Protein 1UKW (pdb70)

InterPro domains:
  IPR006089 Acyl-CoA dehydrogenase, conserved site [PS00072] (125-137)
  IPR006089 Acyl-CoA dehydrogenase, conserved site [PS00073] (337-356)
  IPR006091 Acyl-CoA dehydrogenase/oxidase, middle domain [PF02770] (123-218)
  IPR009075 Acyl-CoA dehydrogenase/oxidase, C-terminal [PF00441] (230-379)
  IPR009100 Acyl-CoA dehydrogenase/oxidase, N-terminal and middle domain superfamily [SSF56645] (3-241)
  IPR013786 Acyl-CoA dehydrogenase/oxidase, N-terminal [PF02771] (8-116)
  IPR036250 Acyl-CoA dehydrogenase-like, C-terminal [SSF47203] (228-379)
  IPR037069 Acyl-CoA dehydrogenase/oxidase, N-terminal domain superfamily [G3DSA:1.10.540.10] (3-119)
  IPR046373 Acyl-CoA oxidase/dehydrogenase, middle domain superfamily [G3DSA:2.40.110.10] (122-234)

Foldseek 3Di:
DDDDDDPVLVVLLVLLLVLLVPPQLVCQLVCFVVLAAPVVSLQVCLVSQNQLQCQDVVLQHVVDALLSLLSSLLNNLLSPVLNSVQSLQQNLQLQLCVVFNDPVSSNVQCNVRNVGRAGGKEFQAAPVGDQLSLQAAWEWEDDPQKTFTFGKTFFIWCQQRHQWYWYWHFNDCVVRLLRIWIFIGGNPFPQKDWAWDDDALASSNITTTMIGGDRTIGGPNGTRHDGSCRNVSLLVSLLRSLLSLLSSLLSLLVSLLVLLVVQQQPDDDPHHRNCPDPVSVVLSVLSVVLSVVLSVLSSVLSVCVRVVHDRSLSSLCSLLSSLVSSLSSLVVSLVSNPPVSVDSVDDSVNSNSSSVCSCPPSHHNVVSVVSNVCVVPVD/DDDDDDPVLVVLLVLLLVLLVPPQLVCQLVCFVVLAAPLVSLQVCLVSQNALQCQDVVQQHVVDALLSLLSNLLNNLLSPVLNSVQSLQQNLQLQLCVVFNDPVVSNVQVNVRNPGSAGEWEFQAFPVGDAFSQQDAWEWADDPQWTFTFGKTFFIWCLQGHQWYFHWHAPDSVVGLQRIWTFIGGNPFPQKDWAWDDDALASSNITTTMIGHHRTTGGPSGTGHDGRCRNVSLLVSLLRSLLSLLSSLLSLLVSLLVLLVVQQQVDDDPPHRVCPDPVSVVLSVLSVVLSVVLSVLSSVLSVCVSVVHDRSLSSLCSLLSSLVSSLSSLVVSLVSNPPVSCDSVGPSNNSNSSSVCSCPPSHHNVVSVVSNVCVVPPD

Secondary structure (DSSP, 8-state):
-B----HHHHHHHHHHHHHIIIIIGGGHHHHHHHT---HHHHHHHHHTT-TTTTS-GGGTS----HHHHHHHHHHHHHH-HHHHHHHHHHHHHHHHHHHH--HHHHHHHHGGGTSSS-EEEEE--BTTBSS-GGG---EEEEETTEEEEEEEEEEEETTTTEEEEEEEEES-GGGGGGGEEEEEEETT-TTEEEEE----SS-TTS-EEEEEEEEEEEEGGGEES-TT-HHHHHHHHHHHHHHHHHHHHHHHHHHHHHHHHHHHHH-BSSSSBGGGSHHHHHHHHHHHHHHHHHHHHHHHHHHHHHHT---HHHHHHHHHHHHHHHHHHHHHHHHHHGGGGGSTTSSHHHHHHHHHGGGTTTS-HHHHHHHHHHHHH--/-B-PPPHHHHHHHHHHHHHIIIIIHHHHHHHHHHT---HHHHHHHHHTT-TTTTS-GGGTS----HHHHHHHHHHHHHH-HHHHHHHHHHHHHHHHHHHH--HHHHHHHHTHHHHSS--EEEE--BTTBSS-TTS---EEEEETTEEEEEEEEEEEETTTT-SEEEEEEES-GGGGGGGEEEEEEETT-TTEEEEE----SS-TTS-EEEEEEEEEEEEGGGEES-TT-HHHHHHHHHHHHHHHHHHHHHHHHHHHHHHHHHHHHH-BSSSSBGGGSHHHHHHHHHHHHHHHHHHHHHHHHHHHHHTT---HHHHHHHHHHHHHHHHHHHHHHHHHHGGGGGSTTSSHHHHHHHHGGGGTSSS-HHHHHHHHHHHHH--

Solvent-accessible surface area: 29673 Å² total; per-residue (Å²): 44,61,5,41,36,70,110,141,19,107,104,15,40,43,45,0,114,122,11,3,150,106,31,0,66,83,35,8,67,79,25,4,87,101,34,84,29,0,78,66,7,2,60,88,2,46,127,51,34,10,10,2,6,16,0,38,131,122,22,42,19,95,19,22,126,15,10,21,23,1,2,11,0,8,4,3,2,41,2,3,2,1,2,11,3,2,7,7,3,0,23,15,0,0,14,0,0,44,73,33,10,78,144,96,9,48,67,85,4,0,71,40,0,23,123,83,38,2,0,0,0,19,0,15,31,4,77,67,22,43,74,79,10,16,35,10,138,1,109,0,97,130,113,56,86,47,0,23,0,48,25,34,0,32,149,4,21,0,3,25,20,2,39,8,0,0,0,0,0,3,35,58,48,150,87,137,81,111,0,2,0,0,0,1,2,82,125,67,31,111,36,26,140,48,89,79,28,155,63,35,103,6,0,51,3,2,0,10,19,52,0,40,6,121,81,0,118,2,46,38,97,8,45,0,22,107,65,18,62,0,56,104,2,0,51,74,0,12,36,60,8,7,0,5,0,0,1,0,0,1,0,2,0,45,17,0,6,39,26,0,67,125,33,0,83,123,111,100,35,194,76,64,34,18,5,80,66,113,69,27,33,49,54,0,0,73,6,16,12,3,1,20,0,1,37,12,0,0,16,38,0,0,24,11,3,56,104,64,75,111,22,36,26,0,0,0,0,2,0,0,24,0,0,54,23,0,64,103,3,0,64,54,0,27,115,8,6,41,62,106,0,183,69,125,150,54,28,0,28,14,9,43,35,2,0,68,44,0,23,86,38,23,20,34,7,100,33,0,29,47,42,0,3,185,92,6,27,71,153,40,50,8,32,28,68,114,140,20,109,105,13,43,42,39,0,116,122,12,3,137,109,29,0,62,83,38,6,86,77,24,2,91,100,40,87,29,0,74,68,5,2,68,97,2,43,133,52,32,10,10,1,5,15,0,31,131,117,22,45,13,90,18,22,128,14,6,22,22,1,1,11,0,8,3,2,2,40,2,4,1,0,2,10,1,2,7,6,4,0,22,14,0,0,13,0,0,48,69,26,10,78,140,96,11,47,69,82,7,0,76,41,0,23,116,82,38,2,0,0,0,19,0,19,30,6,86,76,23,46,81,71,9,25,55,11,156,1,103,0,91,137,99,67,96,36,0,18,0,49,23,41,0,37,145,4,21,1,3,26,28,2,38,9,1,0,0,0,0,6,42,52,64,152,90,159,86,116,0,1,0,0,0,0,1,76,119,70,30,113,34,30,119,50,87,78,27,152,68,37,104,7,1,49,2,2,0,10,18,49,0,27,3,84,89,0,106,1,45,44,87,3,50,0,20,100,60,14,66,0,55,103,1,0,58,71,0,19,27,60,9,10,0,5,0,0,1,0,0,0,0,3,0,45,20,0,7,40,20,0,63,123,27,0,82,130,116,100,35,194,79,60,38,18,4,77,68,108,73,27,33,44,54,1,0,73,7,15,11,4,2,21,0,1,37,9,0,0,12,39,0,0,19,10,10,55,98,70,72,111,26,38,26,0,0,0,0,2,0,0,23,0,0,56,18,0,61,112,2,0,69,54,0,29,114,8,5,42,63,111,0,183,68,112,137,57,29,0,24,16,11,45,32,2,0,65,44,0,22,86,37,24,21,37,6,96,42,0,29,57,52,0,2,183,93,4,28,69,161

Sequence (758 aa):
IDFSLTEEQRQLQALARRFAKEVILPVAQEYDEKEEVPWPVIEKLHEVGLLNAIIPEEYGGMGLKMLDEVIVGEELAYACMGIYTIPMASDLGITPVLLAGTEEQKERFLRPLTEKPALAAFALSEPGNGSDAAALKTRAIRQGDHYVLNGTKMWISNGGEAEWVVVFATVNPELRHKGVVALVVERGTPGFKAIKIHGKMGQRASGTYELVFEDVKVPVENRLGEEGEGFKIAMQTLNKTRIPVAAGSVGVARRALDEARKYAKEREAFGEPIANFQAIQFKLVDMLIGIETARMYTYYAAWLADQGLPHAHASAIAKAYASEIAFEAANQAIQIHGGYGYVREFPVEKLLRDVKLNQIYEGTNEIQRLIIARHILAAIDFSLTEEQRQLQALARRFAKEVILPVAQEYDEKEEVPWPVIEKLHEVGLLNAIIPEEYGGMGLKMLDEVIVGEELAYACMGIYTIPMASDLGITPVLLAGTEEQKERFLRPLTEKPALAAFALSEPGNGSDAAALKTRAIRQGDHYVLNGTKMWISNGGEAEWVVVFATVNPELRHKGVVALVVERGTPGFKAIKIHGKMGQRASGTYELVFEDVKVPVENRLGEEGEGFKIAMQTLNKTRIPVAAGSVGVARRALDEARKYAKEREAFGEPIANFQAIQFKLVDMLIGIETARMYTYYAAWLADQGLPHAHASAIAKAYASEIAFEAANQAIQIHGGYGYVREFPVEKLLRDVKLNQIYEGTNEIQRLIIARHILAA

Organism: Thermus thermophilus (strain ATCC BAA-163 / DSM 7039 / HB27) (NCBI:txid262724)

Nearest PDB structures (foldseek):
  1ukw-assembly1_A  TM=1.003E+00  e=2.113E-62  Thermus thermophilus
  4l1f-assembly1_A  TM=9.785E-01  e=2.173E-38  Acidaminococcus fermentans DSM 20731
  1jqi-assembly1_B  TM=9.809E-01  e=1.263E-37  Rattus norvegicus
  2vig-assembly1_A  TM=9.833E-01  e=7.337E-37  Homo sapiens
  2jif-assembly1_B  TM=9.790E-01  e=1.076E-35  Homo sapiens

Radius of gyration: 29.19 Å; Cα contacts (8 Å, |Δi|>4): 1648; chains: 2; bounding box: 61×94×63 Å

CATH classification: 1.10.540.10 (+2 more: 2.40.110.10, 1.20.140.10)

Structure (mmCIF, N/CA/C/O backbone):
data_1UKW
#
_entry.id   1UKW
#
_cell.length_a   88.120
_cell.length_b   88.120
_cell.length_c   206.516
_cell.angle_alpha   90.00
_cell.angle_beta   90.00
_cell.angle_gamma   90.00
#
_symmetry.space_group_name_H-M   'P 43 21 2'
#
loop_
_entity.id
_entity.type
_entity.pdbx_description
1 polymer 'acyl-CoA dehydrogenase'
2 non-polymer 'FLAVIN-ADENINE DINUCLEOTIDE'
3 non-polymer 'COBALT (II) ION'
4 water water
#
loop_
_atom_site.group_PDB
_atom_site.id
_atom_site.type_symbol
_atom_site.label_atom_id
_atom_site.label_alt_id
_atom_site.label_comp_id
_atom_site.label_asym_id
_atom_site.label_entity_id
_atom_site.label_seq_id
_atom_site.pdbx_PDB_ins_code
_atom_site.Cartn_x
_atom_site.Cartn_y
_atom_site.Cartn_z
_atom_site.occupancy
_atom_site.B_iso_or_equiv
_atom_site.auth_seq_id
_atom_site.auth_comp_id
_atom_site.auth_asym_id
_atom_site.auth_atom_id
_atom_site.pdbx_PDB_model_num
ATOM 1 N N . ILE A 1 1 ? 9.715 103.810 -228.508 1.00 58.53 32 ILE A N 1
ATOM 2 C CA . ILE A 1 1 ? 8.541 103.662 -229.431 1.00 59.18 32 ILE A CA 1
ATOM 3 C C . ILE A 1 1 ? 7.212 103.573 -228.661 1.00 59.04 32 ILE A C 1
ATOM 4 O O . ILE A 1 1 ? 7.058 102.741 -227.748 1.00 58.27 32 ILE A O 1
ATOM 9 N N . ASP A 1 2 ? 6.251 104.414 -229.048 1.00 57.97 33 ASP A N 1
ATOM 10 C CA . ASP A 1 2 ? 4.945 104.452 -228.388 1.00 58.07 33 ASP A CA 1
ATOM 11 C C . ASP A 1 2 ? 3.883 105.060 -229.315 1.00 57.56 33 ASP A C 1
ATOM 12 O O . ASP A 1 2 ? 3.939 106.250 -229.624 1.00 57.71 33 ASP A O 1
ATOM 17 N N . PHE A 1 3 ? 2.906 104.253 -229.731 1.00 56.81 34 PHE A N 1
ATOM 18 C CA . PHE A 1 3 ? 1.856 104.724 -230.639 1.00 55.70 34 PHE A CA 1
ATOM 19 C C . PHE A 1 3 ? 0.607 105.271 -229.943 1.00 55.51 34 PHE A C 1
ATOM 20 O O . PHE A 1 3 ? -0.265 105.862 -230.600 1.00 56.07 34 PHE A O 1
ATOM 28 N N . SER A 1 4 ? 0.513 105.074 -228.630 1.00 55.20 35 SER A N 1
ATOM 29 C CA . SER A 1 4 ? -0.654 105.520 -227.863 1.00 54.39 35 SER A CA 1
ATOM 30 C C . SER A 1 4 ? -0.875 107.030 -227.916 1.00 53.42 35 SER A C 1
ATOM 31 O O . SER A 1 4 ? -0.019 107.774 -228.416 1.00 52.80 35 SER A O 1
ATOM 34 N N . LEU A 1 5 ? -2.025 107.467 -227.393 1.00 52.00 36 LEU A N 1
ATOM 35 C CA . LEU A 1 5 ? -2.409 108.883 -227.383 1.00 51.06 36 LEU A CA 1
ATOM 36 C C . LEU A 1 5 ? -2.400 109.537 -226.006 1.00 50.66 36 LEU A C 1
ATOM 37 O O . LEU A 1 5 ? -2.671 108.888 -224.995 1.00 50.44 36 LEU A O 1
ATOM 42 N N . THR A 1 6 ? -2.109 110.839 -225.975 1.00 50.45 37 THR A N 1
ATOM 43 C CA . THR A 1 6 ? -2.092 111.574 -224.717 1.00 49.41 37 THR A CA 1
ATOM 44 C C . THR A 1 6 ? -3.536 111.849 -224.303 1.00 49.38 37 THR A C 1
ATOM 45 O O . THR A 1 6 ? -4.461 111.767 -225.120 1.00 49.92 37 THR A O 1
ATOM 49 N N . GLU A 1 7 ? -3.732 112.186 -223.038 1.00 48.75 38 GLU A N 1
ATOM 50 C CA . GLU A 1 7 ? -5.071 112.466 -222.541 1.00 48.79 38 GLU A CA 1
ATOM 51 C C . GLU A 1 7 ? -5.694 113.610 -223.323 1.00 47.83 38 GLU A C 1
ATOM 52 O O . GLU A 1 7 ? -6.881 113.585 -223.652 1.00 47.04 38 GLU A O 1
ATOM 58 N N . GLU A 1 8 ? -4.893 114.626 -223.609 1.00 47.06 39 GLU A N 1
ATOM 59 C CA . GLU A 1 8 ? -5.409 115.758 -224.346 1.00 47.51 39 GLU A CA 1
ATOM 60 C C . GLU A 1 8 ? -5.929 115.271 -225.686 1.00 46.77 39 GLU A C 1
ATOM 61 O O . GLU A 1 8 ? -7.074 115.545 -226.055 1.00 46.56 39 GLU A O 1
ATOM 67 N N . GLN A 1 9 ? -5.080 114.532 -226.398 1.00 45.35 40 GLN A N 1
ATOM 68 C CA . GLN A 1 9 ? -5.427 113.994 -227.701 1.00 43.84 40 GLN A CA 1
ATOM 69 C C . GLN A 1 9 ? -6.726 113.195 -227.669 1.00 43.25 40 GLN A C 1
ATOM 70 O O . GLN A 1 9 ? -7.512 113.259 -228.611 1.00 43.42 40 GLN A O 1
ATOM 76 N N . ARG A 1 10 ? -6.958 112.454 -226.588 1.00 42.99 41 ARG A N 1
ATOM 77 C CA . ARG A 1 10 ? -8.183 111.663 -226.464 1.00 42.36 41 ARG A CA 1
ATOM 78 C C . ARG A 1 10 ? -9.395 112.577 -226.300 1.00 41.09 41 ARG A C 1
ATOM 79 O O . ARG A 1 10 ? -10.471 112.300 -226.836 1.00 39.61 41 ARG A O 1
ATOM 87 N N . GLN A 1 11 ? -9.223 113.660 -225.544 1.00 40.70 42 GLN A N 1
ATOM 88 C CA . GLN A 1 11 ? -10.306 114.613 -225.352 1.00 40.69 42 GLN A CA 1
ATOM 89 C C . GLN A 1 11 ? -10.582 115.200 -226.732 1.00 39.08 42 GLN A C 1
ATOM 90 O O . GLN A 1 11 ? -11.710 115.161 -227.218 1.00 39.54 42 GLN A O 1
ATOM 96 N N . LEU A 1 12 ? -9.533 115.728 -227.360 1.00 37.50 43 LEU A N 1
ATOM 97 C CA . LEU A 1 12 ? -9.636 116.317 -228.691 1.00 36.76 43 LEU A CA 1
ATOM 98 C C . LEU A 1 12 ? -10.320 115.359 -229.665 1.00 36.80 43 LEU A C 1
ATOM 99 O O . LEU A 1 12 ? -11.099 115.778 -230.525 1.00 36.98 43 LEU A O 1
ATOM 104 N N . GLN A 1 13 ? -10.038 114.069 -229.522 1.00 35.39 44 GLN A N 1
ATOM 105 C CA . GLN A 1 13 ? -10.649 113.078 -230.394 1.00 34.92 44 GLN A CA 1
ATOM 106 C C . GLN A 1 13 ? -12.151 112.977 -230.123 1.00 35.06 44 GLN A C 1
ATOM 107 O O . GLN A 1 13 ? -12.956 112.944 -231.054 1.00 35.86 44 GLN A O 1
ATOM 113 N N . ALA A 1 14 ? -12.522 112.940 -228.845 1.00 34.17 45 ALA A N 1
ATOM 114 C CA . ALA A 1 14 ? -13.924 112.832 -228.445 1.00 32.25 45 ALA A CA 1
ATOM 115 C C . ALA A 1 14 ? -14.712 114.059 -228.884 1.00 32.19 45 ALA A C 1
ATOM 116 O O . ALA A 1 14 ? -15.885 113.959 -229.256 1.00 32.34 45 ALA A O 1
ATOM 118 N N . LEU A 1 15 ? -14.054 115.211 -228.842 1.00 31.12 46 LEU A N 1
ATOM 119 C CA . LEU A 1 15 ? -14.668 116.471 -229.235 1.00 31.17 46 LEU A CA 1
ATOM 120 C C . LEU A 1 15 ? -15.071 116.392 -230.704 1.00 30.76 46 LEU A C 1
ATOM 121 O O . LEU A 1 15 ? -16.225 116.630 -231.060 1.00 32.02 46 LEU A O 1
ATOM 126 N N . ALA A 1 16 ? -14.104 116.056 -231.550 1.00 28.83 47 ALA A N 1
ATOM 127 C CA . ALA A 1 16 ? -14.335 115.947 -232.981 1.00 27.55 47 ALA A CA 1
ATOM 128 C C . ALA A 1 16 ? -15.388 114.891 -233.299 1.00 26.85 47 ALA A C 1
ATOM 129 O O . ALA A 1 16 ? -16.277 115.116 -234.121 1.00 26.08 47 ALA A O 1
ATOM 131 N N . ARG A 1 17 ? -15.278 113.741 -232.643 1.00 26.63 48 ARG A N 1
ATOM 132 C CA . ARG A 1 17 ? -16.208 112.643 -232.851 1.00 27.44 48 ARG A CA 1
ATOM 133 C C . ARG A 1 17 ? -17.623 113.060 -232.493 1.00 27.73 48 ARG A C 1
ATOM 134 O O . ARG A 1 17 ? -18.557 112.811 -233.250 1.00 28.53 48 ARG A O 1
ATOM 142 N N . ARG A 1 18 ? -17.770 113.699 -231.338 1.00 29.63 49 ARG A N 1
ATOM 143 C CA . ARG A 1 18 ? -19.066 114.170 -230.860 1.00 31.61 49 ARG A CA 1
ATOM 144 C C . ARG A 1 18 ? -19.623 115.218 -231.826 1.00 31.78 49 ARG A C 1
ATOM 145 O O . ARG A 1 18 ? -20.822 115.261 -232.109 1.00 31.71 49 ARG A O 1
ATOM 153 N N . PHE A 1 19 ? -18.738 116.070 -232.327 1.00 31.24 50 PHE A N 1
ATOM 154 C CA . PHE A 1 19 ? -19.151 117.118 -233.247 1.00 31.82 50 PHE A CA 1
ATOM 155 C C . PHE A 1 19 ? -19.604 116.497 -234.567 1.00 31.21 50 PHE A C 1
ATOM 156 O O . PHE A 1 19 ? -20.691 116.793 -235.063 1.00 30.07 50 PHE A O 1
ATOM 164 N N . ALA A 1 20 ? -18.762 115.638 -235.134 1.00 29.81 51 ALA A N 1
ATOM 165 C CA . ALA A 1 20 ? -19.090 114.987 -236.393 1.00 30.48 51 ALA A CA 1
ATOM 166 C C . ALA A 1 20 ? -20.460 114.319 -236.283 1.00 30.86 51 ALA A C 1
ATOM 167 O O . ALA A 1 20 ? -21.320 114.494 -237.146 1.00 32.13 51 ALA A O 1
ATOM 169 N N . LYS A 1 21 ? -20.655 113.576 -235.200 1.00 30.83 52 LYS A N 1
ATOM 170 C CA . LYS A 1 21 ? -21.900 112.860 -234.944 1.00 33.03 52 LYS A CA 1
ATOM 171 C C . LYS A 1 21 ? -23.148 113.733 -234.764 1.00 33.00 52 LYS A C 1
ATOM 172 O O . LYS A 1 21 ? -24.178 113.493 -235.387 1.00 33.96 52 LYS A O 1
ATOM 178 N N . GLU A 1 22 ? -23.058 114.753 -233.924 1.00 33.44 53 GLU A N 1
ATOM 179 C CA . GLU A 1 22 ? -24.209 115.603 -233.654 1.00 33.67 53 GLU A CA 1
ATOM 180 C C . GLU A 1 22 ? -24.466 116.724 -234.650 1.00 32.66 53 GLU A C 1
ATOM 181 O O . GLU A 1 22 ? -25.620 117.040 -234.943 1.00 32.47 53 GLU A O 1
ATOM 187 N N . VAL A 1 23 ? -23.401 117.321 -235.173 1.00 31.24 54 VAL A N 1
ATOM 188 C CA . VAL A 1 23 ? -23.544 118.443 -236.099 1.00 30.43 54 VAL A CA 1
ATOM 189 C C . VAL A 1 23 ? -23.411 118.168 -237.598 1.00 30.21 54 VAL A C 1
ATOM 190 O O . VAL A 1 23 ? -24.266 118.565 -238.383 1.00 30.18 54 VAL A O 1
ATOM 194 N N . ILE A 1 24 ? -22.334 117.503 -237.992 1.00 30.43 55 ILE A N 1
ATOM 195 C CA . ILE A 1 24 ? -22.080 117.231 -239.404 1.00 30.32 55 ILE A CA 1
ATOM 196 C C . ILE A 1 24 ? -22.932 116.139 -240.058 1.00 31.00 55 ILE A C 1
ATOM 197 O O . ILE A 1 24 ? -23.642 116.399 -241.030 1.00 29.88 55 ILE A O 1
ATOM 202 N N . LEU A 1 25 ? -22.871 114.928 -239.516 1.00 31.39 56 LEU A N 1
ATOM 203 C CA . LEU A 1 25 ? -23.606 113.807 -240.088 1.00 33.22 56 LEU A CA 1
ATOM 204 C C . LEU A 1 25 ? -25.087 114.054 -240.407 1.00 34.13 56 LEU A C 1
ATOM 205 O O . LEU A 1 25 ? -25.587 113.629 -241.456 1.00 34.48 56 LEU A O 1
ATOM 210 N N . PRO A 1 26 ? -25.810 114.743 -239.513 1.00 34.26 57 PRO A N 1
ATOM 211 C CA . PRO A 1 26 ? -27.231 114.994 -239.785 1.00 33.70 57 PRO A CA 1
ATOM 212 C C . PRO A 1 26 ? -27.520 115.798 -241.056 1.00 32.76 57 PRO A C 1
ATOM 213 O O . PRO A 1 26 ? -28.492 115.527 -241.760 1.00 32.60 57 PRO A O 1
ATOM 217 N N . VAL A 1 27 ? -26.674 116.781 -241.350 1.00 31.75 58 VAL A N 1
ATOM 218 C CA . VAL A 1 27 ? -26.886 117.637 -242.514 1.00 30.29 58 VAL A CA 1
ATOM 219 C C . VAL A 1 27 ? -25.990 117.306 -243.708 1.00 30.28 58 VAL A C 1
ATOM 220 O O . VAL A 1 27 ? -25.890 118.098 -244.647 1.00 30.55 58 VAL A O 1
ATOM 224 N N . ALA A 1 28 ? -25.347 116.142 -243.675 1.00 28.56 59 ALA A N 1
ATOM 225 C CA . ALA A 1 28 ? -24.462 115.730 -244.757 1.00 29.08 59 ALA A CA 1
ATOM 226 C C . ALA A 1 28 ? -25.191 115.656 -246.101 1.00 29.64 59 ALA A C 1
ATOM 227 O O . ALA A 1 28 ? -24.820 116.349 -247.049 1.00 27.90 59 ALA A O 1
ATOM 229 N N . GLN A 1 29 ? -26.225 114.819 -246.176 1.00 31.33 60 GLN A N 1
ATOM 230 C CA . GLN A 1 29 ? -27.002 114.664 -247.404 1.00 33.91 60 GLN A CA 1
ATOM 231 C C . GLN A 1 29 ? -27.597 115.993 -247.837 1.00 32.85 60 GLN A C 1
ATOM 232 O O . GLN A 1 29 ? -27.555 116.352 -249.009 1.00 32.73 60 GLN A O 1
ATOM 238 N N . GLU A 1 30 ? -28.142 116.723 -246.872 1.00 33.52 61 GLU A N 1
ATOM 239 C CA . GLU A 1 30 ? -28.766 118.014 -247.128 1.00 32.62 61 GLU A CA 1
ATOM 240 C C . GLU A 1 30 ? -27.882 118.969 -247.918 1.00 31.51 61 GLU A C 1
ATOM 241 O O . GLU A 1 30 ? -28.320 119.558 -248.902 1.00 30.17 61 GLU A O 1
ATOM 247 N N . TYR A 1 31 ? -26.637 119.128 -247.488 1.00 31.57 62 TYR A N 1
ATOM 248 C CA . TYR A 1 31 ? -25.739 120.037 -248.177 1.00 31.85 62 TYR A CA 1
ATOM 249 C C . TYR A 1 31 ? -25.111 119.440 -249.425 1.00 31.33 62 TYR A C 1
ATOM 250 O O . TYR A 1 31 ? -24.630 120.160 -250.294 1.00 31.38 62 TYR A O 1
ATOM 259 N N . ASP A 1 32 ? -25.132 118.119 -249.523 1.00 31.94 63 ASP A N 1
ATOM 260 C CA . ASP A 1 32 ? -24.603 117.454 -250.705 1.00 32.60 63 ASP A CA 1
ATOM 261 C C . ASP A 1 32 ? -25.600 117.712 -251.835 1.00 33.49 63 ASP A C 1
ATOM 262 O O . ASP A 1 32 ? -25.225 117.982 -252.977 1.00 32.28 63 ASP A O 1
ATOM 267 N N . GLU A 1 33 ? -26.879 117.648 -251.495 1.00 34.46 64 GLU A N 1
ATOM 268 C CA . GLU A 1 33 ? -27.920 117.849 -252.479 1.00 37.82 64 GLU A CA 1
ATOM 269 C C . GLU A 1 33 ? -28.162 119.311 -252.891 1.00 38.75 64 GLU A C 1
ATOM 270 O O . GLU A 1 33 ? -28.685 119.562 -253.979 1.00 38.45 64 GLU A O 1
ATOM 276 N N . LYS A 1 34 ? -27.757 120.272 -252.058 1.00 38.13 65 LYS A N 1
ATOM 277 C CA . LYS A 1 34 ? -27.928 121.687 -252.402 1.00 38.88 65 LYS A CA 1
ATOM 278 C C . LYS A 1 34 ? -26.627 122.271 -252.955 1.00 38.91 65 LYS A C 1
ATOM 279 O O . LYS A 1 34 ? -26.623 123.317 -253.615 1.00 38.35 65 LYS A O 1
ATOM 285 N N . GLU A 1 35 ? -25.527 121.570 -252.694 1.00 38.16 66 GLU A N 1
ATOM 286 C CA . GLU A 1 35 ? -24.200 122.012 -253.100 1.00 37.70 66 GLU A CA 1
ATOM 287 C C . GLU A 1 35 ? -24.000 123.461 -252.650 1.00 37.37 66 GLU A C 1
ATOM 288 O O . GLU A 1 35 ? -23.697 124.356 -253.444 1.00 37.90 66 GLU A O 1
ATOM 294 N N . GLU A 1 36 ? -24.186 123.670 -251.351 1.00 36.50 67 GLU A N 1
ATOM 295 C CA . GLU A 1 36 ? -24.019 124.974 -250.722 1.00 36.48 67 GLU A CA 1
ATOM 296 C C . GLU A 1 36 ? -23.148 124.781 -249.499 1.00 35.01 67 GLU A C 1
ATOM 297 O O . GLU A 1 36 ? -23.138 123.702 -248.902 1.00 34.10 67 GLU A O 1
ATOM 303 N N . VAL A 1 37 ? -22.427 125.832 -249.127 1.00 34.52 68 VAL A N 1
ATOM 304 C CA . VAL A 1 37 ? -21.561 125.778 -247.964 1.00 32.94 68 VAL A CA 1
ATOM 305 C C . VAL A 1 37 ? -22.437 125.887 -246.724 1.00 33.18 68 VAL A C 1
ATOM 306 O O . VAL A 1 37 ? -23.286 126.770 -246.627 1.00 32.13 68 VAL A O 1
ATOM 310 N N . PRO A 1 38 ? -22.264 124.964 -245.767 1.00 33.92 69 PRO A N 1
ATOM 311 C CA . PRO A 1 38 ? -23.069 124.999 -244.541 1.00 34.12 69 PRO A CA 1
ATOM 312 C C . PRO A 1 38 ? -22.455 125.908 -243.484 1.00 34.62 69 PRO A C 1
ATOM 313 O O . PRO A 1 38 ? -21.864 125.437 -242.519 1.00 34.66 69 PRO A O 1
ATOM 317 N N . TRP A 1 39 ? -22.603 127.214 -243.663 1.00 36.83 70 TRP A N 1
ATOM 318 C CA . TRP A 1 39 ? -22.029 128.162 -242.715 1.00 37.20 70 TRP A CA 1
ATOM 319 C C . TRP A 1 39 ? -22.371 127.880 -241.255 1.00 35.52 70 TRP A C 1
ATOM 320 O O . TRP A 1 39 ? -21.528 128.036 -240.375 1.00 35.55 70 TRP A O 1
ATOM 331 N N . PRO A 1 40 ? -23.608 127.460 -240.971 1.00 34.91 71 PRO A N 1
ATOM 332 C CA . PRO A 1 40 ? -23.955 127.174 -239.576 1.00 33.84 71 PRO A CA 1
ATOM 333 C C . PRO A 1 40 ? -22.998 126.153 -238.965 1.00 33.54 71 PRO A C 1
ATOM 334 O O . PRO A 1 40 ? -22.722 126.181 -237.767 1.00 34.57 71 PRO A O 1
ATOM 338 N N . VAL A 1 41 ? -22.495 125.246 -239.795 1.00 33.01 72 VAL A N 1
ATOM 339 C CA . VAL A 1 41 ? -21.561 124.227 -239.323 1.00 32.93 72 VAL A CA 1
ATOM 340 C C . VAL A 1 41 ? -20.185 124.840 -239.078 1.00 32.60 72 VAL A C 1
ATOM 341 O O . VAL A 1 41 ? -19.471 124.444 -238.159 1.00 32.21 72 VAL A O 1
ATOM 345 N N . ILE A 1 42 ? -19.828 125.817 -239.904 1.00 32.84 73 ILE A N 1
ATOM 346 C CA . ILE A 1 42 ? -18.551 126.496 -239.777 1.00 33.45 73 ILE A CA 1
ATOM 347 C C . ILE A 1 42 ? -18.511 127.292 -238.472 1.00 34.30 73 ILE A C 1
ATOM 348 O O . ILE A 1 42 ? -17.471 127.384 -237.824 1.00 33.22 73 ILE A O 1
ATOM 353 N N . GLU A 1 43 ? -19.653 127.854 -238.085 1.00 35.46 74 GLU A N 1
ATOM 354 C CA . GLU A 1 43 ? -19.740 128.632 -236.850 1.00 36.32 74 GLU A CA 1
ATOM 355 C C . GLU A 1 43 ? -19.566 127.713 -235.660 1.00 35.57 74 GLU A C 1
ATOM 356 O O . GLU A 1 43 ? -18.838 128.027 -234.718 1.00 35.45 74 GLU A O 1
ATOM 362 N N . LYS A 1 44 ? -20.249 126.577 -235.696 1.00 35.49 75 LYS A N 1
ATOM 363 C CA . LYS A 1 44 ? -20.142 125.623 -234.607 1.00 35.50 75 LYS A CA 1
ATOM 364 C C . LYS A 1 44 ? -18.715 125.102 -234.491 1.00 34.61 75 LYS A C 1
ATOM 365 O O . LYS A 1 44 ? -18.203 124.952 -233.381 1.00 36.11 75 LYS A O 1
ATOM 371 N N . LEU A 1 45 ? -18.063 124.832 -235.618 1.00 33.63 76 LEU A N 1
ATOM 372 C CA . LEU A 1 45 ? -16.678 124.381 -235.555 1.00 34.28 76 LEU A CA 1
ATOM 373 C C . LEU A 1 45 ? -15.924 125.451 -234.775 1.00 33.58 76 LEU A C 1
ATOM 374 O O . LEU A 1 45 ? -15.236 125.1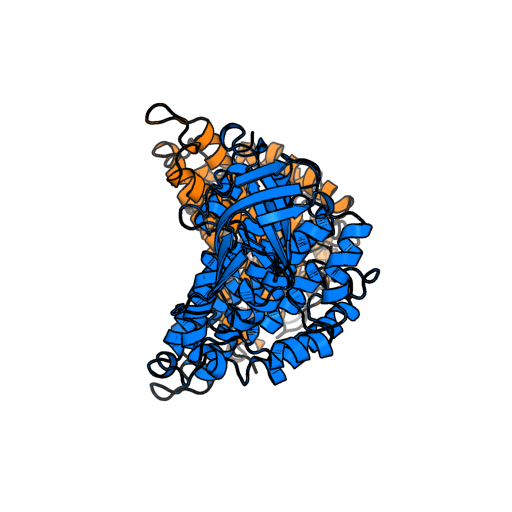65 -233.796 1.00 32.50 76 LEU A O 1
ATOM 379 N N . HIS A 1 46 ? -16.061 126.692 -235.217 1.00 35.09 77 HIS A N 1
ATOM 380 C CA . HIS A 1 46 ? -15.413 127.802 -234.534 1.00 37.47 77 HIS A CA 1
ATOM 381 C C . HIS A 1 46 ? -15.833 127.774 -233.069 1.00 37.56 77 HIS A C 1
ATOM 382 O O . HIS A 1 46 ? -14.996 127.633 -232.180 1.00 36.59 77 HIS A O 1
ATOM 389 N N . GLU A 1 47 ? -17.138 127.901 -232.836 1.00 37.86 78 GLU A N 1
ATOM 390 C CA . GLU A 1 47 ? -17.700 127.885 -231.486 1.00 38.38 78 GLU A CA 1
ATOM 391 C C . GLU A 1 47 ? -17.057 126.826 -230.602 1.00 37.76 78 GLU A C 1
ATOM 392 O O . GLU A 1 47 ? -16.791 127.063 -229.423 1.00 37.00 78 GLU A O 1
ATOM 398 N N . VAL A 1 48 ? -16.809 125.654 -231.173 1.00 37.27 79 VAL A N 1
ATOM 399 C CA . VAL A 1 48 ? -16.231 124.558 -230.409 1.00 36.88 79 VAL A CA 1
ATOM 400 C C . VAL A 1 48 ? -14.694 124.584 -230.350 1.00 36.15 79 VAL A C 1
ATOM 401 O O . VAL A 1 48 ? -14.075 123.733 -229.715 1.00 35.92 79 VAL A O 1
ATOM 405 N N . GLY A 1 49 ? -14.087 125.564 -231.015 1.00 35.20 80 GLY A N 1
ATOM 406 C CA . GLY A 1 49 ? -12.636 125.692 -231.008 1.00 34.74 80 GLY A CA 1
ATOM 407 C C . GLY A 1 49 ? -11.828 124.855 -231.993 1.00 33.80 80 GLY A C 1
ATOM 408 O O . GLY A 1 49 ? -10.599 124.855 -231.923 1.00 34.77 80 GLY A O 1
ATOM 409 N N . LEU A 1 50 ? -12.489 124.149 -232.908 1.00 32.74 81 LEU A N 1
ATOM 410 C CA . LEU A 1 50 ? -11.781 123.314 -233.878 1.00 31.94 81 LEU A CA 1
ATOM 411 C C . LEU A 1 50 ? -11.538 123.950 -235.257 1.00 31.89 81 LEU A C 1
ATOM 412 O O . LEU A 1 50 ? -10.870 123.362 -236.106 1.00 33.05 81 LEU A O 1
ATOM 417 N N . LEU A 1 51 ? -12.071 125.144 -235.482 1.00 31.06 82 LEU A N 1
ATOM 418 C CA . LEU A 1 51 ? -11.886 125.829 -236.756 1.00 30.03 82 LEU A CA 1
ATOM 419 C C . LEU A 1 51 ? -10.521 126.521 -236.775 1.00 30.76 82 LEU A C 1
ATOM 420 O O . LEU A 1 51 ? -10.260 127.415 -235.975 1.00 31.60 82 LEU A O 1
ATOM 425 N N . ASN A 1 52 ? -9.655 126.106 -237.690 1.00 31.52 83 ASN A N 1
ATOM 426 C CA . ASN A 1 52 ? -8.319 126.687 -237.816 1.00 31.70 83 ASN A CA 1
ATOM 427 C C . ASN A 1 52 ? -7.492 126.518 -236.544 1.00 32.37 83 ASN A C 1
ATOM 428 O O . ASN A 1 52 ? -6.672 127.370 -236.213 1.00 32.97 83 ASN A O 1
ATOM 433 N N . ALA A 1 53 ? -7.701 125.415 -235.837 1.00 32.36 84 ALA A N 1
ATOM 434 C CA . ALA A 1 53 ? -6.982 125.170 -234.596 1.00 32.06 84 ALA A CA 1
ATOM 435 C C . ALA A 1 53 ? -5.467 125.069 -234.753 1.00 32.58 84 ALA A C 1
ATOM 436 O O . ALA A 1 53 ? -4.739 125.068 -233.751 1.00 32.18 84 ALA A O 1
ATOM 438 N N . ILE A 1 54 ? -4.984 124.982 -235.993 1.00 31.92 85 ILE A N 1
ATOM 439 C CA . ILE A 1 54 ? -3.543 124.877 -236.205 1.00 32.52 85 ILE A CA 1
ATOM 440 C C . ILE A 1 54 ? -2.824 126.204 -236.044 1.00 31.81 85 ILE A C 1
ATOM 441 O O . ILE A 1 54 ? -1.604 126.271 -236.148 1.00 32.54 85 ILE A O 1
ATOM 446 N N . ILE A 1 55 ? -3.582 127.264 -235.813 1.00 31.92 86 ILE A N 1
ATOM 447 C CA . ILE A 1 55 ? -2.985 128.573 -235.613 1.00 33.14 86 ILE A CA 1
ATOM 448 C C . ILE A 1 55 ? -2.472 128.582 -234.172 1.00 34.42 86 ILE A C 1
ATOM 449 O O . ILE A 1 55 ? -3.239 128.373 -233.220 1.00 34.80 86 ILE A O 1
ATOM 454 N N . PRO A 1 56 ? -1.157 128.786 -233.998 1.00 34.75 87 PRO A N 1
ATOM 455 C CA . PRO A 1 56 ? -0.537 128.813 -232.673 1.00 36.31 87 PRO A CA 1
ATOM 456 C C . PRO A 1 56 ? -1.271 129.692 -231.680 1.00 36.82 87 PRO A C 1
ATOM 457 O O . PRO A 1 56 ? -1.874 130.703 -232.046 1.00 35.46 87 PRO A O 1
ATOM 461 N N . GLU A 1 57 ? -1.218 129.283 -230.418 1.00 39.34 88 GLU A N 1
ATOM 462 C CA . GLU A 1 57 ? -1.864 130.009 -229.335 1.00 42.10 88 GLU A CA 1
ATOM 463 C C . GLU A 1 57 ? -1.586 131.510 -229.347 1.00 42.61 88 GLU A C 1
ATOM 464 O O . GLU A 1 57 ? -2.500 132.302 -229.103 1.00 42.03 88 GLU A O 1
ATOM 470 N N . GLU A 1 58 ? -0.339 131.899 -229.637 1.00 42.88 89 GLU A N 1
ATOM 471 C CA . GLU A 1 58 ? 0.039 133.317 -229.664 1.00 43.35 89 GLU A CA 1
ATOM 472 C C . GLU A 1 58 ? -0.917 134.181 -230.481 1.00 43.41 89 GLU A C 1
ATOM 473 O O . GLU A 1 58 ? -0.982 135.398 -230.284 1.00 43.74 89 GLU A O 1
ATOM 479 N N . TYR A 1 59 ? -1.651 133.562 -231.402 1.00 42.69 90 TYR A N 1
ATOM 480 C CA . TYR A 1 59 ? -2.578 134.317 -232.235 1.00 40.81 90 TYR A CA 1
ATOM 481 C C . TYR A 1 59 ? -4.041 133.944 -232.016 1.00 39.04 90 TYR A C 1
ATOM 482 O O . TYR A 1 59 ? -4.904 134.264 -232.835 1.00 38.41 90 TYR A O 1
ATOM 491 N N . GLY A 1 60 ? -4.304 133.263 -230.904 1.00 37.85 91 GLY A N 1
ATOM 492 C CA . GLY A 1 60 ? -5.661 132.898 -230.550 1.00 36.57 91 GLY A CA 1
ATOM 493 C C . GLY A 1 60 ? -6.152 131.530 -230.952 1.00 37.15 91 GLY A C 1
ATOM 494 O O . GLY A 1 60 ? -7.348 131.264 -230.847 1.00 36.56 91 GLY A O 1
ATOM 495 N N . GLY A 1 61 ? -5.253 130.664 -231.413 1.00 37.66 92 GLY A N 1
ATOM 496 C CA . GLY A 1 61 ? -5.661 129.326 -231.819 1.00 37.55 92 GLY A CA 1
ATOM 497 C C . GLY A 1 61 ? -5.303 128.300 -230.765 1.00 38.04 92 GLY A C 1
ATOM 498 O O . GLY A 1 61 ? -5.081 128.664 -229.606 1.00 39.17 92 GLY A O 1
ATOM 499 N N . MET A 1 62 ? -5.246 127.024 -231.143 1.00 37.58 93 MET A N 1
ATOM 500 C CA . MET A 1 62 ? -4.898 125.975 -230.187 1.00 37.51 93 MET A CA 1
ATOM 501 C C . MET A 1 62 ? -3.490 125.457 -230.405 1.00 36.67 93 MET A C 1
ATOM 502 O O . MET A 1 62 ? -2.966 124.725 -229.573 1.00 38.39 93 MET A O 1
ATOM 507 N N . GLY A 1 63 ? -2.885 125.824 -231.528 1.00 34.87 94 GLY A N 1
ATOM 508 C CA . GLY A 1 63 ? -1.540 125.368 -231.825 1.00 32.69 94 GLY A CA 1
ATOM 509 C C . GLY A 1 63 ? -1.472 123.873 -232.076 1.00 32.55 94 GLY A C 1
ATOM 510 O O . GLY A 1 63 ? -0.483 123.237 -231.738 1.00 32.69 94 GLY A O 1
ATOM 511 N N . LEU A 1 64 ? -2.520 123.309 -232.673 1.00 32.84 95 LEU A N 1
ATOM 512 C CA . LEU A 1 64 ? -2.568 121.875 -232.970 1.00 31.95 95 LEU A CA 1
ATOM 513 C C . LEU A 1 64 ? -1.456 121.468 -233.913 1.00 31.22 95 LEU A C 1
ATOM 514 O O . LEU A 1 64 ? -1.122 122.203 -234.832 1.00 30.07 95 LEU A O 1
ATOM 519 N N . LYS A 1 65 ? -0.882 120.294 -233.678 1.00 32.35 96 LYS A N 1
ATOM 520 C CA . LYS A 1 65 ? 0.194 119.793 -234.526 1.00 33.71 96 LYS A CA 1
ATOM 521 C C . LYS A 1 65 ? -0.363 118.840 -235.577 1.00 33.43 96 LYS A C 1
ATOM 522 O O . LYS A 1 65 ? -1.572 118.600 -235.614 1.00 32.21 96 LYS A O 1
ATOM 528 N N . MET A 1 66 ? 0.502 118.292 -236.431 1.00 32.60 97 MET A N 1
ATOM 529 C CA . MET A 1 66 ? 0.013 117.415 -237.486 1.00 31.83 97 MET A CA 1
ATOM 530 C C . MET A 1 66 ? -0.698 116.185 -236.943 1.00 32.65 97 MET A C 1
ATOM 531 O O . MET A 1 66 ? -1.761 115.801 -237.443 1.00 31.36 97 MET A O 1
ATOM 536 N N . LEU A 1 67 ? -0.132 115.577 -235.908 1.00 31.68 98 LEU A N 1
ATOM 537 C CA . LEU A 1 67 ? -0.759 114.402 -235.334 1.00 32.25 98 LEU A CA 1
ATOM 538 C C . LEU A 1 67 ? -2.186 114.714 -234.865 1.00 31.56 98 LEU A C 1
ATOM 539 O O . LEU A 1 67 ? -3.096 113.910 -235.051 1.00 31.64 98 LEU A O 1
ATOM 544 N N . ASP A 1 68 ? -2.373 115.879 -234.248 1.00 32.56 99 ASP A N 1
ATOM 545 C CA . ASP A 1 68 ? -3.691 116.301 -233.767 1.00 31.93 99 ASP A CA 1
ATOM 546 C C . ASP A 1 68 ? -4.614 116.468 -234.970 1.00 30.75 99 ASP A C 1
ATOM 547 O O . ASP A 1 68 ? -5.771 116.045 -234.945 1.00 30.40 99 ASP A O 1
ATOM 552 N N . GLU A 1 69 ? -4.087 117.109 -236.012 1.00 29.81 100 GLU A N 1
ATOM 553 C CA . GLU A 1 69 ? -4.819 117.329 -237.252 1.00 28.28 100 GLU A CA 1
ATOM 554 C C . GLU A 1 69 ? -5.391 116.010 -237.751 1.00 27.43 100 GLU A C 1
ATOM 555 O O . GLU A 1 69 ? -6.575 115.909 -238.057 1.00 27.10 100 GLU A O 1
ATOM 561 N N . VAL A 1 70 ? -4.531 115.005 -237.830 1.00 26.91 101 VAL A N 1
ATOM 562 C CA . VAL A 1 70 ? -4.927 113.681 -238.278 1.00 27.25 101 VAL A CA 1
ATOM 563 C C . VAL A 1 70 ? -6.050 113.136 -237.414 1.00 26.95 101 VAL A C 1
ATOM 564 O O . VAL A 1 70 ? -7.059 112.641 -237.930 1.00 26.10 101 VAL A O 1
ATOM 568 N N . ILE A 1 71 ? -5.880 113.242 -236.100 1.00 26.70 102 ILE A N 1
ATOM 569 C CA . ILE A 1 71 ? -6.888 112.744 -235.178 1.00 28.24 102 ILE A CA 1
ATOM 570 C C . ILE A 1 71 ? -8.240 113.431 -235.377 1.00 27.61 102 ILE A C 1
ATOM 571 O O . ILE A 1 71 ? -9.270 112.768 -235.481 1.00 27.85 102 ILE A O 1
ATOM 576 N N . VAL A 1 72 ? -8.235 114.755 -235.439 1.00 26.21 103 VAL A N 1
ATOM 577 C CA . VAL A 1 72 ? -9.466 115.499 -235.647 1.00 26.21 103 VAL A CA 1
ATOM 578 C C . VAL A 1 72 ? -10.018 115.270 -237.051 1.00 27.09 103 VAL A C 1
ATOM 579 O O . VAL A 1 72 ? -11.222 115.110 -237.239 1.00 28.64 103 VAL A O 1
ATOM 583 N N . GLY A 1 73 ? -9.123 115.259 -238.030 1.00 27.50 104 GLY A N 1
ATOM 584 C CA . GLY A 1 73 ? -9.514 115.068 -239.412 1.00 26.97 104 GLY A CA 1
ATOM 585 C C . GLY A 1 73 ? -10.200 113.751 -239.706 1.00 27.54 104 GLY A C 1
ATOM 586 O O . GLY A 1 73 ? -11.128 113.705 -240.514 1.00 28.25 104 GLY A O 1
ATOM 587 N N . GLU A 1 74 ? -9.763 112.680 -239.058 1.00 26.32 105 GLU A N 1
ATOM 588 C CA . GLU A 1 74 ? -10.379 111.395 -239.309 1.00 26.13 105 GLU A CA 1
ATOM 589 C C . GLU A 1 74 ? -11.822 111.432 -238.838 1.00 26.64 105 GLU A C 1
ATOM 590 O O . GLU A 1 74 ? -12.724 111.016 -239.560 1.00 28.08 105 GLU A O 1
ATOM 596 N N . GLU A 1 75 ? -12.050 111.949 -237.636 1.00 25.67 106 GLU A N 1
ATOM 597 C CA . GLU A 1 75 ? -13.406 112.011 -237.110 1.00 25.58 106 GLU A CA 1
ATOM 598 C C . GLU A 1 75 ? -14.350 112.880 -237.954 1.00 24.61 106 GLU A C 1
ATOM 599 O O . GLU A 1 75 ? -15.461 112.459 -238.264 1.00 24.33 106 GLU A O 1
ATOM 605 N N . LEU A 1 76 ? -13.915 114.080 -238.335 1.00 24.77 107 LEU A N 1
ATOM 606 C CA . LEU A 1 76 ? -14.767 114.974 -239.123 1.00 24.15 107 LEU A CA 1
ATOM 607 C C . LEU A 1 76 ? -15.086 114.397 -240.496 1.00 25.18 107 LEU A C 1
ATOM 608 O O . LEU A 1 76 ? -16.237 114.396 -240.914 1.00 26.03 107 LEU A O 1
ATOM 613 N N . ALA A 1 77 ? -14.066 113.910 -241.195 1.00 25.67 108 ALA A N 1
ATOM 614 C CA . ALA A 1 77 ? -14.259 113.316 -242.510 1.00 25.37 108 ALA A CA 1
ATOM 615 C C . ALA A 1 77 ? -15.193 112.118 -242.401 1.00 25.55 108 ALA A C 1
ATOM 616 O O . ALA A 1 77 ? -15.912 111.797 -243.345 1.00 26.51 108 ALA A O 1
ATOM 618 N N . TYR A 1 78 ? -15.173 111.461 -241.245 1.00 25.59 109 TYR A N 1
ATOM 619 C CA . TYR A 1 78 ? -16.018 110.297 -241.012 1.00 24.79 109 TYR A CA 1
ATOM 620 C C . TYR A 1 78 ? -17.488 110.608 -241.280 1.00 25.55 109 TYR A C 1
ATOM 621 O O . TYR A 1 78 ? -18.210 109.792 -241.857 1.00 25.99 109 TYR A O 1
ATOM 630 N N . ALA A 1 79 ? -17.929 111.782 -240.846 1.00 25.10 110 ALA A N 1
ATOM 631 C CA . ALA A 1 79 ? -19.307 112.191 -241.055 1.00 25.04 110 ALA A CA 1
ATOM 632 C C . ALA A 1 79 ? -19.476 112.670 -242.493 1.00 24.63 110 ALA A C 1
ATOM 633 O O . ALA A 1 79 ? -20.448 112.314 -243.157 1.00 24.38 110 ALA A O 1
ATOM 635 N N . CYS A 1 80 ? -18.523 113.468 -242.970 1.00 23.57 111 CYS A N 1
ATOM 636 C CA . CYS A 1 80 ? -18.578 113.997 -244.330 1.00 24.41 111 CYS A CA 1
ATOM 637 C C . CYS A 1 80 ? -17.248 114.580 -244.819 1.00 25.07 111 CYS A C 1
ATOM 638 O O . CYS A 1 80 ? -16.747 115.571 -244.289 1.00 26.64 111 CYS A O 1
ATOM 641 N N . MET A 1 81 ? -16.684 113.963 -245.846 1.00 24.48 112 MET A N 1
ATOM 642 C CA . MET A 1 81 ? -15.418 114.420 -246.396 1.00 23.68 112 MET A CA 1
ATOM 643 C C . MET A 1 81 ? -15.583 115.802 -247.032 1.00 23.82 112 MET A C 1
ATOM 644 O O . MET A 1 81 ? -14.658 116.620 -247.025 1.00 22.65 112 MET A O 1
ATOM 649 N N . GLY A 1 82 ? -16.771 116.052 -247.573 1.00 23.42 113 GLY A N 1
ATOM 650 C CA . GLY A 1 82 ? -17.039 117.320 -248.216 1.00 23.91 113 GLY A CA 1
ATOM 651 C C . GLY A 1 82 ? -17.010 118.477 -247.241 1.00 25.56 113 GLY A C 1
ATOM 652 O O . GLY A 1 82 ? -16.377 119.501 -247.502 1.00 25.51 113 GLY A O 1
ATOM 653 N N . ILE A 1 83 ? -17.697 118.319 -246.115 1.00 25.57 114 ILE A N 1
ATOM 654 C CA . ILE A 1 83 ? -17.738 119.369 -245.110 1.00 25.48 114 ILE A CA 1
ATOM 655 C C . ILE A 1 83 ? -16.368 119.515 -244.478 1.00 24.95 114 ILE A C 1
ATOM 656 O O . ILE A 1 83 ? -15.901 120.627 -244.238 1.00 25.07 114 ILE A O 1
ATOM 661 N N . TYR A 1 84 ? -15.713 118.388 -244.233 1.00 24.86 115 TYR A N 1
ATOM 662 C CA . TYR A 1 84 ? -14.395 118.424 -243.624 1.00 25.03 115 TYR A CA 1
ATOM 663 C C . TYR A 1 84 ? -13.387 119.173 -244.493 1.00 24.32 115 TYR A C 1
ATOM 664 O O . TYR A 1 84 ? -12.501 119.848 -243.984 1.00 25.75 115 TYR A O 1
ATOM 673 N N . THR A 1 85 ? -13.529 119.052 -245.804 1.00 24.18 116 THR A N 1
ATOM 674 C CA . THR A 1 85 ? -12.627 119.716 -246.734 1.00 23.57 116 THR A CA 1
ATOM 675 C C . THR A 1 85 ? -12.574 121.231 -246.524 1.00 23.29 116 THR A C 1
ATOM 676 O O . THR A 1 85 ? -11.607 121.877 -246.919 1.00 22.85 116 THR A O 1
ATOM 680 N N . ILE A 1 86 ? -13.601 121.790 -245.890 1.00 22.69 117 ILE A N 1
ATOM 681 C CA . ILE A 1 86 ? -13.630 123.228 -245.629 1.00 22.96 117 ILE A CA 1
ATOM 682 C C . ILE A 1 86 ? -12.558 123.603 -244.600 1.00 23.40 117 ILE A C 1
ATOM 683 O O . ILE A 1 86 ? -11.706 124.448 -244.867 1.00 23.36 117 ILE A O 1
ATOM 688 N N . PRO A 1 87 ? -12.590 122.996 -243.404 1.00 24.13 118 PRO A N 1
ATOM 689 C CA . PRO A 1 87 ? -11.536 123.373 -242.457 1.00 25.12 118 PRO A CA 1
ATOM 690 C C . PRO A 1 87 ? -10.175 122.846 -242.921 1.00 26.00 118 PRO A C 1
ATOM 691 O O . PRO A 1 87 ? -9.148 123.497 -242.736 1.00 26.98 118 PRO A O 1
ATOM 695 N N . MET A 1 88 ? -10.173 121.674 -243.541 1.00 26.19 119 MET A N 1
ATOM 696 C CA . MET A 1 88 ? -8.931 121.097 -244.032 1.00 26.95 119 MET A CA 1
ATOM 697 C C . MET A 1 88 ? -8.233 122.064 -245.007 1.00 27.00 119 MET A C 1
ATOM 698 O O . MET A 1 88 ? -7.035 122.319 -244.892 1.00 28.40 119 MET A O 1
ATOM 703 N N . ALA A 1 89 ? -8.991 122.594 -245.963 1.00 26.70 120 ALA A N 1
ATOM 704 C CA . ALA A 1 89 ? -8.455 123.527 -246.953 1.00 25.88 120 ALA A CA 1
ATOM 705 C C . ALA A 1 89 ? -8.110 124.868 -246.309 1.00 25.18 120 ALA A C 1
ATOM 706 O O . ALA A 1 89 ? -7.248 125.590 -246.797 1.00 23.93 120 ALA A O 1
ATOM 708 N N . SER A 1 90 ? -8.794 125.201 -245.218 1.00 26.58 121 SER A N 1
ATOM 709 C CA . SER A 1 90 ? -8.510 126.446 -244.513 1.00 27.94 121 SER A CA 1
ATOM 710 C C . SER A 1 90 ? -7.159 126.270 -243.814 1.00 28.65 121 SER A C 1
ATOM 711 O O . SER A 1 90 ? -6.368 127.212 -243.733 1.00 28.24 121 SER A O 1
ATOM 714 N N . ASP A 1 91 ? -6.904 125.060 -243.315 1.00 28.36 122 ASP A N 1
ATOM 715 C CA . ASP A 1 91 ? -5.629 124.766 -242.675 1.00 28.91 122 ASP A CA 1
ATOM 716 C C . ASP A 1 91 ? -4.567 124.856 -243.764 1.00 29.50 122 ASP A C 1
ATOM 717 O O . ASP A 1 91 ? -3.433 125.276 -243.515 1.00 29.04 122 ASP A O 1
ATOM 722 N N . LEU A 1 92 ? -4.950 124.458 -244.976 1.00 28.88 123 LEU A N 1
ATOM 723 C CA . LEU A 1 92 ? -4.049 124.499 -246.122 1.00 29.37 123 LEU A CA 1
ATOM 724 C C . LEU A 1 92 ? -3.669 125.945 -246.440 1.00 29.36 123 LEU A C 1
ATOM 725 O O . LEU A 1 92 ? -2.508 126.234 -246.758 1.00 29.17 123 LEU A O 1
ATOM 730 N N . GLY A 1 93 ? -4.651 126.843 -246.354 1.00 28.79 124 GLY A N 1
ATOM 731 C CA . GLY A 1 93 ? -4.402 128.247 -246.636 1.00 29.56 124 GLY A CA 1
ATOM 732 C C . GLY A 1 93 ? -3.502 128.880 -245.588 1.00 29.57 124 GLY A C 1
ATOM 733 O O . GLY A 1 93 ? -2.635 129.702 -245.896 1.00 29.23 124 GLY A O 1
ATOM 734 N N . ILE A 1 94 ? -3.704 128.465 -244.344 1.00 28.77 125 ILE A N 1
ATOM 735 C CA . ILE A 1 94 ? -2.952 128.964 -243.202 1.00 28.65 125 ILE A CA 1
ATOM 736 C C . ILE A 1 94 ? -1.479 128.542 -243.196 1.00 30.20 125 ILE A C 1
ATOM 737 O O . ILE A 1 94 ? -0.610 129.314 -242.784 1.00 31.10 125 ILE A O 1
ATOM 742 N N . THR A 1 95 ? -1.205 127.330 -243.677 1.00 30.64 126 THR A N 1
ATOM 743 C CA . THR A 1 95 ? 0.146 126.774 -243.685 1.00 30.21 126 THR A CA 1
ATOM 744 C C . THR A 1 95 ? 1.276 127.613 -244.295 1.00 31.66 126 THR A C 1
ATOM 745 O O . THR A 1 95 ? 2.349 127.728 -243.704 1.00 33.49 126 THR A O 1
ATOM 749 N N . PRO A 1 96 ? 1.068 128.200 -245.479 1.00 32.55 127 PRO A N 1
ATOM 750 C CA . PRO A 1 96 ? 2.167 128.996 -246.040 1.00 32.99 127 PRO A CA 1
ATOM 751 C C . PRO A 1 96 ? 2.516 130.194 -245.148 1.00 33.51 127 PRO A C 1
ATOM 752 O O . PRO A 1 96 ? 3.660 130.647 -245.107 1.00 33.16 127 PRO A O 1
ATOM 756 N N . VAL A 1 97 ? 1.517 130.703 -244.436 1.00 34.43 128 VAL A N 1
ATOM 757 C CA . VAL A 1 97 ? 1.726 131.835 -243.542 1.00 35.38 128 VAL A CA 1
ATOM 758 C C . VAL A 1 97 ? 2.490 131.381 -242.296 1.00 36.16 128 VAL A C 1
ATOM 759 O O . VAL A 1 97 ? 3.319 132.123 -241.766 1.00 36.68 128 VAL A O 1
ATOM 763 N N . LEU A 1 98 ? 2.229 130.157 -241.840 1.00 35.35 129 LEU A N 1
ATOM 764 C CA . LEU A 1 98 ? 2.916 129.643 -240.665 1.00 35.40 129 LEU A CA 1
ATOM 765 C C . LEU A 1 98 ? 4.353 129.266 -240.984 1.00 36.16 129 LEU A C 1
ATOM 766 O O . LEU A 1 98 ? 5.251 129.477 -240.170 1.00 36.53 129 LEU A O 1
ATOM 771 N N . LEU A 1 99 ? 4.564 128.707 -242.173 1.00 35.54 130 LEU A N 1
ATOM 772 C CA . LEU A 1 99 ? 5.888 128.281 -242.602 1.00 35.45 130 LEU A CA 1
ATOM 773 C C . LEU A 1 99 ? 6.831 129.424 -242.968 1.00 36.10 130 LEU A C 1
ATOM 774 O O . LEU A 1 99 ? 8.031 129.335 -242.730 1.00 38.01 130 LEU A O 1
ATOM 779 N N . ALA A 1 100 ? 6.305 130.497 -243.549 1.00 35.92 131 ALA A N 1
ATOM 780 C CA . ALA A 1 100 ? 7.168 131.591 -243.963 1.00 35.17 131 ALA A CA 1
ATOM 781 C C . ALA A 1 100 ? 6.693 132.993 -243.606 1.00 35.62 131 ALA A C 1
ATOM 782 O O . ALA A 1 100 ? 7.307 133.971 -244.021 1.00 36.73 131 ALA A O 1
ATOM 784 N N . GLY A 1 101 ? 5.619 133.107 -242.839 1.00 36.13 132 GLY A N 1
ATOM 785 C CA . GLY A 1 101 ? 5.136 134.430 -242.485 1.00 36.72 132 GLY A CA 1
ATOM 786 C C . GLY A 1 101 ? 5.877 135.015 -241.298 1.00 37.83 132 GLY A C 1
ATOM 787 O O . GLY A 1 101 ? 6.293 134.283 -240.398 1.00 37.16 132 GLY A O 1
ATOM 788 N N . THR A 1 102 ? 6.057 136.334 -241.296 1.00 37.75 133 THR A N 1
ATOM 789 C CA . THR A 1 102 ? 6.737 136.998 -240.185 1.00 38.01 133 THR A CA 1
ATOM 790 C C . THR A 1 102 ? 5.760 137.038 -239.020 1.00 38.83 133 THR A C 1
ATOM 791 O O . THR A 1 102 ? 4.572 136.759 -239.199 1.00 39.52 133 THR A O 1
ATOM 795 N N . GLU A 1 103 ? 6.255 137.378 -237.833 1.00 39.79 134 GLU A N 1
ATOM 796 C CA . GLU A 1 103 ? 5.403 137.462 -236.647 1.00 41.60 134 GLU A CA 1
ATOM 797 C C . GLU A 1 103 ? 4.258 138.429 -236.980 1.00 40.59 134 GLU A C 1
ATOM 798 O O . GLU A 1 103 ? 3.089 138.168 -236.681 1.00 39.86 134 GLU A O 1
ATOM 804 N N . GLU A 1 104 ? 4.624 139.531 -237.634 1.00 40.14 135 GLU A N 1
ATOM 805 C CA . GLU A 1 104 ? 3.708 140.593 -238.056 1.00 40.26 135 GLU A CA 1
ATOM 806 C C . GLU A 1 104 ? 2.589 140.114 -238.994 1.00 39.99 135 GLU A C 1
ATOM 807 O O . GLU A 1 104 ? 1.413 140.451 -238.795 1.00 38.37 135 GLU A O 1
ATOM 813 N N . GLN A 1 105 ? 2.959 139.343 -240.019 1.00 39.37 136 GLN A N 1
ATOM 814 C CA . GLN A 1 105 ? 1.982 138.819 -240.984 1.00 38.74 136 GLN A CA 1
ATOM 815 C C . GLN A 1 105 ? 1.087 137.763 -240.338 1.00 39.14 136 GLN A C 1
ATOM 816 O O . GLN A 1 105 ? -0.115 137.691 -240.622 1.00 38.09 136 GLN A O 1
ATOM 822 N N . LYS A 1 106 ? 1.683 136.952 -239.468 1.00 39.16 137 LYS A N 1
ATOM 823 C CA . LYS A 1 106 ? 0.952 135.901 -238.770 1.00 40.13 137 LYS A CA 1
ATOM 824 C C . LYS A 1 106 ? -0.167 136.517 -237.952 1.00 40.88 137 LYS A C 1
ATOM 825 O O . LYS A 1 106 ? -1.315 136.056 -237.991 1.00 42.17 137 LYS A O 1
ATOM 831 N N . GLU A 1 107 ? 0.162 137.566 -237.208 1.00 41.26 138 GLU A N 1
ATOM 832 C CA . GLU A 1 107 ? -0.838 138.223 -236.388 1.00 41.33 138 GLU A CA 1
ATOM 833 C C . GLU A 1 107 ? -1.948 138.826 -237.245 1.00 41.04 138 GLU A C 1
ATOM 834 O O . GLU A 1 107 ? -3.131 138.562 -237.025 1.00 41.11 138 GLU A O 1
ATOM 840 N N . ARG A 1 108 ? -1.565 139.629 -238.230 1.00 41.05 139 ARG A N 1
ATOM 841 C CA . ARG A 1 108 ? -2.543 140.284 -239.095 1.00 41.45 139 ARG A CA 1
ATOM 842 C C . ARG A 1 108 ? -3.483 139.317 -239.811 1.00 40.67 139 ARG A C 1
ATOM 843 O O . ARG A 1 108 ? -4.703 139.486 -239.793 1.00 41.44 139 ARG A O 1
ATOM 851 N N . PHE A 1 109 ? -2.909 138.294 -240.426 1.00 39.75 140 PHE A N 1
ATOM 852 C CA . PHE A 1 109 ? -3.686 137.326 -241.190 1.00 38.85 140 PHE A CA 1
ATOM 853 C C . PHE A 1 109 ? -4.408 136.225 -240.412 1.00 38.45 140 PHE A C 1
ATOM 854 O O . PHE A 1 109 ? -5.536 135.867 -240.756 1.00 38.21 140 PHE A O 1
ATOM 862 N N . LEU A 1 110 ? -3.763 135.696 -239.373 1.00 38.00 141 LEU A N 1
ATOM 863 C CA . LEU A 1 110 ? -4.320 134.603 -238.573 1.00 37.56 141 LEU A CA 1
ATOM 864 C C . LEU A 1 110 ? -5.280 134.986 -237.443 1.00 37.85 141 LEU A C 1
ATOM 865 O O . LEU A 1 110 ? -6.203 134.225 -237.124 1.00 37.64 141 LEU A O 1
ATOM 870 N N . ARG A 1 111 ? -5.056 136.138 -236.818 1.00 38.04 142 ARG A N 1
ATOM 871 C CA . ARG A 1 111 ? -5.919 136.572 -235.725 1.00 37.05 142 ARG A CA 1
ATOM 872 C C . ARG A 1 111 ? -7.389 136.639 -236.151 1.00 35.70 142 ARG A C 1
ATOM 873 O O . ARG A 1 111 ? -8.278 136.201 -235.419 1.00 35.13 142 ARG A O 1
ATOM 881 N N . PRO A 1 112 ? -7.665 137.204 -237.336 1.00 34.68 143 PRO A N 1
ATOM 882 C CA . PRO A 1 112 ? -9.054 137.296 -237.810 1.00 35.32 143 PRO A CA 1
ATOM 883 C C . PRO A 1 112 ? -9.691 135.910 -237.968 1.00 35.62 143 PRO A C 1
ATOM 884 O O . PRO A 1 112 ? -10.918 135.771 -237.955 1.00 35.01 143 PRO A O 1
ATOM 888 N N . LEU A 1 113 ? -8.840 134.897 -238.122 1.00 35.64 144 LEU A N 1
ATOM 889 C CA . LEU A 1 113 ? -9.275 133.509 -238.294 1.00 36.30 144 LEU A CA 1
ATOM 890 C C . LEU A 1 113 ? -9.474 132.734 -236.988 1.00 36.56 144 LEU A C 1
ATOM 891 O O . LEU A 1 113 ? -9.775 131.539 -237.016 1.00 36.02 144 LEU A O 1
ATOM 896 N N . THR A 1 114 ? -9.291 133.393 -235.847 1.00 36.82 145 THR A N 1
ATOM 897 C CA . THR A 1 114 ? -9.487 132.716 -234.567 1.00 38.10 145 THR A CA 1
ATOM 898 C C . THR A 1 114 ? -10.577 133.420 -233.762 1.00 39.59 145 THR A C 1
ATOM 899 O O . THR A 1 114 ? -11.220 132.816 -232.895 1.00 38.78 145 THR A O 1
ATOM 903 N N . GLU A 1 115 ? -10.793 134.697 -234.066 1.00 39.96 146 GLU A N 1
ATOM 904 C CA . GLU A 1 115 ? -11.794 135.487 -233.360 1.00 41.04 146 GLU A CA 1
ATOM 905 C C . GLU A 1 115 ? -13.206 135.253 -233.858 1.00 40.56 146 GLU A C 1
ATOM 906 O O . GLU A 1 115 ? -14.179 135.635 -233.198 1.00 40.84 146 GLU A O 1
ATOM 912 N N . LYS A 1 116 ? -13.326 134.629 -235.022 1.00 39.95 147 LYS A N 1
ATOM 913 C CA . LYS A 1 116 ? -14.642 134.405 -235.597 1.00 39.15 147 LYS A CA 1
ATOM 914 C C . LYS A 1 116 ? -14.602 133.324 -236.665 1.00 37.77 147 LYS A C 1
ATOM 915 O O . LYS A 1 116 ? -13.525 132.876 -237.068 1.00 37.67 147 LYS A O 1
ATOM 921 N N . PRO A 1 117 ? -15.784 132.874 -237.124 1.00 36.59 148 PRO A N 1
ATOM 922 C CA . PRO A 1 117 ? -15.843 131.839 -238.158 1.00 35.54 148 PRO A CA 1
ATOM 923 C C . PRO A 1 117 ? -15.329 132.437 -239.461 1.00 34.77 148 PRO A C 1
ATOM 924 O O . PRO A 1 117 ? -16.041 133.189 -240.125 1.00 34.62 148 PRO A O 1
ATOM 928 N N . ALA A 1 118 ? -14.088 132.114 -239.810 1.00 34.49 149 ALA A N 1
ATOM 929 C CA . ALA A 1 118 ? -13.470 132.634 -241.026 1.00 33.68 149 ALA A CA 1
ATOM 930 C C . ALA A 1 118 ? -12.552 131.584 -241.643 1.00 32.94 149 ALA A C 1
ATOM 931 O O . ALA A 1 118 ? -11.985 130.748 -240.939 1.00 31.47 149 ALA A O 1
ATOM 933 N N . LEU A 1 119 ? -12.401 131.655 -242.964 1.00 33.09 150 LEU A N 1
ATOM 934 C CA . LEU A 1 119 ? -11.590 130.704 -243.722 1.00 31.85 150 LEU A CA 1
ATOM 935 C C . LEU A 1 119 ? -10.425 131.320 -244.500 1.00 31.11 150 LEU A C 1
ATOM 936 O O . LEU A 1 119 ? -10.445 132.500 -244.866 1.00 32.14 150 LEU A O 1
ATOM 941 N N . ALA A 1 120 ? -9.414 130.495 -244.745 1.00 29.98 151 ALA A N 1
ATOM 942 C CA . ALA A 1 120 ? -8.237 130.879 -245.521 1.00 28.97 151 ALA A CA 1
ATOM 943 C C . ALA A 1 120 ? -8.309 130.023 -246.786 1.00 28.77 151 ALA A C 1
ATOM 944 O O . ALA A 1 120 ? -9.080 129.064 -246.845 1.00 26.38 151 ALA A O 1
ATOM 946 N N . ALA A 1 121 ? -7.517 130.362 -247.794 1.00 28.45 152 ALA A N 1
ATOM 947 C CA . ALA A 1 121 ? -7.544 129.600 -249.029 1.00 29.03 152 ALA A CA 1
ATOM 948 C C . ALA A 1 121 ? -6.152 129.502 -249.639 1.00 29.88 152 ALA A C 1
ATOM 949 O O . ALA A 1 121 ? -5.304 130.368 -249.420 1.00 30.38 152 ALA A O 1
ATOM 951 N N . PHE A 1 122 ? -5.943 128.437 -250.409 1.00 29.97 153 PHE A N 1
ATOM 952 C CA . PHE A 1 122 ? -4.671 128.132 -251.054 1.00 29.84 153 PHE A CA 1
ATOM 953 C C . PHE A 1 122 ? -4.897 128.040 -252.564 1.00 30.99 153 PHE A C 1
ATOM 954 O O . PHE A 1 122 ? -5.609 127.150 -253.037 1.00 32.42 153 PHE A O 1
ATOM 962 N N . ALA A 1 123 ? -4.295 128.954 -253.318 1.00 30.67 154 ALA A N 1
ATOM 963 C CA . ALA A 1 123 ? -4.462 128.969 -254.770 1.00 31.76 154 ALA A CA 1
ATOM 964 C C . ALA A 1 123 ? -3.159 128.750 -255.542 1.00 31.24 154 ALA A C 1
ATOM 965 O O . ALA A 1 123 ? -2.337 129.656 -255.681 1.00 31.36 154 ALA A O 1
ATOM 967 N N . LEU A 1 124 ? -2.991 127.540 -256.056 1.00 31.20 155 LEU A N 1
ATOM 968 C CA . LEU A 1 124 ? -1.802 127.181 -256.821 1.00 31.36 155 LEU A CA 1
ATOM 969 C C . LEU A 1 124 ? -2.182 126.736 -258.231 1.00 31.84 155 LEU A C 1
ATOM 970 O O . LEU A 1 124 ? -1.579 127.172 -259.209 1.00 33.58 155 LEU A O 1
ATOM 975 N N . SER A 1 125 ? -3.192 125.876 -258.328 1.00 32.59 156 SER A N 1
ATOM 976 C CA . SER A 1 125 ? -3.651 125.354 -259.616 1.00 32.89 156 SER A CA 1
ATOM 977 C C . SER A 1 125 ? -4.234 126.428 -260.533 1.00 33.31 156 SER A C 1
ATOM 978 O O . SER A 1 125 ? -4.736 127.450 -260.080 1.00 33.77 156 SER A O 1
ATOM 981 N N . GLU A 1 126 ? -4.164 126.186 -261.831 1.00 33.23 157 GLU A N 1
ATOM 982 C CA . GLU A 1 126 ? -4.701 127.126 -262.793 1.00 34.33 157 GLU A CA 1
ATOM 983 C C . GLU A 1 126 ? -5.443 126.318 -263.850 1.00 33.34 157 GLU A C 1
ATOM 984 O O . GLU A 1 126 ? -5.263 125.108 -263.951 1.00 32.85 157 GLU A O 1
ATOM 990 N N . PRO A 1 127 ? -6.294 126.976 -264.645 1.00 32.32 158 PRO A N 1
ATOM 991 C CA . PRO A 1 127 ? -7.046 126.273 -265.682 1.00 32.43 158 PRO A CA 1
ATOM 992 C C . PRO A 1 127 ? -6.199 125.343 -266.560 1.00 32.84 158 PRO A C 1
ATOM 993 O O . PRO A 1 127 ? -6.566 124.186 -266.784 1.00 34.09 158 PRO A O 1
ATOM 997 N N . GLY A 1 128 ? -5.065 125.839 -267.046 1.00 32.14 159 GLY A N 1
ATOM 998 C CA . GLY A 1 128 ? -4.241 125.023 -267.913 1.00 33.24 159 GLY A CA 1
ATOM 999 C C . GLY A 1 128 ? -3.079 124.335 -267.243 1.00 34.79 159 GLY A C 1
ATOM 1000 O O . GLY A 1 128 ? -2.136 123.908 -267.914 1.00 35.44 159 GLY A O 1
ATOM 1001 N N . ASN A 1 129 ? -3.138 124.203 -265.925 1.00 35.79 160 ASN A N 1
ATOM 1002 C CA . ASN A 1 129 ? -2.039 123.578 -265.205 1.00 36.65 160 ASN A CA 1
ATOM 1003 C C . ASN A 1 129 ? -2.369 123.306 -263.739 1.00 36.76 160 ASN A C 1
ATOM 1004 O O . ASN A 1 129 ? -2.847 124.187 -263.021 1.00 37.61 160 ASN A O 1
ATOM 1009 N N . GLY A 1 130 ? -2.108 122.080 -263.300 1.00 36.70 161 GLY A N 1
ATOM 1010 C CA . GLY A 1 130 ? -2.377 121.715 -261.920 1.00 37.38 161 GLY A CA 1
ATOM 1011 C C . GLY A 1 130 ? -1.277 120.832 -261.364 1.00 38.79 161 GLY A C 1
ATOM 1012 O O . GLY A 1 130 ? -0.856 120.991 -260.223 1.00 38.64 161 GLY A O 1
ATOM 1013 N N . SER A 1 131 ? -0.803 119.896 -262.177 1.00 41.06 162 SER A N 1
ATOM 1014 C CA . SER A 1 131 ? 0.262 118.995 -261.752 1.00 43.22 162 SER A CA 1
ATOM 1015 C C . SER A 1 131 ? 1.602 119.663 -261.956 1.00 44.59 162 SER A C 1
ATOM 1016 O O . SER A 1 131 ? 2.501 119.552 -261.117 1.00 45.41 162 SER A O 1
ATOM 1019 N N . ASP A 1 132 ? 1.737 120.351 -263.086 1.00 46.13 163 ASP A N 1
ATOM 1020 C CA . ASP A 1 132 ? 2.969 121.049 -263.393 1.00 45.77 163 ASP A CA 1
ATOM 1021 C C . ASP A 1 132 ? 2.930 122.396 -262.703 1.00 46.47 163 ASP A C 1
ATOM 1022 O O . ASP A 1 132 ? 2.843 123.446 -263.348 1.00 48.17 163 ASP A O 1
ATOM 1027 N N . ALA A 1 133 ? 3.003 122.362 -261.380 1.00 46.67 164 ALA A N 1
ATOM 1028 C CA . ALA A 1 133 ? 2.965 123.576 -260.588 1.00 46.92 164 ALA A CA 1
ATOM 1029 C C . ALA A 1 133 ? 3.983 124.631 -261.021 1.00 46.75 164 ALA A C 1
ATOM 1030 O O . ALA A 1 133 ? 3.615 125.793 -261.191 1.00 47.84 164 ALA A O 1
ATOM 1032 N N . ALA A 1 134 ? 5.242 124.226 -261.212 1.00 46.06 165 ALA A N 1
ATOM 1033 C CA . ALA A 1 134 ? 6.339 125.135 -261.600 1.00 44.57 165 ALA A CA 1
ATOM 1034 C C . ALA A 1 134 ? 6.163 125.875 -262.935 1.00 46.09 165 ALA A C 1
ATOM 1035 O O . ALA A 1 134 ? 7.094 126.548 -263.420 1.00 46.28 165 ALA A O 1
ATOM 1037 N N . ALA A 1 135 ? 4.982 125.748 -263.534 1.00 45.31 166 ALA A N 1
ATOM 1038 C CA . ALA A 1 135 ? 4.704 126.403 -264.805 1.00 44.44 166 ALA A CA 1
ATOM 1039 C C . ALA A 1 135 ? 3.434 127.241 -264.687 1.00 44.16 166 ALA A C 1
ATOM 1040 O O . ALA A 1 135 ? 2.537 127.175 -265.534 1.00 43.20 166 ALA A O 1
ATOM 1042 N N . LEU A 1 136 ? 3.358 128.020 -263.615 1.00 43.64 167 LEU A N 1
ATOM 1043 C CA . LEU A 1 136 ? 2.205 128.871 -263.390 1.00 43.48 167 LEU A CA 1
ATOM 1044 C C . LEU A 1 136 ? 2.235 130.001 -264.416 1.00 43.42 167 LEU A C 1
ATOM 1045 O O . LEU A 1 136 ? 3.311 130.415 -264.855 1.00 43.05 167 LEU A O 1
ATOM 1050 N N . LYS A 1 137 ? 1.057 130.480 -264.810 1.00 42.79 168 LYS A N 1
ATOM 1051 C CA . LYS A 1 137 ? 0.961 131.567 -265.772 1.00 43.04 168 LYS A CA 1
ATOM 1052 C C . LYS A 1 137 ? 0.585 132.862 -265.078 1.00 42.37 168 LYS A C 1
ATOM 1053 O O . LYS A 1 137 ? 0.915 133.944 -265.556 1.00 44.13 168 LYS A O 1
ATOM 1059 N N . THR A 1 138 ? -0.115 132.762 -263.956 1.00 42.26 169 THR A N 1
ATOM 1060 C CA . THR A 1 138 ? -0.484 133.959 -263.210 1.00 42.14 169 THR A CA 1
ATOM 1061 C C . THR A 1 138 ? 0.771 134.800 -262.982 1.00 42.45 169 THR A C 1
ATOM 1062 O O . THR A 1 138 ? 1.744 134.331 -262.382 1.00 41.15 169 THR A O 1
ATOM 1066 N N . ARG A 1 139 ? 0.738 136.038 -263.469 1.00 43.77 170 ARG A N 1
ATOM 1067 C CA . ARG A 1 139 ? 1.876 136.949 -263.356 1.00 45.87 170 ARG A CA 1
ATOM 1068 C C . ARG A 1 139 ? 1.773 137.915 -262.182 1.00 45.15 170 ARG A C 1
ATOM 1069 O O . ARG A 1 139 ? 0.698 138.425 -261.854 1.00 44.28 170 ARG A O 1
ATOM 1077 N N . ALA A 1 140 ? 2.919 138.161 -261.563 1.00 45.39 171 ALA A N 1
ATOM 1078 C CA . ALA A 1 140 ? 3.020 139.083 -260.445 1.00 45.70 171 ALA A CA 1
ATOM 1079 C C . ALA A 1 140 ? 4.214 139.993 -260.749 1.00 46.09 171 ALA A C 1
ATOM 1080 O O . ALA A 1 140 ? 5.359 139.675 -260.410 1.00 46.39 171 ALA A O 1
ATOM 1082 N N . ILE A 1 141 ? 3.939 141.111 -261.412 1.00 46.64 172 ILE A N 1
ATOM 1083 C CA . ILE A 1 141 ? 4.978 142.078 -261.770 1.00 46.97 172 ILE A CA 1
ATOM 1084 C C . ILE A 1 141 ? 5.133 143.115 -260.645 1.00 46.87 172 ILE A C 1
ATOM 1085 O O . ILE A 1 141 ? 4.143 143.683 -260.171 1.00 46.08 172 ILE A O 1
ATOM 1090 N N . ARG A 1 142 ? 6.370 143.350 -260.208 1.00 47.52 173 ARG A N 1
ATOM 1091 C CA . ARG A 1 142 ? 6.609 144.304 -259.123 1.00 48.53 173 ARG A CA 1
ATOM 1092 C C . ARG A 1 142 ? 6.689 145.768 -259.557 1.00 48.53 173 ARG A C 1
ATOM 1093 O O . ARG A 1 142 ? 7.412 146.130 -260.495 1.00 47.86 173 ARG A O 1
ATOM 1101 N N . GLN A 1 143 ? 5.943 146.599 -258.837 1.00 48.57 174 GLN A N 1
ATOM 1102 C CA . GLN A 1 143 ? 5.858 148.034 -259.087 1.00 48.23 174 GLN A CA 1
ATOM 1103 C C . GLN A 1 143 ? 6.085 148.716 -257.733 1.00 47.44 174 GLN A C 1
ATOM 1104 O O . GLN A 1 143 ? 5.147 149.240 -257.134 1.00 47.09 174 GLN A O 1
ATOM 1110 N N . GLY A 1 144 ? 7.323 148.677 -257.240 1.00 47.07 175 GLY A N 1
ATOM 1111 C CA . GLY A 1 144 ? 7.642 149.287 -255.957 1.00 46.31 175 GLY A CA 1
ATOM 1112 C C . GLY A 1 144 ? 7.208 148.480 -254.737 1.00 47.31 175 GLY A C 1
ATOM 1113 O O . GLY A 1 144 ? 7.541 147.301 -254.599 1.00 48.32 175 GLY A O 1
ATOM 1114 N N . ASP A 1 145 ? 6.474 149.130 -253.839 1.00 47.51 176 ASP A N 1
ATOM 1115 C CA . ASP A 1 145 ? 5.958 148.509 -252.618 1.00 47.40 176 ASP A CA 1
ATOM 1116 C C . ASP A 1 145 ? 4.886 147.461 -252.934 1.00 45.37 176 ASP A C 1
ATOM 1117 O O . ASP A 1 145 ? 4.371 146.795 -252.035 1.00 45.37 176 ASP A O 1
ATOM 1122 N N . HIS A 1 146 ? 4.553 147.295 -254.209 1.00 43.33 177 HIS A N 1
ATOM 1123 C CA . HIS A 1 146 ? 3.516 146.327 -254.547 1.00 41.72 177 HIS A CA 1
ATOM 1124 C C . HIS A 1 146 ? 3.738 145.575 -255.847 1.00 40.06 177 HIS A C 1
ATOM 1125 O O . HIS A 1 146 ? 4.639 145.893 -256.627 1.00 39.36 177 HIS A O 1
ATOM 1132 N N . TYR A 1 147 ? 2.881 144.581 -256.063 1.00 39.06 178 TYR A N 1
ATOM 1133 C CA . TYR A 1 147 ? 2.905 143.759 -257.270 1.00 38.79 178 TYR A CA 1
ATOM 1134 C C . TYR A 1 147 ? 1.579 143.950 -258.001 1.00 38.48 178 TYR A C 1
ATOM 1135 O O . TYR A 1 147 ? 0.544 144.194 -257.370 1.00 38.97 178 TYR A O 1
ATOM 1144 N N . VAL A 1 148 ? 1.611 143.866 -259.326 1.00 38.07 179 VAL A N 1
ATOM 1145 C CA . VAL A 1 148 ? 0.379 143.971 -260.105 1.00 37.37 179 VAL A CA 1
ATOM 1146 C C . VAL A 1 148 ? 0.117 142.539 -260.559 1.00 36.79 179 VAL A C 1
ATOM 1147 O O . VAL A 1 148 ? 0.832 142.007 -261.416 1.00 35.49 179 VAL A O 1
ATOM 1151 N N . LEU A 1 149 ? -0.891 141.926 -259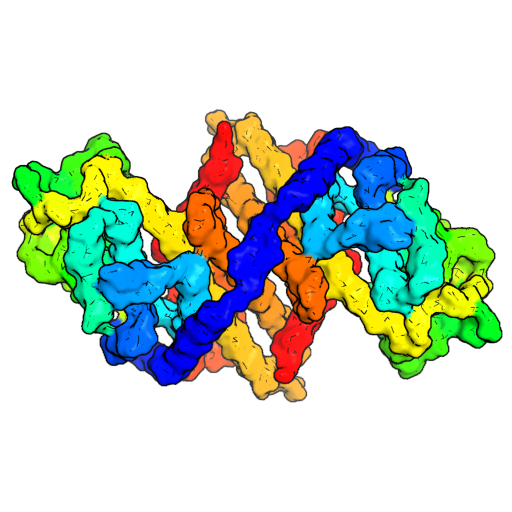.935 1.00 35.58 180 LEU A N 1
ATOM 1152 C CA . LEU A 1 149 ? -1.288 140.537 -260.172 1.00 34.30 180 LEU A CA 1
ATOM 1153 C C . LEU A 1 149 ? -2.269 140.349 -261.323 1.00 34.66 180 LEU A C 1
ATOM 1154 O O . LEU A 1 149 ? -3.278 141.050 -261.414 1.00 34.83 180 LEU A O 1
ATOM 1159 N N . ASN A 1 150 ? -1.982 139.378 -262.182 1.00 35.05 181 ASN A N 1
ATOM 1160 C CA . ASN A 1 150 ? -2.849 139.075 -263.317 1.00 36.65 181 ASN A CA 1
ATOM 1161 C C . ASN A 1 150 ? -2.859 137.586 -263.647 1.00 37.01 181 ASN A C 1
ATOM 1162 O O . ASN A 1 150 ? -1.806 136.954 -263.760 1.00 37.48 181 ASN A O 1
ATOM 1167 N N . GLY A 1 151 ? -4.058 137.032 -263.803 1.00 37.07 182 GLY A N 1
ATOM 1168 C CA . GLY A 1 151 ? -4.179 135.622 -264.126 1.00 36.26 182 GLY A CA 1
ATOM 1169 C C . GLY A 1 151 ? -5.414 134.972 -263.530 1.00 35.80 182 GLY A C 1
ATOM 1170 O O . GLY A 1 151 ? -6.306 135.648 -263.009 1.00 35.95 182 GLY A O 1
ATOM 1171 N N . THR A 1 152 ? -5.469 133.648 -263.607 1.00 34.00 183 THR A N 1
ATOM 1172 C CA . THR A 1 152 ? -6.602 132.920 -263.072 1.00 32.51 183 THR A CA 1
ATOM 1173 C C . THR A 1 152 ? -6.140 131.693 -262.321 1.00 32.12 183 THR A C 1
ATOM 1174 O O . THR A 1 152 ? -5.159 131.049 -262.702 1.00 33.98 183 THR A O 1
ATOM 1178 N N . LYS A 1 153 ? -6.843 131.392 -261.237 1.00 30.60 184 LYS A N 1
ATOM 1179 C CA . LYS A 1 153 ? -6.554 130.221 -260.433 1.00 29.94 184 LYS A CA 1
ATOM 1180 C C . LYS A 1 153 ? -7.779 129.329 -260.550 1.00 29.66 184 LYS A C 1
ATOM 1181 O O . LYS A 1 153 ? -8.911 129.822 -260.621 1.00 29.36 184 LYS A O 1
ATOM 1187 N N . MET A 1 154 ? -7.555 128.021 -260.584 1.00 28.46 185 MET A N 1
ATOM 1188 C CA . MET A 1 154 ? -8.654 127.083 -260.752 1.00 28.10 185 MET A CA 1
ATOM 1189 C C . MET A 1 154 ? -8.814 126.029 -259.655 1.00 27.13 185 MET A C 1
ATOM 1190 O O . MET A 1 154 ? -7.836 125.528 -259.095 1.00 26.39 185 MET A O 1
ATOM 1195 N N . TRP A 1 155 ? -10.068 125.701 -259.367 1.00 25.91 186 TRP A N 1
ATOM 1196 C CA . TRP A 1 155 ? -10.406 124.712 -258.358 1.00 26.16 186 TRP A CA 1
ATOM 1197 C C . TRP A 1 155 ? -10.063 125.178 -256.952 1.00 26.80 186 TRP A C 1
ATOM 1198 O O . TRP A 1 155 ? -9.787 124.354 -256.110 1.00 26.65 186 TRP A O 1
ATOM 1209 N N . ILE A 1 156 ? -10.082 126.475 -256.672 1.00 26.11 187 ILE A N 1
ATOM 1210 C CA . ILE A 1 156 ? -9.711 126.925 -255.329 1.00 26.48 187 ILE A CA 1
ATOM 1211 C C . ILE A 1 156 ? -10.752 126.640 -254.245 1.00 27.22 187 ILE A C 1
ATOM 1212 O O . ILE A 1 156 ? -11.873 127.142 -254.304 1.00 28.33 187 ILE A O 1
ATOM 1217 N N . SER A 1 157 ? -10.376 125.827 -253.259 1.00 27.97 188 SER A N 1
ATOM 1218 C CA . SER A 1 157 ? -11.272 125.491 -252.148 1.00 29.09 188 SER A CA 1
ATOM 1219 C C . SER A 1 157 ? -11.396 126.703 -251.222 1.00 28.99 188 SER A C 1
ATOM 1220 O O . SER A 1 157 ? -10.383 127.309 -250.866 1.00 28.86 188 SER A O 1
ATOM 1223 N N . ASN A 1 158 ? -12.626 127.032 -250.823 1.00 28.74 189 ASN A N 1
ATOM 1224 C CA . ASN A 1 158 ? -12.900 128.186 -249.954 1.00 30.40 189 ASN A CA 1
ATOM 1225 C C . ASN A 1 158 ? -12.594 129.478 -250.718 1.00 30.31 189 ASN A C 1
ATOM 1226 O O . ASN A 1 158 ? -12.481 130.553 -250.125 1.00 29.52 189 ASN A O 1
ATOM 1231 N N . GLY A 1 159 ? -12.458 129.349 -252.035 1.00 30.43 190 GLY A N 1
ATOM 1232 C CA . GLY A 1 159 ? -12.156 130.488 -252.884 1.00 31.26 190 GLY A CA 1
ATOM 1233 C C . GLY A 1 159 ? -12.932 131.772 -252.619 1.00 31.50 190 GLY A C 1
ATOM 1234 O O . GLY A 1 159 ? -12.330 132.834 -252.473 1.00 30.50 190 GLY A O 1
ATOM 1235 N N . GLY A 1 160 ? -14.259 131.681 -252.552 1.00 31.77 191 GLY A N 1
ATOM 1236 C CA . GLY A 1 160 ? -15.070 132.867 -252.327 1.00 31.96 191 GLY A CA 1
ATOM 1237 C C . GLY A 1 160 ? -15.448 133.159 -250.887 1.00 33.17 191 GLY A C 1
ATOM 1238 O O . GLY A 1 160 ? -15.893 134.264 -250.577 1.00 32.39 191 GLY A O 1
ATOM 1239 N N . GLU A 1 161 ? -15.284 132.171 -250.011 1.00 33.48 192 GLU A N 1
ATOM 1240 C CA . GLU A 1 161 ? -15.609 132.333 -248.599 1.00 33.63 192 GLU A CA 1
ATOM 1241 C C . GLU A 1 161 ? -14.413 132.868 -247.812 1.00 34.25 192 GLU A C 1
ATOM 1242 O O . GLU A 1 161 ? -14.581 133.439 -246.735 1.00 34.50 192 GLU A O 1
ATOM 1248 N N . ALA A 1 162 ? -13.211 132.680 -248.351 1.00 34.11 193 ALA A N 1
ATOM 1249 C CA . ALA A 1 162 ? -11.986 133.093 -247.665 1.00 34.67 193 ALA A CA 1
ATOM 1250 C C . ALA A 1 162 ? -11.872 134.573 -247.353 1.00 35.24 193 ALA A C 1
ATOM 1251 O O . ALA A 1 162 ? -12.463 135.416 -248.028 1.00 36.97 193 ALA A O 1
ATOM 1253 N N . GLU A 1 163 ? -11.110 134.872 -246.305 1.00 35.91 194 GLU A N 1
ATOM 1254 C CA . GLU A 1 163 ? -10.859 136.243 -245.880 1.00 36.13 194 GLU A CA 1
ATOM 1255 C C . GLU A 1 163 ? -9.746 136.706 -246.789 1.00 34.58 194 GLU A C 1
ATOM 1256 O O . GLU A 1 163 ? -9.730 137.843 -247.262 1.00 34.65 194 GLU A O 1
ATOM 1262 N N . TRP A 1 164 ? -8.806 135.796 -247.005 1.00 32.57 195 TRP A N 1
ATOM 1263 C CA . TRP A 1 164 ? -7.665 136.029 -247.864 1.00 31.68 195 TRP A CA 1
ATOM 1264 C C . TRP A 1 164 ? -7.268 134.711 -248.511 1.00 31.26 195 TRP A C 1
ATOM 1265 O O . TRP A 1 164 ? -7.641 133.629 -248.042 1.00 30.48 195 TRP A O 1
ATOM 1276 N N . VAL A 1 165 ? -6.517 134.815 -249.598 1.00 30.92 196 VAL A N 1
ATOM 1277 C CA . VAL A 1 165 ? -6.082 133.653 -250.356 1.00 30.41 196 VAL A CA 1
ATOM 1278 C C . VAL A 1 165 ? -4.598 133.742 -250.673 1.00 30.10 196 VAL A C 1
ATOM 1279 O O . VAL A 1 165 ? -4.138 134.743 -251.218 1.00 30.33 196 VAL A O 1
ATOM 1283 N N . VAL A 1 166 ? -3.845 132.706 -250.323 1.00 29.66 197 VAL A N 1
ATOM 1284 C CA . VAL A 1 166 ? -2.428 132.702 -250.640 1.00 30.08 197 VAL A CA 1
ATOM 1285 C C . VAL A 1 166 ? -2.339 132.323 -252.112 1.00 30.51 197 VAL A C 1
ATOM 1286 O O . VAL A 1 166 ? -2.677 131.202 -252.494 1.00 30.66 197 VAL A O 1
ATOM 1290 N N . VAL A 1 167 ? -1.900 133.262 -252.939 1.00 30.23 198 VAL A N 1
ATOM 1291 C CA . VAL A 1 167 ? -1.779 133.013 -254.365 1.00 29.49 198 VAL A CA 1
ATOM 1292 C C . VAL A 1 167 ? -0.333 132.849 -254.794 1.00 29.61 198 VAL A C 1
ATOM 1293 O O . VAL A 1 167 ? 0.530 133.628 -254.398 1.00 30.27 198 VAL A O 1
ATOM 1297 N N . PHE A 1 168 ? -0.074 131.828 -255.602 1.00 29.67 199 PHE A N 1
ATOM 1298 C CA . PHE A 1 168 ? 1.271 131.578 -256.101 1.00 29.62 199 PHE A CA 1
ATOM 1299 C C . PHE A 1 168 ? 1.350 132.054 -257.544 1.00 30.84 199 PHE A C 1
ATOM 1300 O O . PHE A 1 168 ? 0.621 131.578 -258.405 1.00 32.37 199 PHE A O 1
ATOM 1308 N N . ALA A 1 169 ? 2.233 133.010 -257.799 1.00 31.69 200 ALA A N 1
ATOM 1309 C CA . ALA A 1 169 ? 2.386 133.568 -259.134 1.00 33.75 200 ALA A CA 1
ATOM 1310 C C . ALA A 1 169 ? 3.849 133.619 -259.527 1.00 34.23 200 ALA A C 1
ATOM 1311 O O . ALA A 1 169 ? 4.733 133.354 -258.706 1.00 34.53 200 ALA A O 1
ATOM 1313 N N . THR A 1 170 ? 4.109 133.940 -260.791 1.00 35.10 201 THR A N 1
ATOM 1314 C CA . THR A 1 170 ? 5.488 134.037 -261.248 1.00 36.35 201 THR A CA 1
ATOM 1315 C C . THR A 1 170 ? 5.832 135.506 -261.436 1.00 37.48 201 THR A C 1
ATOM 1316 O O . THR A 1 170 ? 4.978 136.328 -261.763 1.00 36.49 201 THR A O 1
ATOM 1320 N N . VAL A 1 171 ? 7.093 135.828 -261.213 1.00 39.66 202 VAL A N 1
ATOM 1321 C CA . VAL A 1 171 ? 7.550 137.195 -261.321 1.00 41.93 202 VAL A CA 1
ATOM 1322 C C . VAL A 1 171 ? 8.214 137.335 -262.690 1.00 43.62 202 VAL A C 1
ATOM 1323 O O . VAL A 1 171 ? 8.511 138.438 -263.147 1.00 44.35 202 VAL A O 1
ATOM 1327 N N . ASN A 1 172 ? 8.406 136.191 -263.343 1.00 45.26 203 ASN A N 1
ATOM 1328 C CA . ASN A 1 172 ? 9.024 136.107 -264.667 1.00 47.21 203 ASN A CA 1
ATOM 1329 C C . ASN A 1 172 ? 8.995 134.633 -265.065 1.00 47.91 203 ASN A C 1
ATOM 1330 O O . ASN A 1 172 ? 9.777 133.825 -264.551 1.00 47.56 203 ASN A O 1
ATOM 1335 N N . PRO A 1 173 ? 8.104 134.261 -265.992 1.00 48.73 204 PRO A N 1
ATOM 1336 C CA . PRO A 1 173 ? 8.019 132.859 -266.414 1.00 49.91 204 PRO A CA 1
ATOM 1337 C C . PRO A 1 173 ? 9.381 132.226 -266.722 1.00 50.73 204 PRO A C 1
ATOM 1338 O O . PRO A 1 173 ? 9.652 131.103 -266.301 1.00 50.44 204 PRO A O 1
ATOM 1342 N N . GLU A 1 174 ? 10.235 132.954 -267.442 1.00 51.63 205 GLU A N 1
ATOM 1343 C CA . GLU A 1 174 ? 11.561 132.451 -267.822 1.00 52.60 205 GLU A CA 1
ATOM 1344 C C . GLU A 1 174 ? 12.397 131.885 -266.673 1.00 51.65 205 GLU A C 1
ATOM 1345 O O . GLU A 1 174 ? 13.253 131.028 -266.889 1.00 50.92 205 GLU A O 1
ATOM 1351 N N . LEU A 1 175 ? 12.169 132.368 -265.458 1.00 51.14 206 LEU A N 1
ATOM 1352 C CA . LEU A 1 175 ? 12.923 131.868 -264.314 1.00 51.04 206 LEU A CA 1
ATOM 1353 C C . LEU A 1 175 ? 12.326 130.511 -263.932 1.00 50.89 206 LEU A C 1
ATOM 1354 O O . LEU A 1 175 ? 12.882 129.759 -263.120 1.00 49.46 206 LEU A O 1
ATOM 1359 N N . ARG A 1 176 ? 11.190 130.207 -264.557 1.00 50.86 207 ARG A N 1
ATOM 1360 C CA . ARG A 1 176 ? 10.469 128.966 -264.319 1.00 50.63 207 ARG A CA 1
ATOM 1361 C C . ARG A 1 176 ? 10.082 128.872 -262.843 1.00 50.08 207 ARG A C 1
ATOM 1362 O O . ARG A 1 176 ? 9.306 129.704 -262.360 1.00 48.70 207 ARG A O 1
ATOM 1370 N N . HIS A 1 177 ? 10.617 127.887 -262.123 1.00 49.64 208 HIS A N 1
ATOM 1371 C CA . HIS A 1 177 ? 10.285 127.750 -260.711 1.00 49.42 208 HIS A CA 1
ATOM 1372 C C . HIS A 1 177 ? 10.969 128.802 -259.837 1.00 48.97 208 HIS A C 1
ATOM 1373 O O . HIS A 1 177 ? 10.402 129.260 -258.839 1.00 48.25 208 HIS A O 1
ATOM 1380 N N . LYS A 1 178 ? 12.182 129.198 -260.212 1.00 47.14 209 LYS A N 1
ATOM 1381 C CA . LYS A 1 178 ? 12.883 130.215 -259.445 1.00 45.19 209 LYS A CA 1
ATOM 1382 C C . LYS A 1 178 ? 12.117 131.538 -259.511 1.00 42.77 209 LYS A C 1
ATOM 1383 O O . LYS A 1 178 ? 12.412 132.459 -258.758 1.00 42.37 209 LYS A O 1
ATOM 1389 N N . GLY A 1 179 ? 11.131 131.627 -260.403 1.00 40.22 210 GLY A N 1
ATOM 1390 C CA . GLY A 1 179 ? 10.373 132.860 -260.545 1.00 38.23 210 GLY A CA 1
ATOM 1391 C C . GLY A 1 179 ? 9.055 132.939 -259.791 1.00 38.31 210 GLY A C 1
ATOM 1392 O O . GLY A 1 179 ? 8.312 133.925 -259.920 1.00 38.27 210 GLY A O 1
ATOM 1393 N N . VAL A 1 180 ? 8.768 131.915 -258.991 1.00 36.42 211 VAL A N 1
ATOM 1394 C CA . VAL A 1 180 ? 7.535 131.863 -258.215 1.00 34.40 211 VAL A CA 1
ATOM 1395 C C . VAL A 1 180 ? 7.625 132.625 -256.893 1.00 33.79 211 VAL A C 1
ATOM 1396 O O . VAL A 1 180 ? 8.644 132.582 -256.193 1.00 34.91 211 VAL A O 1
ATOM 1400 N N . VAL A 1 181 ? 6.541 133.312 -256.552 1.00 32.21 212 VAL A N 1
ATOM 1401 C CA . VAL A 1 181 ? 6.464 134.083 -255.319 1.00 31.37 212 VAL A CA 1
ATOM 1402 C C . VAL A 1 181 ? 5.084 133.837 -254.733 1.00 31.21 212 VAL A C 1
ATOM 1403 O O . VAL A 1 181 ? 4.139 133.606 -255.478 1.00 32.00 212 VAL A O 1
ATOM 1407 N N . ALA A 1 182 ? 4.970 133.882 -253.407 1.00 30.91 213 ALA A N 1
ATOM 1408 C CA . ALA A 1 182 ? 3.695 133.656 -252.725 1.00 29.73 213 ALA A CA 1
ATOM 1409 C C . ALA A 1 182 ? 3.138 134.974 -252.199 1.00 30.66 213 ALA A C 1
ATOM 1410 O O . ALA A 1 182 ? 3.834 135.716 -251.506 1.00 31.48 213 ALA A O 1
ATOM 1412 N N . LEU A 1 183 ? 1.876 135.254 -252.508 1.00 31.25 214 LEU A N 1
ATOM 1413 C CA . LEU A 1 183 ? 1.249 136.499 -252.085 1.00 32.43 214 LEU A CA 1
ATOM 1414 C C . LEU A 1 183 ? -0.131 136.312 -251.471 1.00 33.05 214 LEU A C 1
ATOM 1415 O O . LEU A 1 183 ? -0.972 135.617 -252.023 1.00 32.57 214 LEU A O 1
ATOM 1420 N N . VAL A 1 184 ? -0.370 136.950 -250.333 1.00 33.83 215 VAL A N 1
ATOM 1421 C CA . VAL A 1 184 ? -1.682 136.868 -249.712 1.00 34.44 215 VAL A CA 1
ATOM 1422 C C . VAL A 1 184 ? -2.539 137.947 -250.364 1.00 34.73 215 VAL A C 1
ATOM 1423 O O . VAL A 1 184 ? -2.109 139.089 -250.504 1.00 35.65 215 VAL A O 1
ATOM 1427 N N . VAL A 1 185 ? -3.739 137.568 -250.783 1.00 35.11 216 VAL A N 1
ATOM 1428 C CA . VAL A 1 185 ? -4.670 138.494 -251.413 1.00 35.45 216 VAL A CA 1
ATOM 1429 C C . VAL A 1 185 ? -5.943 138.513 -250.562 1.00 36.28 216 VAL A C 1
ATOM 1430 O O . VAL A 1 185 ? -6.485 137.462 -250.222 1.00 34.97 216 VAL A O 1
ATOM 1434 N N . GLU A 1 186 ? -6.411 139.710 -250.218 1.00 38.19 217 GLU A N 1
ATOM 1435 C CA . GLU A 1 186 ? -7.604 139.861 -249.386 1.00 38.98 217 GLU A CA 1
ATOM 1436 C C . GLU A 1 186 ? -8.918 139.894 -250.173 1.00 39.42 217 GLU A C 1
ATOM 1437 O O . GLU A 1 186 ? -9.049 140.591 -251.180 1.00 39.11 217 GLU A O 1
ATOM 1443 N N . ARG A 1 187 ? -9.878 139.114 -249.679 1.00 41.24 218 ARG A N 1
ATOM 1444 C CA . ARG A 1 187 ? -11.222 138.939 -250.244 1.00 41.92 218 ARG A CA 1
ATOM 1445 C C . ARG A 1 187 ? -11.924 140.086 -250.980 1.00 43.29 218 ARG A C 1
ATOM 1446 O O . ARG A 1 187 ? -12.800 139.819 -251.812 1.00 46.10 218 ARG A O 1
ATOM 1454 N N . GLY A 1 188 ? -11.577 141.340 -250.703 1.00 41.60 219 GLY A N 1
ATOM 1455 C CA . GLY A 1 188 ? -12.265 142.427 -251.394 1.00 40.41 219 GLY A CA 1
ATOM 1456 C C . GLY A 1 188 ? -11.428 143.248 -252.368 1.00 40.13 219 GLY A C 1
ATOM 1457 O O . GLY A 1 188 ? -11.956 144.072 -253.128 1.00 39.38 219 GLY A O 1
ATOM 1458 N N . THR A 1 189 ? -10.118 143.021 -252.347 1.00 38.30 220 THR A N 1
ATOM 1459 C CA . THR A 1 189 ? -9.191 143.736 -253.210 1.00 37.36 220 THR A CA 1
ATOM 1460 C C . THR A 1 189 ? -9.767 143.958 -254.612 1.00 37.50 220 THR A C 1
ATOM 1461 O O . THR A 1 189 ? -10.336 143.049 -255.218 1.00 37.42 220 THR A O 1
ATOM 1465 N N . PRO A 1 190 ? -9.632 145.184 -255.140 1.00 36.66 221 PRO A N 1
ATOM 1466 C CA . PRO A 1 190 ? -10.144 145.520 -256.473 1.00 36.22 221 PRO A CA 1
ATOM 1467 C C . PRO A 1 190 ? -9.488 144.691 -257.577 1.00 35.23 221 PRO A C 1
ATOM 1468 O O . PRO A 1 190 ? -8.269 144.509 -257.582 1.00 34.81 221 PRO A O 1
ATOM 1472 N N . GLY A 1 191 ? -10.303 144.189 -258.501 1.00 34.15 222 GLY A N 1
ATOM 1473 C CA . GLY A 1 191 ? -9.785 143.398 -259.606 1.00 34.26 222 GLY A CA 1
ATOM 1474 C C . GLY A 1 191 ? -9.650 141.925 -259.272 1.00 35.23 222 GLY A C 1
ATOM 1475 O O . GLY A 1 191 ? -8.964 141.177 -259.976 1.00 35.71 222 GLY A O 1
ATOM 1476 N N . PHE A 1 192 ? -10.310 141.515 -258.193 1.00 34.11 223 PHE A N 1
ATOM 1477 C CA . PHE A 1 192 ? -10.276 140.139 -257.737 1.00 35.46 223 PHE A CA 1
ATOM 1478 C C . PHE A 1 192 ? -11.693 139.558 -257.646 1.00 36.01 223 PHE A C 1
ATOM 1479 O O . PHE A 1 192 ? -12.491 139.929 -256.772 1.00 36.00 223 PHE A O 1
ATOM 1487 N N . LYS A 1 193 ? -11.992 138.650 -258.574 1.00 35.81 224 LYS A N 1
ATOM 1488 C CA . LYS A 1 193 ? -13.295 137.989 -258.659 1.00 34.86 224 LYS A CA 1
ATOM 1489 C C . LYS A 1 193 ? -13.225 136.538 -258.217 1.00 33.90 224 LYS A C 1
ATOM 1490 O O . LYS A 1 193 ? -12.209 135.866 -258.395 1.00 33.41 224 LYS A O 1
ATOM 1496 N N . ALA A 1 194 ? -14.325 136.058 -257.653 1.00 34.08 225 ALA A N 1
ATOM 1497 C CA . ALA A 1 194 ? -14.421 134.675 -257.214 1.00 33.50 225 ALA A CA 1
ATOM 1498 C C . ALA A 1 194 ? -15.679 134.108 -257.848 1.00 33.91 225 ALA A C 1
ATOM 1499 O O . ALA A 1 194 ? -16.778 134.609 -257.616 1.00 35.21 225 ALA A O 1
ATOM 1501 N N . ILE A 1 195 ? -15.516 133.074 -258.663 1.00 33.17 226 ILE A N 1
ATOM 1502 C CA . ILE A 1 195 ? -16.647 132.454 -259.331 1.00 32.39 226 ILE A CA 1
ATOM 1503 C C . ILE A 1 195 ? -16.805 131.015 -258.855 1.00 32.17 226 ILE A C 1
ATOM 1504 O O . ILE A 1 195 ? -15.903 130.188 -259.015 1.00 32.99 226 ILE A O 1
ATOM 1509 N N . LYS A 1 196 ? -17.957 130.716 -258.271 1.00 31.90 227 LYS A N 1
ATOM 1510 C CA . LYS A 1 196 ? -18.210 129.386 -257.756 1.00 31.91 227 LYS A CA 1
ATOM 1511 C C . LYS A 1 196 ? -18.405 128.316 -258.839 1.00 32.29 227 LYS A C 1
ATOM 1512 O O . LYS A 1 196 ? -19.108 128.527 -259.834 1.00 31.14 227 LYS A O 1
ATOM 1518 N N . ILE A 1 197 ? -17.751 127.175 -258.635 1.00 31.83 228 ILE A N 1
ATOM 1519 C CA . ILE A 1 197 ? -17.854 126.037 -259.546 1.00 32.17 228 ILE A CA 1
ATOM 1520 C C . ILE A 1 197 ? -19.048 125.191 -259.086 1.00 32.29 228 ILE A C 1
ATOM 1521 O O . ILE A 1 197 ? -19.252 124.991 -257.890 1.00 31.83 228 ILE A O 1
ATOM 1526 N N . HIS A 1 198 ? -19.851 124.714 -260.029 1.00 33.68 229 HIS A N 1
ATOM 1527 C CA . HIS A 1 198 ? -21.029 123.919 -259.683 1.00 34.23 229 HIS A CA 1
ATOM 1528 C C . HIS A 1 198 ? -20.997 122.577 -260.401 1.00 31.72 229 HIS A C 1
ATOM 1529 O O . HIS A 1 198 ? -20.247 122.396 -261.352 1.00 32.53 229 HIS A O 1
ATOM 1536 N N . GLY A 1 199 ? -21.817 121.638 -259.948 1.00 31.50 230 GLY A N 1
ATOM 1537 C CA . GLY A 1 199 ? -21.876 120.339 -260.594 1.00 28.44 230 GLY A CA 1
ATOM 1538 C C . GLY A 1 199 ? -20.780 119.347 -260.262 1.00 28.25 230 GLY A C 1
ATOM 1539 O O . GLY A 1 199 ? -20.456 118.500 -261.091 1.00 29.08 230 GLY A O 1
ATOM 1540 N N . LYS A 1 200 ? -20.205 119.436 -259.065 1.00 26.82 231 LYS A N 1
ATOM 1541 C CA . LYS A 1 200 ? -19.160 118.501 -258.672 1.00 26.14 231 LYS A CA 1
ATOM 1542 C C . LYS A 1 200 ? -19.780 117.143 -258.379 1.00 25.39 231 LYS A C 1
ATOM 1543 O O . LYS A 1 200 ? -20.930 117.063 -257.970 1.00 25.47 231 LYS A O 1
ATOM 1549 N N . MET A 1 201 ? -19.013 116.080 -258.595 1.00 26.47 232 MET A N 1
ATOM 1550 C CA . MET A 1 201 ? -19.499 114.730 -258.350 1.00 28.67 232 MET A CA 1
ATOM 1551 C C . MET A 1 201 ? -19.685 114.502 -256.862 1.00 29.17 232 MET A C 1
ATOM 1552 O O . MET A 1 201 ? -20.601 113.802 -256.442 1.00 28.76 232 MET A O 1
ATOM 1557 N N . GLY A 1 202 ? -18.804 115.106 -256.072 1.00 30.80 233 GLY A N 1
ATOM 1558 C CA . GLY A 1 202 ? -18.871 114.957 -254.631 1.00 29.63 233 GLY A CA 1
ATOM 1559 C C . GLY A 1 202 ? -18.303 116.152 -253.891 1.00 29.20 233 GLY A C 1
ATOM 1560 O O . GLY A 1 202 ? -18.054 117.198 -254.502 1.00 28.74 233 GLY A O 1
ATOM 1561 N N . GLN A 1 203 ? -18.076 115.978 -252.584 1.00 27.92 234 GLN A N 1
ATOM 1562 C CA . GLN A 1 203 ? -17.575 117.035 -251.705 1.00 27.35 234 GLN A CA 1
ATOM 1563 C C . GLN A 1 203 ? -18.267 118.326 -252.112 1.00 26.86 234 GLN A C 1
ATOM 1564 O O . GLN A 1 203 ? -17.647 119.386 -252.214 1.00 26.93 234 GLN A O 1
ATOM 1570 N N . ARG A 1 204 ? -19.573 118.209 -252.335 1.00 26.91 235 ARG A N 1
ATOM 1571 C CA . ARG A 1 204 ? -20.396 119.319 -252.781 1.00 28.49 235 ARG A CA 1
ATOM 1572 C C . ARG A 1 204 ? -20.631 120.447 -251.774 1.00 28.39 235 ARG A C 1
ATOM 1573 O O . ARG A 1 204 ? -20.883 121.587 -252.174 1.00 28.02 235 ARG A O 1
ATOM 1581 N N . ALA A 1 205 ? -20.531 120.136 -250.482 1.00 27.98 236 ALA A N 1
ATOM 1582 C CA . ALA A 1 205 ? -20.725 121.126 -249.421 1.00 27.30 236 ALA A CA 1
ATOM 1583 C C . ALA A 1 205 ? -19.589 122.151 -249.411 1.00 27.93 236 ALA A C 1
ATOM 1584 O O . ALA A 1 205 ? -19.739 123.265 -248.896 1.00 27.83 236 ALA A O 1
ATOM 1586 N N . SER A 1 206 ? -18.457 121.756 -249.985 1.00 26.25 237 SER A N 1
ATOM 1587 C CA . SER A 1 206 ? -17.281 122.602 -250.068 1.00 25.10 237 SER A CA 1
ATOM 1588 C C . SER A 1 206 ? -17.340 123.500 -251.300 1.00 25.59 237 SER A C 1
ATOM 1589 O O . SER A 1 206 ? -17.614 123.034 -252.405 1.00 26.74 237 SER A O 1
ATOM 1592 N N . GLY A 1 207 ? -17.088 124.789 -251.102 1.00 25.37 238 GLY A N 1
ATOM 1593 C CA . GLY A 1 207 ? -17.095 125.724 -252.210 1.00 24.35 238 GLY A CA 1
ATOM 1594 C C . GLY A 1 207 ? -15.783 125.711 -252.983 1.00 24.46 238 GLY A C 1
ATOM 1595 O O . GLY A 1 207 ? -14.715 125.940 -252.425 1.00 24.13 238 GLY A O 1
ATOM 1596 N N . THR A 1 208 ? -15.861 125.419 -254.275 1.00 24.73 239 THR A N 1
ATOM 1597 C CA . THR A 1 208 ? -14.676 125.398 -255.116 1.00 25.16 239 THR A CA 1
ATOM 1598 C C . THR A 1 208 ? -14.839 126.547 -256.098 1.00 27.76 239 THR A C 1
ATOM 1599 O O . THR A 1 208 ? -15.911 126.742 -256.683 1.00 27.73 239 THR A O 1
ATOM 1603 N N . TYR A 1 209 ? -13.767 127.302 -256.288 1.00 28.20 240 TYR A N 1
ATOM 1604 C CA . TYR A 1 209 ? -13.847 128.481 -257.120 1.00 30.53 240 TYR A CA 1
ATOM 1605 C C . TYR A 1 209 ? -12.798 128.680 -258.181 1.00 31.28 240 TYR A C 1
ATOM 1606 O O . TYR A 1 209 ? -11.750 128.041 -258.187 1.00 32.68 240 TYR A O 1
ATOM 1615 N N . GLU A 1 210 ? -13.122 129.595 -259.087 1.00 31.47 241 GLU A N 1
ATOM 1616 C CA . GLU A 1 210 ? -12.217 130.016 -260.133 1.00 31.28 241 GLU A CA 1
ATOM 1617 C C . GLU A 1 210 ? -11.932 131.460 -259.700 1.00 31.03 241 GLU A C 1
ATOM 1618 O O . GLU A 1 210 ? -12.856 132.258 -259.520 1.00 29.51 241 GLU A O 1
ATOM 1624 N N . LEU A 1 211 ? -10.665 131.788 -259.484 1.00 30.25 242 LEU A N 1
ATOM 1625 C CA . LEU A 1 211 ? -10.334 133.140 -259.060 1.00 30.35 242 LEU A CA 1
ATOM 1626 C C . LEU A 1 211 ? -9.735 133.901 -260.223 1.00 30.73 242 LEU A C 1
ATOM 1627 O O . LEU A 1 211 ? -8.836 133.403 -260.901 1.00 30.60 242 LEU A O 1
ATOM 1632 N N . VAL A 1 212 ? -10.245 135.106 -260.456 1.00 31.36 243 VAL A N 1
ATOM 1633 C CA . VAL A 1 212 ? -9.759 135.937 -261.548 1.00 32.58 243 VAL A CA 1
ATOM 1634 C C . VAL A 1 212 ? -9.135 137.237 -261.025 1.00 33.69 243 VAL A C 1
ATOM 1635 O O . VAL A 1 212 ? -9.776 138.012 -260.308 1.00 32.24 243 VAL A O 1
ATOM 1639 N N . PHE A 1 213 ? -7.871 137.448 -261.379 1.00 34.56 244 PHE A N 1
ATOM 1640 C CA . PHE A 1 213 ? -7.132 138.632 -260.965 1.00 35.10 244 PHE A CA 1
ATOM 1641 C C . PHE A 1 213 ? -6.873 139.505 -262.187 1.00 36.00 244 PHE A C 1
ATOM 1642 O O . PHE A 1 213 ? -6.304 139.044 -263.179 1.00 35.35 244 PHE A O 1
ATOM 1650 N N . GLU A 1 214 ? -7.302 140.761 -262.103 1.00 37.81 245 GLU A N 1
ATOM 1651 C CA . GLU A 1 214 ? -7.130 141.732 -263.186 1.00 39.16 245 GLU A CA 1
ATOM 1652 C C . GLU A 1 214 ? -6.476 142.977 -262.594 1.00 38.46 245 GLU A C 1
ATOM 1653 O O . GLU A 1 214 ? -7.125 143.747 -261.880 1.00 38.58 245 GLU A O 1
ATOM 1659 N N . ASP A 1 215 ? -5.190 143.163 -262.885 1.00 38.55 246 ASP A N 1
ATOM 1660 C CA . ASP A 1 215 ? -4.432 144.299 -262.362 1.00 38.27 246 ASP A CA 1
ATOM 1661 C C . ASP A 1 215 ? -4.744 144.485 -260.879 1.00 38.38 246 ASP A C 1
ATOM 1662 O O . ASP A 1 215 ? -5.212 145.545 -260.448 1.00 37.96 246 ASP A O 1
ATOM 1667 N N . VAL A 1 216 ? -4.502 143.430 -260.109 1.00 38.11 247 VAL A N 1
ATOM 1668 C CA . VAL A 1 216 ? -4.732 143.451 -258.671 1.00 36.76 247 VAL A CA 1
ATOM 1669 C C . VAL A 1 216 ? -3.465 143.942 -257.978 1.00 36.63 247 VAL A C 1
ATOM 1670 O O . VAL A 1 216 ? -2.368 143.447 -258.237 1.00 36.52 247 VAL A O 1
ATOM 1674 N N . LYS A 1 217 ? -3.624 144.929 -257.104 1.00 37.59 248 LYS A N 1
ATOM 1675 C CA . LYS A 1 217 ? -2.495 145.506 -256.385 1.00 38.76 248 LYS A CA 1
ATOM 1676 C C . LYS A 1 217 ? -2.195 144.773 -255.078 1.00 37.65 248 LYS A C 1
ATOM 1677 O O . LYS A 1 217 ? -3.015 144.757 -254.154 1.00 36.96 248 LYS A O 1
ATOM 1683 N N . VAL A 1 218 ? -1.016 144.164 -254.999 1.00 36.61 249 VAL A N 1
ATOM 1684 C CA . VAL A 1 218 ? -0.635 143.455 -253.787 1.00 37.49 249 VAL A CA 1
ATOM 1685 C C . VAL A 1 218 ? 0.659 144.021 -253.214 1.00 37.76 249 VAL A C 1
ATOM 1686 O O . VAL A 1 218 ? 1.714 143.961 -253.854 1.00 37.49 249 VAL A O 1
ATOM 1690 N N . PRO A 1 219 ? 0.587 144.598 -252.000 1.00 38.69 250 PRO A N 1
ATOM 1691 C CA . PRO A 1 219 ? 1.755 145.182 -251.323 1.00 39.13 250 PRO A CA 1
ATOM 1692 C C . PRO A 1 219 ? 2.735 144.117 -250.826 1.00 38.88 250 PRO A C 1
ATOM 1693 O O . PRO A 1 219 ? 2.326 143.067 -250.324 1.00 37.29 250 PRO A O 1
ATOM 1697 N N . VAL A 1 220 ? 4.027 144.399 -250.977 1.00 39.63 251 VAL A N 1
ATOM 1698 C CA . VAL A 1 220 ? 5.082 143.481 -250.559 1.00 40.69 251 VAL A CA 1
ATOM 1699 C C . VAL A 1 220 ? 4.877 143.048 -249.118 1.00 41.02 251 VAL A C 1
ATOM 1700 O O . VAL A 1 220 ? 5.379 142.004 -248.695 1.00 40.40 251 VAL A O 1
ATOM 1704 N N . GLU A 1 221 ? 4.135 143.861 -248.370 1.00 42.11 252 GLU A N 1
ATOM 1705 C CA . GLU A 1 221 ? 3.839 143.563 -246.977 1.00 43.39 252 GLU A CA 1
ATOM 1706 C C . GLU A 1 221 ? 3.003 142.287 -246.962 1.00 42.90 252 GLU A C 1
ATOM 1707 O O . GLU A 1 221 ? 2.799 141.684 -245.908 1.00 43.50 252 GLU A O 1
ATOM 1713 N N . ASN A 1 222 ? 2.512 141.889 -248.133 1.00 41.69 253 ASN A N 1
ATOM 1714 C CA . ASN A 1 222 ? 1.682 140.692 -248.250 1.00 41.05 253 ASN A CA 1
ATOM 1715 C C . ASN A 1 222 ? 2.374 139.508 -248.919 1.00 40.26 253 ASN A C 1
ATOM 1716 O O . ASN A 1 222 ? 1.744 138.486 -249.190 1.00 40.29 253 ASN A O 1
ATOM 1721 N N . ARG A 1 223 ? 3.667 139.645 -249.186 1.00 39.22 254 ARG A N 1
ATOM 1722 C CA . ARG A 1 223 ? 4.419 138.557 -249.795 1.00 39.51 254 ARG A CA 1
ATOM 1723 C C . ARG A 1 223 ? 4.950 137.638 -248.699 1.00 39.38 254 ARG A C 1
ATOM 1724 O O . ARG A 1 223 ? 5.525 138.100 -247.714 1.00 39.65 254 ARG A O 1
ATOM 1732 N N . LEU A 1 224 ? 4.743 136.338 -248.859 1.00 39.00 255 LEU A N 1
ATOM 1733 C CA . LEU A 1 224 ? 5.234 135.380 -247.877 1.00 38.36 255 LEU A CA 1
ATOM 1734 C C . LEU A 1 224 ? 6.609 134.939 -248.345 1.00 38.07 255 LEU A C 1
ATOM 1735 O O . LEU A 1 224 ? 6.735 134.231 -249.343 1.00 36.97 255 LEU A O 1
ATOM 1740 N N . GLY A 1 225 ? 7.638 135.379 -247.628 1.00 38.69 256 GLY A N 1
ATOM 1741 C CA . GLY A 1 225 ? 9.002 135.042 -248.001 1.00 39.05 256 GLY A CA 1
ATOM 1742 C C . GLY A 1 225 ? 9.550 136.010 -249.039 1.00 39.57 256 GLY A C 1
ATOM 1743 O O . GLY A 1 225 ? 8.993 137.089 -249.257 1.00 38.93 256 GLY A O 1
ATOM 1744 N N . GLU A 1 226 ? 10.644 135.620 -249.685 1.00 40.93 257 GLU A N 1
ATOM 1745 C CA . GLU A 1 226 ? 11.289 136.441 -250.711 1.00 41.69 257 GLU A CA 1
ATOM 1746 C C . GLU A 1 226 ? 10.842 135.966 -252.085 1.00 42.22 257 GLU A C 1
ATOM 1747 O O . GLU A 1 226 ? 10.227 134.901 -252.208 1.00 43.30 257 GLU A O 1
ATOM 1753 N N . GLU A 1 227 ? 11.134 136.748 -253.122 1.00 41.39 258 GLU A N 1
ATOM 1754 C CA . GLU A 1 227 ? 10.761 136.332 -254.462 1.00 41.11 258 GLU A CA 1
ATOM 1755 C C . GLU A 1 227 ? 11.595 135.090 -254.724 1.00 40.84 258 GLU A C 1
ATOM 1756 O O . GLU A 1 227 ? 12.631 134.894 -254.084 1.00 40.98 258 GLU A O 1
ATOM 1762 N N . GLY A 1 228 ? 11.149 134.255 -255.658 1.00 40.43 259 GLY A N 1
ATOM 1763 C CA . GLY A 1 228 ? 11.889 133.052 -255.983 1.00 38.75 259 GLY A CA 1
ATOM 1764 C C . GLY A 1 228 ? 11.809 132.012 -254.890 1.00 39.27 259 GLY A C 1
ATOM 1765 O O . GLY A 1 228 ? 12.464 130.967 -254.966 1.00 39.38 259 GLY A O 1
ATOM 1766 N N . GLU A 1 229 ? 11.004 132.299 -253.869 1.00 39.06 260 GLU A N 1
ATOM 1767 C CA . GLU A 1 229 ? 10.831 131.378 -252.756 1.00 38.76 260 GLU A CA 1
ATOM 1768 C C . GLU A 1 229 ? 9.433 130.743 -252.757 1.00 36.81 260 GLU A C 1
ATOM 1769 O O . GLU A 1 229 ? 9.138 129.852 -251.955 1.00 35.13 260 GLU A O 1
ATOM 1775 N N . GLY A 1 230 ? 8.589 131.197 -253.678 1.00 35.94 261 GLY A N 1
ATOM 1776 C CA . GLY A 1 230 ? 7.236 130.679 -253.780 1.00 35.21 261 GLY A CA 1
ATOM 1777 C C . GLY A 1 230 ? 7.134 129.176 -253.960 1.00 34.94 261 GLY A C 1
ATOM 1778 O O . GLY A 1 230 ? 6.308 128.535 -253.324 1.00 33.38 261 GLY A O 1
ATOM 1779 N N . PHE A 1 231 ? 7.969 128.602 -254.819 1.00 35.58 262 PHE A N 1
ATOM 1780 C CA . PHE A 1 231 ? 7.912 127.169 -255.043 1.00 36.88 262 PHE A CA 1
ATOM 1781 C C . PHE A 1 231 ? 8.216 126.369 -253.774 1.00 37.28 262 PHE A C 1
ATOM 1782 O O . PHE A 1 231 ? 7.466 125.455 -253.425 1.00 37.49 262 PHE A O 1
ATOM 1790 N N . LYS A 1 232 ? 9.306 126.701 -253.083 1.00 37.48 263 LYS A N 1
ATOM 1791 C CA . LYS A 1 232 ? 9.639 125.988 -251.853 1.00 37.64 263 LYS A CA 1
ATOM 1792 C C . LYS A 1 232 ? 8.447 126.046 -250.905 1.00 36.14 263 LYS A C 1
ATOM 1793 O O . LYS A 1 232 ? 8.039 125.031 -250.338 1.00 36.54 263 LYS A O 1
ATOM 1799 N N . ILE A 1 233 ? 7.884 127.239 -250.749 1.00 34.76 264 ILE A N 1
ATOM 1800 C CA . ILE A 1 233 ? 6.744 127.434 -249.862 1.00 34.79 264 ILE A CA 1
ATOM 1801 C C . ILE A 1 233 ? 5.567 126.536 -250.239 1.00 33.91 264 ILE A C 1
ATOM 1802 O O . ILE A 1 233 ? 4.955 125.915 -249.371 1.00 33.44 264 ILE A O 1
ATOM 1807 N N . ALA A 1 234 ? 5.258 126.465 -251.531 1.00 32.34 265 ALA A N 1
ATOM 1808 C CA . ALA A 1 234 ? 4.149 125.646 -252.005 1.00 31.65 265 ALA A CA 1
ATOM 1809 C C . ALA A 1 234 ? 4.392 124.162 -251.765 1.00 32.05 265 ALA A C 1
ATOM 1810 O O . ALA A 1 234 ? 3.504 123.442 -251.314 1.00 31.14 265 ALA A O 1
ATOM 1812 N N . MET A 1 235 ? 5.601 123.709 -252.064 1.00 32.51 266 MET A N 1
ATOM 1813 C CA . MET A 1 235 ? 5.944 122.311 -251.883 1.00 33.73 266 MET A CA 1
ATOM 1814 C C . MET A 1 235 ? 6.013 121.922 -250.404 1.00 34.78 266 MET A C 1
ATOM 1815 O O . MET A 1 235 ? 5.459 120.902 -249.995 1.00 36.43 266 MET A O 1
ATOM 1820 N N . GLN A 1 236 ? 6.688 122.728 -249.595 1.00 34.23 267 GLN A N 1
ATOM 1821 C CA . GLN A 1 236 ? 6.807 122.396 -248.188 1.00 33.93 267 GLN A CA 1
ATOM 1822 C C . GLN A 1 236 ? 5.426 122.305 -247.560 1.00 33.41 267 GLN A C 1
ATOM 1823 O O . GLN A 1 236 ? 5.183 121.481 -246.670 1.00 32.76 267 GLN A O 1
ATOM 1829 N N . THR A 1 237 ? 4.523 123.154 -248.044 1.00 32.70 268 THR A N 1
ATOM 1830 C CA . THR A 1 237 ? 3.150 123.182 -247.558 1.00 31.37 268 THR A CA 1
ATOM 1831 C C . THR A 1 237 ? 2.452 121.866 -247.879 1.00 30.44 268 THR A C 1
ATOM 1832 O O . THR A 1 237 ? 1.853 121.238 -247.003 1.00 29.77 268 THR A O 1
ATOM 1836 N N . LEU A 1 238 ? 2.535 121.458 -249.144 1.00 30.48 269 LEU A N 1
ATOM 1837 C CA . LEU A 1 238 ? 1.905 120.225 -249.595 1.00 30.02 269 LEU A CA 1
ATOM 1838 C C . LEU A 1 238 ? 2.536 118.992 -248.955 1.00 29.65 269 LEU A C 1
ATOM 1839 O O . LEU A 1 238 ? 1.859 117.997 -248.729 1.00 28.33 269 LEU A O 1
ATOM 1844 N N . ASN A 1 239 ? 3.832 119.052 -248.670 1.00 30.27 270 ASN A N 1
ATOM 1845 C CA . ASN A 1 239 ? 4.498 117.922 -248.043 1.00 31.46 270 ASN A CA 1
ATOM 1846 C C . ASN A 1 239 ? 3.824 117.594 -246.715 1.00 31.84 270 ASN A C 1
ATOM 1847 O O . ASN A 1 239 ? 3.861 116.452 -246.252 1.00 31.81 270 ASN A O 1
ATOM 1852 N N . LYS A 1 240 ? 3.205 118.604 -246.110 1.00 31.90 271 LYS A N 1
ATOM 1853 C CA . LYS A 1 240 ? 2.507 118.429 -244.839 1.00 32.53 271 LYS A CA 1
ATOM 1854 C C . LYS A 1 240 ? 0.992 118.308 -244.976 1.00 30.98 271 LYS A C 1
ATOM 1855 O O . LYS A 1 240 ? 0.369 117.505 -244.285 1.00 32.12 271 LYS A O 1
ATOM 1861 N N . THR A 1 241 ? 0.396 119.097 -245.860 1.00 29.42 272 THR A N 1
ATOM 1862 C CA . THR A 1 241 ? -1.048 119.066 -246.020 1.00 28.85 272 THR A CA 1
ATOM 1863 C C . THR A 1 241 ? -1.593 117.778 -246.637 1.00 29.47 272 THR A C 1
ATOM 1864 O O . THR A 1 241 ? -2.785 117.503 -246.542 1.00 30.94 272 THR A O 1
ATOM 1868 N N . ARG A 1 242 ? -0.728 116.981 -247.252 1.00 28.85 273 ARG A N 1
ATOM 1869 C CA . ARG A 1 242 ? -1.158 115.717 -247.839 1.00 27.92 273 ARG A CA 1
ATOM 1870 C C . ARG A 1 242 ? -1.569 114.724 -246.756 1.00 27.62 273 ARG A C 1
ATOM 1871 O O . ARG A 1 242 ? -2.422 113.872 -246.975 1.00 27.70 273 ARG A O 1
ATOM 1879 N N . ILE A 1 243 ? -0.948 114.844 -245.590 1.00 26.88 274 ILE A N 1
ATOM 1880 C CA . ILE A 1 243 ? -1.238 113.976 -244.459 1.00 26.63 274 ILE A CA 1
ATOM 1881 C C . ILE A 1 243 ? -2.733 114.058 -244.089 1.00 26.87 274 ILE A C 1
ATOM 1882 O O . ILE A 1 243 ? -3.388 113.031 -243.902 1.00 25.33 274 ILE A O 1
ATOM 1887 N N . PRO A 1 244 ? -3.286 115.283 -243.968 1.00 26.56 275 PRO A N 1
ATOM 1888 C CA . PRO A 1 244 ? -4.707 115.429 -243.628 1.00 26.74 275 PRO A CA 1
ATOM 1889 C C . PRO A 1 244 ? -5.645 114.774 -244.648 1.00 26.15 275 PRO A C 1
ATOM 1890 O O . PRO A 1 244 ? -6.692 114.232 -244.276 1.00 25.64 275 PRO A O 1
ATOM 1894 N N . VAL A 1 245 ? -5.271 114.828 -245.927 1.00 24.95 276 VAL A N 1
ATOM 1895 C CA . VAL A 1 245 ? -6.074 114.207 -246.982 1.00 25.01 276 VAL A CA 1
ATOM 1896 C C . VAL A 1 245 ? -6.061 112.699 -246.744 1.00 24.76 276 VAL A C 1
ATOM 1897 O O . VAL A 1 245 ? -7.064 112.013 -246.932 1.00 26.27 276 VAL A O 1
ATOM 1901 N N . ALA A 1 246 ? -4.921 112.176 -246.318 1.00 24.36 277 ALA A N 1
ATOM 1902 C CA . ALA A 1 246 ? -4.854 110.753 -246.028 1.00 24.14 277 ALA A CA 1
ATOM 1903 C C . ALA A 1 246 ? -5.787 110.476 -244.840 1.00 23.09 277 ALA A C 1
ATOM 1904 O O . ALA A 1 246 ? -6.517 109.492 -244.832 1.00 23.72 277 ALA A O 1
ATOM 1906 N N . ALA A 1 247 ? -5.763 111.365 -243.850 1.00 23.61 278 ALA A N 1
ATOM 1907 C CA . ALA A 1 247 ? -6.597 111.226 -242.657 1.00 24.07 278 ALA A CA 1
ATOM 1908 C C . ALA A 1 247 ? -8.075 111.140 -243.021 1.00 23.56 278 ALA A C 1
ATOM 1909 O O . ALA A 1 247 ? -8.787 110.250 -242.563 1.00 24.74 278 ALA A O 1
ATOM 1911 N N . GLY A 1 248 ? -8.526 112.075 -243.848 1.00 24.35 279 GLY A N 1
ATOM 1912 C CA . GLY A 1 248 ? -9.914 112.088 -244.269 1.00 24.30 279 GLY A CA 1
ATOM 1913 C C . GLY A 1 248 ? -10.303 110.819 -245.006 1.00 23.08 279 GLY A C 1
ATOM 1914 O O . GLY A 1 248 ? -11.413 110.317 -244.850 1.00 22.80 279 GLY A O 1
ATOM 1915 N N . SER A 1 249 ? -9.386 110.308 -245.819 1.00 22.56 280 SER A N 1
ATOM 1916 C CA . SER A 1 249 ? -9.629 109.086 -246.567 1.00 22.30 280 SER A CA 1
ATOM 1917 C C . SER A 1 249 ? -9.918 107.966 -245.569 1.00 23.71 280 SER A C 1
ATOM 1918 O O . SER A 1 249 ? -10.907 107.236 -245.709 1.00 24.42 280 SER A O 1
ATOM 1921 N N . VAL A 1 250 ? -9.050 107.843 -244.564 1.00 22.24 281 VAL A N 1
ATOM 1922 C CA . VAL A 1 250 ? -9.205 106.831 -243.530 1.00 21.03 281 VAL A CA 1
ATOM 1923 C C . VAL A 1 250 ? -10.561 107.037 -242.857 1.00 22.97 281 VAL A C 1
ATOM 1924 O O . VAL A 1 250 ? -11.251 106.073 -242.517 1.00 23.15 281 VAL A O 1
ATOM 1928 N N . GLY A 1 251 ? -10.948 108.298 -242.683 1.00 22.89 282 GLY A N 1
ATOM 1929 C CA . GLY A 1 251 ? -12.225 108.593 -242.058 1.00 22.39 282 GLY A CA 1
ATOM 1930 C C . GLY A 1 251 ? -13.382 108.078 -242.886 1.00 22.29 282 GLY A C 1
ATOM 1931 O O . GLY A 1 251 ? -14.299 107.455 -242.366 1.00 23.77 282 GLY A O 1
ATOM 1932 N N . VAL A 1 252 ? -13.333 108.346 -244.186 1.00 22.64 283 VAL A N 1
ATOM 1933 C CA . VAL A 1 252 ? -14.374 107.906 -245.106 1.00 22.44 283 VAL A CA 1
ATOM 1934 C C . VAL A 1 252 ? -14.431 106.377 -245.149 1.00 23.15 283 VAL A C 1
ATOM 1935 O O . VAL A 1 252 ? -15.515 105.785 -245.152 1.00 22.30 283 VAL A O 1
ATOM 1939 N N . ALA A 1 253 ? -13.259 105.749 -245.182 1.00 22.64 284 ALA A N 1
ATOM 1940 C CA . ALA A 1 253 ? -13.172 104.295 -245.226 1.00 24.17 284 ALA A CA 1
ATOM 1941 C C . ALA A 1 253 ? -13.773 103.672 -243.968 1.00 24.55 284 ALA A C 1
ATOM 1942 O O . ALA A 1 253 ? -14.367 102.598 -244.027 1.00 22.57 284 ALA A O 1
ATOM 1944 N N . ARG A 1 254 ? -13.613 104.359 -242.838 1.00 24.58 285 ARG A N 1
ATOM 1945 C CA . ARG A 1 254 ? -14.136 103.882 -241.569 1.00 26.23 285 ARG A CA 1
ATOM 1946 C C . ARG A 1 254 ? -15.654 103.967 -241.591 1.00 25.97 285 ARG A C 1
ATOM 1947 O O . ARG A 1 254 ? -16.339 103.107 -241.044 1.00 27.38 285 ARG A O 1
ATOM 1955 N N . ARG A 1 255 ? -16.175 105.009 -242.225 1.00 26.14 286 ARG A N 1
ATOM 1956 C CA . ARG A 1 255 ? -17.619 105.187 -242.332 1.00 25.99 286 ARG A CA 1
ATOM 1957 C C . ARG A 1 255 ? -18.182 104.058 -243.187 1.00 25.43 286 ARG A C 1
ATOM 1958 O O . ARG A 1 255 ? -19.241 103.510 -242.888 1.00 25.99 286 ARG A O 1
ATOM 1966 N N . ALA A 1 256 ? -17.460 103.712 -244.247 1.00 25.47 287 ALA A N 1
ATOM 1967 C CA . ALA A 1 256 ? -17.885 102.644 -245.145 1.00 26.15 287 ALA A CA 1
ATOM 1968 C C . ALA A 1 256 ? -17.933 101.299 -244.413 1.00 25.99 287 ALA A C 1
ATOM 1969 O O . ALA A 1 256 ? -18.890 100.546 -244.570 1.00 26.61 287 ALA A O 1
ATOM 1971 N N . LEU A 1 257 ? -16.904 101.003 -243.619 1.00 25.79 288 LEU A N 1
ATOM 1972 C CA . LEU A 1 257 ? -16.861 99.752 -242.864 1.00 25.96 288 LEU A CA 1
ATOM 1973 C C . LEU A 1 257 ? -18.000 99.692 -241.851 1.00 25.87 288 LEU A C 1
ATOM 1974 O O . LEU A 1 257 ? -18.597 98.641 -241.653 1.00 25.30 288 LEU A O 1
ATOM 1979 N N . ASP A 1 258 ? -18.288 100.825 -241.214 1.00 25.22 289 ASP A N 1
ATOM 1980 C CA . ASP A 1 258 ? -19.359 100.896 -240.223 1.00 25.36 289 ASP A CA 1
ATOM 1981 C C . ASP A 1 258 ? -20.731 100.674 -240.850 1.00 25.84 289 ASP A C 1
ATOM 1982 O O . ASP A 1 258 ? -21.534 99.894 -240.335 1.00 26.91 289 ASP A O 1
ATOM 1987 N N . GLU A 1 259 ? -21.001 101.359 -241.958 1.00 25.86 290 GLU A N 1
ATOM 1988 C CA . GLU A 1 259 ? -22.281 101.211 -242.638 1.00 25.18 290 GLU A CA 1
ATOM 1989 C C . GLU A 1 259 ? -22.410 99.784 -243.150 1.00 25.25 290 GLU A C 1
ATOM 1990 O O . GLU A 1 259 ? -23.383 99.091 -242.855 1.00 25.81 290 GLU A O 1
ATOM 1996 N N . ALA A 1 260 ? -21.411 99.340 -243.904 1.00 25.26 291 ALA A N 1
ATOM 1997 C CA . ALA A 1 260 ? -21.424 97.994 -244.461 1.00 26.15 291 ALA A CA 1
ATOM 1998 C C . ALA A 1 260 ? -21.565 96.906 -243.392 1.00 26.90 291 ALA A C 1
ATOM 1999 O O . ALA A 1 260 ? -22.229 95.898 -243.621 1.00 27.20 291 ALA A O 1
ATOM 2001 N N . ARG A 1 261 ? -20.940 97.104 -242.232 1.00 28.14 292 ARG A N 1
ATOM 2002 C CA . ARG A 1 261 ? -21.024 96.120 -241.160 1.00 28.90 292 ARG A CA 1
ATOM 2003 C C . ARG A 1 261 ? -22.426 96.062 -240.585 1.00 30.35 292 ARG A C 1
ATOM 2004 O O . ARG A 1 261 ? -23.022 94.984 -240.483 1.00 29.68 292 ARG A O 1
ATOM 2012 N N . LYS A 1 262 ? -22.939 97.230 -240.207 1.00 30.40 293 LYS A N 1
ATOM 2013 C CA . LYS A 1 262 ? -24.273 97.333 -239.648 1.00 31.91 293 LYS A CA 1
ATOM 2014 C C . LYS A 1 262 ? -25.289 96.711 -240.611 1.00 31.81 293 LYS A C 1
ATOM 2015 O O . LYS A 1 262 ? -26.041 95.801 -240.240 1.00 32.20 293 LYS A O 1
ATOM 2021 N N . TYR A 1 263 ? -25.291 97.184 -241.854 1.00 30.28 294 TYR A N 1
ATOM 2022 C CA . TYR A 1 263 ? -26.225 96.683 -242.854 1.00 28.83 294 TYR A CA 1
ATOM 2023 C C . TYR A 1 263 ? -26.120 95.169 -243.101 1.00 28.54 294 TYR A C 1
ATOM 2024 O O . TYR A 1 263 ? -27.130 94.484 -243.269 1.00 28.22 294 TYR A O 1
ATOM 2033 N N . ALA A 1 264 ? -24.900 94.649 -243.122 1.00 27.95 295 ALA A N 1
ATOM 2034 C CA . ALA A 1 264 ? -24.701 93.228 -243.371 1.00 28.64 295 ALA A CA 1
ATOM 2035 C C . ALA A 1 264 ? -25.194 92.354 -242.226 1.00 29.18 295 ALA A C 1
ATOM 2036 O O . ALA A 1 264 ? -25.601 91.217 -242.438 1.00 28.56 295 ALA A O 1
ATOM 2038 N N . LYS A 1 265 ? -25.153 92.880 -241.010 1.00 30.84 296 LYS A N 1
ATOM 2039 C CA . LYS A 1 265 ? -25.597 92.111 -239.858 1.00 33.11 296 LYS A CA 1
ATOM 2040 C C . LYS A 1 265 ? -27.118 92.008 -239.805 1.00 34.58 296 LYS A C 1
ATOM 2041 O O . LYS A 1 265 ? -27.666 90.991 -239.385 1.00 34.96 296 LYS A O 1
ATOM 2047 N N . GLU A 1 266 ? -27.796 93.059 -240.252 1.00 35.37 297 GLU A N 1
ATOM 2048 C CA . GLU A 1 266 ? -29.246 93.087 -240.234 1.00 36.93 297 GLU A CA 1
ATOM 2049 C C . GLU A 1 266 ? -29.932 92.492 -241.465 1.00 36.10 297 GLU A C 1
ATOM 2050 O O . GLU A 1 266 ? -30.948 91.825 -241.337 1.00 35.44 297 GLU A O 1
ATOM 2056 N N . ARG A 1 267 ? -29.370 92.737 -242.646 1.00 36.85 298 ARG A N 1
ATOM 2057 C CA . ARG A 1 267 ? -29.937 92.262 -243.914 1.00 36.41 298 ARG A CA 1
ATOM 2058 C C . ARG A 1 267 ? -29.838 90.760 -244.143 1.00 36.66 298 ARG A C 1
ATOM 2059 O O . ARG A 1 267 ? -28.745 90.191 -244.169 1.00 36.77 298 ARG A O 1
ATOM 2067 N N . GLU A 1 268 ? -30.994 90.132 -244.332 1.00 36.41 299 GLU A N 1
ATOM 2068 C CA . GLU A 1 268 ? -31.073 88.695 -244.554 1.00 36.62 299 GLU A CA 1
ATOM 2069 C C . GLU A 1 268 ? -31.219 88.373 -246.036 1.00 35.29 299 GLU A C 1
ATOM 2070 O O . GLU A 1 268 ? -31.735 89.179 -246.805 1.00 35.94 299 GLU A O 1
ATOM 2076 N N . ALA A 1 269 ? -30.740 87.192 -246.413 1.00 34.27 300 ALA A N 1
ATOM 2077 C CA . ALA A 1 269 ? -30.798 86.676 -247.777 1.00 33.37 300 ALA A CA 1
ATOM 2078 C C . ALA A 1 269 ? -30.543 85.177 -247.645 1.00 33.46 300 ALA A C 1
ATOM 2079 O O . ALA A 1 269 ? -29.619 84.755 -246.941 1.00 30.34 300 ALA A O 1
ATOM 2081 N N . PHE A 1 270 ? -31.372 84.376 -248.306 1.00 34.08 301 PHE A N 1
ATOM 2082 C CA . PHE A 1 270 ? -31.250 82.927 -248.220 1.00 35.90 301 PHE A CA 1
ATOM 2083 C C . PHE A 1 270 ? -31.431 82.522 -246.768 1.00 37.13 301 PHE A C 1
ATOM 2084 O O . PHE A 1 270 ? -30.771 81.609 -246.265 1.00 38.06 301 PHE A O 1
ATOM 2092 N N . GLY A 1 271 ? -32.333 83.234 -246.099 1.00 38.49 302 GLY A N 1
ATOM 2093 C CA . GLY A 1 271 ? -32.648 82.957 -244.709 1.00 40.35 302 GLY A CA 1
ATOM 2094 C C . GLY A 1 271 ? -31.498 83.071 -243.730 1.00 41.34 302 GLY A C 1
ATOM 2095 O O . GLY A 1 271 ? -31.370 82.249 -242.815 1.00 42.27 302 GLY A O 1
ATOM 2096 N N . GLU A 1 272 ? -30.675 84.102 -243.894 1.00 40.58 303 GLU A N 1
ATOM 2097 C CA . GLU A 1 272 ? -29.528 84.293 -243.016 1.00 38.93 303 GLU A CA 1
ATOM 2098 C C . GLU A 1 272 ? -29.004 85.713 -243.221 1.00 37.35 303 GLU A C 1
ATOM 2099 O O . GLU A 1 272 ? -29.231 86.312 -244.273 1.00 37.67 303 GLU A O 1
ATOM 2105 N N . PRO A 1 273 ? -28.328 86.289 -242.213 1.00 35.88 304 PRO A N 1
ATOM 2106 C CA . PRO A 1 273 ? -27.814 87.651 -242.414 1.00 34.83 304 PRO A CA 1
ATOM 2107 C C . PRO A 1 273 ? -26.643 87.547 -243.389 1.00 33.77 304 PRO A C 1
ATOM 2108 O O . PRO A 1 273 ? -25.798 86.655 -243.256 1.00 33.74 304 PRO A O 1
ATOM 2112 N N . ILE A 1 274 ? -26.593 88.444 -244.366 1.00 33.09 305 ILE A N 1
ATOM 2113 C CA . ILE A 1 274 ? -25.525 88.408 -245.360 1.00 31.04 305 ILE A CA 1
ATOM 2114 C C . ILE A 1 274 ? -24.137 88.459 -244.719 1.00 30.75 305 ILE A C 1
ATOM 2115 O O . ILE A 1 274 ? -23.149 88.059 -245.332 1.00 29.97 305 ILE A O 1
ATOM 2120 N N . ALA A 1 275 ? -24.072 88.931 -243.479 1.00 29.91 306 ALA A N 1
ATOM 2121 C CA . ALA A 1 275 ? -22.803 89.002 -242.769 1.00 30.13 306 ALA A CA 1
ATOM 2122 C C . ALA A 1 275 ? -22.263 87.597 -242.517 1.00 29.58 306 ALA A C 1
ATOM 2123 O O . ALA A 1 275 ? -21.089 87.423 -242.208 1.00 29.11 306 ALA A O 1
ATOM 2125 N N . ASN A 1 276 ? -23.124 86.594 -242.651 1.00 30.77 307 ASN A N 1
ATOM 2126 C CA . ASN A 1 276 ? -22.720 85.204 -242.438 1.00 32.28 307 ASN A CA 1
ATOM 2127 C C . ASN A 1 276 ? -22.014 84.621 -243.666 1.00 32.48 307 ASN A C 1
ATOM 2128 O O . ASN A 1 276 ? -21.479 83.519 -243.610 1.00 32.03 307 ASN A O 1
ATOM 2133 N N . PHE A 1 277 ? -22.016 85.355 -244.776 1.00 32.17 308 PHE A N 1
ATOM 2134 C CA . PHE A 1 277 ? -21.386 84.869 -246.000 1.00 31.76 308 PHE A CA 1
ATOM 2135 C C . PHE A 1 277 ? -19.920 85.281 -246.124 1.00 31.34 308 PHE A C 1
ATOM 2136 O O . PHE A 1 277 ? -19.573 86.459 -246.011 1.00 32.19 308 PHE A O 1
ATOM 2144 N N . GLN A 1 278 ? -19.066 84.295 -246.370 1.00 30.25 309 GLN A N 1
ATOM 2145 C CA . GLN A 1 278 ? -17.631 84.520 -246.469 1.00 30.66 309 GLN A CA 1
ATOM 2146 C C . GLN A 1 278 ? -17.233 85.657 -247.398 1.00 30.02 309 GLN A C 1
ATOM 2147 O O . GLN A 1 278 ? -16.435 86.516 -247.027 1.00 30.84 309 GLN A O 1
ATOM 2153 N N . ALA A 1 279 ? -17.789 85.663 -248.602 1.00 28.51 310 ALA A N 1
ATOM 2154 C CA . ALA A 1 279 ? -17.480 86.702 -249.570 1.00 26.82 310 ALA A CA 1
ATOM 2155 C C . ALA A 1 279 ? -17.765 88.078 -248.981 1.00 26.60 310 ALA A C 1
ATOM 2156 O O . ALA A 1 279 ? -17.019 89.028 -249.211 1.00 26.03 310 ALA A O 1
ATOM 2158 N N . ILE A 1 280 ? -18.850 88.178 -248.221 1.00 26.39 311 ILE A N 1
ATOM 2159 C CA . ILE A 1 280 ? -19.223 89.436 -247.594 1.00 25.64 311 ILE A CA 1
ATOM 2160 C C . ILE A 1 280 ? -18.277 89.749 -246.439 1.00 25.46 311 ILE A C 1
ATOM 2161 O O . ILE A 1 280 ? -17.921 90.906 -246.221 1.00 24.54 311 ILE A O 1
ATOM 2166 N N . GLN A 1 281 ? -17.866 88.716 -245.707 1.00 25.38 312 GLN A N 1
ATOM 2167 C CA . GLN A 1 281 ? -16.951 88.893 -244.577 1.00 26.01 312 GLN A CA 1
ATOM 2168 C C . GLN A 1 281 ? -15.612 89.397 -245.096 1.00 26.09 312 GLN A C 1
ATOM 2169 O O . GLN A 1 281 ? -15.010 90.309 -244.524 1.00 28.40 312 GLN A O 1
ATOM 2175 N N . PHE A 1 282 ? -15.155 88.795 -246.188 1.00 25.63 313 PHE A N 1
ATOM 2176 C CA . PHE A 1 282 ? -13.889 89.172 -246.793 1.00 24.85 313 PHE A CA 1
ATOM 2177 C C . PHE A 1 282 ? -13.852 90.619 -247.270 1.00 24.61 313 PHE A C 1
ATOM 2178 O O . PHE A 1 282 ? -12.840 91.297 -247.110 1.00 25.65 313 PHE A O 1
ATOM 2186 N N . LYS A 1 283 ? -14.948 91.096 -247.849 1.00 22.77 314 LYS A N 1
ATOM 2187 C CA . LYS A 1 283 ? -14.995 92.474 -248.306 1.00 23.56 314 LYS A CA 1
ATOM 2188 C C . LYS A 1 283 ? -14.790 93.361 -247.081 1.00 24.25 314 LYS A C 1
ATOM 2189 O O . LYS A 1 283 ? -14.011 94.311 -247.111 1.00 24.22 314 LYS A O 1
ATOM 2195 N N . LEU A 1 284 ? -15.489 93.036 -245.999 1.00 24.11 315 LEU A N 1
ATOM 2196 C CA . LEU A 1 284 ? -15.386 93.799 -244.764 1.00 24.40 315 LEU A CA 1
ATOM 2197 C C . LEU A 1 284 ? -13.960 93.769 -244.236 1.00 24.54 315 LEU A C 1
ATOM 2198 O O . LEU A 1 284 ? -13.434 94.780 -243.784 1.00 23.59 315 LEU A O 1
ATOM 2203 N N . VAL A 1 285 ? -13.339 92.599 -244.312 1.00 24.37 316 VAL A N 1
ATOM 2204 C CA . VAL A 1 285 ? -11.978 92.434 -243.837 1.00 24.45 316 VAL A CA 1
ATOM 2205 C C . VAL A 1 285 ? -10.992 93.285 -244.625 1.00 22.95 316 VAL A C 1
ATOM 2206 O O . VAL A 1 285 ? -10.136 93.947 -244.040 1.00 22.14 316 VAL A O 1
ATOM 2210 N N . ASP A 1 286 ? -11.110 93.277 -245.947 1.00 22.42 317 ASP A N 1
ATOM 2211 C CA . ASP A 1 286 ? -10.201 94.072 -246.764 1.00 24.41 317 ASP A CA 1
ATOM 2212 C C . ASP A 1 286 ? -10.381 95.558 -246.496 1.00 24.52 317 ASP A C 1
ATOM 2213 O O . ASP A 1 286 ? -9.466 96.351 -246.710 1.00 25.56 317 ASP A O 1
ATOM 2218 N N . MET A 1 287 ? -11.563 95.928 -246.020 1.00 24.24 318 MET A N 1
ATOM 2219 C CA . MET A 1 287 ? -11.817 97.312 -245.679 1.00 24.85 318 MET A CA 1
ATOM 2220 C C . MET A 1 287 ? -10.963 97.638 -244.449 1.00 25.17 318 MET A C 1
ATOM 2221 O O . MET A 1 287 ? -10.210 98.608 -244.456 1.00 25.66 318 MET A O 1
ATOM 2226 N N . LEU A 1 288 ? -11.075 96.812 -243.406 1.00 24.69 319 LEU A N 1
ATOM 2227 C CA . LEU A 1 288 ? -10.325 97.029 -242.172 1.00 25.87 319 LEU A CA 1
ATOM 2228 C C . LEU A 1 288 ? -8.814 96.980 -242.392 1.00 25.87 319 LEU A C 1
ATOM 2229 O O . LEU A 1 288 ? -8.081 97.787 -241.828 1.00 26.89 319 LEU A O 1
ATOM 2234 N N . ILE A 1 289 ? -8.349 96.035 -243.204 1.00 25.53 320 ILE A N 1
ATOM 2235 C CA . ILE A 1 289 ? -6.925 95.932 -243.495 1.00 23.44 320 ILE A CA 1
ATOM 2236 C C . ILE A 1 289 ? -6.456 97.267 -244.060 1.00 22.93 320 ILE A C 1
ATOM 2237 O O . ILE A 1 289 ? -5.403 97.770 -243.696 1.00 23.26 320 ILE A O 1
ATOM 2242 N N . GLY A 1 290 ? -7.258 97.841 -244.947 1.00 23.08 321 GLY A N 1
ATOM 2243 C CA . GLY A 1 290 ? -6.909 99.120 -245.535 1.00 23.95 321 GLY A CA 1
ATOM 2244 C C . GLY A 1 290 ? -6.956 100.250 -244.520 1.00 25.11 321 GLY A C 1
ATOM 2245 O O . GLY A 1 290 ? -6.043 101.068 -244.462 1.00 25.34 321 GLY A O 1
ATOM 2246 N N . ILE A 1 291 ? -8.019 100.294 -243.719 1.00 23.94 322 ILE A N 1
ATOM 2247 C CA . ILE A 1 291 ? -8.191 101.327 -242.700 1.00 23.19 322 ILE A CA 1
ATOM 2248 C C . ILE A 1 291 ? -7.056 101.342 -241.682 1.00 22.70 322 ILE A C 1
ATOM 2249 O O . ILE A 1 291 ? -6.472 102.382 -241.420 1.00 22.99 322 ILE A O 1
ATOM 2254 N N . GLU A 1 292 ? -6.758 100.179 -241.114 1.00 22.51 323 GLU A N 1
ATOM 2255 C CA . GLU A 1 292 ? -5.709 100.019 -240.109 1.00 23.41 323 GLU A CA 1
ATOM 2256 C C . GLU A 1 292 ? -4.302 100.352 -240.582 1.00 22.21 323 GLU A C 1
ATOM 2257 O O . GLU A 1 292 ? -3.582 101.112 -239.936 1.00 23.26 323 GLU A O 1
ATOM 2263 N N . THR A 1 293 ? -3.910 99.770 -241.703 1.00 22.10 324 THR A N 1
ATOM 2264 C CA . THR A 1 293 ? -2.583 100.004 -242.245 1.00 21.84 324 THR A CA 1
ATOM 2265 C C . THR A 1 293 ? -2.438 101.432 -242.730 1.00 21.22 324 THR A C 1
ATOM 2266 O O . THR A 1 293 ? -1.382 102.031 -242.586 1.00 21.99 324 THR A O 1
ATOM 2270 N N . ALA A 1 294 ? -3.500 101.980 -243.304 1.00 22.23 325 ALA A N 1
ATOM 2271 C CA . ALA A 1 294 ? -3.451 103.350 -243.790 1.00 23.09 325 ALA A CA 1
ATOM 2272 C C . ALA A 1 294 ? -3.391 104.335 -242.629 1.00 25.08 325 ALA A C 1
ATOM 2273 O O . ALA A 1 294 ? -2.653 105.307 -242.691 1.00 25.24 325 ALA A O 1
ATOM 2275 N N . ARG A 1 295 ? -4.155 104.087 -241.566 1.00 26.14 326 ARG A N 1
ATOM 2276 C CA . ARG A 1 295 ? -4.144 105.003 -240.428 1.00 28.38 326 ARG A CA 1
ATOM 2277 C C . ARG A 1 295 ? -2.780 105.071 -239.735 1.00 29.71 326 ARG A C 1
ATOM 2278 O O . ARG A 1 295 ? -2.279 106.163 -239.464 1.00 30.04 326 ARG A O 1
ATOM 2286 N N . MET A 1 296 ? -2.173 103.917 -239.461 1.00 31.00 327 MET A N 1
ATOM 2287 C CA . MET A 1 296 ? -0.869 103.907 -238.808 1.00 32.76 327 MET A CA 1
ATOM 2288 C C . MET A 1 296 ? 0.183 104.607 -239.655 1.00 31.35 327 MET A C 1
ATOM 2289 O O . MET A 1 296 ? 1.026 105.329 -239.116 1.00 30.43 327 MET A O 1
ATOM 2294 N N . TYR A 1 297 ? 0.141 104.425 -240.974 1.00 29.20 328 TYR A N 1
ATOM 2295 C CA . TYR A 1 297 ? 1.139 105.089 -241.804 1.00 27.76 328 TYR A CA 1
ATOM 2296 C C . TYR A 1 297 ? 0.890 106.590 -241.866 1.00 26.85 328 TYR A C 1
ATOM 2297 O O . TYR A 1 297 ? 1.826 107.369 -242.013 1.00 27.64 328 TYR A O 1
ATOM 2306 N N . THR A 1 298 ? -0.370 106.997 -241.763 1.00 26.97 329 THR A N 1
ATOM 2307 C CA . THR A 1 298 ? -0.696 108.419 -241.768 1.00 26.43 329 THR A CA 1
ATOM 2308 C C . THR A 1 298 ? -0.177 108.998 -240.450 1.00 28.13 329 THR A C 1
ATOM 2309 O O . THR A 1 298 ? 0.369 110.101 -240.420 1.00 27.78 329 THR A O 1
ATOM 2313 N N . TYR A 1 299 ? -0.351 108.245 -239.364 1.00 27.60 330 TYR A N 1
ATOM 2314 C CA . TYR A 1 299 ? 0.141 108.666 -238.055 1.00 28.10 330 TYR A CA 1
ATOM 2315 C C . TYR A 1 299 ? 1.650 108.868 -238.156 1.00 27.54 330 TYR A C 1
ATOM 2316 O O . TYR A 1 299 ? 2.185 109.897 -237.741 1.00 27.45 330 TYR A O 1
ATOM 2325 N N . TYR A 1 300 ? 2.322 107.868 -238.721 1.00 26.39 331 TYR A N 1
ATOM 2326 C CA . TYR A 1 300 ? 3.768 107.898 -238.889 1.00 26.58 331 TYR A CA 1
ATOM 2327 C C . TYR A 1 300 ? 4.229 109.149 -239.633 1.00 26.83 331 TYR A C 1
ATOM 2328 O O . TYR A 1 300 ? 5.110 109.867 -239.155 1.00 27.31 331 TYR A O 1
ATOM 2337 N N . ALA A 1 301 ? 3.633 109.403 -240.797 1.00 25.89 332 ALA A N 1
ATOM 2338 C CA . ALA A 1 301 ? 3.980 110.570 -241.595 1.00 25.64 332 ALA A CA 1
ATOM 2339 C C . ALA A 1 301 ? 3.751 111.826 -240.768 1.00 25.91 332 ALA A C 1
ATOM 2340 O O . ALA A 1 301 ? 4.548 112.760 -240.815 1.00 26.24 332 ALA A O 1
ATOM 2342 N N . ALA A 1 302 ? 2.658 111.839 -240.010 1.00 27.28 333 ALA A N 1
ATOM 2343 C CA . ALA A 1 302 ? 2.325 112.975 -239.158 1.00 27.68 333 ALA A CA 1
ATOM 2344 C C . ALA A 1 302 ? 3.412 113.145 -238.108 1.00 28.58 333 ALA A C 1
ATOM 2345 O O . ALA A 1 302 ? 3.751 114.265 -237.725 1.00 28.56 333 ALA A O 1
ATOM 2347 N N . TRP A 1 303 ? 3.946 112.023 -237.639 1.00 28.80 334 TRP A N 1
ATOM 2348 C CA . TRP A 1 303 ? 5.004 112.043 -236.644 1.00 30.01 334 TRP A CA 1
ATOM 2349 C C . TRP A 1 303 ? 6.265 112.680 -237.226 1.00 30.32 334 TRP A C 1
ATOM 2350 O O . TRP A 1 303 ? 6.872 113.541 -236.594 1.00 30.65 334 TRP A O 1
ATOM 2361 N N . LEU A 1 304 ? 6.653 112.254 -238.428 1.00 30.44 335 LEU A N 1
ATOM 2362 C CA . LEU A 1 304 ? 7.846 112.795 -239.080 1.00 31.47 335 LEU A CA 1
ATOM 2363 C C . LEU A 1 304 ? 7.726 114.306 -239.242 1.00 32.44 335 LEU A C 1
ATOM 2364 O O . LEU A 1 304 ? 8.684 115.039 -239.013 1.00 31.95 335 LEU A O 1
ATOM 2369 N N . ALA A 1 305 ? 6.543 114.765 -239.639 1.00 32.87 336 ALA A N 1
ATOM 2370 C CA . ALA A 1 305 ? 6.308 116.188 -239.828 1.00 33.50 336 ALA A CA 1
ATOM 2371 C C . ALA A 1 305 ? 6.433 116.929 -238.500 1.00 33.71 336 ALA A C 1
ATOM 2372 O O . ALA A 1 305 ? 7.067 117.982 -238.434 1.00 34.48 336 ALA A O 1
ATOM 2374 N N . ASP A 1 306 ? 5.843 116.382 -237.440 1.00 33.48 337 ASP A N 1
ATOM 2375 C CA . ASP A 1 306 ? 5.931 117.031 -236.133 1.00 34.44 337 ASP A CA 1
ATOM 2376 C C . ASP A 1 306 ? 7.380 117.060 -235.652 1.00 35.50 337 ASP A C 1
ATOM 2377 O O . ASP A 1 306 ? 7.843 118.064 -235.127 1.00 35.58 337 ASP A O 1
ATOM 2382 N N . GLN A 1 307 ? 8.085 115.949 -235.839 1.00 37.15 338 GLN A N 1
ATOM 2383 C CA . GLN A 1 307 ? 9.481 115.821 -235.436 1.00 37.98 338 GLN A CA 1
ATOM 2384 C C . GLN A 1 307 ? 10.431 116.615 -236.324 1.00 37.97 338 GLN A C 1
ATOM 2385 O O . GLN A 1 307 ? 11.624 116.716 -236.024 1.00 37.90 338 GLN A O 1
ATOM 2391 N N . GLY A 1 308 ? 9.906 117.158 -237.421 1.00 37.77 339 GLY A N 1
ATOM 2392 C CA . GLY A 1 308 ? 10.724 117.935 -238.337 1.00 37.10 339 GLY A CA 1
ATOM 2393 C C . GLY A 1 308 ? 11.620 117.121 -239.257 1.00 38.42 339 GLY A C 1
ATOM 2394 O O . GLY A 1 308 ? 12.606 117.646 -239.788 1.00 40.11 339 GLY A O 1
ATOM 2395 N N . LEU A 1 309 ? 11.285 115.847 -239.460 1.00 37.19 340 LEU A N 1
ATOM 2396 C CA . LEU A 1 309 ? 12.072 114.960 -240.317 1.00 35.50 340 LEU A CA 1
ATOM 2397 C C . LEU A 1 309 ? 11.536 114.944 -241.748 1.00 35.27 340 LEU A C 1
ATOM 2398 O O . LEU A 1 309 ? 10.422 115.394 -242.004 1.00 34.64 340 LEU A O 1
ATOM 2403 N N . PRO A 1 310 ? 12.340 114.451 -242.706 1.00 35.34 341 PRO A N 1
ATOM 2404 C CA . PRO A 1 310 ? 11.908 114.385 -244.105 1.00 35.53 341 PRO A CA 1
ATOM 2405 C C . PRO A 1 310 ? 10.642 113.537 -244.206 1.00 35.94 341 PRO A C 1
ATOM 2406 O O . PRO A 1 310 ? 10.623 112.380 -243.779 1.00 36.81 341 PRO A O 1
ATOM 2410 N N . HIS A 1 311 ? 9.587 114.104 -244.772 1.00 34.77 342 HIS A N 1
ATOM 2411 C CA . HIS A 1 311 ? 8.338 113.374 -244.892 1.00 35.04 342 HIS A CA 1
ATOM 2412 C C . HIS A 1 311 ? 7.629 113.586 -246.222 1.00 34.35 342 HIS A C 1
ATOM 2413 O O . HIS A 1 311 ? 6.432 113.325 -246.324 1.00 33.92 342 HIS A O 1
ATOM 2420 N N . ALA A 1 312 ? 8.354 114.057 -247.235 1.00 31.77 343 ALA A N 1
ATOM 2421 C CA . ALA A 1 312 ? 7.742 114.280 -248.536 1.00 31.27 343 ALA A CA 1
ATOM 2422 C C . ALA A 1 312 ? 7.261 112.954 -249.098 1.00 29.61 343 ALA A C 1
ATOM 2423 O O . ALA A 1 312 ? 6.120 112.834 -249.537 1.00 30.60 343 ALA A O 1
ATOM 2425 N N . HIS A 1 313 ? 8.131 111.954 -249.058 1.00 29.23 344 HIS A N 1
ATOM 2426 C CA . HIS A 1 313 ? 7.799 110.633 -249.574 1.00 29.01 344 HIS A CA 1
ATOM 2427 C C . HIS A 1 313 ? 6.713 109.932 -248.737 1.00 28.15 344 HIS A C 1
ATOM 2428 O O . HIS A 1 313 ? 5.790 109.317 -249.277 1.00 26.98 344 HIS A O 1
ATOM 2435 N N . ALA A 1 314 ? 6.832 110.038 -247.418 1.00 27.28 345 ALA A N 1
ATOM 2436 C CA . ALA A 1 314 ? 5.884 109.413 -246.502 1.00 26.76 345 ALA A CA 1
ATOM 2437 C C . ALA A 1 314 ? 4.451 109.931 -246.667 1.00 26.29 345 ALA A C 1
ATOM 2438 O O . ALA A 1 314 ? 3.499 109.145 -246.667 1.00 25.15 345 ALA A O 1
ATOM 2440 N N . SER A 1 315 ? 4.297 111.247 -246.814 1.00 26.32 346 SER A N 1
ATOM 2441 C CA . SER A 1 315 ? 2.970 111.833 -246.978 1.00 26.61 346 SER A CA 1
ATOM 2442 C C . SER A 1 315 ? 2.380 111.498 -248.353 1.00 24.88 346 SER A C 1
ATOM 2443 O O . SER A 1 315 ? 1.172 111.313 -248.492 1.00 24.30 346 SER A O 1
ATOM 2446 N N . ALA A 1 316 ? 3.231 111.429 -249.370 1.00 24.10 347 ALA A N 1
ATOM 2447 C CA . ALA A 1 316 ? 2.758 111.091 -250.705 1.00 23.57 347 ALA A CA 1
ATOM 2448 C C . ALA A 1 316 ? 2.263 109.647 -250.670 1.00 23.57 347 ALA A C 1
ATOM 2449 O O . ALA A 1 316 ? 1.267 109.308 -251.315 1.00 24.12 347 ALA A O 1
ATOM 2451 N N . ILE A 1 317 ? 2.962 108.802 -249.913 1.00 22.22 348 ILE A N 1
ATOM 2452 C CA . ILE A 1 317 ? 2.573 107.400 -249.793 1.00 23.25 348 ILE A CA 1
ATOM 2453 C C . ILE A 1 317 ? 1.256 107.271 -249.023 1.00 23.31 348 ILE A C 1
ATOM 2454 O O . ILE A 1 317 ? 0.354 106.553 -249.448 1.00 22.57 348 ILE A O 1
ATOM 2459 N N . ALA A 1 318 ? 1.151 107.976 -247.901 1.00 22.54 349 ALA A N 1
ATOM 2460 C CA . ALA A 1 318 ? -0.059 107.937 -247.088 1.00 22.45 349 ALA A CA 1
ATOM 2461 C C . ALA A 1 318 ? -1.277 108.454 -247.870 1.00 22.94 349 ALA A C 1
ATOM 2462 O O . ALA A 1 318 ? -2.347 107.854 -247.837 1.00 22.98 349 ALA A O 1
ATOM 2464 N N . LYS A 1 319 ? -1.093 109.555 -248.589 1.00 23.08 350 LYS A N 1
ATOM 2465 C CA . LYS A 1 319 ? -2.163 110.160 -249.365 1.00 23.44 350 LYS A CA 1
ATOM 2466 C C . LYS A 1 319 ? -2.630 109.249 -250.500 1.00 24.28 350 LYS A C 1
ATOM 2467 O O . LYS A 1 319 ? -3.822 108.981 -250.642 1.00 25.40 350 LYS A O 1
ATOM 2473 N N . ALA A 1 320 ? -1.688 108.767 -251.301 1.00 24.07 351 ALA A N 1
ATOM 2474 C CA . ALA A 1 320 ? -2.014 107.900 -252.426 1.00 23.68 351 ALA A CA 1
ATOM 2475 C C . ALA A 1 320 ? -2.671 106.598 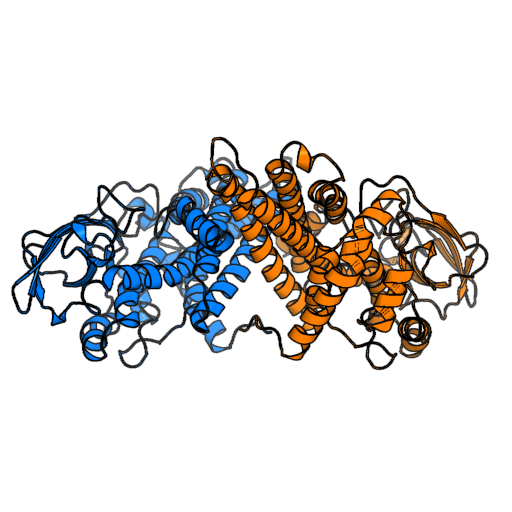-251.990 1.00 23.83 351 ALA A C 1
ATOM 2476 O O . ALA A 1 320 ? -3.695 106.183 -252.544 1.00 23.79 351 ALA A O 1
ATOM 2478 N N . TYR A 1 321 ? -2.076 105.958 -250.992 1.00 23.43 352 TYR A N 1
ATOM 2479 C CA . TYR A 1 321 ? -2.582 104.693 -250.483 1.00 22.52 352 TYR A CA 1
ATOM 2480 C C . TYR A 1 321 ? -3.958 104.789 -249.824 1.00 22.90 352 TYR A C 1
ATOM 2481 O O . TYR A 1 321 ? -4.874 104.055 -250.187 1.00 23.27 352 TYR A O 1
ATOM 2490 N N . ALA A 1 322 ? -4.100 105.695 -248.861 1.00 23.21 353 ALA A N 1
ATOM 2491 C CA . ALA A 1 322 ? -5.361 105.862 -248.139 1.00 22.52 353 ALA A CA 1
ATOM 2492 C C . ALA A 1 322 ? -6.555 106.177 -249.034 1.00 21.98 353 ALA A C 1
ATOM 2493 O O . ALA A 1 322 ? -7.616 105.582 -248.878 1.00 23.38 353 ALA A O 1
ATOM 2495 N N . SER A 1 323 ? -6.383 107.110 -249.964 1.00 21.74 354 SER A N 1
ATOM 2496 C CA . SER A 1 323 ? -7.461 107.485 -250.868 1.00 22.42 354 SER A CA 1
ATOM 2497 C C . SER A 1 323 ? -7.845 106.301 -251.758 1.00 23.69 354 SER A C 1
ATOM 2498 O O . SER A 1 323 ? -9.009 106.140 -252.132 1.00 24.61 354 SER A O 1
ATOM 2501 N N . GLU A 1 324 ? -6.862 105.467 -252.077 1.00 23.12 355 GLU A N 1
ATOM 2502 C CA . GLU A 1 324 ? -7.108 104.306 -252.908 1.00 23.21 355 GLU A CA 1
ATOM 2503 C C . GLU A 1 324 ? -7.871 103.220 -252.174 1.00 23.21 355 GLU A C 1
ATOM 2504 O O . GLU A 1 324 ? -8.835 102.694 -252.711 1.00 23.48 355 GLU A O 1
ATOM 2510 N N . ILE A 1 325 ? -7.470 102.890 -250.947 1.00 23.09 356 ILE A N 1
A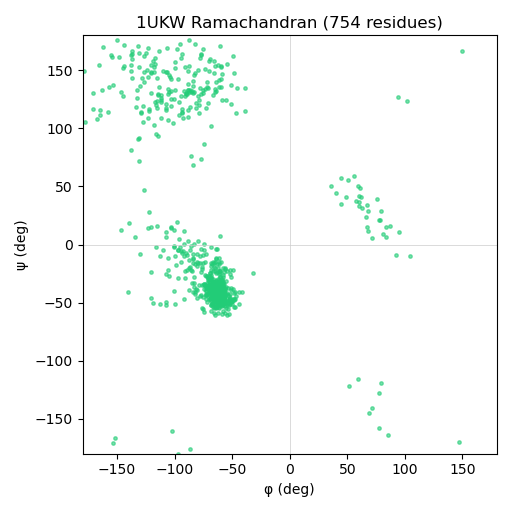TOM 2511 C CA . ILE A 1 325 ? -8.186 101.852 -250.210 1.00 22.50 356 ILE A CA 1
ATOM 2512 C C . ILE A 1 325 ? -9.559 102.363 -249.777 1.00 23.45 356 ILE A C 1
ATOM 2513 O O . ILE A 1 325 ? -10.505 101.584 -249.661 1.00 24.65 356 ILE A O 1
ATOM 2518 N N . ALA A 1 326 ? -9.670 103.674 -249.569 1.00 23.11 357 ALA A N 1
ATOM 2519 C CA . ALA A 1 326 ? -10.936 104.286 -249.160 1.00 24.60 357 ALA A CA 1
ATOM 2520 C C . ALA A 1 326 ? -11.975 104.242 -250.287 1.00 24.16 357 ALA A C 1
ATOM 2521 O O . ALA A 1 326 ? -13.163 104.073 -250.038 1.00 25.11 357 ALA A O 1
ATOM 2523 N N . PHE A 1 327 ? -11.517 104.394 -251.522 1.00 24.22 358 PHE A N 1
ATOM 2524 C CA . PHE A 1 327 ? -12.401 104.349 -252.685 1.00 25.12 358 PHE A CA 1
ATOM 2525 C C . PHE A 1 327 ? -12.969 102.937 -252.812 1.00 24.87 358 PHE A C 1
ATOM 2526 O O . PHE A 1 327 ? -14.168 102.743 -253.036 1.00 24.13 358 PHE A O 1
ATOM 2534 N N . GLU A 1 328 ? -12.089 101.954 -252.661 1.00 25.96 359 GLU A N 1
ATOM 2535 C CA . GLU A 1 328 ? -12.468 100.548 -252.758 1.00 28.58 359 GLU A CA 1
ATOM 2536 C C . GLU A 1 328 ? -13.424 100.146 -251.647 1.00 27.50 359 GLU A C 1
ATOM 2537 O O . GLU A 1 328 ? -14.325 99.343 -251.867 1.00 27.08 359 GLU A O 1
ATOM 2543 N N . ALA A 1 329 ? -13.221 100.712 -250.458 1.00 26.84 360 ALA A N 1
ATOM 2544 C CA . ALA A 1 329 ? -14.073 100.429 -249.311 1.00 24.75 360 ALA A CA 1
ATOM 2545 C C . ALA A 1 329 ? -15.476 101.004 -249.564 1.00 25.04 360 ALA A C 1
ATOM 2546 O O . ALA A 1 329 ? -16.487 100.351 -249.293 1.00 23.58 360 ALA A O 1
ATOM 2548 N N . ALA A 1 330 ? -15.528 102.228 -250.083 1.00 24.11 361 ALA A N 1
ATOM 2549 C CA . ALA A 1 330 ? -16.802 102.870 -250.383 1.00 23.61 361 ALA A CA 1
ATOM 2550 C C . ALA A 1 330 ? -17.527 102.070 -251.465 1.00 23.31 361 ALA A C 1
ATOM 2551 O O . ALA A 1 330 ? -18.732 101.858 -251.387 1.00 24.46 361 ALA A O 1
ATOM 2553 N N . ASN A 1 331 ? -16.783 101.620 -252.468 1.00 23.37 362 ASN A N 1
ATOM 2554 C CA . ASN A 1 331 ? -17.362 100.835 -253.556 1.00 24.48 362 ASN A CA 1
ATOM 2555 C C . ASN A 1 331 ? -17.965 99.519 -253.052 1.00 24.06 362 ASN A C 1
ATOM 2556 O O . ASN A 1 331 ? -19.088 99.174 -253.403 1.00 26.76 362 ASN A O 1
ATOM 2561 N N . GLN A 1 332 ? -17.227 98.790 -252.224 1.00 23.40 363 GLN A N 1
ATOM 2562 C CA . GLN A 1 332 ? -17.723 97.533 -251.675 1.00 21.87 363 GLN A CA 1
ATOM 2563 C C . GLN A 1 332 ? -18.877 97.761 -250.691 1.00 22.13 363 GLN A C 1
ATOM 2564 O O . GLN A 1 332 ? -19.698 96.876 -250.493 1.00 21.28 363 GLN A O 1
ATOM 2570 N N . ALA A 1 333 ? -18.930 98.939 -250.068 1.00 21.28 364 ALA A N 1
ATOM 2571 C CA . ALA A 1 333 ? -20.001 99.254 -249.119 1.00 21.33 364 ALA A CA 1
ATOM 2572 C C . ALA A 1 333 ? -21.295 99.443 -249.902 1.00 21.77 364 ALA A C 1
ATOM 2573 O O . ALA A 1 333 ? -22.379 99.060 -249.454 1.00 20.57 364 ALA A O 1
ATOM 2575 N N . ILE A 1 334 ? -21.166 100.039 -251.080 1.00 21.37 365 ILE A N 1
ATOM 2576 C CA . ILE A 1 334 ? -22.309 100.252 -251.944 1.00 21.84 365 ILE A CA 1
ATOM 2577 C C . ILE A 1 334 ? -22.817 98.872 -252.331 1.00 22.02 365 ILE A C 1
ATOM 2578 O O . ILE A 1 334 ? -24.015 98.584 -252.250 1.00 22.63 365 ILE A O 1
ATOM 2583 N N . GLN A 1 335 ? -21.882 98.020 -252.735 1.00 21.56 366 GLN A N 1
ATOM 2584 C CA . GLN A 1 335 ? -22.189 96.659 -253.162 1.00 21.40 366 GLN A CA 1
ATOM 2585 C C . GLN A 1 335 ? -22.935 95.854 -252.107 1.00 21.60 366 GLN A C 1
ATOM 2586 O O . GLN A 1 335 ? -23.972 95.249 -252.385 1.00 21.08 366 GLN A O 1
ATOM 2592 N N . ILE A 1 336 ? -22.390 95.864 -250.896 1.00 21.68 367 ILE A N 1
ATOM 2593 C CA . ILE A 1 336 ? -22.947 95.137 -249.768 1.00 21.91 367 ILE A CA 1
ATOM 2594 C C . ILE A 1 336 ? -24.378 95.558 -249.452 1.00 21.90 367 ILE A C 1
ATOM 2595 O O . ILE A 1 336 ? -25.167 94.757 -248.968 1.00 21.55 367 ILE A O 1
ATOM 2600 N N . HIS A 1 337 ? -24.707 96.812 -249.744 1.00 23.78 368 HIS A N 1
ATOM 2601 C CA . HIS A 1 337 ? -26.048 97.334 -249.494 1.00 24.38 368 HIS A CA 1
ATOM 2602 C C . HIS A 1 337 ? -27.038 96.911 -250.568 1.00 24.65 368 HIS A C 1
ATOM 2603 O O . HIS A 1 337 ? -28.245 97.013 -250.373 1.00 24.37 368 HIS A O 1
ATOM 2610 N N . GLY A 1 338 ? -26.516 96.438 -251.698 1.00 24.33 369 GLY A N 1
ATOM 2611 C CA . GLY A 1 338 ? -27.365 96.017 -252.795 1.00 22.58 369 GLY A CA 1
ATOM 2612 C C . GLY A 1 338 ? -28.020 97.207 -253.466 1.00 23.90 369 GLY A C 1
ATOM 2613 O O . GLY A 1 338 ? -27.396 98.258 -253.636 1.00 23.60 369 GLY A O 1
ATOM 2614 N N . GLY A 1 339 ? -29.284 97.046 -253.842 1.00 23.12 370 GLY A N 1
ATOM 2615 C CA . GLY A 1 339 ? -30.001 98.129 -254.485 1.00 22.93 370 GLY A CA 1
ATOM 2616 C C . GLY A 1 339 ? -30.055 99.388 -253.639 1.00 22.80 370 GLY A C 1
ATOM 2617 O O . GLY A 1 339 ? -29.976 100.497 -254.167 1.00 21.33 370 GLY A O 1
ATOM 2618 N N . TYR A 1 340 ? -30.179 99.218 -252.325 1.00 23.53 371 TYR A N 1
ATOM 2619 C CA . TYR A 1 340 ? -30.259 100.352 -251.409 1.00 25.43 371 TYR A CA 1
ATOM 2620 C C . TYR A 1 340 ? -29.004 101.206 -251.335 1.00 25.28 371 TYR A C 1
ATOM 2621 O O . TYR A 1 340 ? -29.070 102.374 -250.950 1.00 25.45 371 TYR A O 1
ATOM 2630 N N . GLY A 1 341 ? -27.863 100.633 -251.698 1.00 24.64 372 GLY A N 1
ATOM 2631 C CA . GLY A 1 341 ? -26.639 101.402 -251.656 1.00 24.96 372 GLY A CA 1
ATOM 2632 C C . GLY A 1 341 ? -26.587 102.354 -252.834 1.00 26.15 372 GLY A C 1
ATOM 2633 O O . GLY A 1 341 ? -25.848 103.341 -252.822 1.00 26.22 372 GLY A O 1
ATOM 2634 N N . TYR A 1 342 ? -27.392 102.056 -253.849 1.00 25.86 373 TYR A N 1
ATOM 2635 C CA . TYR A 1 342 ? -27.442 102.856 -255.060 1.00 27.02 373 TYR A CA 1
ATOM 2636 C C . TYR A 1 342 ? -28.335 104.087 -254.953 1.00 29.97 373 TYR A C 1
ATOM 2637 O O . TYR A 1 342 ? -28.468 104.831 -255.921 1.00 32.79 373 TYR A O 1
ATOM 2646 N N . VAL A 1 343 ? -28.950 104.311 -253.794 1.00 30.04 374 VAL A N 1
ATOM 2647 C CA . VAL A 1 343 ? -29.824 105.467 -253.627 1.00 31.38 374 VAL A CA 1
ATOM 2648 C C . VAL A 1 343 ? -29.384 106.422 -252.514 1.00 32.46 374 VAL A C 1
ATOM 2649 O O . VAL A 1 343 ? -28.818 106.006 -251.506 1.00 31.23 374 VAL A O 1
ATOM 2653 N N . ARG A 1 344 ? -29.648 107.710 -252.717 1.00 33.76 375 ARG A N 1
ATOM 2654 C CA . ARG A 1 344 ? -29.272 108.738 -251.762 1.00 35.43 375 ARG A CA 1
ATOM 2655 C C . ARG A 1 344 ? -29.846 108.561 -250.354 1.00 35.50 375 ARG A C 1
ATOM 2656 O O . ARG A 1 344 ? -29.313 109.121 -249.401 1.00 36.04 375 ARG A O 1
ATOM 2664 N N . GLU A 1 345 ? -30.916 107.788 -250.201 1.00 36.30 376 GLU A N 1
ATOM 2665 C CA . GLU A 1 345 ? -31.460 107.586 -248.860 1.00 37.20 376 GLU A CA 1
ATOM 2666 C C . GLU A 1 345 ? -30.427 106.933 -247.953 1.00 36.35 376 GLU A C 1
ATOM 2667 O O . GLU A 1 345 ? -30.463 107.108 -246.736 1.00 37.18 376 GLU A O 1
ATOM 2673 N N . PHE A 1 346 ? -29.526 106.155 -248.539 1.00 34.00 377 PHE A N 1
ATOM 2674 C CA . PHE A 1 346 ? -28.467 105.531 -247.767 1.00 32.21 377 PHE A CA 1
ATOM 2675 C C . PHE A 1 346 ? -27.198 106.365 -247.947 1.00 31.85 377 PHE A C 1
ATOM 2676 O O . PHE A 1 346 ? -27.060 107.095 -248.927 1.00 31.30 377 PHE A O 1
ATOM 2684 N N . PRO A 1 347 ? -26.262 106.275 -246.993 1.00 31.75 378 PRO A N 1
ATOM 2685 C CA . PRO A 1 347 ? -25.001 107.025 -246.992 1.00 31.17 378 PRO A CA 1
ATOM 2686 C C . PRO A 1 347 ? -23.777 106.568 -247.794 1.00 29.97 378 PRO A C 1
ATOM 2687 O O . PRO A 1 347 ? -22.859 107.367 -248.019 1.00 29.24 378 PRO A O 1
ATOM 2691 N N . VAL A 1 348 ? -23.751 105.309 -248.220 1.00 28.61 379 VAL A N 1
ATOM 2692 C CA . VAL A 1 348 ? -22.599 104.772 -248.945 1.00 25.67 379 VAL A CA 1
ATOM 2693 C C . VAL A 1 348 ? -22.334 105.328 -250.343 1.00 25.59 379 VAL A C 1
ATOM 2694 O O . VAL A 1 348 ? -21.194 105.560 -250.721 1.00 26.64 379 VAL A O 1
ATOM 2698 N N . GLU A 1 349 ? -23.390 105.533 -251.107 1.00 25.68 380 GLU A N 1
ATOM 2699 C CA . GLU A 1 349 ? -23.290 106.075 -252.451 1.00 25.88 380 GLU A CA 1
ATOM 2700 C C . GLU A 1 349 ? -22.479 107.382 -252.465 1.00 25.34 380 GLU A C 1
ATOM 2701 O O . GLU A 1 349 ? -21.616 107.583 -253.318 1.00 24.89 380 GLU A O 1
ATOM 2707 N N . LYS A 1 350 ? -22.748 108.257 -251.499 1.00 25.31 381 LYS A N 1
ATOM 2708 C CA . LYS A 1 350 ? -22.054 109.538 -251.391 1.00 24.61 381 LYS A CA 1
ATOM 2709 C C . LYS A 1 350 ? -20.574 109.368 -251.006 1.00 24.77 381 LYS A C 1
ATOM 2710 O O . LYS A 1 350 ? -19.726 110.188 -251.374 1.00 24.26 381 LYS A O 1
ATOM 2716 N N . LEU A 1 351 ? -20.269 108.303 -250.273 1.00 23.37 382 LEU A N 1
ATOM 2717 C CA . LEU A 1 351 ? -18.898 108.042 -249.853 1.00 24.21 382 LEU A CA 1
ATOM 2718 C C . LEU A 1 351 ? -17.972 107.879 -251.059 1.00 24.55 382 LEU A C 1
ATOM 2719 O O . LEU A 1 351 ? -16.860 108.424 -251.086 1.00 24.42 382 LEU A O 1
ATOM 2724 N N . LEU A 1 352 ? -18.443 107.131 -252.051 1.00 22.77 383 LEU A N 1
ATOM 2725 C CA . LEU A 1 352 ? -17.689 106.895 -253.267 1.00 22.63 383 LEU A CA 1
ATOM 2726 C C . LEU A 1 352 ? -17.453 108.210 -254.009 1.00 23.10 383 LEU A C 1
ATOM 2727 O O . LEU A 1 352 ? -16.334 108.509 -254.424 1.00 23.76 383 LEU A O 1
ATOM 2732 N N . ARG A 1 353 ? -18.515 108.990 -254.177 1.00 23.88 384 ARG A N 1
ATOM 2733 C CA . ARG A 1 353 ? -18.423 110.268 -254.877 1.00 24.66 384 ARG A CA 1
ATOM 2734 C C . ARG A 1 353 ? -17.459 111.246 -254.205 1.00 25.65 384 ARG A C 1
ATOM 2735 O O . ARG A 1 353 ? -16.659 111.898 -254.878 1.00 25.01 384 ARG A O 1
ATOM 2743 N N . ASP A 1 354 ? -17.543 111.336 -252.880 1.00 24.56 385 ASP A N 1
ATOM 2744 C CA . ASP A 1 354 ? -16.695 112.229 -252.105 1.00 23.60 385 ASP A CA 1
ATOM 2745 C C . ASP A 1 354 ? -15.217 111.861 -252.151 1.00 24.71 385 ASP A C 1
ATOM 2746 O O . ASP A 1 354 ? -14.371 112.683 -252.509 1.00 23.76 385 ASP A O 1
ATOM 2751 N N . VAL A 1 355 ? -14.923 110.614 -251.790 1.00 24.98 386 VAL A N 1
ATOM 2752 C CA . VAL A 1 355 ? -13.549 110.135 -251.702 1.00 23.59 386 VAL A CA 1
ATOM 2753 C C . VAL A 1 355 ? -12.745 110.051 -253.001 1.00 24.08 386 VAL A C 1
ATOM 2754 O O . VAL A 1 355 ? -11.512 110.017 -252.962 1.00 23.45 386 VAL A O 1
ATOM 2758 N N . LYS A 1 356 ? -13.424 110.026 -254.144 1.00 23.89 387 LYS A N 1
ATOM 2759 C CA . LYS A 1 356 ? -12.717 109.968 -255.419 1.00 23.39 387 LYS A CA 1
ATOM 2760 C C . LYS A 1 356 ? -11.841 111.211 -255.577 1.00 24.83 387 LYS A C 1
ATOM 2761 O O . LYS A 1 356 ? -10.749 111.148 -256.141 1.00 23.92 387 LYS A O 1
ATOM 2767 N N . LEU A 1 357 ? -12.331 112.339 -255.064 1.00 26.84 388 LEU A N 1
ATOM 2768 C CA . LEU A 1 357 ? -11.607 113.606 -255.133 1.00 27.00 388 LEU A CA 1
ATOM 2769 C C . LEU A 1 357 ? -10.286 113.518 -254.373 1.00 27.26 388 LEU A C 1
ATOM 2770 O O . LEU A 1 357 ? -9.310 114.158 -254.753 1.00 29.29 388 LEU A O 1
ATOM 2775 N N . ASN A 1 358 ? -10.257 112.728 -253.301 1.00 26.62 389 ASN A N 1
ATOM 2776 C CA . ASN A 1 358 ? -9.046 112.573 -252.494 1.00 26.67 389 ASN A CA 1
ATOM 2777 C C . ASN A 1 358 ? -7.879 111.988 -253.278 1.00 26.26 389 ASN A C 1
ATOM 2778 O O . ASN A 1 358 ? -6.738 112.039 -252.831 1.00 26.67 389 ASN A O 1
ATOM 2783 N N . GLN A 1 359 ? -8.174 111.420 -254.441 1.00 26.35 390 GLN A N 1
ATOM 2784 C CA . GLN A 1 359 ? -7.156 110.834 -255.302 1.00 25.53 390 GLN A CA 1
ATOM 2785 C C . GLN A 1 359 ? -6.703 111.837 -256.368 1.00 25.34 390 GLN A C 1
ATOM 2786 O O . GLN A 1 359 ? -5.812 111.544 -257.171 1.00 26.08 390 GLN A O 1
ATOM 2792 N N . ILE A 1 360 ? -7.313 113.017 -256.372 1.00 23.99 391 ILE A N 1
ATOM 2793 C CA . ILE A 1 360 ? -6.984 114.024 -257.366 1.00 23.19 391 ILE A CA 1
ATOM 2794 C C . ILE A 1 360 ? -6.430 115.342 -256.841 1.00 24.05 391 ILE A C 1
ATOM 2795 O O . ILE A 1 360 ? -5.399 115.798 -257.333 1.00 22.71 391 ILE A O 1
ATOM 2800 N N . TYR A 1 361 ? -7.090 115.962 -255.862 1.00 22.74 392 TYR A N 1
ATOM 2801 C CA . TYR A 1 361 ? -6.584 117.236 -255.365 1.00 24.20 392 TYR A CA 1
ATOM 2802 C C . TYR A 1 361 ? -5.405 117.127 -254.413 1.00 25.11 392 TYR A C 1
ATOM 2803 O O . TYR A 1 361 ? -5.153 116.078 -253.831 1.00 25.65 392 TYR A O 1
ATOM 2812 N N . GLU A 1 362 ? -4.686 118.235 -254.277 1.00 26.68 393 GLU A N 1
ATOM 2813 C CA . GLU A 1 362 ? -3.479 118.315 -253.462 1.00 28.13 393 GLU A CA 1
ATOM 2814 C C . GLU A 1 362 ? -2.450 117.358 -254.055 1.00 29.23 393 GLU A C 1
ATOM 2815 O O . GLU A 1 362 ? -1.615 116.790 -253.346 1.00 28.53 393 GLU A O 1
ATOM 2821 N N . GLY A 1 363 ? -2.524 117.202 -255.379 1.00 28.85 394 GLY A N 1
ATOM 2822 C CA . GLY A 1 363 ? -1.614 116.328 -256.095 1.00 29.60 394 GLY A CA 1
ATOM 2823 C C . GLY A 1 363 ? -2.289 115.021 -256.438 1.00 30.04 394 GLY A C 1
ATOM 2824 O O . GLY A 1 363 ? -2.800 114.341 -255.549 1.00 30.89 394 GLY A O 1
ATOM 2825 N N . THR A 1 364 ? -2.316 114.665 -257.720 1.00 29.92 395 THR A N 1
ATOM 2826 C CA . THR A 1 364 ? -2.955 113.414 -258.110 1.00 30.52 395 THR A CA 1
ATOM 2827 C C . THR A 1 364 ? -2.106 112.269 -257.608 1.00 29.67 395 THR A C 1
ATOM 2828 O O . THR A 1 364 ? -0.909 112.427 -257.352 1.00 29.11 395 THR A O 1
ATOM 2832 N N . ASN A 1 365 ? -2.723 111.107 -257.465 1.00 28.52 396 ASN A N 1
ATOM 2833 C CA . ASN A 1 365 ? -1.978 109.961 -256.996 1.00 26.75 396 ASN A CA 1
ATOM 2834 C C . ASN A 1 365 ? -0.850 109.571 -257.956 1.00 25.93 396 ASN A C 1
ATOM 2835 O O . ASN A 1 365 ? 0.102 108.912 -257.543 1.00 25.82 396 ASN A O 1
ATOM 2840 N N . GLU A 1 366 ? -0.940 109.995 -259.219 1.00 24.20 397 GLU A N 1
ATOM 2841 C CA . GLU A 1 366 ? 0.120 109.699 -260.186 1.00 24.90 397 GLU A CA 1
ATOM 2842 C C . GLU A 1 366 ? 1.354 110.525 -259.874 1.00 25.11 397 GLU A C 1
ATOM 2843 O O . GLU A 1 366 ? 2.472 110.015 -259.929 1.00 24.76 397 GLU A O 1
ATOM 2849 N N . ILE A 1 367 ? 1.163 111.803 -259.557 1.00 26.03 398 ILE A N 1
ATOM 2850 C CA . ILE A 1 367 ? 2.315 112.616 -259.242 1.00 28.23 398 ILE A CA 1
ATOM 2851 C C . ILE A 1 367 ? 2.794 112.285 -257.830 1.00 27.79 398 ILE A C 1
ATOM 2852 O O . ILE A 1 367 ? 3.969 112.484 -257.514 1.00 27.83 398 ILE A O 1
ATOM 2857 N N . GLN A 1 368 ? 1.901 111.758 -256.986 1.00 27.51 399 GLN A N 1
ATOM 2858 C CA . GLN A 1 368 ? 2.314 111.350 -255.639 1.00 26.12 399 GLN A CA 1
ATOM 2859 C C . GLN A 1 368 ? 3.340 110.253 -255.906 1.00 25.25 399 GLN A C 1
ATOM 2860 O O . GLN A 1 368 ? 4.383 110.189 -255.259 1.00 24.99 399 GLN A O 1
ATOM 2866 N N . ARG A 1 369 ? 3.020 109.387 -256.868 1.00 24.75 400 ARG A N 1
ATOM 2867 C CA . ARG A 1 369 ? 3.908 108.291 -257.248 1.00 24.06 400 ARG A CA 1
ATOM 2868 C C . ARG A 1 369 ? 5.198 108.801 -257.887 1.00 24.23 400 ARG A C 1
ATOM 2869 O O . ARG A 1 369 ? 6.260 108.207 -257.715 1.00 23.97 400 ARG A O 1
ATOM 2877 N N . LEU A 1 370 ? 5.098 109.900 -258.625 1.00 25.09 401 LEU A N 1
ATOM 2878 C CA . LEU A 1 370 ? 6.266 110.511 -259.240 1.00 26.05 401 LEU A CA 1
ATOM 2879 C C . LEU A 1 370 ? 7.175 111.030 -258.124 1.00 25.79 401 LEU A C 1
ATOM 2880 O O . LEU A 1 370 ? 8.399 110.946 -258.214 1.00 26.09 401 LEU A O 1
ATOM 2885 N N . ILE A 1 371 ? 6.563 111.557 -257.066 1.00 25.86 402 ILE A N 1
ATOM 2886 C CA . ILE A 1 371 ? 7.313 112.065 -255.921 1.00 25.63 402 ILE A CA 1
ATOM 2887 C C . ILE A 1 371 ? 8.068 110.925 -255.235 1.00 26.46 402 ILE A C 1
ATOM 2888 O O . ILE A 1 371 ? 9.254 111.053 -254.925 1.00 28.98 402 ILE A O 1
ATOM 2893 N N . ILE A 1 372 ? 7.370 109.816 -255.002 1.00 25.79 403 ILE A N 1
ATOM 2894 C CA . ILE A 1 372 ? 7.954 108.645 -254.368 1.00 25.13 403 ILE A CA 1
ATOM 2895 C C . ILE A 1 372 ? 9.053 108.080 -255.268 1.00 25.99 403 ILE A C 1
ATOM 2896 O O . ILE A 1 372 ? 10.115 107.697 -254.788 1.00 26.49 403 ILE A O 1
ATOM 2901 N N . ALA A 1 373 ? 8.796 108.044 -256.573 1.00 25.74 404 ALA A N 1
ATOM 2902 C CA . ALA A 1 373 ? 9.766 107.534 -257.536 1.00 26.87 404 ALA A CA 1
ATOM 2903 C C . ALA A 1 373 ? 11.092 108.301 -257.447 1.00 28.44 404 ALA A C 1
ATOM 2904 O O . ALA A 1 373 ? 12.170 107.699 -257.536 1.00 27.58 404 ALA A O 1
ATOM 2906 N N . ARG A 1 374 ? 11.014 109.623 -257.267 1.00 29.32 405 ARG A N 1
ATOM 2907 C CA . ARG A 1 374 ? 12.218 110.441 -257.166 1.00 30.21 405 ARG A CA 1
ATOM 2908 C C . ARG A 1 374 ? 12.963 110.086 -255.894 1.00 30.33 405 ARG A C 1
ATOM 2909 O O . ARG A 1 374 ? 14.189 109.988 -255.884 1.00 32.15 405 ARG A O 1
ATOM 2917 N N . HIS A 1 375 ? 12.210 109.880 -254.823 1.00 29.72 406 HIS A N 1
ATOM 2918 C CA . HIS A 1 375 ? 12.788 109.499 -253.547 1.00 28.72 406 HIS A CA 1
ATOM 2919 C C . HIS A 1 375 ? 13.525 108.160 -253.703 1.00 28.71 406 HIS A C 1
ATOM 2920 O O . HIS A 1 375 ? 14.620 107.971 -253.168 1.00 28.03 406 HIS A O 1
ATOM 2927 N N . ILE A 1 376 ? 12.921 107.237 -254.446 1.00 27.45 407 ILE A N 1
ATOM 2928 C CA . ILE A 1 376 ? 13.508 105.917 -254.644 1.00 27.96 407 ILE A CA 1
ATOM 2929 C C . ILE A 1 376 ? 14.769 105.907 -255.498 1.00 29.23 407 ILE A C 1
ATOM 2930 O O . ILE A 1 376 ? 15.721 105.191 -255.198 1.00 27.52 407 ILE A O 1
ATOM 2935 N N . LEU A 1 377 ? 14.761 106.691 -256.570 1.00 31.30 408 LEU A N 1
ATOM 2936 C CA . LEU A 1 377 ? 15.890 106.742 -257.487 1.00 33.01 408 LEU A CA 1
ATOM 2937 C C . LEU A 1 377 ? 16.965 107.748 -257.122 1.00 35.00 408 LEU A C 1
ATOM 2938 O O . LEU A 1 377 ? 18.055 107.700 -257.680 1.00 34.67 408 LEU A O 1
ATOM 2943 N N . ALA A 1 378 ? 16.659 108.655 -256.197 1.00 38.12 409 ALA A N 1
ATOM 2944 C CA . ALA A 1 378 ? 17.618 109.678 -255.773 1.00 42.57 409 ALA A CA 1
ATOM 2945 C C . ALA A 1 378 ? 18.979 109.042 -255.510 1.00 46.32 409 ALA A C 1
ATOM 2946 O O . ALA A 1 378 ? 19.140 108.254 -254.571 1.00 47.30 409 ALA A O 1
ATOM 2948 N N . ALA A 1 379 ? 19.957 109.385 -256.344 1.00 50.11 410 ALA A N 1
ATOM 2949 C CA . ALA A 1 379 ? 21.303 108.833 -256.215 1.00 52.56 410 ALA A CA 1
ATOM 2950 C C . ALA A 1 379 ? 22.005 109.335 -254.947 1.00 53.95 410 ALA A C 1
ATOM 2951 O O . ALA A 1 379 ? 23.209 109.683 -255.042 1.00 55.21 410 ALA A O 1
ATOM 2954 N N . ILE B 1 1 ? 2.772 110.155 -228.962 1.00 52.35 32 ILE B N 1
ATOM 2955 C CA . ILE B 1 1 ? 3.153 109.080 -229.933 1.00 51.93 32 ILE B CA 1
ATOM 2956 C C . ILE B 1 1 ? 4.604 109.215 -230.408 1.00 51.47 32 ILE B C 1
ATOM 2957 O O . ILE B 1 1 ? 5.124 110.325 -230.573 1.00 50.44 32 ILE B O 1
ATOM 2962 N N . ASP B 1 2 ? 5.238 108.070 -230.638 1.00 51.51 33 ASP B N 1
ATOM 2963 C CA . ASP B 1 2 ? 6.625 108.003 -231.085 1.00 51.82 33 ASP B CA 1
ATOM 2964 C C . ASP B 1 2 ? 6.838 106.699 -231.862 1.00 51.59 33 ASP B C 1
ATOM 2965 O O . ASP B 1 2 ? 6.353 105.640 -231.452 1.00 52.06 33 ASP B O 1
ATOM 2970 N N . PHE B 1 3 ? 7.553 106.780 -232.982 1.00 51.15 34 PHE B N 1
ATOM 2971 C CA . PHE B 1 3 ? 7.833 105.601 -233.808 1.00 50.52 34 PHE B CA 1
ATOM 2972 C C . PHE B 1 3 ? 9.342 105.400 -233.920 1.00 50.44 34 PHE B C 1
ATOM 2973 O O . PHE B 1 3 ? 9.817 104.649 -234.774 1.00 50.48 34 PHE B O 1
ATOM 2981 N N . SER B 1 4 ? 10.089 106.072 -233.053 1.00 50.63 35 SER B N 1
ATOM 2982 C CA . SER B 1 4 ? 11.546 105.990 -233.070 1.00 50.75 35 SER B CA 1
ATOM 2983 C C . SER B 1 4 ? 12.143 104.783 -232.353 1.00 50.04 35 SER B C 1
ATOM 2984 O O . SER B 1 4 ? 11.592 104.293 -231.358 1.00 49.88 35 SER B O 1
ATOM 2987 N N . LEU B 1 5 ? 13.278 104.309 -232.869 1.00 48.83 36 LEU B N 1
ATOM 2988 C CA . LEU B 1 5 ? 13.987 103.187 -232.260 1.00 47.67 36 LEU B CA 1
ATOM 2989 C C . LEU B 1 5 ? 14.922 103.771 -231.222 1.00 47.18 36 LEU B C 1
ATOM 2990 O O . LEU B 1 5 ? 15.401 104.898 -231.383 1.00 46.96 36 LEU B O 1
ATOM 2995 N N . THR B 1 6 ? 15.185 103.011 -230.164 1.00 46.81 37 THR B N 1
ATOM 2996 C CA . THR B 1 6 ? 16.094 103.472 -229.123 1.00 47.16 37 THR B CA 1
ATOM 2997 C C . THR B 1 6 ? 17.523 103.202 -229.586 1.00 47.21 37 THR B C 1
ATOM 2998 O O . THR B 1 6 ? 17.746 102.538 -230.607 1.00 46.04 37 THR B O 1
ATOM 3002 N N . GLU B 1 7 ? 18.492 103.699 -228.826 1.00 47.22 38 GLU B N 1
ATOM 3003 C CA . GLU B 1 7 ? 19.880 103.500 -229.198 1.00 47.14 38 GLU B CA 1
ATOM 3004 C C . GLU B 1 7 ? 20.239 102.028 -229.253 1.00 45.98 38 GLU B C 1
ATOM 3005 O O . GLU B 1 7 ? 21.036 101.619 -230.102 1.00 45.77 38 GLU B O 1
ATOM 3011 N N . GLU B 1 8 ? 19.655 101.227 -228.365 1.00 44.94 39 GLU B N 1
ATOM 3012 C CA . GLU B 1 8 ? 19.954 99.797 -228.369 1.00 44.12 39 GLU B CA 1
ATOM 3013 C C . GLU B 1 8 ? 19.347 99.124 -229.593 1.00 42.45 39 GLU B C 1
ATOM 3014 O O . GLU B 1 8 ? 19.977 98.279 -230.232 1.00 41.02 39 GLU B O 1
ATOM 3020 N N . GLN B 1 9 ? 18.123 99.508 -229.928 1.00 41.89 40 GLN B N 1
ATOM 3021 C CA . GLN B 1 9 ? 17.451 98.909 -231.072 1.00 42.32 40 GLN B CA 1
ATOM 3022 C C . GLN B 1 9 ? 18.253 99.127 -232.347 1.00 41.94 40 GLN B C 1
ATOM 3023 O O . GLN B 1 9 ? 18.437 98.197 -233.132 1.00 41.99 40 GLN B O 1
ATOM 3029 N N . ARG B 1 10 ? 18.749 100.346 -232.548 1.00 41.88 41 ARG B N 1
ATOM 3030 C CA . ARG B 1 10 ? 19.550 100.634 -233.731 1.00 42.14 41 ARG B CA 1
ATOM 3031 C C . ARG B 1 10 ? 20.791 99.754 -233.744 1.00 40.92 41 ARG B C 1
ATOM 3032 O O . ARG B 1 10 ? 21.234 99.303 -234.807 1.00 40.04 41 ARG B O 1
ATOM 3040 N N . GLN B 1 11 ? 21.352 99.517 -232.560 1.00 40.59 42 GLN B N 1
ATOM 3041 C CA . GLN B 1 11 ? 22.538 98.677 -232.434 1.00 39.35 42 GLN B CA 1
ATOM 3042 C C . GLN B 1 11 ? 22.163 97.272 -232.846 1.00 37.51 42 GLN B C 1
ATOM 3043 O O . GLN B 1 11 ? 22.860 96.635 -233.634 1.00 36.97 42 GLN B O 1
ATOM 3049 N N . LEU B 1 12 ? 21.054 96.789 -232.296 1.00 36.93 43 LEU B N 1
ATOM 3050 C CA . LEU B 1 12 ? 20.578 95.453 -232.614 1.00 35.69 43 LEU B CA 1
ATOM 3051 C C . LEU B 1 12 ? 20.279 95.379 -234.110 1.00 35.49 43 LEU B C 1
ATOM 3052 O O . LEU B 1 12 ? 20.563 94.369 -234.761 1.00 35.62 43 LEU B O 1
ATOM 3057 N N . GLN B 1 13 ? 19.711 96.454 -234.653 1.00 32.97 44 GLN B N 1
ATOM 3058 C CA . GLN B 1 13 ? 19.385 96.494 -236.071 1.00 32.36 44 GLN B CA 1
ATOM 3059 C C . GLN B 1 13 ? 20.643 96.418 -236.920 1.00 32.48 44 GLN B C 1
ATOM 3060 O O . GLN B 1 13 ? 20.702 95.658 -237.896 1.00 32.75 44 GLN B O 1
ATOM 3066 N N . ALA B 1 14 ? 21.644 97.218 -236.560 1.00 31.89 45 ALA B N 1
ATOM 3067 C CA . ALA B 1 14 ? 22.905 97.225 -237.295 1.00 30.77 45 ALA B CA 1
ATOM 3068 C C . ALA B 1 14 ? 23.549 95.844 -237.221 1.00 30.69 45 ALA B C 1
ATOM 3069 O O . ALA B 1 14 ? 24.027 95.318 -238.233 1.00 30.02 45 ALA B O 1
ATOM 3071 N N . LEU B 1 15 ? 23.551 95.255 -236.025 1.00 30.81 46 LEU B N 1
ATOM 3072 C CA . LEU B 1 15 ? 24.138 93.933 -235.837 1.00 31.69 46 LEU B CA 1
ATOM 3073 C C . LEU B 1 15 ? 23.440 92.983 -236.805 1.00 32.16 46 LEU B C 1
ATOM 3074 O O . LEU B 1 15 ? 24.076 92.372 -237.670 1.00 33.70 46 LEU B O 1
ATOM 3079 N N . ALA B 1 16 ? 22.123 92.878 -236.659 1.00 31.52 47 ALA B N 1
ATOM 3080 C CA . ALA B 1 16 ? 21.316 92.014 -237.506 1.00 29.97 47 ALA B CA 1
ATOM 3081 C C . ALA B 1 16 ? 21.636 92.227 -238.982 1.00 30.14 47 ALA B C 1
ATOM 3082 O O . ALA B 1 16 ? 21.943 91.275 -239.705 1.00 29.16 47 ALA B O 1
ATOM 3084 N N . ARG B 1 17 ? 21.562 93.475 -239.431 1.00 29.85 48 ARG B N 1
ATOM 3085 C CA . ARG B 1 17 ? 21.849 93.787 -240.825 1.00 32.01 48 ARG B CA 1
ATOM 3086 C C . ARG B 1 17 ? 23.256 93.323 -241.222 1.00 32.95 48 ARG B C 1
ATOM 3087 O O . ARG B 1 17 ? 23.442 92.733 -242.291 1.00 32.35 48 ARG B O 1
ATOM 3095 N N . ARG B 1 18 ? 24.231 93.583 -240.350 1.00 32.89 49 ARG B N 1
ATOM 3096 C CA . ARG B 1 18 ? 25.625 93.207 -240.581 1.00 34.89 49 ARG B CA 1
ATOM 3097 C C . ARG B 1 18 ? 25.735 91.696 -240.770 1.00 34.43 49 ARG B C 1
ATOM 3098 O O . ARG B 1 18 ? 26.421 91.217 -241.675 1.00 34.71 49 ARG B O 1
ATOM 3106 N N . PHE B 1 19 ? 25.047 90.947 -239.916 1.00 33.01 50 PHE B N 1
ATOM 3107 C CA . PHE B 1 19 ? 25.079 89.490 -239.985 1.00 32.79 50 PHE B CA 1
ATOM 3108 C C . PHE B 1 19 ? 24.454 88.964 -241.285 1.00 33.37 50 PHE B C 1
ATOM 3109 O O . PHE B 1 19 ? 25.033 88.103 -241.953 1.00 34.61 50 PHE B O 1
ATOM 3117 N N . ALA B 1 20 ? 23.282 89.487 -241.640 1.00 32.07 51 ALA B N 1
ATOM 3118 C CA . ALA B 1 20 ? 22.578 89.076 -242.856 1.00 31.99 51 ALA B CA 1
ATOM 3119 C C . ALA B 1 20 ? 23.428 89.256 -244.112 1.00 32.26 51 ALA B C 1
ATOM 3120 O O . ALA B 1 20 ? 23.548 88.347 -244.930 1.00 31.55 51 ALA B O 1
ATOM 3122 N N . LYS B 1 21 ? 24.016 90.439 -244.251 1.00 34.64 52 LYS B N 1
ATOM 3123 C CA . LYS B 1 21 ? 24.852 90.776 -245.403 1.00 36.44 52 LYS B CA 1
ATOM 3124 C C . LYS B 1 21 ? 26.161 89.999 -245.469 1.00 36.99 52 LYS B C 1
ATOM 3125 O O . LYS B 1 21 ? 26.555 89.536 -246.531 1.00 37.42 52 LYS B O 1
ATOM 3131 N N . GLU B 1 22 ? 26.838 89.862 -244.335 1.00 38.37 53 GLU B N 1
ATOM 3132 C CA . GLU B 1 22 ? 28.112 89.156 -244.302 1.00 39.12 53 GLU B CA 1
ATOM 3133 C C . GLU B 1 22 ? 27.989 87.636 -244.190 1.00 38.49 53 GLU B C 1
ATOM 3134 O O . GLU B 1 22 ? 28.806 86.911 -244.746 1.00 38.66 53 GLU B O 1
ATOM 3140 N N . VAL B 1 23 ? 26.971 87.144 -243.491 1.00 37.88 54 VAL B N 1
ATOM 3141 C CA . VAL B 1 23 ? 26.836 85.701 -243.322 1.00 36.56 54 VAL B CA 1
ATOM 3142 C C . VAL B 1 23 ? 25.718 85.023 -244.109 1.00 37.06 54 VAL B C 1
ATOM 3143 O O . VAL B 1 23 ? 25.945 84.018 -244.788 1.00 37.22 54 VAL B O 1
ATOM 3147 N N . ILE B 1 24 ? 24.509 85.556 -244.033 1.00 36.72 55 ILE B N 1
ATOM 3148 C CA . ILE B 1 24 ? 23.411 84.912 -244.741 1.00 36.60 55 ILE B CA 1
ATOM 3149 C C . ILE B 1 24 ? 23.410 85.141 -246.248 1.00 36.16 55 ILE B C 1
ATOM 3150 O O . ILE B 1 24 ? 23.426 84.184 -247.026 1.00 35.20 55 ILE B O 1
ATOM 3155 N N . LEU B 1 25 ? 23.410 86.406 -246.650 1.00 35.88 56 LEU B N 1
ATOM 3156 C CA . LEU B 1 25 ? 23.382 86.776 -248.063 1.00 36.41 56 LEU B CA 1
ATOM 3157 C C . LEU B 1 25 ? 24.320 85.977 -248.979 1.00 36.63 56 LEU B C 1
ATOM 3158 O O . LEU B 1 25 ? 23.948 85.618 -250.095 1.00 36.48 56 LEU B O 1
ATOM 3163 N N . PRO B 1 26 ? 25.552 85.696 -248.527 1.00 36.33 57 PRO B N 1
ATOM 3164 C CA . PRO B 1 26 ? 26.473 84.937 -249.381 1.00 35.80 57 PRO B CA 1
ATOM 3165 C C . PRO B 1 26 ? 26.128 83.466 -249.645 1.00 36.45 57 PRO B C 1
ATOM 3166 O O . PRO B 1 26 ? 26.402 82.954 -250.736 1.00 37.43 57 PRO B O 1
ATOM 3170 N N . VAL B 1 27 ? 25.537 82.775 -248.672 1.00 35.76 58 VAL B N 1
ATOM 3171 C CA . VAL B 1 27 ? 25.216 81.360 -248.878 1.00 34.91 58 VAL B CA 1
ATOM 3172 C C . VAL B 1 27 ? 23.768 81.062 -249.221 1.00 34.78 58 VAL B C 1
ATOM 3173 O O . VAL B 1 27 ? 23.410 79.906 -249.450 1.00 34.86 58 VAL B O 1
ATOM 3177 N N . ALA B 1 28 ? 22.942 82.101 -249.279 1.00 34.23 59 ALA B N 1
ATOM 3178 C CA . ALA B 1 28 ? 21.531 81.928 -249.582 1.00 34.04 59 ALA B CA 1
ATOM 3179 C C . ALA B 1 28 ? 21.277 81.036 -250.792 1.00 34.35 59 ALA B C 1
ATOM 3180 O O . ALA B 1 28 ? 20.527 80.059 -250.691 1.00 34.32 59 ALA B O 1
ATOM 3182 N N . GLN B 1 29 ? 21.901 81.363 -251.923 1.00 34.07 60 GLN B N 1
ATOM 3183 C CA . GLN B 1 29 ? 21.720 80.595 -253.156 1.00 35.63 60 GLN B CA 1
ATOM 3184 C C . GLN B 1 29 ? 22.189 79.153 -253.024 1.00 35.38 60 GLN B C 1
ATOM 3185 O O . GLN B 1 29 ? 21.570 78.231 -253.553 1.00 35.32 60 GLN B O 1
ATOM 3191 N N . GLU B 1 30 ? 23.289 78.967 -252.309 1.00 36.52 61 GLU B N 1
ATOM 3192 C CA . GLU B 1 30 ? 23.869 77.649 -252.102 1.00 36.15 61 GLU B CA 1
ATOM 3193 C C . GLU B 1 30 ? 22.877 76.684 -251.451 1.00 35.77 61 GLU B C 1
ATOM 3194 O O . GLU B 1 30 ? 22.582 75.619 -251.997 1.00 36.01 61 GLU B O 1
ATOM 3200 N N . TYR B 1 31 ? 22.360 77.062 -250.284 1.00 35.66 62 TYR B N 1
ATOM 3201 C CA . TYR B 1 31 ? 21.422 76.207 -249.554 1.00 35.66 62 TYR B CA 1
ATOM 3202 C C . TYR B 1 31 ? 20.053 76.048 -250.195 1.00 35.38 62 TYR B C 1
ATOM 3203 O O . TYR B 1 31 ? 19.423 75.000 -250.064 1.00 34.69 62 TYR B O 1
ATOM 3212 N N . ASP B 1 32 ? 19.585 77.082 -250.883 1.00 35.34 63 ASP B N 1
ATOM 3213 C CA . ASP B 1 32 ? 18.306 76.987 -251.561 1.00 35.63 63 ASP B CA 1
ATOM 3214 C C . ASP B 1 32 ? 18.415 75.864 -252.578 1.00 36.26 63 ASP B C 1
ATOM 3215 O O . ASP B 1 32 ? 17.477 75.088 -252.774 1.00 35.56 63 ASP B O 1
ATOM 3220 N N . GLU B 1 33 ? 19.579 75.775 -253.217 1.00 37.89 64 GLU B N 1
ATOM 3221 C CA . GLU B 1 33 ? 19.806 74.768 -254.247 1.00 39.87 64 GLU B CA 1
ATOM 3222 C C . GLU B 1 33 ? 20.112 73.367 -253.718 1.00 39.37 64 GLU B C 1
ATOM 3223 O O . GLU B 1 33 ? 19.706 72.373 -254.318 1.00 38.84 64 GLU B O 1
ATOM 3229 N N . LYS B 1 34 ? 20.812 73.282 -252.593 1.00 39.68 65 LYS B N 1
ATOM 3230 C CA . LYS B 1 34 ? 21.123 71.982 -252.004 1.00 39.47 65 LYS B CA 1
ATOM 3231 C C . LYS B 1 34 ? 19.963 71.506 -251.131 1.00 39.31 65 LYS B C 1
ATOM 3232 O O . LYS B 1 34 ? 19.795 70.311 -250.890 1.00 39.09 65 LYS B O 1
ATOM 3238 N N . GLU B 1 35 ? 19.152 72.450 -250.672 1.00 39.04 66 GLU B N 1
ATOM 3239 C CA . GLU B 1 35 ? 18.023 72.131 -249.807 1.00 38.45 66 GLU B CA 1
ATOM 3240 C C . GLU B 1 35 ? 18.552 71.377 -248.590 1.00 37.00 66 GLU B C 1
ATOM 3241 O O . GLU B 1 35 ? 18.174 70.233 -248.330 1.00 35.64 66 GLU B O 1
ATOM 3247 N N . GLU B 1 36 ? 19.451 72.045 -247.869 1.00 35.43 67 GLU B N 1
ATOM 3248 C CA . GLU B 1 36 ? 20.074 71.515 -246.663 1.00 35.03 67 GLU B CA 1
ATOM 3249 C C . GLU B 1 36 ? 20.127 72.641 -245.630 1.00 34.25 67 GLU B C 1
ATOM 3250 O O . GLU B 1 36 ? 20.151 73.822 -245.983 1.00 33.65 67 GLU B O 1
ATOM 3256 N N . VAL B 1 37 ? 20.150 72.274 -244.356 1.00 33.59 68 VAL B N 1
ATOM 3257 C CA . VAL B 1 37 ? 20.203 73.265 -243.296 1.00 33.41 68 VAL B CA 1
ATOM 3258 C C . VAL B 1 37 ? 21.615 73.808 -243.106 1.00 33.91 68 VAL B C 1
ATOM 3259 O O . VAL B 1 37 ? 22.557 73.046 -242.875 1.00 34.52 68 VAL B O 1
ATOM 3263 N N . PRO B 1 38 ? 21.773 75.141 -243.197 1.00 33.32 69 PRO B N 1
ATOM 3264 C CA . PRO B 1 38 ? 23.061 75.819 -243.039 1.00 32.29 69 PRO B CA 1
ATOM 3265 C C . PRO B 1 38 ? 23.432 75.895 -241.565 1.00 32.25 69 PRO B C 1
ATOM 3266 O O . PRO B 1 38 ? 23.350 76.961 -240.956 1.00 32.13 69 PRO B O 1
ATOM 3270 N N . TRP B 1 39 ? 23.834 74.769 -240.990 1.00 33.77 70 TRP B N 1
ATOM 3271 C CA . TRP B 1 39 ? 24.195 74.760 -239.582 1.00 35.55 70 TRP B CA 1
ATOM 3272 C C . TRP B 1 39 ? 25.272 75.778 -239.233 1.00 35.54 70 TRP B C 1
ATOM 3273 O O . TRP B 1 39 ? 25.246 76.376 -238.151 1.00 34.68 70 TRP B O 1
ATOM 3284 N N . PRO B 1 40 ? 26.242 75.990 -240.140 1.00 35.79 71 PRO B N 1
ATOM 3285 C CA . PRO B 1 40 ? 27.306 76.966 -239.870 1.00 35.24 71 PRO B CA 1
ATOM 3286 C C . PRO B 1 40 ? 26.726 78.366 -239.622 1.00 34.35 71 PRO B C 1
ATOM 3287 O O . PRO B 1 40 ? 27.296 79.155 -238.868 1.00 35.49 71 PRO B O 1
ATOM 3291 N N . VAL B 1 41 ? 25.592 78.668 -240.253 1.00 32.41 72 VAL B N 1
ATOM 3292 C CA . VAL B 1 41 ? 24.936 79.967 -240.073 1.00 32.76 72 VAL B CA 1
ATOM 3293 C C . VAL B 1 41 ? 24.293 80.030 -238.687 1.00 33.12 72 VAL B C 1
ATOM 3294 O O . VAL B 1 41 ? 24.383 81.037 -237.983 1.00 32.25 72 VAL B O 1
ATOM 3298 N N . ILE B 1 42 ? 23.640 78.938 -238.303 1.00 33.92 73 ILE B N 1
ATOM 3299 C CA . ILE B 1 42 ? 22.993 78.848 -237.001 1.00 35.09 73 ILE B CA 1
ATOM 3300 C C . ILE B 1 42 ? 24.053 79.059 -235.927 1.00 35.32 73 ILE B C 1
ATOM 3301 O O . ILE B 1 42 ? 23.861 79.827 -234.981 1.00 35.01 73 ILE B O 1
ATOM 3306 N N . GLU B 1 43 ? 25.177 78.370 -236.088 1.00 35.75 74 GLU B N 1
ATOM 3307 C CA . GLU B 1 43 ? 26.293 78.489 -235.162 1.00 36.10 74 GLU B CA 1
ATOM 3308 C C . GLU B 1 43 ? 26.746 79.945 -235.112 1.00 35.84 74 GLU B C 1
ATOM 3309 O O . GLU B 1 43 ? 26.970 80.497 -234.028 1.00 34.54 74 GLU B O 1
ATOM 3315 N N . LYS B 1 44 ? 26.870 80.567 -236.287 1.00 34.73 75 LYS B N 1
ATOM 3316 C CA . LYS B 1 44 ? 27.283 81.964 -236.375 1.00 33.78 75 LYS B CA 1
ATOM 3317 C C . LYS B 1 44 ? 26.253 82.833 -235.660 1.00 33.91 75 LYS B C 1
ATOM 3318 O O . LYS B 1 44 ? 26.602 83.808 -234.996 1.00 33.27 75 LYS B O 1
ATOM 3324 N N . LEU B 1 45 ? 24.977 82.480 -235.813 1.00 34.31 76 LEU B N 1
ATOM 3325 C CA . LEU B 1 45 ? 23.884 83.213 -235.166 1.00 35.61 76 LEU B CA 1
ATOM 3326 C C . LEU B 1 45 ? 24.056 83.207 -233.656 1.00 35.68 76 LEU B C 1
ATOM 3327 O O . LEU B 1 45 ? 24.016 84.246 -233.003 1.00 35.21 76 LEU B O 1
ATOM 3332 N N . HIS B 1 46 ? 24.221 82.010 -233.111 1.00 36.77 77 HIS B N 1
ATOM 3333 C CA . HIS B 1 46 ? 24.412 81.833 -231.684 1.00 38.11 77 HIS B CA 1
ATOM 3334 C C . HIS B 1 46 ? 25.568 82.704 -231.206 1.00 38.75 77 HIS B C 1
ATOM 3335 O O . HIS B 1 46 ? 25.412 83.525 -230.295 1.00 37.76 77 HIS B O 1
ATOM 3342 N N . GLU B 1 47 ? 26.729 82.520 -231.832 1.00 38.75 78 GLU B N 1
ATOM 3343 C CA . GLU B 1 47 ? 27.919 83.271 -231.454 1.00 39.37 78 GLU B CA 1
ATOM 3344 C C . GLU B 1 47 ? 27.685 84.778 -231.415 1.00 38.76 78 GLU B C 1
ATOM 3345 O O . GLU B 1 47 ? 28.131 85.456 -230.487 1.00 37.98 78 GLU B O 1
ATOM 3351 N N . VAL B 1 48 ? 26.974 85.317 -232.397 1.00 37.44 79 VAL B N 1
ATOM 3352 C CA . VAL B 1 48 ? 26.747 86.753 -232.371 1.00 37.47 79 VAL B CA 1
ATOM 3353 C C . VAL B 1 48 ? 25.620 87.130 -231.402 1.00 37.25 79 VAL B C 1
ATOM 3354 O O . VAL B 1 48 ? 25.260 88.300 -231.279 1.00 35.88 79 VAL B O 1
ATOM 3358 N N . GLY B 1 49 ? 25.082 86.122 -230.712 1.00 36.90 80 GLY B N 1
ATOM 3359 C CA . GLY B 1 49 ? 24.027 86.341 -229.732 1.00 36.94 80 GLY B CA 1
ATOM 3360 C C . GLY B 1 49 ? 22.589 86.507 -230.210 1.00 37.41 80 GLY B C 1
ATOM 3361 O O . GLY B 1 49 ? 21.713 86.848 -229.413 1.00 37.42 80 GLY B O 1
ATOM 3362 N N . LEU B 1 50 ? 22.323 86.259 -231.489 1.00 37.66 81 LEU B N 1
ATOM 3363 C CA . LEU B 1 50 ? 20.964 86.426 -232.012 1.00 37.36 81 LEU B CA 1
ATOM 3364 C C . LEU B 1 50 ? 20.145 85.138 -232.179 1.00 36.99 81 LEU B C 1
ATOM 3365 O O . LEU B 1 50 ? 19.094 85.155 -232.823 1.00 39.08 81 LEU B O 1
ATOM 3370 N N . LEU B 1 51 ? 20.611 84.028 -231.617 1.00 35.36 82 LEU B N 1
ATOM 3371 C CA . LEU B 1 51 ? 19.870 82.775 -231.727 1.00 33.81 82 LEU B CA 1
ATOM 3372 C C . LEU B 1 51 ? 19.006 82.652 -230.480 1.00 32.72 82 LEU B C 1
ATOM 3373 O O . LEU B 1 51 ? 19.507 82.773 -229.371 1.00 33.13 82 LEU B O 1
ATOM 3378 N N . ASN B 1 52 ? 17.707 82.423 -230.663 1.00 32.18 83 ASN B N 1
ATOM 3379 C CA . ASN B 1 52 ? 16.780 82.300 -229.541 1.00 31.14 83 ASN B CA 1
ATOM 3380 C C . ASN B 1 52 ? 16.973 83.455 -228.567 1.00 30.30 83 ASN B C 1
ATOM 3381 O O . ASN B 1 52 ? 16.934 83.252 -227.362 1.00 30.54 83 ASN B O 1
ATOM 3386 N N . ALA B 1 53 ? 17.169 84.661 -229.088 1.00 29.94 84 ALA B N 1
ATOM 3387 C CA . ALA B 1 53 ? 17.401 85.830 -228.243 1.00 30.56 84 ALA B CA 1
ATOM 3388 C C . ALA B 1 53 ? 16.170 86.373 -227.524 1.00 31.39 84 ALA B C 1
ATOM 3389 O O . ALA B 1 53 ? 16.262 87.361 -226.795 1.00 31.39 84 ALA B O 1
ATOM 3391 N N . ILE B 1 54 ? 15.018 85.742 -227.728 1.00 32.15 85 ILE B N 1
ATOM 3392 C CA . ILE B 1 54 ? 13.802 86.201 -227.065 1.00 32.30 85 ILE B CA 1
ATOM 3393 C C . ILE B 1 54 ? 13.762 85.595 -225.678 1.00 32.26 85 ILE B C 1
ATOM 3394 O O . ILE B 1 54 ? 12.944 85.979 -224.841 1.00 32.09 85 ILE B O 1
ATOM 3399 N N . ILE B 1 55 ? 14.641 84.629 -225.440 1.00 33.22 86 ILE B N 1
ATOM 3400 C CA . ILE B 1 55 ? 14.689 83.998 -224.136 1.00 33.41 86 ILE B CA 1
ATOM 3401 C C . ILE B 1 55 ? 15.116 85.073 -223.144 1.00 34.95 86 ILE B C 1
ATOM 3402 O O . ILE B 1 55 ? 16.070 85.824 -223.387 1.00 33.74 86 ILE B O 1
ATOM 3407 N N . PRO B 1 56 ? 14.384 85.189 -222.026 1.00 36.40 87 PRO B N 1
ATOM 3408 C CA . PRO B 1 56 ? 14.698 86.188 -221.002 1.00 38.46 87 PRO B CA 1
ATOM 3409 C C . PRO B 1 56 ? 16.144 86.091 -220.522 1.00 39.98 87 PRO B C 1
ATOM 3410 O O . PRO B 1 56 ? 16.773 85.039 -220.628 1.00 39.40 87 PRO B O 1
ATOM 3414 N N . GLU B 1 57 ? 16.672 87.198 -220.011 1.00 42.34 88 GLU B N 1
ATOM 3415 C CA . GLU B 1 57 ? 18.044 87.222 -219.521 1.00 43.93 88 GLU B CA 1
ATOM 3416 C C . GLU B 1 57 ? 18.249 86.231 -218.374 1.00 43.75 88 GLU B C 1
ATOM 3417 O O . GLU B 1 57 ? 19.368 85.784 -218.137 1.00 43.95 88 GLU B O 1
ATOM 3423 N N . GLU B 1 58 ? 17.163 85.874 -217.688 1.00 43.72 89 GLU B N 1
ATOM 3424 C CA . GLU B 1 58 ? 17.228 84.942 -216.564 1.00 43.41 89 GLU B CA 1
ATOM 3425 C C . GLU B 1 58 ? 17.625 83.540 -216.975 1.00 43.13 89 GLU B C 1
ATOM 3426 O O . GLU B 1 58 ? 17.980 82.721 -216.121 1.00 43.95 89 GLU B O 1
ATOM 3432 N N . TYR B 1 59 ? 17.558 83.249 -218.272 1.00 41.97 90 TYR B N 1
ATOM 3433 C CA . TYR B 1 59 ? 17.930 81.926 -218.753 1.00 41.15 90 TYR B CA 1
ATOM 3434 C C . TYR B 1 59 ? 19.042 81.973 -219.811 1.00 41.23 90 TYR B C 1
ATOM 3435 O O . TYR B 1 59 ? 19.295 80.984 -220.514 1.00 41.43 90 TYR B O 1
ATOM 3444 N N . GLY B 1 60 ? 19.703 83.123 -219.927 1.00 40.88 91 GLY B N 1
ATOM 3445 C CA . GLY B 1 60 ? 20.795 83.247 -220.881 1.00 40.33 91 GLY B CA 1
ATOM 3446 C C . GLY B 1 60 ? 20.530 84.012 -222.167 1.00 40.18 91 GLY B C 1
ATOM 3447 O O . GLY B 1 60 ? 21.464 84.305 -222.920 1.00 40.38 91 GLY B O 1
ATOM 3448 N N . GLY B 1 61 ? 19.273 84.341 -222.437 1.00 39.28 92 GLY B N 1
ATOM 3449 C CA . GLY B 1 61 ? 18.971 85.071 -223.655 1.00 39.67 92 GLY B CA 1
ATOM 3450 C C . GLY B 1 61 ? 19.093 86.570 -223.468 1.00 39.87 92 GLY B C 1
ATOM 3451 O O . GLY B 1 61 ? 19.488 87.029 -222.397 1.00 39.66 92 GLY B O 1
ATOM 3452 N N . MET B 1 62 ? 18.752 87.331 -224.507 1.00 39.80 93 MET B N 1
ATOM 3453 C CA . MET B 1 62 ? 18.813 88.788 -224.454 1.00 38.97 93 MET B CA 1
ATOM 3454 C C . MET B 1 62 ? 17.496 89.352 -223.961 1.00 39.17 93 MET B C 1
ATOM 3455 O O . MET B 1 62 ? 17.384 90.557 -223.725 1.00 39.21 93 MET B O 1
ATOM 3460 N N . GLY B 1 63 ? 16.493 88.488 -223.814 1.00 38.34 94 GLY B N 1
ATOM 3461 C CA . GLY B 1 63 ? 15.191 88.961 -223.374 1.00 37.02 94 GLY B CA 1
ATOM 3462 C C . GLY B 1 63 ? 14.541 89.869 -224.411 1.00 35.37 94 GLY B C 1
ATOM 3463 O O . GLY B 1 63 ? 13.694 90.695 -224.079 1.00 36.32 94 GLY B O 1
ATOM 3464 N N . LEU B 1 64 ? 14.942 89.713 -225.671 1.00 34.42 95 LEU B N 1
ATOM 3465 C CA . LEU B 1 64 ? 14.409 90.509 -226.781 1.00 33.98 95 LEU B CA 1
ATOM 3466 C C . LEU B 1 64 ? 12.871 90.531 -226.824 1.00 33.94 95 LEU B C 1
ATOM 3467 O O . LEU B 1 64 ? 12.218 89.502 -226.638 1.00 31.96 95 LEU B O 1
ATOM 3472 N N . LYS B 1 65 ? 12.306 91.713 -227.071 1.00 33.73 96 LYS B N 1
ATOM 3473 C CA . LYS B 1 65 ? 10.856 91.885 -227.143 1.00 33.07 96 LYS B CA 1
ATOM 3474 C C . LYS B 1 65 ? 10.332 91.813 -228.575 1.00 31.26 96 LYS B C 1
ATOM 3475 O O . LYS B 1 65 ? 11.112 91.762 -229.514 1.00 30.41 96 LYS B O 1
ATOM 3481 N N . MET B 1 66 ? 9.011 91.810 -228.742 1.00 30.26 97 MET B N 1
ATOM 3482 C CA . MET B 1 66 ? 8.425 91.701 -230.078 1.00 30.55 97 MET B CA 1
ATOM 3483 C C . M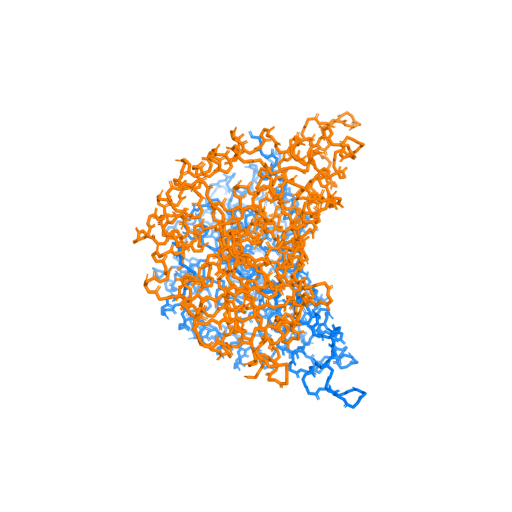ET B 1 66 ? 8.893 92.788 -231.040 1.00 30.08 97 MET B C 1
ATOM 3484 O O . MET B 1 66 ? 9.110 92.527 -232.221 1.00 28.57 97 MET B O 1
ATOM 3489 N N . LEU B 1 67 ? 9.043 94.007 -230.541 1.00 31.67 98 LEU B N 1
ATOM 3490 C CA . LEU B 1 67 ? 9.517 95.093 -231.385 1.00 33.00 98 LEU B CA 1
ATOM 3491 C C . LEU B 1 67 ? 10.922 94.732 -231.857 1.00 32.79 98 LEU B C 1
ATOM 3492 O O . LEU B 1 67 ? 11.275 94.940 -233.020 1.00 34.10 98 LEU B O 1
ATOM 3497 N N . ASP B 1 68 ? 11.717 94.181 -230.946 1.00 31.93 99 ASP B N 1
ATOM 3498 C CA . ASP B 1 68 ? 13.077 93.777 -231.265 1.00 32.04 99 ASP B CA 1
ATOM 3499 C C . ASP B 1 68 ? 13.094 92.664 -232.321 1.00 31.85 99 ASP B C 1
ATOM 3500 O O . ASP B 1 68 ? 13.899 92.706 -233.261 1.00 31.70 99 ASP B O 1
ATOM 3505 N N . GLU B 1 69 ? 12.213 91.674 -232.171 1.00 31.26 100 GLU B N 1
ATOM 3506 C CA . GLU B 1 69 ? 12.147 90.570 -233.135 1.00 31.25 100 GLU B CA 1
ATOM 3507 C C . GLU B 1 69 ? 11.851 91.116 -234.529 1.00 30.81 100 GLU B C 1
ATOM 3508 O O . GLU B 1 69 ? 12.446 90.687 -235.511 1.00 32.22 100 GLU B O 1
ATOM 3514 N N . VAL B 1 70 ? 10.906 92.046 -234.604 1.00 29.90 101 VAL B N 1
ATOM 3515 C CA . VAL B 1 70 ? 10.530 92.656 -235.870 1.00 29.16 101 VAL B CA 1
ATOM 3516 C C . VAL B 1 70 ? 11.751 93.330 -236.487 1.00 29.89 101 VAL B C 1
ATOM 3517 O O . VAL B 1 70 ? 12.027 93.183 -237.682 1.00 30.20 101 VAL B O 1
ATOM 3521 N N . ILE B 1 71 ? 12.477 94.069 -235.655 1.00 29.70 102 ILE B N 1
ATOM 3522 C CA . ILE B 1 71 ? 13.668 94.769 -236.096 1.00 28.71 102 ILE B CA 1
ATOM 3523 C C . ILE B 1 71 ? 14.686 93.794 -236.681 1.00 28.00 102 ILE B C 1
ATOM 3524 O O . ILE B 1 71 ? 15.170 93.986 -237.798 1.00 27.18 102 ILE B O 1
ATOM 3529 N N . VAL B 1 72 ? 14.987 92.738 -235.929 1.00 28.21 103 VAL B N 1
ATOM 3530 C CA . VAL B 1 72 ? 15.939 91.723 -236.363 1.00 25.38 103 VAL B CA 1
ATOM 3531 C C . VAL B 1 72 ? 15.408 90.926 -237.542 1.00 25.59 103 VAL B C 1
ATOM 3532 O O . VAL B 1 72 ? 16.095 90.770 -238.548 1.00 25.94 103 VAL B O 1
ATOM 3536 N N . GLY B 1 73 ? 14.181 90.433 -237.413 1.00 25.80 104 GLY B N 1
ATOM 3537 C CA . GLY B 1 73 ? 13.569 89.639 -238.462 1.00 26.07 104 GLY B CA 1
ATOM 3538 C C . GLY B 1 73 ? 13.614 90.232 -239.857 1.00 27.49 104 GLY B C 1
ATOM 3539 O O . GLY B 1 73 ? 14.026 89.561 -240.808 1.00 26.93 104 GLY B O 1
ATOM 3540 N N . GLU B 1 74 ? 13.184 91.486 -239.991 1.00 28.25 105 GLU B N 1
ATOM 3541 C CA . GLU B 1 74 ? 13.192 92.135 -241.293 1.00 28.36 105 GLU B CA 1
ATOM 3542 C C . GLU B 1 74 ? 14.603 92.117 -241.882 1.00 28.86 105 GLU B C 1
ATOM 3543 O O . GLU B 1 74 ? 14.768 91.945 -243.088 1.00 29.23 105 GLU B O 1
ATOM 3549 N N . GLU B 1 75 ? 15.611 92.289 -241.027 1.00 28.44 106 GLU B N 1
ATOM 3550 C CA . GLU B 1 75 ? 17.008 92.283 -241.460 1.00 28.72 106 GLU B CA 1
ATOM 3551 C C . GLU B 1 75 ? 17.468 90.897 -241.916 1.00 28.45 106 GLU B C 1
ATOM 3552 O O . GLU B 1 75 ? 18.105 90.762 -242.955 1.00 26.91 106 GLU B O 1
ATOM 3558 N N . LEU B 1 76 ? 17.153 89.867 -241.140 1.00 28.20 107 LEU B N 1
ATOM 3559 C CA . LEU B 1 76 ? 17.560 88.526 -241.519 1.00 28.18 107 LEU B CA 1
ATOM 3560 C C . LEU B 1 76 ? 16.842 88.097 -242.793 1.00 27.95 107 LEU B C 1
ATOM 3561 O O . LEU B 1 76 ? 17.485 87.797 -243.800 1.00 30.26 107 LEU B O 1
ATOM 3566 N N . ALA B 1 77 ? 15.512 88.088 -242.756 1.00 28.10 108 ALA B N 1
ATOM 3567 C CA . ALA B 1 77 ? 14.705 87.690 -243.911 1.00 26.69 108 ALA B CA 1
ATOM 3568 C C . ALA B 1 77 ? 15.079 88.445 -245.193 1.00 25.95 108 ALA B C 1
ATOM 3569 O O . ALA B 1 77 ? 14.860 87.946 -246.297 1.00 23.79 108 ALA B O 1
ATOM 3571 N N . TYR B 1 78 ? 15.632 89.647 -245.044 1.00 26.02 109 TYR B N 1
ATOM 3572 C CA . TYR B 1 78 ? 16.049 90.455 -246.193 1.00 26.56 109 TYR B CA 1
ATOM 3573 C C . TYR B 1 78 ? 17.095 89.710 -247.019 1.00 27.10 109 TYR B C 1
ATOM 3574 O O . TYR B 1 78 ? 17.105 89.789 -248.249 1.00 26.27 109 TYR B O 1
ATOM 3583 N N . ALA B 1 79 ? 17.978 88.992 -246.331 1.00 26.87 110 ALA B N 1
ATOM 3584 C CA . ALA B 1 79 ? 19.017 88.230 -247.003 1.00 27.55 110 ALA B CA 1
ATOM 3585 C C . ALA B 1 79 ? 18.445 86.910 -247.494 1.00 27.19 110 ALA B C 1
ATOM 3586 O O . ALA B 1 79 ? 18.790 86.444 -248.577 1.00 28.56 110 ALA B O 1
ATOM 3588 N N . CYS B 1 80 ? 17.566 86.315 -246.692 1.00 27.11 111 CYS B N 1
ATOM 3589 C CA . CYS B 1 80 ? 16.944 85.043 -247.043 1.00 27.57 111 CYS B CA 1
ATOM 3590 C C . CYS B 1 80 ? 15.816 84.669 -246.080 1.00 28.12 111 CYS B C 1
ATOM 3591 O O . CYS B 1 80 ? 16.053 84.449 -244.892 1.00 28.24 111 CYS B O 1
ATOM 3594 N N . MET B 1 81 ? 14.596 84.588 -246.600 1.00 27.48 112 MET B N 1
ATOM 3595 C CA . MET B 1 81 ? 13.441 84.235 -245.779 1.00 28.72 112 MET B CA 1
ATOM 3596 C C . MET B 1 81 ? 13.522 82.780 -245.299 1.00 29.20 112 MET B C 1
ATOM 3597 O O . MET B 1 81 ? 13.131 82.469 -244.172 1.00 29.72 112 MET B O 1
ATOM 3602 N N . GLY B 1 82 ? 14.025 81.898 -246.161 1.00 29.38 113 GLY B N 1
ATOM 3603 C CA . GLY B 1 82 ? 14.153 80.495 -245.808 1.00 28.60 113 GLY B CA 1
ATOM 3604 C C . GLY B 1 82 ? 15.089 80.282 -244.634 1.00 28.44 113 GLY B C 1
ATOM 3605 O O . GLY B 1 82 ? 14.785 79.503 -243.724 1.00 27.85 113 GLY B O 1
ATOM 3606 N N . ILE B 1 83 ? 16.233 80.964 -244.647 1.00 27.06 114 ILE B N 1
ATOM 3607 C CA . ILE B 1 83 ? 17.181 80.838 -243.553 1.00 27.19 114 ILE B CA 1
ATOM 3608 C C . ILE B 1 83 ? 16.629 81.549 -242.313 1.00 28.20 114 ILE B C 1
ATOM 3609 O O . ILE B 1 83 ? 16.855 81.119 -241.175 1.00 28.94 114 ILE B O 1
ATOM 3614 N N . TYR B 1 84 ? 15.896 82.633 -242.525 1.00 27.72 115 TYR B N 1
ATOM 3615 C CA . TYR B 1 84 ? 15.333 83.344 -241.393 1.00 28.42 115 TYR B CA 1
ATOM 3616 C C . TYR B 1 84 ? 14.280 82.485 -240.695 1.00 29.17 115 TYR B C 1
ATOM 3617 O O . TYR B 1 84 ? 14.089 82.589 -239.485 1.00 30.62 115 TYR B O 1
ATOM 3626 N N . THR B 1 85 ? 13.610 81.626 -241.456 1.00 28.67 116 THR B N 1
ATOM 3627 C CA . THR B 1 85 ? 12.578 80.766 -240.893 1.00 28.25 116 THR B CA 1
ATOM 3628 C C . THR B 1 85 ? 13.105 79.824 -239.807 1.00 28.40 116 THR B C 1
ATOM 3629 O O . THR B 1 85 ? 12.342 79.395 -238.930 1.00 27.99 116 THR B O 1
ATOM 3633 N N . ILE B 1 86 ? 14.401 79.520 -239.838 1.00 27.85 117 ILE B N 1
ATOM 3634 C CA . ILE B 1 86 ? 14.969 78.629 -238.828 1.00 28.53 117 ILE B CA 1
ATOM 3635 C C . ILE B 1 86 ? 14.893 79.273 -237.437 1.00 28.97 117 ILE B C 1
ATOM 3636 O O . ILE B 1 86 ? 14.249 78.738 -236.542 1.00 29.98 117 ILE B O 1
ATOM 3641 N N . PRO B 1 87 ? 15.532 80.436 -237.236 1.00 29.28 118 PRO B N 1
ATOM 3642 C CA . PRO B 1 87 ? 15.438 81.046 -235.904 1.00 29.59 118 PRO B CA 1
ATOM 3643 C C . PRO B 1 87 ? 14.002 81.496 -235.563 1.00 30.00 118 PRO B C 1
ATOM 3644 O O . PRO B 1 87 ? 13.582 81.447 -234.402 1.00 29.67 118 PRO B O 1
ATOM 3648 N N . MET B 1 88 ? 13.261 81.942 -236.578 1.00 30.37 119 MET B N 1
ATOM 3649 C CA . MET B 1 88 ? 11.878 82.384 -236.395 1.00 28.77 119 MET B CA 1
ATOM 3650 C C . MET B 1 88 ? 11.028 81.225 -235.850 1.00 28.78 119 MET B C 1
ATOM 3651 O O . MET B 1 88 ? 10.276 81.392 -234.890 1.00 29.10 119 MET B O 1
ATOM 3656 N N . ALA B 1 89 ? 11.150 80.050 -236.469 1.00 28.68 120 ALA B N 1
ATOM 3657 C CA . ALA B 1 89 ? 10.396 78.873 -236.035 1.00 27.34 120 ALA B CA 1
ATOM 3658 C C . ALA B 1 89 ? 10.831 78.471 -234.635 1.00 27.99 120 ALA B C 1
ATOM 3659 O O . ALA B 1 89 ? 10.023 78.022 -233.831 1.00 28.47 120 ALA B O 1
ATOM 3661 N N . SER B 1 90 ? 12.119 78.634 -234.355 1.00 28.29 121 SER B N 1
ATOM 3662 C CA . SER B 1 90 ? 12.658 78.301 -233.048 1.00 29.87 121 SER B CA 1
ATOM 3663 C C . SER B 1 90 ? 12.023 79.186 -231.976 1.00 30.26 121 SER B C 1
ATOM 3664 O O . SER B 1 90 ? 11.737 78.715 -230.877 1.00 30.10 121 SER B O 1
ATOM 3667 N N . ASP B 1 91 ? 11.810 80.465 -232.295 1.00 31.08 122 ASP B N 1
ATOM 3668 C CA . ASP B 1 91 ? 11.181 81.391 -231.346 1.00 31.38 122 ASP B CA 1
ATOM 3669 C C . ASP B 1 91 ? 9.721 80.984 -231.153 1.00 31.35 122 ASP B C 1
ATOM 3670 O O . ASP B 1 91 ? 9.130 81.237 -230.106 1.00 30.85 122 ASP B O 1
ATOM 3675 N N . LEU B 1 92 ? 9.153 80.366 -232.185 1.00 30.85 123 LEU B N 1
ATOM 3676 C CA . LEU B 1 92 ? 7.775 79.888 -232.159 1.00 32.27 123 LEU B CA 1
ATOM 3677 C C . LEU B 1 92 ? 7.639 78.757 -231.135 1.00 32.06 123 LEU B C 1
ATOM 3678 O O . LEU B 1 92 ? 6.713 78.750 -230.326 1.00 32.48 123 LEU B O 1
ATOM 3683 N N . GLY B 1 93 ? 8.567 77.806 -231.176 1.00 31.28 124 GLY B N 1
ATOM 3684 C CA . GLY B 1 93 ? 8.519 76.698 -230.237 1.00 31.63 124 GLY B CA 1
ATOM 3685 C C . GLY B 1 93 ? 8.783 77.174 -228.822 1.00 31.31 124 GLY B C 1
ATOM 3686 O O . GLY B 1 93 ? 8.255 76.627 -227.855 1.00 31.15 124 GLY B O 1
ATOM 3687 N N . ILE B 1 94 ? 9.599 78.214 -228.708 1.00 29.58 125 ILE B N 1
ATOM 3688 C CA . ILE B 1 94 ? 9.947 78.770 -227.416 1.00 30.92 125 ILE B CA 1
ATOM 3689 C C . ILE B 1 94 ? 8.768 79.507 -226.783 1.00 32.69 125 ILE B C 1
ATOM 3690 O O . ILE B 1 94 ? 8.574 79.445 -225.560 1.00 34.06 125 ILE B O 1
ATOM 3695 N N . THR B 1 95 ? 7.974 80.180 -227.617 1.00 32.23 126 THR B N 1
ATOM 3696 C CA . THR B 1 95 ? 6.826 80.951 -227.143 1.00 31.30 126 THR B CA 1
ATOM 3697 C C . THR B 1 95 ? 5.873 80.250 -226.163 1.00 30.71 126 THR B C 1
ATOM 3698 O O . THR B 1 95 ? 5.491 80.834 -225.148 1.00 30.92 126 THR B O 1
ATOM 3702 N N . PRO B 1 96 ? 5.468 79.001 -226.454 1.00 30.73 127 PRO B N 1
ATOM 3703 C CA . PRO B 1 96 ? 4.558 78.305 -225.535 1.00 31.08 127 PRO B CA 1
ATOM 3704 C C . PRO B 1 96 ? 5.140 78.142 -224.127 1.00 32.20 127 PRO B C 1
ATOM 3705 O O . PRO B 1 96 ? 4.440 78.333 -223.123 1.00 31.93 127 PRO B O 1
ATOM 3709 N N . VAL B 1 97 ? 6.423 77.802 -224.051 1.00 31.88 128 VAL B N 1
ATOM 3710 C CA . VAL B 1 97 ? 7.074 77.627 -222.761 1.00 32.40 128 VAL B CA 1
ATOM 3711 C C . VAL B 1 97 ? 7.182 78.966 -222.029 1.00 32.64 128 VAL B C 1
ATOM 3712 O O . VAL B 1 97 ? 7.099 79.028 -220.804 1.00 33.80 128 VAL B O 1
ATOM 3716 N N . LEU B 1 98 ? 7.355 80.046 -222.778 1.00 32.86 129 LEU B N 1
ATOM 3717 C CA . LEU B 1 98 ? 7.437 81.362 -222.162 1.00 32.46 129 LEU B CA 1
ATOM 3718 C C . LEU B 1 98 ? 6.094 81.767 -221.589 1.00 32.22 129 LEU B C 1
ATOM 3719 O O . LEU B 1 98 ? 6.023 82.412 -220.541 1.00 31.25 129 LEU B O 1
ATOM 3724 N N . LEU B 1 99 ? 5.029 81.382 -222.290 1.00 31.50 130 LEU B N 1
ATOM 3725 C CA . LEU B 1 99 ? 3.672 81.724 -221.879 1.00 30.65 130 LEU B CA 1
ATOM 3726 C C . LEU B 1 99 ? 3.101 80.829 -220.794 1.00 30.67 130 LEU B C 1
ATOM 3727 O O . LEU B 1 99 ? 2.516 81.320 -219.831 1.00 31.06 130 LEU B O 1
ATOM 3732 N N . ALA B 1 100 ? 3.267 79.519 -220.953 1.00 30.66 131 ALA B N 1
ATOM 3733 C CA . ALA B 1 100 ? 2.704 78.559 -220.012 1.00 31.21 131 ALA B CA 1
ATOM 3734 C C . ALA B 1 100 ? 3.668 77.835 -219.068 1.00 31.49 131 ALA B C 1
ATOM 3735 O O . ALA B 1 100 ? 3.260 77.403 -217.994 1.00 32.78 131 ALA B O 1
ATOM 3737 N N . GLY B 1 101 ? 4.933 77.698 -219.455 1.00 32.15 132 GLY B N 1
ATOM 3738 C CA . GLY B 1 101 ? 5.889 77.003 -218.606 1.00 31.62 132 GLY B CA 1
ATOM 3739 C C . GLY B 1 101 ? 6.146 77.626 -217.242 1.00 33.16 132 GLY B C 1
ATOM 3740 O O . GLY B 1 101 ? 5.965 78.826 -217.041 1.00 31.92 132 GLY B O 1
ATOM 3741 N N . THR B 1 102 ? 6.563 76.795 -216.290 1.00 35.00 133 THR B N 1
ATOM 3742 C CA . THR B 1 102 ? 6.879 77.260 -214.938 1.00 35.74 133 THR B CA 1
ATOM 3743 C C . THR B 1 102 ? 8.343 77.707 -214.937 1.00 37.49 133 THR B C 1
ATOM 3744 O O . THR B 1 102 ? 9.041 77.561 -215.947 1.00 37.72 133 THR B O 1
ATOM 3748 N N . GLU B 1 103 ? 8.814 78.252 -213.820 1.00 38.26 134 GLU B N 1
ATOM 3749 C CA . GLU B 1 103 ? 10.203 78.690 -213.751 1.00 40.44 134 GLU B CA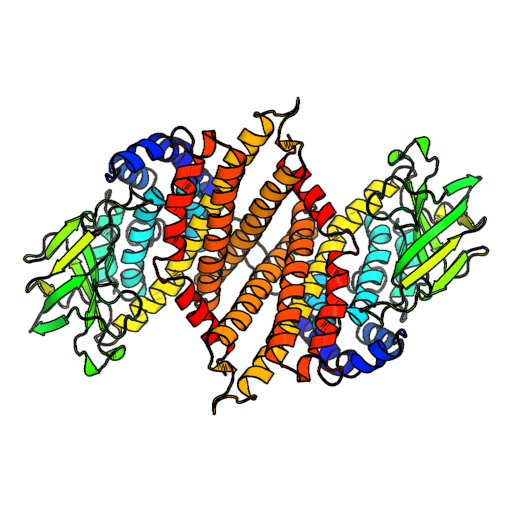 1
ATOM 3750 C C . GLU B 1 103 ? 11.113 77.487 -213.987 1.00 41.15 134 GLU B C 1
ATOM 3751 O O . GLU B 1 103 ? 12.108 77.583 -214.712 1.00 41.55 134 GLU B O 1
ATOM 3757 N N . GLU B 1 104 ? 10.746 76.353 -213.389 1.00 41.48 135 GLU B N 1
ATOM 3758 C CA . GLU B 1 104 ? 11.501 75.104 -213.511 1.00 41.02 135 GLU B CA 1
ATOM 3759 C C . GLU B 1 104 ? 11.638 74.681 -214.981 1.00 39.92 135 GLU B C 1
ATOM 3760 O O . GLU B 1 104 ? 12.742 74.384 -215.458 1.00 38.85 135 GLU B O 1
ATOM 3766 N N . GLN B 1 105 ? 10.511 74.654 -215.692 1.00 38.82 136 GLN B N 1
ATOM 3767 C CA . GLN B 1 105 ? 10.504 74.267 -217.104 1.00 38.49 136 GLN B CA 1
ATOM 3768 C C . GLN B 1 105 ? 11.217 75.300 -217.987 1.00 38.31 136 GLN B C 1
ATOM 3769 O O . GLN B 1 105 ? 11.919 74.928 -218.933 1.00 37.46 136 GLN B O 1
ATOM 3775 N N . LYS B 1 106 ? 11.025 76.590 -217.696 1.00 37.77 137 LYS B N 1
ATOM 3776 C CA . LYS B 1 106 ? 11.686 77.637 -218.482 1.00 38.44 137 LYS B CA 1
ATOM 3777 C C . LYS B 1 106 ? 13.191 77.417 -218.416 1.00 38.40 137 LYS B C 1
ATOM 3778 O O . LYS B 1 106 ? 13.862 77.353 -219.440 1.00 37.06 137 LYS B O 1
ATOM 3784 N N . GLU B 1 107 ? 13.703 77.292 -217.193 1.00 39.48 138 GLU B N 1
ATOM 3785 C CA . GLU B 1 107 ? 15.121 77.061 -216.947 1.00 40.07 138 GLU B CA 1
ATOM 3786 C C . GLU B 1 107 ? 15.604 75.774 -217.615 1.00 39.65 138 GLU B C 1
ATOM 3787 O O . GLU B 1 107 ? 16.665 75.737 -218.248 1.00 40.37 138 GLU B O 1
ATOM 3793 N N . ARG B 1 108 ? 14.809 74.723 -217.477 1.00 38.65 139 ARG B N 1
ATOM 3794 C CA . ARG B 1 108 ? 15.148 73.423 -218.024 1.00 37.61 139 ARG B CA 1
ATOM 3795 C C . ARG B 1 108 ? 15.167 73.366 -219.553 1.00 37.23 139 ARG B C 1
ATOM 3796 O O . ARG B 1 108 ? 16.138 72.899 -220.150 1.00 35.96 139 ARG B O 1
ATOM 3804 N N . PHE B 1 109 ? 14.094 73.843 -220.179 1.00 37.26 140 PHE B N 1
ATOM 3805 C CA . PHE B 1 109 ? 13.961 73.821 -221.639 1.00 36.95 140 PHE B CA 1
ATOM 3806 C C . PHE B 1 109 ? 14.651 74.973 -222.367 1.00 37.08 140 PHE B C 1
ATOM 3807 O O . PHE B 1 109 ? 15.065 74.827 -223.521 1.00 36.90 140 PHE B O 1
ATOM 3815 N N . LEU B 1 110 ? 14.776 76.114 -221.699 1.00 36.50 141 LEU B N 1
ATOM 3816 C CA . LEU B 1 110 ? 15.380 77.287 -222.318 1.00 37.17 141 LEU B CA 1
ATOM 3817 C C . LEU B 1 110 ? 16.886 77.465 -222.141 1.00 37.73 141 LEU B C 1
ATOM 3818 O O . LEU B 1 110 ? 17.541 78.056 -223.006 1.00 37.85 141 LEU B O 1
ATOM 3823 N N . ARG B 1 111 ? 17.436 76.965 -221.036 1.00 37.22 142 ARG B N 1
ATOM 3824 C CA . ARG B 1 111 ? 18.864 77.119 -220.779 1.00 38.06 142 ARG B CA 1
ATOM 3825 C C . ARG B 1 111 ? 19.718 76.530 -221.903 1.00 38.53 142 ARG B C 1
ATOM 3826 O O . ARG B 1 111 ? 20.616 77.198 -222.422 1.00 38.34 142 ARG B O 1
ATOM 3834 N N . PRO B 1 112 ? 19.445 75.274 -222.298 1.00 38.95 143 PRO B N 1
ATOM 3835 C CA . PRO B 1 112 ? 20.214 74.634 -223.368 1.00 39.73 143 PRO B CA 1
ATOM 3836 C C . PRO B 1 112 ? 20.149 75.368 -224.703 1.00 40.59 143 PRO B C 1
ATOM 3837 O O . PRO B 1 112 ? 20.947 75.089 -225.594 1.00 42.87 143 PRO B O 1
ATOM 3841 N N . LEU B 1 113 ? 19.203 76.293 -224.851 1.00 40.31 144 LEU B N 1
ATOM 3842 C CA . LEU B 1 113 ? 19.069 77.034 -226.106 1.00 40.20 144 LEU B CA 1
ATOM 3843 C C . LEU B 1 113 ? 19.833 78.352 -226.122 1.00 39.79 144 LEU B C 1
ATOM 3844 O O . LEU B 1 113 ? 19.897 79.032 -227.147 1.00 39.07 144 LEU B O 1
ATOM 3849 N N . THR B 1 114 ? 20.412 78.716 -224.984 1.00 40.18 145 THR B N 1
ATOM 3850 C CA . THR B 1 114 ? 21.199 79.940 -224.909 1.00 40.97 145 THR B CA 1
ATOM 3851 C C . THR B 1 114 ? 22.689 79.587 -224.846 1.00 40.59 145 THR B C 1
ATOM 3852 O O . THR B 1 114 ? 23.543 80.397 -225.195 1.00 40.02 145 THR B O 1
ATOM 3856 N N . GLU B 1 115 ? 22.994 78.364 -224.429 1.00 40.37 146 GLU B N 1
ATOM 3857 C CA . GLU B 1 115 ? 24.378 77.949 -224.276 1.00 41.22 146 GLU B CA 1
ATOM 3858 C C . GLU B 1 115 ? 25.072 77.417 -225.520 1.00 41.34 146 GLU B C 1
ATOM 3859 O O . GLU B 1 115 ? 26.300 77.435 -225.600 1.00 42.20 146 GLU B O 1
ATOM 3865 N N . LYS B 1 116 ? 24.299 76.951 -226.490 1.00 41.13 147 LYS B N 1
ATOM 3866 C CA . LYS B 1 116 ? 24.887 76.403 -227.705 1.00 41.51 147 LYS B CA 1
ATOM 3867 C C . LYS B 1 116 ? 23.973 76.613 -228.911 1.00 41.27 147 LYS B C 1
ATOM 3868 O O . LYS B 1 116 ? 22.875 77.150 -228.780 1.00 41.70 147 LYS B O 1
ATOM 3874 N N . PRO B 1 117 ? 24.431 76.220 -230.110 1.00 41.07 148 PRO B N 1
ATOM 3875 C CA . PRO B 1 117 ? 23.598 76.385 -231.304 1.00 40.66 148 PRO B CA 1
ATOM 3876 C C . PRO B 1 117 ? 22.500 75.340 -231.289 1.00 40.04 148 PRO B C 1
ATOM 3877 O O . PRO B 1 117 ? 22.660 74.260 -231.873 1.00 41.43 148 PRO B O 1
ATOM 3881 N N . ALA B 1 118 ? 21.393 75.660 -230.620 1.00 38.74 149 ALA B N 1
ATOM 3882 C CA . ALA B 1 118 ? 20.259 74.746 -230.511 1.00 36.56 149 ALA B CA 1
ATOM 3883 C C . ALA B 1 118 ? 18.933 75.387 -230.948 1.00 35.98 149 ALA B C 1
ATOM 3884 O O . ALA B 1 118 ? 18.715 76.588 -230.777 1.00 34.96 149 ALA B O 1
ATOM 3886 N N . LEU B 1 119 ? 18.050 74.562 -231.502 1.00 34.82 150 LEU B N 1
ATOM 3887 C CA . LEU B 1 119 ? 16.747 75.007 -231.998 1.00 34.35 150 LEU B CA 1
ATOM 3888 C C . LEU B 1 119 ? 15.562 74.372 -231.272 1.00 33.85 150 LEU B C 1
ATOM 3889 O O . LEU B 1 119 ? 15.654 73.255 -230.760 1.00 33.44 150 LEU B O 1
ATOM 3894 N N . ALA B 1 120 ? 14.444 75.096 -231.259 1.00 33.78 151 ALA B N 1
ATOM 3895 C CA . ALA B 1 120 ? 13.191 74.634 -230.656 1.00 33.10 151 ALA B CA 1
ATOM 3896 C C . ALA B 1 120 ? 12.168 74.534 -231.785 1.00 32.96 151 ALA B C 1
ATOM 3897 O O . ALA B 1 120 ? 12.348 75.148 -232.842 1.00 33.16 151 ALA B O 1
ATOM 3899 N N . ALA B 1 121 ? 11.100 73.772 -231.573 1.00 32.29 152 ALA B N 1
ATOM 3900 C CA . ALA B 1 121 ? 10.070 73.625 -232.595 1.00 31.12 152 ALA B CA 1
ATOM 3901 C C . ALA B 1 121 ? 8.638 73.671 -232.031 1.00 32.51 152 ALA B C 1
ATOM 3902 O O . ALA B 1 121 ? 8.417 73.491 -230.824 1.00 32.45 152 ALA B O 1
ATOM 3904 N N . PHE B 1 122 ? 7.678 73.896 -232.932 1.00 31.71 153 PHE B N 1
ATOM 3905 C CA . PHE B 1 122 ? 6.247 74.026 -232.626 1.00 29.85 153 PHE B CA 1
ATOM 3906 C C . PHE B 1 122 ? 5.500 73.073 -233.571 1.00 29.35 153 PHE B C 1
ATOM 3907 O O . PHE B 1 122 ? 5.497 73.274 -234.783 1.00 28.74 153 PHE B O 1
ATOM 3915 N N . ALA B 1 123 ? 4.876 72.034 -233.025 1.00 28.58 154 ALA B N 1
ATOM 3916 C CA . ALA B 1 123 ? 4.166 71.067 -233.859 1.00 28.45 154 ALA B CA 1
ATOM 3917 C C . ALA B 1 123 ? 2.647 71.020 -233.661 1.00 29.40 154 ALA B C 1
ATOM 3918 O O . ALA B 1 123 ? 2.148 70.283 -232.797 1.00 31.54 154 ALA B O 1
ATOM 3920 N N . LEU B 1 124 ? 1.919 71.787 -234.473 1.00 28.44 155 LEU B N 1
ATOM 3921 C CA . LEU B 1 124 ? 0.456 71.835 -234.405 1.00 27.95 155 LEU B CA 1
ATOM 3922 C C . LEU B 1 124 ? -0.208 71.123 -235.598 1.00 28.37 155 LEU B C 1
ATOM 3923 O O . LEU B 1 124 ? -1.068 70.258 -235.413 1.00 28.34 155 LEU B O 1
ATOM 3928 N N . SER B 1 125 ? 0.201 71.490 -236.813 1.00 27.79 156 SER B N 1
ATOM 3929 C CA . SER B 1 125 ? -0.344 70.908 -238.039 1.00 27.91 156 SER B CA 1
ATOM 3930 C C . SER B 1 125 ? -0.149 69.399 -238.153 1.00 29.00 156 SER B C 1
ATOM 3931 O O . SER B 1 125 ? 0.796 68.831 -237.603 1.00 28.50 156 SER B O 1
ATOM 3934 N N . GLU B 1 126 ? -1.055 68.762 -238.887 1.00 29.42 157 GLU B N 1
ATOM 3935 C CA . GLU B 1 126 ? -1.008 67.326 -239.106 1.00 30.78 157 GLU B CA 1
ATOM 3936 C C . GLU B 1 126 ? -1.311 67.084 -240.583 1.00 31.39 157 GLU B C 1
ATOM 3937 O O . GLU B 1 126 ? -1.751 67.990 -241.291 1.00 32.04 157 GLU B O 1
ATOM 3943 N N . PRO B 1 127 ? -1.062 65.868 -241.075 1.00 31.04 158 PRO B N 1
ATOM 3944 C CA . PRO B 1 127 ? -1.326 65.561 -242.484 1.00 31.24 158 PRO B CA 1
ATOM 3945 C C . PRO B 1 127 ? -2.728 65.955 -242.953 1.00 32.19 158 PRO B C 1
ATOM 3946 O O . PRO B 1 127 ? -2.896 66.583 -244.004 1.00 32.50 158 PRO B O 1
ATOM 3950 N N . GLY B 1 128 ? -3.733 65.583 -242.169 1.00 32.42 159 GLY B N 1
ATOM 3951 C CA . GLY B 1 128 ? -5.101 65.875 -242.553 1.00 33.10 159 GLY B CA 1
ATOM 3952 C C . GLY B 1 128 ? -5.737 67.038 -241.827 1.00 34.29 159 GLY B C 1
ATOM 3953 O O . GLY B 1 128 ? -6.949 67.203 -241.880 1.00 35.98 159 GLY B O 1
ATOM 3954 N N . ASN B 1 129 ? -4.932 67.852 -241.159 1.00 34.45 160 ASN B N 1
ATOM 3955 C CA . ASN B 1 129 ? -5.459 68.988 -240.418 1.00 35.89 160 ASN B CA 1
ATOM 3956 C C . ASN B 1 129 ? -4.350 69.964 -240.060 1.00 37.22 160 ASN B C 1
ATOM 3957 O O . ASN B 1 129 ? -3.469 69.661 -239.247 1.00 38.37 160 ASN B O 1
ATOM 3962 N N . GLY B 1 130 ? -4.402 71.138 -240.679 1.00 37.61 161 GLY B N 1
ATOM 3963 C CA . GLY B 1 130 ? -3.413 72.160 -240.420 1.00 38.11 161 GLY B CA 1
ATOM 3964 C C . GLY B 1 130 ? -4.054 73.498 -240.115 1.00 38.79 161 GLY B C 1
ATOM 3965 O O . GLY B 1 130 ? -3.371 74.428 -239.705 1.00 40.80 161 GLY B O 1
ATOM 3966 N N . SER B 1 131 ? -5.368 73.600 -240.281 1.00 38.65 162 SER B N 1
ATOM 3967 C CA . SER B 1 131 ? -6.055 74.862 -240.023 1.00 38.34 162 SER B CA 1
ATOM 3968 C C . SER B 1 131 ? -7.072 74.850 -238.877 1.00 38.20 162 SER B C 1
ATOM 3969 O O . SER B 1 131 ? -7.658 75.883 -238.557 1.00 39.41 162 SER B O 1
ATOM 3972 N N . ASP B 1 132 ? -7.269 73.700 -238.245 1.00 38.40 163 ASP B N 1
ATOM 3973 C CA . ASP B 1 132 ? -8.239 73.587 -237.162 1.00 37.30 163 ASP B CA 1
ATOM 3974 C C . ASP B 1 132 ? -7.628 72.896 -235.940 1.00 37.89 163 ASP B C 1
ATOM 3975 O O . ASP B 1 132 ? -7.643 71.669 -235.821 1.00 38.84 163 ASP B O 1
ATOM 3980 N N . ALA B 1 133 ? -7.083 73.693 -235.030 1.00 37.83 164 ALA B N 1
ATOM 3981 C CA . ALA B 1 133 ? -6.462 73.161 -233.828 1.00 37.38 164 ALA B CA 1
ATOM 3982 C C . ALA B 1 133 ? -7.474 72.457 -232.935 1.00 37.78 164 ALA B C 1
ATOM 3983 O O . ALA B 1 133 ? -7.103 71.876 -231.905 1.00 37.78 164 ALA B O 1
ATOM 3985 N N . ALA B 1 134 ? -8.747 72.502 -233.318 1.00 35.77 165 ALA B N 1
ATOM 3986 C CA . ALA B 1 134 ? -9.789 71.864 -232.519 1.00 34.97 165 ALA B CA 1
ATOM 3987 C C . ALA B 1 134 ? -10.094 70.441 -232.977 1.00 34.23 165 ALA B C 1
ATOM 3988 O O . ALA B 1 134 ? -10.846 69.722 -232.321 1.00 35.40 165 ALA B O 1
ATOM 3990 N N . ALA B 1 135 ? -9.514 70.033 -234.098 1.00 33.13 166 ALA B N 1
ATOM 3991 C CA . ALA B 1 135 ? -9.754 68.696 -234.628 1.00 33.24 166 ALA B CA 1
ATOM 3992 C C . ALA B 1 135 ? -8.459 67.912 -234.790 1.00 33.72 166 ALA B C 1
ATOM 3993 O O . ALA B 1 135 ? -8.364 67.040 -235.642 1.00 33.17 166 ALA B O 1
ATOM 3995 N N . LEU B 1 136 ? -7.461 68.230 -233.974 1.00 35.69 167 LEU B N 1
ATOM 3996 C CA . LEU B 1 136 ? -6.175 67.545 -234.047 1.00 36.89 167 LEU B CA 1
ATOM 3997 C C . LEU B 1 136 ? -6.381 66.063 -233.800 1.00 36.42 167 LEU B C 1
ATOM 3998 O O . LEU B 1 136 ? -7.208 65.687 -232.984 1.00 37.21 167 LEU B O 1
ATOM 4003 N N . LYS B 1 137 ? -5.639 65.216 -234.504 1.00 37.95 168 LYS B N 1
ATOM 4004 C CA . LYS B 1 137 ? -5.787 63.780 -234.309 1.00 38.72 168 LYS B CA 1
ATOM 4005 C C . LYS B 1 137 ? -4.759 63.189 -233.365 1.00 37.64 168 LYS B C 1
ATOM 4006 O O . LYS B 1 137 ? -5.025 62.192 -232.712 1.00 38.44 168 LYS B O 1
ATOM 4012 N N . THR B 1 138 ? -3.581 63.789 -233.288 1.00 36.34 169 THR B N 1
ATOM 4013 C CA . THR B 1 138 ? -2.568 63.253 -232.400 1.00 35.90 169 THR B CA 1
ATOM 4014 C C . THR B 1 138 ? -3.135 63.144 -230.980 1.00 36.35 169 THR B C 1
ATOM 4015 O O . THR B 1 138 ? -3.623 64.119 -230.406 1.00 35.73 169 THR B O 1
ATOM 4019 N N . ARG B 1 139 ? -3.071 61.938 -230.428 1.00 36.71 170 ARG B N 1
ATOM 4020 C CA . ARG B 1 139 ? -3.610 61.670 -229.103 1.00 38.06 170 ARG B CA 1
ATOM 4021 C C . ARG B 1 139 ? -2.573 61.570 -227.998 1.00 37.36 170 ARG B C 1
ATOM 4022 O O . ARG B 1 139 ? -1.482 61.039 -228.189 1.00 38.86 170 ARG B O 1
ATOM 4030 N N . ALA B 1 140 ? -2.939 62.079 -226.833 1.00 35.87 171 ALA B N 1
ATOM 4031 C CA . ALA B 1 140 ? -2.093 62.021 -225.657 1.00 35.08 171 ALA B CA 1
ATOM 4032 C C . ALA B 1 140 ? -2.970 61.448 -224.535 1.00 35.46 171 ALA B C 1
ATOM 4033 O O . ALA B 1 140 ? -3.948 62.072 -224.115 1.00 33.85 171 ALA B O 1
ATOM 4035 N N . ILE B 1 141 ? -2.627 60.249 -224.074 1.00 36.27 172 ILE B N 1
ATOM 4036 C CA . ILE B 1 141 ? -3.375 59.588 -223.004 1.00 36.69 172 ILE B CA 1
ATOM 4037 C C . ILE B 1 141 ? -2.558 59.605 -221.718 1.00 36.34 172 ILE B C 1
ATOM 4038 O O . ILE B 1 141 ? -1.470 59.033 -221.661 1.00 36.50 172 ILE B O 1
ATOM 4043 N N . ARG B 1 142 ? -3.070 60.265 -220.686 1.00 36.46 173 ARG B N 1
ATOM 4044 C CA . ARG B 1 142 ? -2.331 60.320 -219.438 1.00 36.35 173 ARG B CA 1
ATOM 4045 C C . ARG B 1 142 ? -2.282 58.919 -218.850 1.00 36.70 173 ARG B C 1
ATOM 4046 O O . ARG B 1 142 ? -3.304 58.243 -218.711 1.00 37.42 173 ARG B O 1
ATOM 4054 N N . GLN B 1 143 ? -1.075 58.490 -218.519 1.00 37.22 174 GLN B N 1
ATOM 4055 C CA . GLN B 1 143 ? -0.842 57.172 -217.960 1.00 38.13 174 GLN B CA 1
ATOM 4056 C C . GLN B 1 143 ? 0.178 57.290 -216.826 1.00 37.45 174 GLN B C 1
ATOM 4057 O O . GLN B 1 143 ? 1.374 57.045 -217.019 1.00 36.27 174 GLN B O 1
ATOM 4063 N N . GLY B 1 144 ? -0.302 57.683 -215.649 1.00 36.30 175 GLY B N 1
ATOM 4064 C CA . GLY B 1 144 ? 0.576 57.820 -214.503 1.00 36.60 175 GLY B CA 1
ATOM 4065 C C . GLY B 1 144 ? 1.399 59.099 -214.484 1.00 37.47 175 GLY B C 1
ATOM 4066 O O . GLY B 1 144 ? 0.853 60.205 -214.450 1.00 37.21 175 GLY B O 1
ATOM 4067 N N . ASP B 1 145 ? 2.721 58.943 -214.507 1.00 38.07 176 ASP B N 1
ATOM 4068 C CA . ASP B 1 145 ? 3.648 60.074 -214.473 1.00 39.22 176 ASP B CA 1
ATOM 4069 C C . ASP B 1 145 ? 4.013 60.535 -215.882 1.00 38.52 176 ASP B C 1
ATOM 4070 O O . ASP B 1 145 ? 4.933 61.332 -216.056 1.00 39.16 176 ASP B O 1
ATOM 4075 N N . HIS B 1 146 ? 3.292 60.033 -216.880 1.00 37.99 177 HIS B N 1
ATOM 4076 C CA . HIS B 1 146 ? 3.568 60.380 -218.272 1.00 37.06 177 HIS B CA 1
ATOM 4077 C C . HIS B 1 146 ? 2.362 60.237 -219.196 1.00 36.88 177 HIS B C 1
ATOM 4078 O O . HIS B 1 146 ? 1.368 59.583 -218.869 1.00 36.43 177 HIS B O 1
ATOM 4085 N N . TYR B 1 147 ? 2.469 60.857 -220.362 1.00 35.79 178 TYR B N 1
ATOM 4086 C CA . TYR B 1 147 ? 1.431 60.758 -221.369 1.00 35.28 178 TYR B CA 1
ATOM 4087 C C . TYR B 1 147 ? 1.956 59.811 -222.437 1.00 35.19 178 TYR B C 1
ATOM 4088 O O . TYR B 1 147 ? 3.168 59.756 -222.703 1.00 34.99 178 TYR B O 1
ATOM 4097 N N . VAL B 1 148 ? 1.046 59.048 -223.028 1.00 34.38 179 VAL B N 1
ATOM 4098 C CA . VAL B 1 148 ? 1.409 58.137 -224.093 1.00 33.73 179 VAL B CA 1
ATOM 4099 C C . VAL B 1 148 ? 0.967 58.880 -225.342 1.00 34.27 179 VAL B C 1
ATOM 4100 O O . VAL B 1 148 ? -0.219 58.971 -225.647 1.00 33.44 179 VAL B O 1
ATOM 4104 N N . LEU B 1 149 ? 1.950 59.432 -226.041 1.00 34.97 180 LEU B N 1
ATOM 4105 C CA . LEU B 1 149 ? 1.730 60.226 -227.241 1.00 34.95 180 LEU B CA 1
ATOM 4106 C C . LEU B 1 149 ? 1.750 59.367 -228.496 1.00 35.11 180 LEU B C 1
ATOM 4107 O O . LEU B 1 149 ? 2.688 58.602 -228.704 1.00 37.73 180 LEU B O 1
ATOM 4112 N N . ASN B 1 150 ? 0.727 59.510 -229.335 1.00 34.88 181 ASN B N 1
ATOM 4113 C CA . ASN B 1 150 ? 0.624 58.763 -230.589 1.00 35.06 181 ASN B CA 1
ATOM 4114 C C . ASN B 1 150 ? -0.013 59.626 -231.667 1.00 35.52 181 ASN B C 1
ATOM 4115 O O . ASN B 1 150 ? -1.085 60.200 -231.450 1.00 35.69 181 ASN B O 1
ATOM 4120 N N . GLY B 1 151 ? 0.653 59.716 -232.819 1.00 34.67 182 GLY B N 1
ATOM 4121 C CA . GLY B 1 151 ? 0.139 60.508 -233.922 1.00 33.15 182 GLY B CA 1
ATOM 4122 C C . GLY B 1 151 ? 1.207 61.112 -234.813 1.00 32.96 182 GLY B C 1
ATOM 4123 O O . GLY B 1 151 ? 2.389 61.143 -234.464 1.00 32.48 182 GLY B O 1
ATOM 4124 N N . THR B 1 152 ? 0.785 61.602 -235.973 1.00 32.84 183 THR B N 1
ATOM 4125 C CA . THR B 1 152 ? 1.705 62.214 -236.921 1.00 33.75 183 THR B CA 1
ATOM 4126 C C . THR B 1 152 ? 1.485 63.718 -237.076 1.00 33.29 183 THR B C 1
ATOM 4127 O O . THR B 1 152 ? 0.363 64.167 -237.299 1.00 31.88 183 THR B O 1
ATOM 4131 N N . LYS B 1 153 ? 2.562 64.488 -236.944 1.00 33.39 184 LYS B N 1
ATOM 4132 C CA . LYS B 1 153 ? 2.509 65.938 -237.120 1.00 32.77 184 LYS B CA 1
ATOM 4133 C C . LYS B 1 153 ? 3.130 66.208 -238.491 1.00 33.80 184 LYS B C 1
ATOM 4134 O O . LYS B 1 153 ? 4.065 65.509 -238.904 1.00 33.96 184 LYS B O 1
ATOM 4140 N N . MET B 1 154 ? 2.607 67.205 -239.203 1.00 33.58 185 MET B N 1
ATOM 4141 C CA . MET B 1 154 ? 3.098 67.507 -240.543 1.00 32.45 185 MET B CA 1
ATOM 4142 C C . MET B 1 154 ? 3.578 68.944 -240.740 1.00 32.26 185 MET B C 1
ATOM 4143 O O . MET B 1 154 ? 3.087 69.877 -240.099 1.00 31.55 185 MET B O 1
ATOM 4148 N N . TRP B 1 155 ? 4.543 69.105 -241.645 1.00 31.95 186 TRP B N 1
ATOM 4149 C CA . TRP B 1 155 ? 5.118 70.410 -241.964 1.00 31.84 186 TRP B CA 1
ATOM 4150 C C . TRP B 1 155 ? 5.775 71.069 -240.752 1.00 32.46 186 TRP B C 1
ATOM 4151 O O . TRP B 1 155 ? 5.522 72.231 -240.501 1.00 31.88 186 TRP B O 1
ATOM 4162 N N . ILE B 1 156 ? 6.618 70.372 -240.000 1.00 30.98 187 ILE B N 1
ATOM 4163 C CA . ILE B 1 156 ? 7.204 71.024 -238.829 1.00 30.41 187 ILE B CA 1
ATOM 4164 C C . ILE B 1 156 ? 8.591 71.636 -239.050 1.00 30.68 187 ILE B C 1
ATOM 4165 O O . ILE B 1 156 ? 9.574 70.922 -239.247 1.00 30.70 187 ILE B O 1
ATOM 4170 N N . SER B 1 157 ? 8.661 72.965 -239.018 1.00 31.52 188 SER B N 1
ATOM 4171 C CA . SER B 1 157 ? 9.926 73.679 -239.202 1.00 32.54 188 SER B CA 1
ATOM 4172 C C . SER B 1 157 ? 10.849 73.347 -238.039 1.00 33.44 188 SER B C 1
ATOM 4173 O O . SER B 1 157 ? 10.415 73.388 -236.881 1.00 33.43 188 SER B O 1
ATOM 4176 N N . ASN B 1 158 ? 12.110 73.028 -238.344 1.00 33.34 189 ASN B N 1
ATOM 4177 C CA . ASN B 1 158 ? 13.099 72.682 -237.318 1.00 33.88 189 ASN B CA 1
ATOM 4178 C C . ASN B 1 158 ? 12.767 71.356 -236.636 1.00 34.60 189 ASN B C 1
ATOM 4179 O O . ASN B 1 158 ? 13.361 71.007 -235.612 1.00 35.02 189 ASN B O 1
ATOM 4184 N N . GLY B 1 159 ? 11.821 70.622 -237.207 1.00 34.69 190 GLY B N 1
ATOM 4185 C CA . GLY B 1 159 ? 11.409 69.353 -236.632 1.00 35.49 190 GLY B CA 1
ATOM 4186 C C . GLY B 1 159 ? 12.510 68.367 -236.275 1.00 36.10 190 GLY B C 1
ATOM 4187 O O . GLY B 1 159 ? 12.523 67.815 -235.173 1.00 36.04 190 GLY B O 1
ATOM 4188 N N . GLY B 1 160 ? 13.437 68.135 -237.197 1.00 35.93 191 GLY B N 1
ATOM 4189 C CA . GLY B 1 160 ? 14.507 67.193 -236.929 1.00 35.64 191 GLY B CA 1
ATOM 4190 C C . GLY B 1 160 ? 15.738 67.756 -236.240 1.00 36.21 191 GLY B C 1
ATOM 4191 O O . GLY B 1 160 ? 16.503 66.996 -235.645 1.00 36.04 191 GLY B O 1
ATOM 4192 N N . GLU B 1 161 ? 15.942 69.069 -236.307 1.00 36.12 192 GLU B N 1
ATOM 4193 C CA . GLU B 1 161 ? 17.115 69.692 -235.681 1.00 36.91 192 GLU B CA 1
ATOM 4194 C C . GLU B 1 161 ? 16.937 70.163 -234.226 1.00 37.40 192 GLU B C 1
ATOM 4195 O O . GLU B 1 161 ? 17.920 70.312 -233.488 1.00 37.23 192 GLU B O 1
ATOM 4201 N N . ALA B 1 162 ? 15.690 70.397 -233.822 1.00 37.23 193 ALA B N 1
ATOM 4202 C CA . ALA B 1 162 ? 15.383 70.882 -232.478 1.00 38.31 193 ALA B CA 1
ATOM 4203 C C . ALA B 1 162 ? 15.702 69.906 -231.340 1.00 37.85 193 ALA B C 1
ATOM 4204 O O . ALA B 1 162 ? 15.615 68.685 -231.498 1.00 36.93 193 ALA B O 1
ATOM 4206 N N . GLU B 1 163 ? 16.071 70.461 -230.188 1.00 38.07 194 GLU B N 1
ATOM 4207 C CA . GLU B 1 163 ? 16.367 69.653 -229.006 1.00 39.40 194 GLU B CA 1
ATOM 4208 C C . GLU B 1 163 ? 15.056 69.041 -228.514 1.00 38.77 194 GLU B C 1
ATOM 4209 O O . GLU B 1 163 ? 15.038 67.918 -228.004 1.00 38.76 194 GLU B O 1
ATOM 4215 N N . TRP B 1 164 ? 13.971 69.807 -228.648 1.00 36.37 195 TRP B N 1
ATOM 4216 C CA . TRP B 1 164 ? 12.637 69.365 -228.244 1.00 34.79 195 TRP B CA 1
ATOM 4217 C C . TRP B 1 164 ? 11.552 70.090 -229.039 1.00 35.01 195 TRP B C 1
ATOM 4218 O O . TRP B 1 164 ? 11.797 71.147 -229.628 1.00 35.60 195 TRP B O 1
ATOM 4229 N N . VAL B 1 165 ? 10.351 69.514 -229.041 1.00 34.31 196 VAL B N 1
ATOM 4230 C CA . VAL B 1 165 ? 9.217 70.068 -229.765 1.00 32.65 196 VAL B CA 1
ATOM 4231 C C . VAL B 1 165 ? 8.002 70.259 -228.870 1.00 31.82 196 VAL B C 1
ATOM 4232 O O . VAL B 1 165 ? 7.718 69.422 -228.012 1.00 31.49 196 VAL B O 1
ATOM 4236 N N . VAL B 1 166 ? 7.291 71.367 -229.058 1.00 30.80 197 VAL B N 1
ATOM 4237 C CA . VAL B 1 166 ? 6.073 71.593 -228.296 1.00 31.15 197 VAL B CA 1
ATOM 4238 C C . VAL B 1 166 ? 5.007 70.933 -229.161 1.00 30.09 197 VAL B C 1
ATOM 4239 O O . VAL B 1 166 ? 4.704 71.410 -230.253 1.00 29.24 197 VAL B O 1
ATOM 4243 N N . VAL B 1 167 ? 4.468 69.820 -228.683 1.00 30.38 198 VAL B N 1
ATOM 4244 C CA . VAL B 1 167 ? 3.454 69.077 -229.423 1.00 30.90 198 VAL B CA 1
ATOM 4245 C C . VAL B 1 167 ? 2.059 69.317 -228.865 1.00 31.47 198 VAL B C 1
ATOM 4246 O O . VAL B 1 167 ? 1.824 69.137 -227.674 1.00 33.85 198 VAL B O 1
ATOM 4250 N N . PHE B 1 168 ? 1.139 69.747 -229.720 1.00 29.95 199 PHE B N 1
ATOM 4251 C CA . PHE B 1 168 ? -0.226 69.966 -229.281 1.00 28.61 199 PHE B CA 1
ATOM 4252 C C . PHE B 1 168 ? -1.012 68.714 -229.627 1.00 28.76 199 PHE B C 1
ATOM 4253 O O . PHE B 1 168 ? -1.042 68.290 -230.782 1.00 27.16 199 PHE B O 1
ATOM 4261 N N . ALA B 1 169 ? -1.624 68.108 -228.614 1.00 28.79 200 ALA B N 1
ATOM 4262 C CA . ALA B 1 169 ? -2.396 66.885 -228.814 1.00 30.78 200 ALA B CA 1
ATOM 4263 C C . ALA B 1 169 ? -3.717 66.899 -228.046 1.00 30.24 200 ALA B C 1
ATOM 4264 O O . ALA B 1 169 ? -3.883 67.652 -227.090 1.00 30.73 200 ALA B O 1
ATOM 4266 N N . THR B 1 170 ? -4.655 66.062 -228.474 1.00 30.81 201 THR B N 1
ATOM 4267 C CA . THR B 1 170 ? -5.948 65.992 -227.811 1.00 32.39 201 THR B CA 1
ATOM 4268 C C . THR B 1 170 ? -6.024 64.804 -226.850 1.00 33.31 201 THR B C 1
ATOM 4269 O O . THR B 1 170 ? -5.646 63.684 -227.195 1.00 31.74 201 THR B O 1
ATOM 4273 N N . VAL B 1 171 ? -6.505 65.061 -225.640 1.00 34.23 202 VAL B N 1
ATOM 4274 C CA . VAL B 1 171 ? -6.657 64.006 -224.644 1.00 35.71 202 VAL B CA 1
ATOM 4275 C C . VAL B 1 171 ? -8.104 63.486 -224.734 1.00 36.08 202 VAL B C 1
ATOM 4276 O O . VAL B 1 171 ? -8.482 62.506 -224.083 1.00 35.74 202 VAL B O 1
ATOM 4280 N N . ASN B 1 172 ? -8.899 64.153 -225.569 1.00 36.72 203 ASN B N 1
ATOM 4281 C CA . ASN B 1 172 ? -10.295 63.780 -225.788 1.00 37.66 203 ASN B CA 1
ATOM 4282 C C . ASN B 1 172 ? -10.871 64.500 -227.006 1.00 36.86 203 ASN B C 1
ATOM 4283 O O . ASN B 1 172 ? -11.122 65.706 -226.962 1.00 35.95 203 ASN B O 1
ATOM 4288 N N . PRO B 1 173 ? -11.096 63.766 -228.105 1.00 37.00 204 PRO B N 1
ATOM 4289 C CA . PRO B 1 173 ? -11.649 64.352 -229.331 1.00 37.58 204 PRO B CA 1
ATOM 4290 C C . PRO B 1 173 ? -12.963 65.101 -229.093 1.00 38.01 204 PRO B C 1
ATOM 4291 O O . PRO B 1 173 ? -13.105 66.253 -229.507 1.00 38.10 204 PRO B O 1
ATOM 4295 N N . GLU B 1 174 ? -13.908 64.446 -228.415 1.00 38.41 205 GLU B N 1
ATOM 4296 C CA . GLU B 1 174 ? -15.218 65.036 -228.129 1.00 38.42 205 GLU B CA 1
ATOM 4297 C C . GLU B 1 174 ? -15.179 66.383 -227.417 1.00 36.79 205 GLU B C 1
ATOM 4298 O O . GLU B 1 174 ? -16.140 67.142 -227.476 1.00 37.50 205 GLU B O 1
ATOM 4304 N N . LEU B 1 175 ? -14.082 66.679 -226.732 1.00 35.40 206 LEU B N 1
ATOM 4305 C CA . LEU B 1 175 ? -13.968 67.952 -226.030 1.00 34.33 206 LEU B CA 1
ATOM 4306 C C . LEU B 1 175 ? -13.500 69.044 -226.983 1.00 33.51 206 LEU B C 1
ATOM 4307 O O . LEU B 1 175 ? -13.482 70.218 -226.630 1.00 31.92 206 LEU B O 1
ATOM 4312 N N . ARG B 1 176 ? -13.125 68.637 -228.193 1.00 34.80 207 ARG B N 1
ATOM 4313 C CA . ARG B 1 176 ? -12.669 69.554 -229.236 1.00 36.40 207 ARG B CA 1
ATOM 4314 C C . ARG B 1 176 ? -11.559 70.517 -228.777 1.00 36.39 207 ARG B C 1
ATOM 4315 O O . ARG B 1 176 ? -10.493 70.073 -228.341 1.00 35.67 207 ARG B O 1
ATOM 4323 N N . HIS B 1 177 ? -11.783 71.825 -228.870 1.00 36.19 208 HIS B N 1
ATOM 4324 C CA . HIS B 1 177 ? -10.736 72.744 -228.451 1.00 37.16 208 HIS B CA 1
ATOM 4325 C C . HIS B 1 177 ? -10.331 72.543 -226.985 1.00 37.50 208 HIS B C 1
ATOM 4326 O O . HIS B 1 177 ? -9.165 72.728 -226.624 1.00 38.71 208 HIS B O 1
ATOM 4333 N N . LYS B 1 178 ? -11.279 72.125 -226.152 1.00 37.01 209 LYS B N 1
ATOM 4334 C CA . LYS B 1 178 ? -11.009 71.890 -224.733 1.00 35.75 209 LYS B CA 1
ATOM 4335 C C . LYS B 1 178 ? -10.232 70.590 -224.469 1.00 34.74 209 LYS B C 1
ATOM 4336 O O . LYS B 1 178 ? -9.787 70.345 -223.350 1.00 35.88 209 LYS B O 1
ATOM 4342 N N . GLY B 1 179 ? -10.064 69.756 -225.488 1.00 33.51 210 GLY B N 1
ATOM 4343 C CA . GLY B 1 179 ? -9.333 68.520 -225.289 1.00 32.50 210 GLY B CA 1
ATOM 4344 C C . GLY B 1 179 ? -7.840 68.615 -225.578 1.00 33.27 210 GLY B C 1
ATOM 4345 O O . GLY B 1 179 ? -7.109 67.628 -225.430 1.00 33.76 210 GLY B O 1
ATOM 4346 N N . VAL B 1 180 ? -7.367 69.799 -225.957 1.00 31.27 211 VAL B N 1
ATOM 4347 C CA . VAL B 1 180 ? -5.957 69.964 -226.295 1.00 30.01 211 VAL B CA 1
ATOM 4348 C C . VAL B 1 180 ? -4.979 70.208 -225.143 1.00 28.99 211 VAL B C 1
ATOM 4349 O O . VAL B 1 180 ? -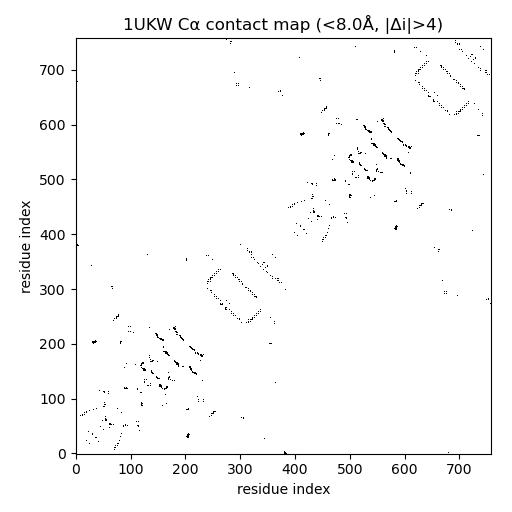5.238 70.998 -224.237 1.00 27.54 211 VAL B O 1
ATOM 4353 N N . VAL B 1 181 ? -3.843 69.516 -225.208 1.00 28.51 212 VAL B N 1
ATOM 4354 C CA . VAL B 1 181 ? -2.780 69.634 -224.211 1.00 28.12 212 VAL B CA 1
ATOM 4355 C C . VAL B 1 181 ? -1.441 69.914 -224.911 1.00 28.66 212 VAL B C 1
ATOM 4356 O O . VAL B 1 181 ? -1.178 69.409 -226.002 1.00 27.88 212 VAL B O 1
ATOM 4360 N N . ALA B 1 182 ? -0.609 70.735 -224.280 1.00 28.92 213 ALA B N 1
ATOM 4361 C CA . ALA B 1 182 ? 0.698 71.081 -224.830 1.00 30.40 213 ALA B CA 1
ATOM 4362 C C . ALA B 1 182 ? 1.780 70.252 -224.139 1.00 31.36 213 ALA B C 1
ATOM 4363 O O . ALA B 1 182 ? 1.892 70.257 -222.914 1.00 32.71 213 ALA B O 1
ATOM 4365 N N . LEU B 1 183 ? 2.579 69.551 -224.934 1.00 32.17 214 LEU B N 1
ATOM 4366 C CA . LEU B 1 183 ? 3.638 68.706 -224.401 1.00 33.20 214 LEU B CA 1
ATOM 4367 C C . LEU B 1 183 ? 4.979 68.954 -225.079 1.00 33.75 214 LEU B C 1
ATOM 4368 O O . LEU B 1 183 ? 5.062 69.078 -226.299 1.00 32.42 214 LEU B O 1
ATOM 4373 N N . VAL B 1 184 ? 6.031 69.023 -224.273 1.00 34.16 215 VAL B N 1
ATOM 4374 C CA . VAL B 1 184 ? 7.370 69.222 -224.796 1.00 34.40 215 VAL B CA 1
ATOM 4375 C C . VAL B 1 184 ? 7.977 67.838 -224.981 1.00 34.49 215 VAL B C 1
ATOM 4376 O O . VAL B 1 184 ? 8.148 67.104 -224.014 1.00 34.62 215 VAL B O 1
ATOM 4380 N N . VAL B 1 185 ? 8.281 67.479 -226.224 1.00 34.69 216 VAL B N 1
ATOM 4381 C CA . VAL B 1 185 ? 8.881 66.183 -226.530 1.00 34.90 216 VAL B CA 1
ATOM 4382 C C . VAL B 1 185 ? 10.351 66.400 -226.899 1.00 36.19 216 VAL B C 1
ATOM 4383 O O . VAL B 1 185 ? 10.656 67.114 -227.848 1.00 36.39 216 VAL B O 1
ATOM 4387 N N . GLU B 1 186 ? 11.253 65.773 -226.151 1.00 37.20 217 GLU B N 1
ATOM 4388 C CA . GLU B 1 186 ? 12.690 65.920 -226.381 1.00 38.38 217 GLU B CA 1
ATOM 4389 C C . GLU B 1 186 ? 13.202 65.054 -227.540 1.00 38.64 217 GLU B C 1
ATOM 4390 O O . GLU B 1 186 ? 12.648 63.987 -227.822 1.00 37.57 217 GLU B O 1
ATOM 4396 N N . ARG B 1 187 ? 14.258 65.532 -228.202 1.00 39.58 218 ARG B N 1
ATOM 4397 C CA . ARG B 1 187 ? 14.844 64.866 -229.373 1.00 41.42 218 ARG B CA 1
ATOM 4398 C C . ARG B 1 187 ? 15.165 63.367 -229.323 1.00 41.91 218 ARG B C 1
ATOM 4399 O O . ARG B 1 187 ? 14.992 62.670 -230.327 1.00 43.02 218 ARG B O 1
ATOM 4407 N N . GLY B 1 188 ? 15.641 62.857 -228.195 1.00 40.52 219 GLY B N 1
ATOM 4408 C CA . GLY B 1 188 ? 15.956 61.435 -228.152 1.00 41.01 219 GLY B CA 1
ATOM 4409 C C . GLY B 1 188 ? 14.818 60.486 -227.790 1.00 41.02 219 GLY B C 1
ATOM 4410 O O . GLY B 1 188 ? 14.878 59.289 -228.087 1.00 41.15 219 GLY B O 1
ATOM 4411 N N . THR B 1 189 ? 13.774 61.018 -227.162 1.00 40.63 220 THR B N 1
ATOM 4412 C CA . THR B 1 189 ? 12.637 60.218 -226.718 1.00 40.99 220 THR B CA 1
ATOM 4413 C C . THR B 1 189 ? 12.199 59.096 -227.664 1.00 40.33 220 THR B C 1
ATOM 4414 O O . THR B 1 189 ? 11.725 59.344 -228.771 1.00 40.30 220 THR B O 1
ATOM 4418 N N . PRO B 1 190 ? 12.345 57.836 -227.216 1.00 39.82 221 PRO B N 1
ATOM 4419 C CA . PRO B 1 190 ? 12.000 56.608 -227.945 1.00 39.43 221 PRO B CA 1
ATOM 4420 C C . PRO B 1 190 ? 10.636 56.633 -228.633 1.00 39.32 221 PRO B C 1
ATOM 4421 O O . PRO B 1 190 ? 9.637 57.045 -228.041 1.00 39.45 221 PRO B O 1
ATOM 4425 N N . GLY B 1 191 ? 10.600 56.175 -229.880 1.00 39.09 222 GLY B N 1
ATOM 4426 C CA . GLY B 1 191 ? 9.354 56.156 -230.625 1.00 39.53 222 GLY B CA 1
ATOM 4427 C C . GLY B 1 191 ? 9.029 57.490 -231.279 1.00 39.69 222 GLY B C 1
ATOM 4428 O O . GLY B 1 191 ? 7.901 57.729 -231.706 1.00 40.49 222 GLY B O 1
ATOM 4429 N N . PHE B 1 192 ? 10.023 58.362 -231.361 1.00 39.12 223 PHE B N 1
ATOM 4430 C CA . PHE B 1 192 ? 9.854 59.681 -231.957 1.00 39.03 223 PHE B CA 1
ATOM 4431 C C . PHE B 1 192 ? 10.730 59.811 -233.205 1.00 40.15 223 PHE B C 1
ATOM 4432 O O . PHE B 1 192 ? 11.916 60.143 -233.111 1.00 39.96 223 PHE B O 1
ATOM 4440 N N . LYS B 1 193 ? 10.135 59.534 -234.367 1.00 41.37 224 LYS B N 1
ATOM 4441 C CA . LYS B 1 193 ? 10.825 59.623 -235.660 1.00 42.26 224 LYS B CA 1
ATOM 4442 C C . LYS B 1 193 ? 10.652 61.019 -236.263 1.00 42.10 224 LYS B C 1
ATOM 4443 O O . LYS B 1 193 ? 9.647 61.701 -236.023 1.00 42.19 224 LYS B O 1
ATOM 4449 N N . ALA B 1 194 ? 11.623 61.421 -237.072 1.00 40.25 225 ALA B N 1
ATOM 4450 C CA . ALA B 1 194 ? 11.559 62.697 -237.766 1.00 39.14 225 ALA B CA 1
ATOM 4451 C C . ALA B 1 194 ? 11.957 62.397 -239.208 1.00 38.09 225 ALA B C 1
ATOM 4452 O O . ALA B 1 194 ? 13.057 61.905 -239.466 1.00 39.44 225 ALA B O 1
ATOM 4454 N N . ILE B 1 195 ? 11.045 62.645 -240.141 1.00 36.04 226 ILE B N 1
ATOM 4455 C CA . ILE B 1 195 ? 11.322 62.419 -241.558 1.00 33.64 226 ILE B CA 1
ATOM 4456 C C . ILE B 1 195 ? 11.363 63.781 -242.232 1.00 33.32 226 ILE B C 1
ATOM 4457 O O . ILE B 1 195 ? 10.414 64.558 -242.122 1.00 32.70 226 ILE B O 1
ATOM 4462 N N . LYS B 1 196 ? 12.450 64.067 -242.936 1.00 32.60 227 LYS B N 1
ATOM 4463 C CA . LYS B 1 196 ? 12.593 65.347 -243.621 1.00 32.24 227 LYS B CA 1
ATOM 4464 C C . LYS B 1 196 ? 11.783 65.416 -244.933 1.00 31.99 227 LYS B C 1
ATOM 4465 O O . LYS B 1 196 ? 11.778 64.486 -245.746 1.00 31.14 227 LYS B O 1
ATOM 4471 N N . ILE B 1 197 ? 11.085 66.531 -245.107 1.00 31.17 228 ILE B N 1
ATOM 4472 C CA . ILE B 1 197 ? 10.282 66.786 -246.290 1.00 31.73 228 ILE B CA 1
ATOM 4473 C C . ILE B 1 197 ? 11.173 67.454 -247.349 1.00 32.27 228 ILE B C 1
ATOM 4474 O O . ILE B 1 197 ? 11.923 68.389 -247.049 1.00 31.25 228 ILE B O 1
ATOM 4479 N N . HIS B 1 198 ? 11.108 66.966 -248.581 1.00 31.64 229 HIS B N 1
ATOM 4480 C CA . HIS B 1 198 ? 11.929 67.531 -249.642 1.00 32.51 229 HIS B CA 1
ATOM 4481 C C . HIS B 1 198 ? 11.075 68.019 -250.805 1.00 30.84 229 HIS B C 1
ATOM 4482 O O . HIS B 1 198 ? 9.876 67.747 -250.864 1.00 30.16 229 HIS B O 1
ATOM 4489 N N . GLY B 1 199 ? 11.700 68.751 -251.722 1.00 29.29 230 GLY B N 1
ATOM 4490 C CA . GLY B 1 199 ? 10.988 69.258 -252.879 1.00 26.73 230 GLY B CA 1
ATOM 4491 C C . GLY B 1 199 ? 10.072 70.445 -252.650 1.00 26.81 230 GLY B C 1
ATOM 4492 O O . GLY B 1 199 ? 8.983 70.494 -253.218 1.00 27.78 230 GLY B O 1
ATOM 4493 N N . LYS B 1 200 ? 10.484 71.396 -251.818 1.00 26.43 231 LYS B N 1
ATOM 4494 C CA . LYS B 1 200 ? 9.663 72.582 -251.587 1.00 27.69 231 LYS B CA 1
ATOM 4495 C C . LYS B 1 200 ? 10.006 73.630 -252.645 1.00 28.45 231 LYS B C 1
ATOM 4496 O O . LYS B 1 200 ? 11.125 73.648 -253.172 1.00 28.64 231 LYS B O 1
ATOM 4502 N N . MET B 1 201 ? 9.047 74.502 -252.945 1.00 28.44 232 MET B N 1
ATOM 4503 C CA . MET B 1 201 ? 9.244 75.551 -253.942 1.00 28.60 232 MET B CA 1
ATOM 4504 C C . MET B 1 201 ? 10.213 76.620 -253.460 1.00 26.72 232 MET B C 1
ATOM 4505 O O . MET B 1 201 ? 10.925 77.217 -254.261 1.00 27.44 232 MET B O 1
ATOM 4510 N N . GLY B 1 202 ? 10.233 76.853 -252.152 1.00 25.61 233 GLY B N 1
ATOM 4511 C CA . GLY B 1 202 ? 11.117 77.856 -251.585 1.00 25.40 233 GLY B CA 1
ATOM 4512 C C . GLY B 1 202 ? 11.489 77.592 -250.138 1.00 24.82 233 GLY B C 1
ATOM 4513 O O . GLY B 1 202 ? 11.174 76.535 -249.601 1.00 23.62 233 GLY B O 1
ATOM 4514 N N . GLN B 1 203 ? 12.138 78.567 -249.504 1.00 25.82 234 GLN B N 1
ATOM 4515 C CA . GLN B 1 203 ? 12.585 78.442 -248.116 1.00 27.47 234 GLN B CA 1
ATOM 4516 C C . GLN B 1 203 ? 13.226 77.074 -247.946 1.00 28.88 234 GLN B C 1
ATOM 4517 O O . GLN B 1 203 ? 13.136 76.449 -246.890 1.00 29.51 234 GLN B O 1
ATOM 4523 N N . ARG B 1 204 ? 13.885 76.633 -249.013 1.00 31.17 235 ARG B N 1
ATOM 4524 C CA . ARG B 1 204 ? 14.545 75.337 -249.067 1.00 32.27 235 ARG B CA 1
ATOM 4525 C C . ARG B 1 204 ? 15.602 75.112 -247.990 1.00 30.77 235 ARG B C 1
ATOM 4526 O O . ARG B 1 204 ? 15.836 73.983 -247.577 1.00 30.13 235 ARG B O 1
ATOM 4534 N N . ALA B 1 205 ? 16.223 76.186 -247.523 1.00 29.74 236 ALA B N 1
ATOM 4535 C CA . ALA B 1 205 ? 17.244 76.079 -246.494 1.00 30.22 236 ALA B CA 1
ATOM 4536 C C . ALA B 1 205 ? 16.634 75.667 -245.149 1.00 31.57 236 ALA B C 1
ATOM 4537 O O . ALA B 1 205 ? 17.290 75.017 -244.326 1.00 30.24 236 ALA B O 1
ATOM 4539 N N . SER B 1 206 ? 15.381 76.058 -244.928 1.00 30.84 237 SER B N 1
ATOM 4540 C CA . SER B 1 206 ? 14.685 75.721 -243.691 1.00 32.30 237 SER B CA 1
ATOM 4541 C C . SER B 1 206 ? 14.264 74.246 -243.717 1.00 32.77 237 SER B C 1
ATOM 4542 O O . SER B 1 206 ? 13.713 73.761 -244.716 1.00 33.07 237 SER B O 1
ATOM 4545 N N . GLY B 1 207 ? 14.532 73.535 -242.622 1.00 32.01 238 GLY B N 1
ATOM 4546 C CA . GLY B 1 207 ? 14.181 72.124 -242.550 1.00 32.02 238 GLY B CA 1
ATOM 4547 C C . GLY B 1 207 ? 12.765 71.861 -242.074 1.00 31.92 238 GLY B C 1
ATOM 4548 O O . GLY B 1 207 ? 12.403 72.213 -240.951 1.00 31.69 238 GLY B O 1
ATOM 4549 N N . THR B 1 208 ? 11.965 71.241 -242.933 1.00 31.66 239 THR B N 1
ATOM 4550 C CA . THR B 1 208 ? 10.579 70.923 -242.616 1.00 32.16 239 THR B CA 1
ATOM 4551 C C . THR B 1 208 ? 10.423 69.401 -242.556 1.00 33.75 239 THR B C 1
ATOM 4552 O O . THR B 1 208 ? 10.819 68.681 -243.479 1.00 34.15 239 THR B O 1
ATOM 4556 N N . TYR B 1 209 ? 9.832 68.919 -241.467 1.00 34.96 240 TYR B N 1
ATOM 4557 C CA . TYR B 1 209 ? 9.674 67.484 -241.252 1.00 35.18 240 TYR B CA 1
ATOM 4558 C C . TYR B 1 209 ? 8.277 66.966 -240.960 1.00 35.06 240 TYR B C 1
ATOM 4559 O O . TYR B 1 209 ? 7.369 67.704 -240.587 1.00 34.78 240 TYR B O 1
ATOM 4568 N N . GLU B 1 210 ? 8.136 65.659 -241.135 1.00 34.97 241 GLU B N 1
ATOM 4569 C CA . GLU B 1 210 ? 6.916 64.963 -240.791 1.00 33.89 241 GLU B CA 1
ATOM 4570 C C . GLU B 1 210 ? 7.387 64.328 -239.480 1.00 33.32 241 GLU B C 1
ATOM 4571 O O . GLU B 1 210 ? 8.485 63.770 -239.410 1.00 31.84 241 GLU B O 1
ATOM 4577 N N . LEU B 1 211 ? 6.591 64.445 -238.430 1.00 33.09 242 LEU B N 1
ATOM 4578 C CA . LEU B 1 211 ? 6.989 63.871 -237.159 1.00 31.99 242 LEU B CA 1
ATOM 4579 C C . LEU B 1 211 ? 6.037 62.759 -236.800 1.00 31.93 242 LEU B C 1
ATOM 4580 O O . LEU B 1 211 ? 4.823 62.939 -236.840 1.00 31.88 242 LEU B O 1
ATOM 4585 N N . VAL B 1 212 ? 6.604 61.601 -236.471 1.00 33.32 243 VAL B N 1
ATOM 4586 C CA . VAL B 1 212 ? 5.826 60.432 -236.087 1.00 33.47 243 VAL B CA 1
ATOM 4587 C C . VAL B 1 212 ? 6.107 60.063 -234.627 1.00 34.72 243 VAL B C 1
ATOM 4588 O O . VAL B 1 212 ? 7.260 59.850 -234.234 1.00 33.97 243 VAL B O 1
ATOM 4592 N N . PHE B 1 213 ? 5.044 60.005 -233.828 1.00 35.71 244 PHE B N 1
ATOM 4593 C CA . PHE B 1 213 ? 5.149 59.653 -232.416 1.00 34.62 244 PHE B CA 1
ATOM 4594 C C . PHE B 1 213 ? 4.482 58.300 -232.194 1.00 35.03 244 PHE B C 1
ATOM 4595 O O . PHE B 1 213 ? 3.266 58.184 -232.284 1.00 35.62 244 PHE B O 1
ATOM 4603 N N . GLU B 1 214 ? 5.280 57.275 -231.930 1.00 36.90 245 GLU B N 1
ATOM 4604 C CA . GLU B 1 214 ? 4.746 55.937 -231.674 1.00 39.01 245 GLU B CA 1
ATOM 4605 C C . GLU B 1 214 ? 4.918 55.657 -230.186 1.00 39.00 245 GLU B C 1
ATOM 4606 O O . GLU B 1 214 ? 6.043 55.595 -229.690 1.00 39.23 245 GLU B O 1
ATOM 4612 N N . ASP B 1 215 ? 3.802 55.499 -229.483 1.00 39.12 246 ASP B N 1
ATOM 4613 C CA . ASP B 1 215 ? 3.815 55.236 -228.049 1.00 39.22 246 ASP B CA 1
ATOM 4614 C C . ASP B 1 215 ? 4.943 55.984 -227.361 1.00 38.20 246 ASP B C 1
ATOM 4615 O O . ASP B 1 215 ? 5.732 55.402 -226.614 1.00 37.85 246 ASP B O 1
ATOM 4620 N N . VAL B 1 216 ? 5.025 57.283 -227.624 1.00 37.20 247 VAL B N 1
ATOM 4621 C CA . VAL B 1 216 ? 6.065 58.096 -227.019 1.00 36.01 247 VAL B CA 1
ATOM 4622 C C . VAL B 1 216 ? 5.645 58.437 -225.600 1.00 36.37 247 VAL B C 1
ATOM 4623 O O . VAL B 1 216 ? 4.536 58.919 -225.379 1.00 36.71 247 VAL B O 1
ATOM 4627 N N . LYS B 1 217 ? 6.527 58.175 -224.638 1.00 37.72 248 LYS B N 1
ATOM 4628 C CA . LYS B 1 217 ? 6.240 58.476 -223.235 1.00 38.32 248 LYS B CA 1
ATOM 4629 C C . LYS B 1 217 ? 6.783 59.847 -222.887 1.00 37.69 248 LYS B C 1
ATOM 4630 O O . LYS B 1 217 ? 7.994 60.060 -222.875 1.00 38.70 248 LYS B O 1
ATOM 4636 N N . VAL B 1 218 ? 5.878 60.777 -222.608 1.00 37.10 249 VAL B N 1
ATOM 4637 C CA . VAL B 1 218 ? 6.263 62.138 -222.261 1.00 35.37 249 VAL B CA 1
ATOM 4638 C C . VAL B 1 218 ? 5.844 62.417 -220.821 1.00 35.06 249 VAL B C 1
ATOM 4639 O O . VAL B 1 218 ? 4.663 62.387 -220.485 1.00 34.98 249 VAL B O 1
ATOM 4643 N N . PRO B 1 219 ? 6.820 62.684 -219.947 1.00 35.87 250 PRO B N 1
ATOM 4644 C CA . PRO B 1 219 ? 6.534 62.964 -218.537 1.00 36.11 250 PRO B CA 1
ATOM 4645 C C . PRO B 1 219 ? 5.611 64.158 -218.315 1.00 36.29 250 PRO B C 1
ATOM 4646 O O . PRO B 1 219 ? 5.637 65.134 -219.068 1.00 35.62 250 PRO B O 1
ATOM 4650 N N . VAL B 1 220 ? 4.793 64.077 -217.272 1.00 35.30 251 VAL B N 1
ATOM 4651 C CA . VAL B 1 220 ? 3.877 65.162 -216.973 1.00 35.25 251 VAL B CA 1
ATOM 4652 C C . VAL B 1 220 ? 4.665 66.416 -216.600 1.00 35.28 251 VAL B C 1
ATOM 4653 O O . VAL B 1 220 ? 4.121 67.519 -216.567 1.00 37.02 251 VAL B O 1
ATOM 4657 N N . GLU B 1 221 ? 5.950 66.251 -216.313 1.00 35.29 252 GLU B N 1
ATOM 4658 C CA . GLU B 1 221 ? 6.785 67.396 -215.979 1.00 35.42 252 GLU B CA 1
ATOM 4659 C C . GLU B 1 221 ? 7.057 68.149 -217.280 1.00 35.87 252 GLU B C 1
ATOM 4660 O O . GLU B 1 221 ? 7.668 69.219 -217.277 1.00 35.70 252 GLU B O 1
ATOM 4666 N N . ASN B 1 222 ? 6.583 67.582 -218.390 1.00 35.78 253 ASN B N 1
ATOM 4667 C CA . ASN B 1 222 ? 6.747 68.179 -219.711 1.00 35.95 253 ASN B CA 1
ATOM 4668 C C . ASN B 1 222 ? 5.453 68.775 -220.281 1.00 37.18 253 ASN B C 1
ATOM 4669 O O . ASN B 1 222 ? 5.402 69.127 -221.464 1.00 37.20 253 ASN B O 1
ATOM 4674 N N . ARG B 1 223 ? 4.409 68.883 -219.458 1.00 36.31 254 ARG B N 1
ATOM 4675 C CA . ARG B 1 223 ? 3.153 69.468 -219.924 1.00 35.70 254 ARG B CA 1
ATOM 4676 C C . ARG B 1 223 ? 3.153 70.962 -219.637 1.00 35.25 254 ARG B C 1
ATOM 4677 O O . ARG B 1 223 ? 3.494 71.389 -218.535 1.00 35.71 254 ARG B O 1
ATOM 4685 N N . LEU B 1 224 ? 2.786 71.760 -220.632 1.00 34.68 255 LEU B N 1
ATOM 4686 C CA . LEU B 1 224 ? 2.734 73.205 -220.448 1.00 34.25 255 LEU B CA 1
ATOM 4687 C C . LEU B 1 224 ? 1.312 73.580 -220.050 1.00 34.59 255 LEU B C 1
ATOM 4688 O O . LEU B 1 224 ? 0.371 73.434 -220.841 1.00 34.23 255 LEU B O 1
ATOM 4693 N N . GLY B 1 225 ? 1.157 74.062 -218.820 1.00 34.33 256 GLY B N 1
ATOM 4694 C CA . GLY B 1 225 ? -0.160 74.428 -218.343 1.00 33.16 256 GLY B CA 1
ATOM 4695 C C . GLY B 1 225 ? -0.915 73.166 -217.978 1.00 34.18 256 GLY B C 1
ATOM 4696 O O . GLY B 1 225 ? -0.306 72.125 -217.738 1.00 34.36 256 GLY B O 1
ATOM 4697 N N . GLU B 1 226 ? -2.242 73.250 -217.961 1.00 36.04 257 GLU B N 1
ATOM 4698 C CA . GLU B 1 226 ? -3.086 72.112 -217.611 1.00 36.41 257 GLU B CA 1
ATOM 4699 C C . GLU B 1 226 ? -3.772 71.527 -218.833 1.00 36.01 257 GLU B C 1
ATOM 4700 O O . GLU B 1 226 ? -3.735 72.111 -219.914 1.00 36.55 257 GLU B O 1
ATOM 4706 N N . GLU B 1 227 ? -4.386 70.363 -218.663 1.00 35.73 258 GLU B N 1
ATOM 4707 C CA . GLU B 1 227 ? -5.105 69.728 -219.762 1.00 35.98 258 GLU B CA 1
ATOM 4708 C C . GLU B 1 227 ? -6.270 70.641 -220.122 1.00 36.29 258 GLU B C 1
ATOM 4709 O O . GLU B 1 227 ? -6.914 71.211 -219.242 1.00 35.93 258 GLU B O 1
ATOM 4715 N N . GLY B 1 228 ? -6.540 70.785 -221.412 1.00 36.37 259 GLY B N 1
ATOM 4716 C CA . GLY B 1 228 ? -7.622 71.656 -221.827 1.00 36.88 259 GLY B CA 1
ATOM 4717 C C . GLY B 1 228 ? -7.135 73.068 -222.108 1.00 36.74 259 GLY B C 1
ATOM 4718 O O . GLY B 1 228 ? -7.881 73.892 -222.617 1.00 37.48 259 GLY B O 1
ATOM 4719 N N . GLU B 1 229 ? -5.881 73.354 -221.776 1.00 37.23 260 GLU B N 1
ATOM 4720 C CA . GLU B 1 229 ? -5.314 74.679 -222.010 1.00 37.33 260 GLU B CA 1
ATOM 4721 C C . GLU B 1 229 ? -4.433 74.715 -223.262 1.00 36.80 260 GLU B C 1
ATOM 4722 O O . GLU B 1 229 ? -3.918 75.771 -223.641 1.00 37.56 260 GLU B O 1
ATOM 4728 N N . GLY B 1 230 ? -4.272 73.566 -223.911 1.00 35.85 261 GLY B N 1
ATOM 4729 C CA . GLY B 1 230 ? -3.437 73.493 -225.103 1.00 35.36 261 GLY B CA 1
ATOM 4730 C C . GLY B 1 230 ? -3.842 74.435 -226.221 1.00 34.28 261 GLY B C 1
ATOM 4731 O O . GLY B 1 230 ? -2.996 75.105 -226.819 1.00 35.15 261 GLY B O 1
ATOM 4732 N N . PHE B 1 231 ? -5.140 74.484 -226.497 1.00 32.91 262 PHE B N 1
ATOM 4733 C CA . PHE B 1 231 ? -5.684 75.331 -227.551 1.00 32.67 262 PHE B CA 1
ATOM 4734 C C . PHE B 1 231 ? -5.380 76.813 -227.336 1.00 31.68 262 PHE B C 1
ATOM 4735 O O . PHE B 1 231 ? -4.878 77.487 -228.233 1.00 30.95 262 PHE B O 1
ATOM 4743 N N . LYS B 1 232 ? -5.692 77.315 -226.148 1.00 31.33 263 LYS B N 1
ATOM 4744 C CA . LYS B 1 232 ? -5.450 78.712 -225.822 1.00 31.36 263 LYS B CA 1
ATOM 4745 C C . LYS B 1 232 ? -3.967 79.032 -225.960 1.00 30.83 263 LYS B C 1
ATOM 4746 O O . LYS B 1 232 ? -3.590 80.141 -226.339 1.00 30.73 263 LYS B O 1
ATOM 4752 N N . ILE B 1 233 ? -3.122 78.059 -225.641 1.00 29.57 264 ILE B N 1
ATOM 4753 C CA . ILE B 1 233 ? -1.688 78.267 -225.737 1.00 27.81 264 ILE B CA 1
ATOM 4754 C C . ILE B 1 233 ? -1.273 78.413 -227.197 1.00 27.39 264 ILE B C 1
ATOM 4755 O O . ILE B 1 233 ? -0.556 79.352 -227.551 1.00 26.91 264 ILE B O 1
ATOM 4760 N N . ALA B 1 234 ? -1.739 77.493 -228.039 1.00 26.58 265 ALA B N 1
ATOM 4761 C CA . ALA B 1 234 ? -1.421 77.528 -229.463 1.00 27.47 265 ALA B CA 1
ATOM 4762 C C . ALA B 1 234 ? -1.917 78.824 -230.105 1.00 28.15 265 ALA B C 1
ATOM 4763 O O . ALA B 1 234 ? -1.254 79.393 -230.970 1.00 28.30 265 ALA B O 1
ATOM 4765 N N . MET B 1 235 ? -3.087 79.285 -229.670 1.00 28.93 266 MET B N 1
ATOM 4766 C CA . MET B 1 235 ? -3.675 80.505 -230.196 1.00 29.37 266 MET B CA 1
ATOM 4767 C C . MET B 1 235 ? -2.959 81.759 -229.717 1.00 30.43 266 MET B C 1
ATOM 4768 O O . MET B 1 235 ? -2.725 82.671 -230.511 1.00 31.06 266 MET B O 1
ATOM 4773 N N . GLN B 1 236 ? -2.622 81.822 -228.429 1.00 29.77 267 GLN B N 1
ATOM 4774 C CA . GLN B 1 236 ? -1.934 83.003 -227.901 1.00 30.02 267 GLN B CA 1
ATOM 4775 C C . GLN B 1 236 ? -0.549 83.114 -228.500 1.00 28.77 267 GLN B C 1
ATOM 4776 O O . GLN B 1 236 ? -0.035 84.210 -228.698 1.00 29.13 267 GLN B O 1
ATOM 4782 N N . THR B 1 237 ? 0.058 81.968 -228.778 1.00 28.58 268 THR B N 1
ATOM 4783 C CA . THR B 1 237 ? 1.383 81.940 -229.380 1.00 28.98 268 THR B CA 1
ATOM 4784 C C . THR B 1 237 ? 1.314 82.512 -230.801 1.00 28.42 268 THR B C 1
ATOM 4785 O O . THR B 1 237 ? 2.045 83.440 -231.153 1.00 27.76 268 THR B O 1
ATOM 4789 N N . LEU B 1 238 ? 0.418 81.950 -231.606 1.00 27.92 269 LEU B N 1
ATOM 4790 C CA . LEU B 1 238 ? 0.241 82.375 -232.977 1.00 26.25 269 LEU B CA 1
ATOM 4791 C C . LEU B 1 238 ? -0.118 83.848 -233.101 1.00 26.80 269 LEU B C 1
ATOM 4792 O O . LEU B 1 238 ? 0.269 84.502 -234.071 1.00 26.38 269 LEU B O 1
ATOM 4797 N N . ASN B 1 239 ? -0.839 84.387 -232.124 1.00 27.29 270 ASN B N 1
ATOM 4798 C CA . ASN B 1 239 ? -1.187 85.799 -232.185 1.00 28.44 270 ASN B CA 1
ATOM 4799 C C . ASN B 1 239 ? 0.085 86.651 -232.187 1.00 30.05 270 ASN B C 1
ATOM 4800 O O . ASN B 1 239 ? 0.111 87.734 -232.774 1.00 31.23 270 ASN B O 1
ATOM 4805 N N . LYS B 1 240 ? 1.138 86.164 -231.532 1.00 30.65 271 LYS B N 1
ATOM 4806 C CA . LYS B 1 240 ? 2.412 86.893 -231.475 1.00 32.01 271 LYS B CA 1
ATOM 4807 C C . LYS B 1 240 ? 3.396 86.532 -232.590 1.00 31.00 271 LYS B C 1
ATOM 4808 O O . LYS B 1 240 ? 3.986 87.417 -233.218 1.00 29.84 271 LYS B O 1
ATOM 4814 N N . THR B 1 241 ? 3.565 85.233 -232.826 1.00 28.90 272 THR B N 1
ATOM 4815 C CA . THR B 1 241 ? 4.504 84.747 -233.826 1.00 28.07 272 THR B CA 1
ATOM 4816 C C . THR B 1 241 ? 4.155 85.137 -235.259 1.00 27.90 272 THR B C 1
ATOM 4817 O O . THR B 1 241 ? 5.014 85.117 -236.136 1.00 27.77 272 THR B O 1
ATOM 4821 N N . ARG B 1 242 ? 2.901 85.488 -235.504 1.00 27.33 273 ARG B N 1
ATOM 4822 C CA . ARG B 1 242 ? 2.519 85.897 -236.843 1.00 28.09 273 ARG B CA 1
ATOM 4823 C C . ARG B 1 242 ? 3.140 87.243 -237.198 1.00 27.20 273 ARG B C 1
ATOM 4824 O O . ARG B 1 242 ? 3.332 87.545 -238.368 1.00 28.48 273 ARG B O 1
ATOM 4832 N N . ILE B 1 243 ? 3.456 88.040 -236.183 1.00 26.79 274 ILE B N 1
ATOM 4833 C CA . ILE B 1 243 ? 4.068 89.348 -236.384 1.00 25.23 274 ILE B CA 1
ATOM 4834 C C . ILE B 1 243 ? 5.431 89.182 -237.062 1.00 26.17 274 ILE B C 1
ATOM 4835 O O . ILE B 1 243 ? 5.771 89.931 -237.972 1.00 26.15 274 ILE B O 1
ATOM 4840 N N . PRO B 1 244 ? 6.242 88.212 -236.609 1.00 27.07 275 PRO B N 1
ATOM 4841 C CA . PRO B 1 244 ? 7.547 88.019 -237.251 1.00 27.00 275 PRO B CA 1
ATOM 4842 C C . PRO B 1 244 ? 7.403 87.579 -238.709 1.00 27.45 275 PRO B C 1
ATOM 4843 O O . PRO B 1 244 ? 8.251 87.891 -239.547 1.00 28.04 275 PRO B O 1
ATOM 4847 N N . VAL B 1 245 ? 6.335 86.848 -239.014 1.00 26.32 276 VAL B N 1
ATOM 4848 C CA . VAL B 1 245 ? 6.112 86.417 -240.385 1.00 26.55 276 VAL B CA 1
ATOM 4849 C C . VAL B 1 245 ? 5.832 87.664 -241.224 1.00 25.88 276 VAL B C 1
ATOM 4850 O O . VAL B 1 245 ? 6.230 87.750 -242.384 1.00 26.81 276 VAL B O 1
ATOM 4854 N N . ALA B 1 246 ? 5.155 88.634 -240.618 1.00 25.78 277 ALA B N 1
ATOM 4855 C CA . ALA B 1 246 ? 4.851 89.892 -241.288 1.00 25.10 277 ALA B CA 1
ATOM 4856 C C . ALA B 1 246 ? 6.159 90.675 -241.445 1.00 25.74 277 ALA B C 1
ATOM 4857 O O . ALA B 1 246 ? 6.381 91.341 -242.466 1.00 24.93 277 ALA B O 1
ATOM 4859 N N . ALA B 1 247 ? 7.020 90.589 -240.428 1.00 25.31 278 ALA B N 1
ATOM 4860 C CA . ALA B 1 247 ? 8.303 91.277 -240.456 1.00 25.27 278 ALA B CA 1
ATOM 4861 C C . ALA B 1 247 ? 9.187 90.698 -241.560 1.00 24.97 278 ALA B C 1
ATOM 4862 O O . ALA B 1 247 ? 9.826 91.438 -242.308 1.00 24.43 278 ALA B O 1
ATOM 4864 N N . GLY B 1 248 ? 9.213 89.372 -241.655 1.00 24.57 279 GLY B N 1
ATOM 4865 C CA . GLY B 1 248 ? 10.007 88.718 -242.672 1.00 23.59 279 GLY B CA 1
ATOM 4866 C C . GLY B 1 248 ? 9.528 89.141 -244.046 1.00 24.65 279 GLY B C 1
ATOM 4867 O O . GLY B 1 248 ? 10.331 89.523 -244.889 1.00 26.79 279 GLY B O 1
ATOM 4868 N N . SER B 1 249 ? 8.217 89.070 -244.263 1.00 25.48 280 SER B N 1
ATOM 4869 C CA . SER B 1 249 ? 7.609 89.467 -245.533 1.00 25.74 280 SER B CA 1
ATOM 4870 C C . SER B 1 249 ? 8.110 90.846 -245.966 1.00 25.22 280 SER B C 1
ATOM 4871 O O . SER B 1 249 ? 8.480 91.047 -247.125 1.00 26.91 280 SER B O 1
ATOM 4874 N N . VAL B 1 250 ? 8.109 91.787 -245.026 1.00 24.08 281 VAL B N 1
ATOM 4875 C CA . VAL B 1 250 ? 8.571 93.147 -245.269 1.00 23.51 281 VAL B CA 1
ATOM 4876 C C . VAL B 1 250 ? 10.024 93.133 -245.722 1.00 24.39 281 VAL B C 1
ATOM 4877 O O . VAL B 1 250 ? 10.417 93.910 -246.593 1.00 23.83 281 VAL B O 1
ATOM 4881 N N . GLY B 1 251 ? 10.811 92.246 -245.115 1.00 25.08 282 GLY B N 1
ATOM 4882 C CA . GLY B 1 251 ? 12.221 92.123 -245.448 1.00 25.25 282 GLY B CA 1
ATOM 4883 C C . GLY B 1 251 ? 12.448 91.606 -246.857 1.00 25.57 282 GLY B C 1
ATOM 4884 O O . GLY B 1 251 ? 13.364 92.050 -247.553 1.00 23.33 282 GLY B O 1
ATOM 4885 N N . VAL B 1 252 ? 11.614 90.658 -247.274 1.00 25.52 283 VAL B N 1
ATOM 4886 C CA . VAL B 1 252 ? 11.708 90.100 -248.613 1.00 24.95 283 VAL B CA 1
ATOM 4887 C C . VAL B 1 252 ? 11.287 91.171 -249.616 1.00 25.93 283 VAL B C 1
ATOM 4888 O O . VAL B 1 252 ? 11.925 91.354 -250.657 1.00 25.69 283 VAL B O 1
ATOM 4892 N N . ALA B 1 253 ? 10.209 91.879 -249.298 1.00 25.54 284 ALA B N 1
ATOM 4893 C CA . ALA B 1 253 ? 9.729 92.934 -250.176 1.00 25.86 284 ALA B CA 1
ATOM 4894 C C . ALA B 1 253 ? 10.812 94.006 -250.343 1.00 26.09 284 ALA B C 1
ATOM 4895 O O . ALA B 1 253 ? 11.035 94.488 -251.448 1.00 26.11 284 ALA B O 1
ATOM 4897 N N . ARG B 1 254 ? 11.490 94.361 -249.251 1.00 26.46 285 ARG B N 1
ATOM 4898 C CA . ARG B 1 254 ? 12.555 95.368 -249.300 1.00 26.75 285 ARG B CA 1
ATOM 4899 C C . ARG B 1 254 ? 13.701 94.862 -250.172 1.00 26.52 285 ARG B C 1
ATOM 4900 O O . ARG B 1 254 ? 14.285 95.611 -250.954 1.00 27.09 285 ARG B O 1
ATOM 4908 N N . ARG B 1 255 ? 14.018 93.583 -250.039 1.00 26.81 286 ARG B N 1
ATOM 4909 C CA . ARG B 1 255 ? 15.085 92.989 -250.829 1.00 26.95 286 ARG B CA 1
ATOM 4910 C C . ARG B 1 255 ? 14.695 93.015 -252.309 1.00 26.97 286 ARG B C 1
ATOM 4911 O O . ARG B 1 255 ? 15.553 93.154 -253.177 1.00 27.31 286 ARG B O 1
ATOM 4919 N N . ALA B 1 256 ? 13.398 92.886 -252.589 1.00 25.97 287 ALA B N 1
ATOM 4920 C CA . ALA B 1 256 ? 12.905 92.907 -253.963 1.00 24.97 287 ALA B CA 1
ATOM 4921 C C . ALA B 1 256 ? 13.051 94.316 -254.540 1.00 25.87 287 ALA B C 1
ATOM 4922 O O . ALA B 1 256 ? 13.395 94.492 -255.714 1.00 27.12 287 ALA B O 1
ATOM 4924 N N . LEU B 1 257 ? 12.800 95.317 -253.704 1.00 24.48 288 LEU B N 1
ATOM 4925 C CA . LEU B 1 257 ? 12.912 96.702 -254.125 1.00 24.91 288 LEU B CA 1
ATOM 4926 C C . LEU B 1 257 ? 14.361 97.061 -254.430 1.00 25.51 288 LEU B C 1
ATOM 4927 O O . LEU B 1 257 ? 14.639 97.738 -255.418 1.00 26.03 288 LEU B O 1
ATOM 4932 N N . ASP B 1 258 ? 15.275 96.600 -253.579 1.00 26.29 289 ASP B N 1
ATOM 4933 C CA . ASP B 1 258 ? 16.706 96.859 -253.740 1.00 25.78 289 ASP B CA 1
ATOM 4934 C C . ASP B 1 258 ? 17.288 96.256 -255.011 1.00 26.02 289 ASP B C 1
ATOM 4935 O O . ASP B 1 258 ? 18.019 96.918 -255.748 1.00 25.44 289 ASP B O 1
ATOM 4940 N N . GLU B 1 259 ? 16.979 94.990 -255.255 1.00 25.59 290 GLU B N 1
ATOM 4941 C CA . GLU B 1 259 ? 17.465 94.319 -256.448 1.00 26.14 290 GLU B CA 1
ATOM 4942 C C . GLU B 1 259 ? 16.902 95.007 -257.696 1.00 26.79 290 GLU B C 1
ATOM 4943 O O . GLU B 1 259 ? 17.650 95.407 -258.592 1.00 27.20 290 GLU B O 1
ATOM 4949 N N . ALA B 1 260 ? 15.576 95.141 -257.731 1.00 26.37 291 ALA B N 1
ATOM 4950 C CA . ALA B 1 260 ? 14.868 95.760 -258.844 1.00 26.48 291 ALA B CA 1
ATOM 4951 C C . ALA B 1 260 ? 15.409 97.139 -259.209 1.00 26.35 291 ALA B C 1
ATOM 4952 O O . ALA B 1 260 ? 15.627 97.435 -260.381 1.00 26.20 291 ALA B O 1
ATOM 4954 N N . ARG B 1 261 ? 15.609 97.979 -258.200 1.00 25.77 292 ARG B N 1
ATOM 4955 C CA . ARG B 1 261 ? 16.108 99.330 -258.411 1.00 27.49 292 ARG B CA 1
ATOM 4956 C C . ARG B 1 261 ? 17.542 99.363 -258.932 1.00 28.24 292 ARG B C 1
ATOM 4957 O O . ARG B 1 261 ? 17.857 100.129 -259.842 1.00 26.01 292 ARG B O 1
ATOM 4965 N N . LYS B 1 262 ? 18.406 98.539 -258.343 1.00 28.98 293 LYS B N 1
ATOM 4966 C CA . LYS B 1 262 ? 19.802 98.464 -258.757 1.00 29.14 293 LYS B CA 1
ATOM 4967 C C . LYS B 1 262 ? 19.866 98.016 -260.219 1.00 29.00 293 LYS B C 1
ATOM 4968 O O . LYS B 1 262 ? 20.672 98.515 -261.001 1.00 28.18 293 LYS B O 1
ATOM 4974 N N . TYR B 1 263 ? 19.000 97.079 -260.585 1.00 28.83 294 TYR B N 1
ATOM 4975 C CA . TYR B 1 263 ? 18.966 96.578 -261.952 1.00 28.45 294 TYR B CA 1
ATOM 4976 C C . TYR B 1 263 ? 18.372 97.628 -262.887 1.00 27.90 294 TYR B C 1
ATOM 4977 O O . TYR B 1 263 ? 18.877 97.847 -263.991 1.00 27.80 294 TYR B O 1
ATOM 4986 N N . ALA B 1 264 ? 17.302 98.277 -262.435 1.00 27.91 295 ALA B N 1
ATOM 4987 C CA . ALA B 1 264 ? 16.621 99.308 -263.221 1.00 28.51 295 ALA B CA 1
ATOM 4988 C C . ALA B 1 264 ? 17.552 100.456 -263.603 1.00 29.82 295 ALA B C 1
ATOM 4989 O O . ALA B 1 264 ? 17.456 100.996 -264.709 1.00 29.32 295 ALA B O 1
ATOM 4991 N N . LYS B 1 265 ? 18.444 100.825 -262.686 1.00 30.40 296 LYS B N 1
ATOM 4992 C CA . LYS B 1 265 ? 19.402 101.903 -262.923 1.00 32.49 296 LYS B CA 1
ATOM 4993 C C . LYS B 1 265 ? 20.507 101.501 -263.890 1.00 33.23 296 LYS B C 1
ATOM 4994 O O . LYS B 1 265 ? 20.926 102.302 -264.720 1.00 34.02 296 LYS B O 1
ATOM 5000 N N . GLU B 1 266 ? 20.984 100.265 -263.774 1.00 34.73 297 GLU B N 1
ATOM 5001 C CA . GLU B 1 266 ? 22.065 99.777 -264.630 1.00 36.42 297 GLU B CA 1
ATOM 5002 C C . GLU B 1 266 ? 21.614 99.279 -266.007 1.00 35.89 297 GLU B C 1
ATOM 5003 O O . GLU B 1 266 ? 22.270 99.556 -267.004 1.00 36.34 297 GLU B O 1
ATOM 5009 N N . ARG B 1 267 ? 20.510 98.535 -266.061 1.00 35.95 298 ARG B N 1
ATOM 5010 C CA . ARG B 1 267 ? 20.018 97.987 -267.333 1.00 35.36 298 ARG B CA 1
ATOM 5011 C C . ARG B 1 267 ? 19.355 99.033 -268.219 1.00 35.53 298 ARG B C 1
ATOM 5012 O O . ARG B 1 267 ? 18.482 99.777 -267.767 1.00 35.93 298 ARG B O 1
ATOM 5020 N N . GLU B 1 268 ? 19.761 99.076 -269.486 1.00 35.05 299 GLU B N 1
ATOM 5021 C CA . GLU B 1 268 ? 19.209 100.040 -270.426 1.00 34.93 299 GLU B CA 1
ATOM 5022 C C . GLU B 1 268 ? 18.466 99.361 -271.568 1.00 34.70 299 GLU B C 1
ATOM 5023 O O . GLU B 1 268 ? 18.726 98.211 -271.903 1.00 34.98 299 GLU B O 1
ATOM 5029 N N . ALA B 1 269 ? 17.538 100.096 -272.161 1.00 33.40 300 ALA B N 1
ATOM 5030 C CA . ALA B 1 269 ? 16.756 99.612 -273.282 1.00 33.48 300 ALA B CA 1
ATOM 5031 C C . ALA B 1 269 ? 16.272 100.860 -274.012 1.00 33.41 300 ALA B C 1
ATOM 5032 O O . ALA B 1 269 ? 15.837 101.826 -273.376 1.00 34.85 300 ALA B O 1
ATOM 5034 N N . PHE B 1 270 ? 16.363 100.856 -275.336 1.00 33.41 301 PHE B N 1
ATOM 5035 C CA . PHE B 1 270 ? 15.938 102.012 -276.113 1.00 33.39 301 PHE B CA 1
ATOM 5036 C C . PHE B 1 270 ? 16.804 103.216 -275.717 1.00 34.32 301 PHE B C 1
ATOM 5037 O O . PHE B 1 270 ? 16.308 104.336 -275.562 1.00 32.43 301 PHE B O 1
ATOM 5045 N N . GLY B 1 271 ? 18.102 102.949 -275.538 1.00 35.50 302 GLY B N 1
ATOM 5046 C CA . GLY B 1 271 ? 19.087 103.967 -275.176 1.00 35.66 302 GLY B CA 1
ATOM 5047 C C . GLY B 1 271 ? 18.845 104.714 -273.877 1.00 36.78 302 GLY B C 1
ATOM 5048 O O . GLY B 1 271 ? 18.923 105.946 -273.850 1.00 36.98 302 GLY B O 1
ATOM 5049 N N . GLU B 1 272 ? 18.593 103.990 -272.788 1.00 35.84 303 GLU B N 1
ATOM 5050 C CA . GLU B 1 272 ? 18.292 104.660 -271.530 1.00 35.05 303 GLU B CA 1
ATOM 5051 C C . GLU B 1 272 ? 18.072 103.661 -270.397 1.00 33.40 303 GLU B C 1
ATOM 5052 O O . GLU B 1 272 ? 17.631 102.539 -270.628 1.00 33.23 303 GLU B O 1
ATOM 5058 N N . PRO B 1 273 ? 18.409 104.044 -269.156 1.00 32.63 304 PRO B N 1
ATOM 5059 C CA . PRO B 1 273 ? 18.204 103.127 -268.029 1.00 30.79 304 PRO B CA 1
ATOM 5060 C C . PRO B 1 273 ? 16.694 102.895 -267.899 1.00 30.25 304 PRO B C 1
ATOM 5061 O O . PRO B 1 273 ? 15.910 103.857 -267.923 1.00 29.43 304 PRO B O 1
ATOM 5065 N N . ILE B 1 274 ? 16.286 101.634 -267.773 1.00 28.25 305 ILE B N 1
ATOM 5066 C CA . ILE B 1 274 ? 14.865 101.320 -267.677 1.00 28.42 305 ILE B CA 1
ATOM 5067 C C . ILE B 1 274 ? 14.206 102.052 -266.520 1.00 28.18 305 ILE B C 1
ATOM 5068 O O . ILE B 1 274 ? 13.001 102.276 -266.531 1.00 26.36 305 ILE B O 1
ATOM 5073 N N . ALA B 1 275 ? 15.010 102.438 -265.532 1.00 28.85 306 ALA B N 1
ATOM 5074 C CA . ALA B 1 275 ? 14.505 103.167 -264.379 1.00 28.36 306 ALA B CA 1
ATOM 5075 C C . ALA B 1 275 ? 13.898 104.487 -264.833 1.00 28.33 306 ALA B C 1
ATOM 5076 O O . ALA B 1 275 ? 13.060 105.049 -264.143 1.00 29.37 306 ALA B O 1
ATOM 5078 N N . ASN B 1 276 ? 14.316 104.975 -265.996 1.00 27.90 307 ASN B N 1
ATOM 5079 C CA . ASN B 1 276 ? 13.790 106.232 -266.527 1.00 28.26 307 ASN B CA 1
ATOM 5080 C C . ASN B 1 276 ? 12.369 106.077 -267.051 1.00 28.64 307 ASN B C 1
ATOM 5081 O O . ASN B 1 276 ? 11.683 107.069 -267.282 1.00 29.47 307 ASN B O 1
ATOM 5086 N N . PHE B 1 277 ? 11.928 104.840 -267.257 1.00 28.79 308 PHE B N 1
ATOM 5087 C CA . PHE B 1 277 ? 10.584 104.604 -267.768 1.00 29.89 308 PHE B CA 1
ATOM 5088 C C . PHE B 1 277 ? 9.570 104.618 -266.642 1.00 30.58 308 PHE B C 1
ATOM 5089 O O . PHE B 1 277 ? 9.737 103.953 -265.623 1.00 32.82 308 PHE B O 1
ATOM 5097 N N . GLN B 1 278 ? 8.510 105.388 -266.844 1.00 30.92 309 GLN B N 1
ATOM 5098 C CA . GLN B 1 278 ? 7.457 105.554 -265.855 1.00 30.69 309 GLN B CA 1
ATOM 5099 C C . GLN B 1 278 ? 6.778 104.249 -265.441 1.00 29.89 309 GLN B C 1
ATOM 5100 O O . GLN B 1 278 ? 6.395 104.095 -264.290 1.00 30.27 309 GLN B O 1
ATOM 5106 N N . ALA B 1 279 ? 6.624 103.312 -266.368 1.00 28.59 310 ALA B N 1
ATOM 5107 C CA . ALA B 1 279 ? 5.987 102.043 -266.033 1.00 27.53 310 ALA B CA 1
ATOM 5108 C C . ALA B 1 279 ? 6.822 101.293 -264.995 1.00 26.87 310 ALA B C 1
ATOM 5109 O O . ALA B 1 279 ? 6.278 100.667 -264.086 1.00 26.54 310 ALA B O 1
ATOM 5111 N N . ILE B 1 280 ? 8.144 101.371 -265.134 1.00 25.59 311 ILE B N 1
ATOM 5112 C CA . ILE B 1 280 ? 9.066 100.715 -264.210 1.00 24.85 311 ILE B CA 1
ATOM 5113 C C . ILE B 1 280 ? 9.155 101.488 -262.900 1.00 25.15 311 ILE B C 1
ATOM 5114 O O . ILE B 1 280 ? 9.306 100.897 -261.830 1.00 26.16 311 ILE B O 1
ATOM 5119 N N . GLN B 1 281 ? 9.071 102.812 -262.982 1.00 23.41 312 GLN B N 1
ATOM 5120 C CA . GLN B 1 281 ? 9.136 103.633 -261.785 1.00 23.68 312 GLN B CA 1
ATOM 5121 C C . GLN B 1 281 ? 7.942 103.330 -260.885 1.00 23.85 312 GLN B C 1
ATOM 5122 O O . GLN B 1 281 ? 8.083 103.190 -259.670 1.00 24.38 312 GLN B O 1
ATOM 5128 N N . PHE B 1 282 ? 6.767 103.224 -261.494 1.00 23.12 313 PHE B N 1
ATOM 5129 C CA . PHE B 1 282 ? 5.545 102.929 -260.763 1.00 23.64 313 PHE B CA 1
ATOM 5130 C C . PHE B 1 282 ? 5.547 101.548 -260.112 1.00 24.67 313 PHE B C 1
ATOM 5131 O O . PHE B 1 282 ? 4.946 101.369 -259.056 1.00 25.54 313 PHE B O 1
ATOM 5139 N N . LYS B 1 283 ? 6.210 100.573 -260.734 1.00 23.08 314 LYS B N 1
ATOM 5140 C CA . LYS B 1 283 ? 6.289 99.243 -260.143 1.00 23.01 314 LYS B CA 1
ATOM 5141 C C . LYS B 1 283 ? 7.103 99.401 -258.857 1.00 24.21 314 LYS B C 1
ATOM 5142 O O . LYS B 1 283 ? 6.738 98.879 -257.802 1.00 26.33 314 LYS B O 1
ATOM 5148 N N . LEU B 1 284 ? 8.206 100.137 -258.951 1.00 24.06 315 LEU B N 1
ATOM 5149 C CA . LEU B 1 284 ? 9.079 100.366 -257.804 1.00 23.29 315 LEU B CA 1
ATOM 5150 C C . LEU B 1 284 ? 8.357 101.146 -256.708 1.00 23.48 315 LEU B C 1
ATOM 5151 O O . LEU B 1 284 ? 8.539 100.881 -255.516 1.00 23.98 315 LEU B O 1
ATOM 5156 N N . VAL B 1 285 ? 7.542 102.112 -257.120 1.00 22.17 316 VAL B N 1
ATOM 5157 C CA . VAL B 1 285 ? 6.782 102.916 -256.181 1.00 21.90 316 VAL B CA 1
ATOM 5158 C C . VAL B 1 285 ? 5.786 102.036 -255.440 1.00 21.76 316 VAL B C 1
ATOM 5159 O O . VAL B 1 285 ? 5.645 102.157 -254.232 1.00 22.21 316 VAL B O 1
ATOM 5163 N N . ASP B 1 286 ? 5.103 101.146 -256.158 1.00 21.95 317 ASP B N 1
ATOM 5164 C CA . ASP B 1 286 ? 4.129 100.275 -255.510 1.00 22.73 317 ASP B CA 1
ATOM 5165 C C . ASP B 1 286 ? 4.799 99.351 -254.504 1.00 22.58 317 ASP B C 1
ATOM 5166 O O . ASP B 1 286 ? 4.210 99.028 -253.476 1.00 24.98 317 ASP B O 1
ATOM 5171 N N . MET B 1 287 ? 6.030 98.938 -254.786 1.00 22.22 318 MET B N 1
ATOM 5172 C CA . MET B 1 287 ? 6.764 98.092 -253.853 1.00 22.31 318 MET B CA 1
ATOM 5173 C C . MET B 1 287 ? 6.945 98.856 -252.533 1.00 22.60 318 MET B C 1
ATOM 5174 O O . MET B 1 287 ? 6.579 98.373 -251.464 1.00 23.22 318 MET B O 1
ATOM 5179 N N . LEU B 1 288 ? 7.500 100.063 -252.629 1.00 22.32 319 LEU B N 1
ATOM 5180 C CA . LEU B 1 288 ? 7.757 100.899 -251.464 1.00 22.09 319 LEU B CA 1
ATOM 5181 C C . LEU B 1 288 ? 6.500 101.254 -250.675 1.00 23.14 319 LEU B C 1
ATOM 5182 O O . LEU B 1 288 ? 6.557 101.393 -249.459 1.00 23.08 319 LEU B O 1
ATOM 5187 N N . ILE B 1 289 ? 5.370 101.406 -251.363 1.00 23.69 320 ILE B N 1
ATOM 5188 C CA . ILE B 1 289 ? 4.115 101.717 -250.683 1.00 23.68 320 ILE B CA 1
ATOM 5189 C C . ILE B 1 289 ? 3.727 100.561 -249.759 1.00 24.76 320 ILE B C 1
ATOM 5190 O O . ILE B 1 289 ? 3.382 100.781 -248.600 1.00 24.92 320 ILE B O 1
ATOM 5195 N N . GLY B 1 290 ? 3.791 99.337 -250.283 1.00 23.54 321 GLY B N 1
ATOM 5196 C CA . GLY B 1 290 ? 3.459 98.166 -249.496 1.00 23.02 321 GLY B CA 1
ATOM 5197 C C . GLY B 1 290 ? 4.450 97.992 -248.365 1.00 23.48 321 GLY B C 1
ATOM 5198 O O . GLY B 1 290 ? 4.067 97.785 -247.217 1.00 23.83 321 GLY B O 1
ATOM 5199 N N . ILE B 1 291 ? 5.733 98.081 -248.695 1.00 22.69 322 ILE B N 1
ATOM 5200 C CA . ILE B 1 291 ? 6.795 97.950 -247.707 1.00 23.09 322 ILE B CA 1
ATOM 5201 C C . ILE B 1 291 ? 6.608 98.889 -246.506 1.00 23.12 322 ILE B C 1
ATOM 5202 O O . ILE B 1 291 ? 6.510 98.445 -245.363 1.00 23.69 322 ILE B O 1
ATOM 5207 N N . GLU B 1 292 ? 6.575 100.186 -246.789 1.00 23.23 323 GLU B N 1
ATOM 5208 C CA . GLU B 1 292 ? 6.429 101.223 -245.778 1.00 23.26 323 GLU B CA 1
ATOM 5209 C C . GLU B 1 292 ? 5.179 101.075 -244.924 1.00 24.01 323 GLU B C 1
ATOM 5210 O O . GLU B 1 292 ? 5.231 101.219 -243.704 1.00 23.83 323 GLU B O 1
ATOM 5216 N N . THR B 1 293 ? 4.051 100.807 -245.569 1.00 23.03 324 THR B N 1
ATOM 5217 C CA . THR B 1 293 ? 2.801 100.652 -244.849 1.00 22.78 324 THR B CA 1
ATOM 5218 C C . THR B 1 293 ? 2.780 99.341 -244.070 1.00 23.35 324 THR B C 1
ATOM 5219 O O . THR B 1 293 ? 2.246 99.282 -242.974 1.00 24.27 324 THR B O 1
ATOM 5223 N N . ALA B 1 294 ? 3.370 98.294 -244.630 1.00 22.73 325 ALA B N 1
ATOM 5224 C CA . ALA B 1 294 ? 3.384 97.009 -243.950 1.00 23.97 325 ALA B CA 1
ATOM 5225 C C . ALA B 1 294 ? 4.319 97.016 -242.744 1.00 24.06 325 ALA B C 1
ATOM 5226 O O . ALA B 1 294 ? 4.019 96.409 -241.716 1.00 21.71 325 ALA B O 1
ATOM 5228 N N . ARG B 1 295 ? 5.452 97.701 -242.860 1.00 24.63 326 ARG B N 1
ATOM 5229 C CA . ARG B 1 295 ? 6.380 97.737 -241.736 1.00 26.08 326 ARG B CA 1
ATOM 5230 C C . ARG B 1 295 ? 5.780 98.519 -240.576 1.00 26.27 326 ARG B C 1
ATOM 5231 O O . ARG B 1 295 ? 5.835 98.070 -239.436 1.00 26.50 326 ARG B O 1
ATOM 5239 N N . MET B 1 296 ? 5.197 99.679 -240.865 1.00 26.84 327 MET B N 1
ATOM 5240 C CA . MET B 1 296 ? 4.617 100.488 -239.802 1.00 28.83 327 MET B CA 1
ATOM 5241 C C . MET B 1 296 ? 3.485 99.772 -239.102 1.00 27.65 327 MET B C 1
ATOM 5242 O O . MET B 1 296 ? 3.364 99.856 -237.881 1.00 26.75 327 MET B O 1
ATOM 5247 N N . TYR B 1 297 ? 2.661 99.056 -239.855 1.00 26.58 328 TYR B N 1
ATOM 5248 C CA . TYR B 1 297 ? 1.581 98.337 -239.206 1.00 28.04 328 TYR B CA 1
ATOM 5249 C C . TYR B 1 297 ? 2.140 97.137 -238.435 1.00 27.83 328 TYR B C 1
ATOM 5250 O O . TYR B 1 297 ? 1.554 96.694 -237.446 1.00 27.74 328 TYR B O 1
ATOM 5259 N N . THR B 1 298 ? 3.274 96.614 -238.888 1.00 27.62 329 THR B N 1
ATOM 5260 C CA . THR B 1 298 ? 3.899 95.487 -238.213 1.00 28.49 329 THR B CA 1
ATOM 5261 C C . THR B 1 298 ? 4.490 95.981 -236.883 1.00 30.18 329 THR B C 1
ATOM 5262 O O . THR B 1 298 ? 4.442 95.278 -235.871 1.00 30.37 329 THR B O 1
ATOM 5266 N N . TYR B 1 299 ? 5.043 97.193 -236.886 1.00 29.91 330 TYR B N 1
ATOM 5267 C CA . TYR B 1 299 ? 5.606 97.764 -235.669 1.00 30.96 330 TYR B CA 1
ATOM 5268 C C . TYR B 1 299 ? 4.482 98.006 -234.665 1.00 29.17 330 TYR B C 1
ATOM 5269 O O . TYR B 1 299 ? 4.648 97.766 -233.474 1.00 28.66 330 TYR B O 1
ATOM 5278 N N . TYR B 1 300 ? 3.344 98.486 -235.160 1.00 28.95 331 TYR B N 1
ATOM 5279 C CA . TYR B 1 300 ? 2.180 98.760 -234.323 1.00 27.98 331 TYR B CA 1
ATOM 5280 C C . TYR B 1 300 ? 1.702 97.480 -233.663 1.00 28.12 331 TYR B C 1
ATOM 5281 O O . TYR B 1 300 ? 1.358 97.479 -232.480 1.00 28.31 331 TYR B O 1
ATOM 5290 N N . ALA B 1 301 ? 1.683 96.393 -234.432 1.00 27.07 332 ALA B N 1
ATOM 5291 C CA . ALA B 1 301 ? 1.263 95.097 -233.913 1.00 26.78 332 ALA B CA 1
ATOM 5292 C C . ALA B 1 301 ? 2.218 94.637 -232.808 1.00 27.43 332 ALA B C 1
ATOM 5293 O O . ALA B 1 301 ? 1.780 94.150 -231.761 1.00 26.41 332 ALA B O 1
ATOM 5295 N N . ALA B 1 302 ? 3.521 94.787 -233.051 1.00 27.92 333 ALA B N 1
ATOM 5296 C CA . ALA B 1 302 ? 4.537 94.399 -232.075 1.00 29.70 333 ALA B CA 1
ATOM 5297 C C . ALA B 1 302 ? 4.409 95.271 -230.820 1.00 30.00 333 ALA B C 1
ATOM 5298 O O . ALA B 1 302 ? 4.597 94.800 -229.698 1.00 29.44 333 ALA B O 1
ATOM 5300 N N . TRP B 1 303 ? 4.082 96.541 -231.022 1.00 30.78 334 TRP B N 1
ATOM 5301 C CA . TRP B 1 303 ? 3.901 97.465 -229.917 1.00 32.53 334 TRP B CA 1
ATOM 5302 C C . TRP B 1 303 ? 2.766 96.974 -229.021 1.00 33.35 334 TRP B C 1
ATOM 5303 O O . TRP B 1 303 ? 2.930 96.871 -227.811 1.00 36.41 334 TRP B O 1
ATOM 5314 N N . LEU B 1 304 ? 1.615 96.672 -229.623 1.00 33.12 335 LEU B N 1
ATOM 5315 C CA . LEU B 1 304 ? 0.449 96.197 -228.879 1.00 32.33 335 LEU B CA 1
ATOM 5316 C C . LEU B 1 304 ? 0.794 94.990 -228.031 1.00 32.19 335 LEU B C 1
ATOM 5317 O O . LEU B 1 304 ? 0.448 94.927 -226.846 1.00 31.82 335 LEU B O 1
ATOM 5322 N N . ALA B 1 305 ? 1.459 94.023 -228.656 1.00 31.31 336 ALA B N 1
ATOM 5323 C CA . ALA B 1 305 ? 1.850 92.802 -227.968 1.00 31.66 336 ALA B CA 1
ATOM 5324 C C . ALA B 1 305 ? 2.788 93.119 -226.800 1.00 31.82 336 ALA B C 1
ATOM 5325 O O . ALA B 1 305 ? 2.604 92.603 -225.695 1.00 31.23 336 ALA B O 1
ATOM 5327 N N . ASP B 1 306 ? 3.773 93.985 -227.041 1.00 31.97 337 ASP B N 1
ATOM 5328 C CA . ASP B 1 306 ? 4.725 94.360 -226.001 1.00 32.68 337 ASP B CA 1
ATOM 5329 C C . ASP B 1 306 ? 4.085 95.167 -224.882 1.00 32.49 337 ASP B C 1
ATOM 5330 O O . ASP B 1 306 ? 4.667 95.305 -223.813 1.00 32.81 337 ASP B O 1
ATOM 5335 N N . GLN B 1 307 ? 2.895 95.706 -225.130 1.00 32.58 338 GLN B N 1
ATOM 5336 C CA . GLN B 1 307 ? 2.186 96.494 -224.123 1.00 32.03 338 GLN B CA 1
ATOM 5337 C C . GLN B 1 307 ? 1.165 95.648 -223.375 1.00 31.65 338 GLN B C 1
ATOM 5338 O O . GLN B 1 307 ? 0.538 96.115 -222.429 1.00 31.91 338 GLN B O 1
ATOM 5344 N N . GLY B 1 308 ? 1.002 94.401 -223.803 1.00 31.36 339 GLY B N 1
ATOM 5345 C CA . GLY B 1 308 ? 0.031 93.527 -223.172 1.00 31.43 339 GLY B CA 1
ATOM 5346 C C . GLY B 1 308 ? -1.378 93.837 -223.657 1.00 31.93 339 GLY B C 1
ATOM 5347 O O . GLY B 1 308 ? -2.351 93.504 -222.990 1.00 33.06 339 GLY B O 1
ATOM 5348 N N . LEU B 1 309 ? -1.488 94.485 -224.814 1.00 31.17 340 LEU B N 1
ATOM 5349 C CA . LEU B 1 309 ? -2.786 94.831 -225.381 1.00 30.42 340 LEU B CA 1
ATOM 5350 C C . LEU B 1 309 ? -3.253 93.773 -226.382 1.00 30.58 340 LEU B C 1
ATOM 5351 O O . LEU B 1 309 ? -2.452 92.983 -226.887 1.00 31.12 340 LEU B O 1
ATOM 5356 N N . PRO B 1 310 ? -4.564 93.734 -226.669 1.00 30.08 341 PRO B N 1
ATOM 5357 C CA . PRO B 1 310 ? -5.098 92.755 -227.623 1.00 30.76 341 PRO B CA 1
ATOM 5358 C C . PRO B 1 310 ? -4.429 92.961 -228.978 1.00 30.72 341 PRO B C 1
ATOM 5359 O O . PRO B 1 310 ? -4.297 94.095 -229.444 1.00 30.82 341 PRO B O 1
ATOM 5363 N N . HIS B 1 311 ? -4.017 91.870 -229.613 1.00 29.62 342 HIS B N 1
ATOM 5364 C CA . HIS B 1 311 ? -3.330 91.981 -230.887 1.00 29.79 342 HIS B CA 1
ATOM 5365 C C . HIS B 1 311 ? -3.601 90.851 -231.865 1.00 29.86 342 HIS B C 1
ATOM 5366 O O . HIS B 1 311 ? -2.903 90.735 -232.869 1.00 31.54 342 HIS B O 1
ATOM 5373 N N . ALA B 1 312 ? -4.599 90.021 -231.594 1.00 28.53 343 ALA B N 1
ATOM 5374 C CA . ALA B 1 312 ? -4.897 88.924 -232.501 1.00 28.21 343 ALA B CA 1
ATOM 5375 C C . ALA B 1 312 ? -5.281 89.453 -233.879 1.00 28.79 343 ALA B C 1
ATOM 5376 O O . ALA B 1 312 ? -4.805 88.957 -234.899 1.00 28.40 343 ALA B O 1
ATOM 5378 N N . HIS B 1 313 ? -6.137 90.470 -233.904 1.00 29.50 344 HIS B N 1
ATOM 5379 C CA . HIS B 1 313 ? -6.596 91.054 -235.161 1.00 28.78 344 HIS B CA 1
ATOM 5380 C C . HIS B 1 313 ? -5.478 91.812 -235.904 1.00 27.87 344 HIS B C 1
ATOM 5381 O O . HIS B 1 313 ? -5.357 91.724 -237.134 1.00 25.74 344 HIS B O 1
ATOM 5388 N N . ALA B 1 314 ? -4.665 92.551 -235.151 1.00 27.28 345 ALA B N 1
ATOM 5389 C CA . ALA B 1 314 ? -3.574 93.334 -235.728 1.00 26.89 345 ALA B CA 1
ATOM 5390 C C . ALA B 1 314 ? -2.477 92.477 -236.375 1.00 27.90 345 ALA B C 1
ATOM 5391 O O . ALA B 1 314 ? -2.008 92.785 -237.472 1.00 26.87 345 ALA B O 1
ATOM 5393 N N . SER B 1 315 ? -2.070 91.402 -235.707 1.00 27.03 346 SER B N 1
ATOM 5394 C CA . SER B 1 315 ? -1.025 90.548 -236.264 1.00 26.80 346 SER B CA 1
ATOM 5395 C C . SER B 1 315 ? -1.538 89.756 -237.463 1.00 25.99 346 SER B C 1
ATOM 5396 O O . SER B 1 315 ? -0.766 89.401 -238.352 1.00 25.60 346 SER B O 1
ATOM 5399 N N . ALA B 1 316 ? -2.837 89.475 -237.474 1.00 24.40 347 ALA B N 1
ATOM 5400 C CA . ALA B 1 316 ? -3.451 88.738 -238.569 1.00 23.60 347 ALA B CA 1
ATOM 5401 C C . ALA B 1 316 ? -3.429 89.633 -239.797 1.00 22.99 347 ALA B C 1
ATOM 5402 O O . ALA B 1 316 ? -3.164 89.179 -240.904 1.00 21.48 347 ALA B O 1
ATOM 5404 N N . ILE B 1 317 ? -3.718 90.911 -239.573 1.00 23.38 348 ILE B N 1
ATOM 5405 C CA . ILE B 1 317 ? -3.727 91.912 -240.629 1.00 24.72 348 ILE B CA 1
ATOM 5406 C C . ILE B 1 317 ? -2.307 92.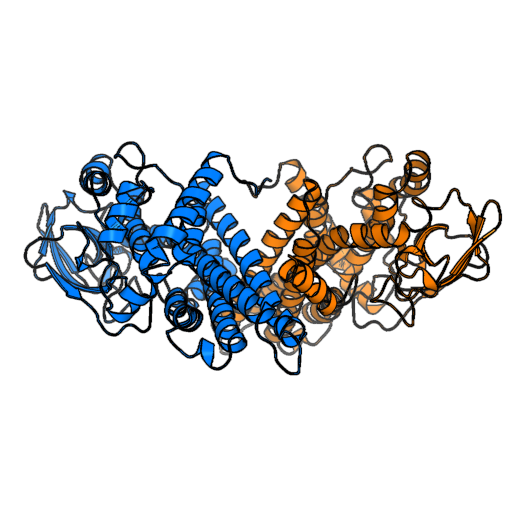130 -241.148 1.00 25.44 348 ILE B C 1
ATOM 5407 O O . ILE B 1 317 ? -2.086 92.182 -242.358 1.00 26.82 348 ILE B O 1
ATOM 5412 N N . ALA B 1 318 ? -1.350 92.248 -240.230 1.00 25.46 349 ALA B N 1
ATOM 5413 C CA . ALA B 1 318 ? 0.040 92.460 -240.603 1.00 24.93 349 ALA B CA 1
ATOM 5414 C C . ALA B 1 318 ? 0.571 91.297 -241.431 1.00 25.87 349 ALA B C 1
ATOM 5415 O O . ALA B 1 318 ? 1.180 91.500 -242.478 1.00 27.63 349 ALA B O 1
ATOM 5417 N N . LYS B 1 319 ? 0.320 90.081 -240.960 1.00 24.87 350 LYS B N 1
ATOM 5418 C CA . LYS B 1 319 ? 0.777 88.874 -241.634 1.00 25.12 350 LYS B CA 1
ATOM 5419 C C . LYS B 1 319 ? 0.199 88.743 -243.053 1.00 25.74 350 LYS B C 1
ATOM 5420 O O . LYS B 1 319 ? 0.938 88.550 -244.026 1.00 23.09 350 LYS B O 1
ATOM 5426 N N . ALA B 1 320 ? -1.124 88.853 -243.157 1.00 25.87 351 ALA B N 1
ATOM 5427 C CA . ALA B 1 320 ? -1.805 88.749 -244.439 1.00 25.57 351 ALA B CA 1
ATOM 5428 C C . ALA B 1 320 ? -1.413 89.881 -245.390 1.00 25.71 351 ALA B C 1
ATOM 5429 O O . ALA B 1 320 ? -1.082 89.634 -246.546 1.00 25.86 351 ALA B O 1
ATOM 5431 N N . TYR B 1 321 ? -1.446 91.117 -244.901 1.00 24.97 352 TYR B N 1
ATOM 5432 C CA . TYR B 1 321 ? -1.104 92.260 -245.736 1.00 25.45 352 TYR B CA 1
ATOM 5433 C C . TYR B 1 321 ? 0.347 92.217 -246.231 1.00 26.16 352 TYR B C 1
ATOM 5434 O O . TYR B 1 321 ? 0.600 92.211 -247.441 1.00 27.35 352 TYR B O 1
ATOM 5443 N N . ALA B 1 322 ? 1.294 92.178 -245.299 1.00 23.95 353 ALA B N 1
ATOM 5444 C CA . ALA B 1 322 ? 2.702 92.158 -245.657 1.00 23.74 353 ALA B CA 1
ATOM 5445 C C . ALA B 1 322 ? 3.041 91.053 -246.643 1.00 24.54 353 ALA B C 1
ATOM 5446 O O . ALA B 1 322 ? 3.646 91.315 -247.682 1.00 25.61 353 ALA B O 1
ATOM 5448 N N . SER B 1 323 ? 2.642 89.823 -246.329 1.00 23.60 354 SER B N 1
ATOM 5449 C CA . SER B 1 323 ? 2.947 88.688 -247.195 1.00 25.34 354 SER B CA 1
ATOM 5450 C C . SER B 1 323 ? 2.342 88.842 -248.586 1.00 25.44 354 SER B C 1
ATOM 5451 O O . SER B 1 323 ? 2.869 88.317 -249.568 1.00 25.27 354 SER B O 1
ATOM 5454 N N . GLU B 1 324 ? 1.234 89.563 -248.670 1.00 24.96 355 GLU B N 1
ATOM 5455 C CA . GLU B 1 324 ? 0.606 89.766 -249.955 1.00 26.22 355 GLU B CA 1
ATOM 5456 C C . GLU B 1 324 ? 1.348 90.817 -250.770 1.00 25.60 355 GLU B C 1
ATOM 5457 O O . GLU B 1 324 ? 1.573 90.617 -251.963 1.00 25.80 355 GLU B O 1
ATOM 5463 N N . ILE B 1 325 ? 1.747 91.918 -250.139 1.00 24.52 356 ILE B N 1
ATOM 5464 C CA . ILE B 1 325 ? 2.474 92.952 -250.866 1.00 24.12 356 ILE B CA 1
ATOM 5465 C C . ILE B 1 325 ? 3.893 92.471 -251.161 1.00 25.22 356 ILE B C 1
ATOM 5466 O O . ILE B 1 325 ? 4.509 92.886 -252.144 1.00 25.38 356 ILE B O 1
ATOM 5471 N N . ALA B 1 326 ? 4.403 91.582 -250.315 1.00 25.72 357 ALA B N 1
ATOM 5472 C CA . ALA B 1 326 ? 5.752 91.050 -250.499 1.00 27.03 357 ALA B CA 1
ATOM 5473 C C . ALA B 1 326 ? 5.792 90.118 -251.714 1.00 28.27 357 ALA B C 1
ATOM 5474 O O . ALA B 1 326 ? 6.792 90.058 -252.445 1.00 28.64 357 ALA B O 1
ATOM 5476 N N . PHE B 1 327 ? 4.698 89.396 -251.929 1.00 26.14 358 PHE B N 1
ATOM 5477 C CA . PHE B 1 327 ? 4.594 88.495 -253.066 1.00 25.27 358 PHE B CA 1
ATOM 5478 C C . PHE B 1 327 ? 4.488 89.322 -254.364 1.00 26.27 358 PHE B C 1
ATOM 5479 O O . PHE B 1 327 ? 5.173 89.035 -255.346 1.00 26.68 358 PHE B O 1
ATOM 5487 N N . GLU B 1 328 ? 3.621 90.335 -254.367 1.00 27.31 359 GLU B N 1
ATOM 5488 C CA . GLU B 1 328 ? 3.466 91.197 -255.535 1.00 29.07 359 GLU B CA 1
ATOM 5489 C C . GLU B 1 328 ? 4.815 91.843 -255.861 1.00 26.84 359 GLU B C 1
ATOM 5490 O O . GLU B 1 328 ? 5.192 91.948 -257.027 1.00 25.57 359 GLU B O 1
ATOM 5496 N N . ALA B 1 329 ? 5.532 92.265 -254.820 1.00 24.37 360 ALA B N 1
ATOM 5497 C CA . ALA B 1 329 ? 6.838 92.908 -254.970 1.00 23.85 360 ALA B CA 1
ATOM 5498 C C . ALA B 1 329 ? 7.884 92.020 -255.647 1.00 23.81 360 ALA B C 1
ATOM 5499 O O . ALA B 1 329 ? 8.624 92.480 -256.515 1.00 25.29 360 ALA B O 1
ATOM 5501 N N . ALA B 1 330 ? 7.949 90.757 -255.243 1.00 24.10 361 ALA B N 1
ATOM 5502 C CA . ALA B 1 330 ? 8.896 89.810 -255.817 1.00 22.90 361 ALA B CA 1
ATOM 5503 C C . ALA B 1 330 ? 8.516 89.513 -257.263 1.00 23.33 361 ALA B C 1
ATOM 5504 O O . ALA B 1 330 ? 9.381 89.364 -258.130 1.00 22.19 361 ALA B O 1
ATOM 5506 N N . ASN B 1 331 ? 7.214 89.427 -257.514 1.00 22.24 362 ASN B N 1
ATOM 5507 C CA . ASN B 1 331 ? 6.723 89.159 -258.854 1.00 22.92 362 ASN B CA 1
ATOM 5508 C C . ASN B 1 331 ? 7.202 90.270 -259.789 1.00 23.59 362 ASN B C 1
ATOM 5509 O O . ASN B 1 331 ? 7.787 90.001 -260.838 1.00 24.56 362 ASN B O 1
ATOM 5514 N N . GLN B 1 332 ? 6.968 91.516 -259.389 1.00 23.13 363 GLN B N 1
ATOM 5515 C CA . GLN B 1 332 ? 7.372 92.662 -260.180 1.00 23.18 363 GLN B CA 1
ATOM 5516 C C . GLN B 1 332 ? 8.893 92.786 -260.262 1.00 24.33 363 GLN B C 1
ATOM 5517 O O . GLN B 1 332 ? 9.422 93.237 -261.277 1.00 25.29 363 GLN B O 1
ATOM 5523 N N . ALA B 1 333 ? 9.597 92.380 -259.208 1.00 24.13 364 ALA B N 1
ATOM 5524 C CA . ALA B 1 333 ? 11.058 92.454 -259.207 1.00 23.79 364 ALA B CA 1
ATOM 5525 C C . ALA B 1 333 ? 11.603 91.517 -260.280 1.00 24.34 364 ALA B C 1
ATOM 5526 O O . ALA B 1 333 ? 12.575 91.835 -260.959 1.00 26.21 364 ALA B O 1
ATOM 5528 N N . ILE B 1 334 ? 10.974 90.358 -260.433 1.00 24.27 365 ILE B N 1
ATOM 5529 C CA . ILE B 1 334 ? 11.389 89.415 -261.461 1.00 23.17 365 ILE B CA 1
ATOM 5530 C C . ILE B 1 334 ? 11.120 90.092 -262.809 1.00 25.07 365 ILE B C 1
ATOM 5531 O O . ILE B 1 334 ? 12.016 90.210 -263.651 1.00 25.22 365 ILE B O 1
ATOM 5536 N N . GLN B 1 335 ? 9.879 90.542 -262.989 1.00 23.80 366 GLN B N 1
ATOM 5537 C CA . GLN B 1 335 ? 9.453 91.213 -264.212 1.00 23.24 366 GLN B CA 1
ATOM 5538 C C . GLN B 1 335 ? 10.440 92.300 -264.639 1.00 23.89 366 GLN B C 1
ATOM 5539 O O . GLN B 1 335 ? 10.816 92.366 -265.803 1.00 23.93 366 GLN B O 1
ATOM 5545 N N . ILE B 1 336 ? 10.858 93.140 -263.695 1.00 22.90 367 ILE B N 1
ATOM 5546 C CA . ILE B 1 336 ? 11.795 94.220 -263.990 1.00 23.06 367 ILE B CA 1
ATOM 5547 C C . ILE B 1 336 ? 13.166 93.728 -264.471 1.00 23.21 367 ILE B C 1
ATOM 5548 O O . ILE B 1 336 ? 13.870 94.452 -265.161 1.00 22.61 367 ILE B O 1
ATOM 5553 N N . HIS B 1 337 ? 13.535 92.499 -264.119 1.00 24.58 368 HIS B N 1
ATOM 5554 C CA . HIS B 1 337 ? 14.820 91.934 -264.544 1.00 23.80 368 HIS B CA 1
ATOM 5555 C C . HIS B 1 337 ? 14.742 91.325 -265.939 1.00 24.57 368 HIS B C 1
ATOM 5556 O O . HIS B 1 337 ? 15.761 91.025 -266.544 1.00 25.96 368 HIS B O 1
ATOM 5563 N N . GLY B 1 338 ? 13.531 91.150 -266.451 1.00 24.35 369 GLY B N 1
ATOM 5564 C CA . GLY B 1 338 ? 13.376 90.549 -267.761 1.00 24.58 369 GLY B CA 1
ATOM 5565 C C . GLY B 1 338 ? 13.759 89.076 -267.736 1.00 24.84 369 GLY B C 1
ATOM 5566 O O . GLY B 1 338 ? 13.526 88.379 -266.743 1.00 24.06 369 GLY B O 1
ATOM 5567 N N . GLY B 1 339 ? 14.352 88.602 -268.828 1.00 23.26 370 GLY B N 1
ATOM 5568 C CA . GLY B 1 339 ? 14.763 87.213 -268.903 1.00 23.38 370 GLY B CA 1
ATOM 5569 C C . GLY B 1 339 ? 15.711 86.836 -267.784 1.00 24.08 370 GLY B C 1
ATOM 5570 O O . GLY B 1 339 ? 15.694 85.707 -267.294 1.00 24.15 370 GLY B O 1
ATOM 5571 N N . TYR B 1 340 ? 16.550 87.784 -267.378 1.00 26.13 371 TYR B N 1
ATOM 5572 C CA . TYR B 1 340 ? 17.500 87.537 -266.301 1.00 27.61 371 TYR B CA 1
ATOM 5573 C C . TYR B 1 340 ? 16.801 87.322 -264.967 1.00 27.79 371 TYR B C 1
ATOM 5574 O O . TYR B 1 340 ? 17.360 86.708 -264.063 1.00 27.77 371 TYR B O 1
ATOM 5583 N N . GLY B 1 341 ? 15.576 87.821 -264.850 1.00 26.43 372 GLY B N 1
ATOM 5584 C CA . GLY B 1 341 ? 14.846 87.639 -263.616 1.00 26.20 372 GLY B CA 1
ATOM 5585 C C . GLY B 1 341 ? 14.303 86.231 -263.468 1.00 25.76 372 GLY B C 1
ATOM 5586 O O . GLY B 1 341 ? 13.949 85.825 -262.369 1.00 26.66 372 GLY B O 1
ATOM 5587 N N . TYR B 1 342 ? 14.264 85.482 -264.567 1.00 25.71 373 TYR B N 1
ATOM 5588 C CA . TYR B 1 342 ? 13.730 84.123 -264.585 1.00 24.89 373 TYR B CA 1
ATOM 5589 C C . TYR B 1 342 ? 14.717 83.022 -264.213 1.00 25.68 373 TYR B C 1
ATOM 5590 O O . TYR B 1 342 ? 14.335 81.856 -264.130 1.00 27.14 373 TYR B O 1
ATOM 5599 N N . VAL B 1 343 ? 15.979 83.371 -264.003 1.00 25.52 374 VAL B N 1
ATOM 5600 C CA . VAL B 1 343 ? 16.971 82.364 -263.647 1.00 27.12 374 VAL B CA 1
ATOM 5601 C C . VAL B 1 343 ? 17.623 82.637 -262.303 1.00 28.43 374 VAL B C 1
ATOM 5602 O O . VAL B 1 343 ? 17.799 83.793 -261.908 1.00 27.73 374 VAL B O 1
ATOM 5606 N N . ARG B 1 344 ? 17.992 81.556 -261.621 1.00 29.71 375 ARG B N 1
ATOM 5607 C CA . ARG B 1 344 ? 18.626 81.623 -260.311 1.00 31.67 375 ARG B CA 1
ATOM 5608 C C . ARG B 1 344 ? 19.984 82.322 -260.318 1.00 30.77 375 ARG B C 1
ATOM 5609 O O . ARG B 1 344 ? 20.597 82.516 -259.265 1.00 29.62 375 ARG B O 1
ATOM 5617 N N . GLU B 1 345 ? 20.446 82.704 -261.505 1.00 29.99 376 GLU B N 1
ATOM 5618 C CA . GLU B 1 345 ? 21.704 83.427 -261.635 1.00 30.50 376 GLU B CA 1
ATOM 5619 C C . GLU B 1 345 ? 21.468 84.800 -261.015 1.00 29.44 376 GLU B C 1
ATOM 5620 O O . GLU B 1 345 ? 22.402 85.522 -260.692 1.00 30.12 376 GLU B O 1
ATOM 5626 N N . PHE B 1 346 ? 20.198 85.165 -260.883 1.00 28.53 377 PHE B N 1
ATOM 5627 C CA . PHE B 1 346 ? 19.826 86.413 -260.242 1.00 29.21 377 PHE B CA 1
ATOM 5628 C C . PHE B 1 346 ? 18.979 86.052 -259.023 1.00 29.10 377 PHE B C 1
ATOM 5629 O O . PHE B 1 346 ? 18.396 84.972 -258.966 1.00 28.83 377 PHE B O 1
ATOM 5637 N N . PRO B 1 347 ? 18.894 86.953 -258.036 1.00 28.71 378 PRO B N 1
ATOM 5638 C CA . PRO B 1 347 ? 18.122 86.677 -256.822 1.00 28.41 378 PRO B CA 1
ATOM 5639 C C . PRO B 1 347 ? 16.609 86.911 -256.747 1.00 29.29 378 PRO B C 1
ATOM 5640 O O . PRO B 1 347 ? 15.972 86.397 -255.825 1.00 30.78 378 PRO B O 1
ATOM 5644 N N . VAL B 1 348 ? 16.024 87.664 -257.679 1.00 28.32 379 VAL B N 1
ATOM 5645 C CA . VAL B 1 348 ? 14.586 87.939 -257.605 1.00 27.40 379 VAL B CA 1
ATOM 5646 C C . VAL B 1 348 ? 13.683 86.713 -257.689 1.00 26.99 379 VAL B C 1
ATOM 5647 O O . VAL B 1 348 ? 12.668 86.623 -257.003 1.00 27.77 379 VAL B O 1
ATOM 5651 N N . GLU B 1 349 ? 14.066 85.776 -258.538 1.00 26.73 380 GLU B N 1
ATOM 5652 C CA . GLU B 1 349 ? 13.343 84.533 -258.746 1.00 26.07 380 GLU B CA 1
ATOM 5653 C C . GLU B 1 349 ? 13.086 83.775 -257.420 1.00 26.46 380 GLU B C 1
ATOM 5654 O O . GLU B 1 349 ? 11.950 83.394 -257.117 1.00 26.07 380 GLU B O 1
ATOM 5660 N N . LYS B 1 350 ? 14.135 83.586 -256.621 1.00 24.47 381 LYS B N 1
ATOM 5661 C CA . LYS B 1 350 ? 14.026 82.879 -255.345 1.00 22.89 381 LYS B CA 1
ATOM 5662 C C . LYS B 1 350 ? 13.126 83.606 -254.346 1.00 24.06 381 LYS B C 1
ATOM 5663 O O . LYS B 1 350 ? 12.478 82.985 -253.508 1.00 23.12 381 LYS B O 1
ATOM 5669 N N . LEU B 1 351 ? 13.096 84.929 -254.439 1.00 23.77 382 LEU B N 1
ATOM 5670 C CA . LEU B 1 351 ? 12.281 85.737 -253.552 1.00 23.54 382 LEU B CA 1
ATOM 5671 C C . LEU B 1 351 ? 10.808 85.348 -253.637 1.00 25.27 382 LEU B C 1
ATOM 5672 O O . LEU B 1 351 ? 10.134 85.205 -252.608 1.00 24.89 382 LEU B O 1
ATOM 5677 N N . LEU B 1 352 ? 10.319 85.177 -254.865 1.00 25.58 383 LEU B N 1
ATOM 5678 C CA . LEU B 1 352 ? 8.931 84.802 -255.117 1.00 24.83 383 LEU B CA 1
ATOM 5679 C C . LEU B 1 352 ? 8.629 83.430 -254.504 1.00 25.82 383 LEU B C 1
ATOM 5680 O O . LEU B 1 352 ? 7.632 83.257 -253.795 1.00 26.37 383 LEU B O 1
ATOM 5685 N N . ARG B 1 353 ? 9.499 82.463 -254.781 1.00 25.20 384 ARG B N 1
ATOM 5686 C CA . ARG B 1 353 ? 9.340 81.108 -254.267 1.00 25.61 384 ARG B CA 1
ATOM 5687 C C . ARG B 1 353 ? 9.370 81.065 -252.742 1.00 26.17 384 ARG B C 1
ATOM 5688 O O . ARG B 1 353 ? 8.703 80.247 -252.122 1.00 27.78 384 ARG B O 1
ATOM 5696 N N . ASP B 1 354 ? 10.144 81.953 -252.141 1.00 25.71 385 ASP B N 1
ATOM 5697 C CA . ASP B 1 354 ? 10.249 82.000 -250.699 1.00 25.44 385 ASP B CA 1
ATOM 5698 C C . ASP B 1 354 ? 9.027 82.646 -250.058 1.00 26.77 385 ASP B C 1
ATOM 5699 O O . ASP B 1 354 ? 8.377 82.062 -249.190 1.00 27.33 385 ASP B O 1
ATOM 5704 N N . VAL B 1 355 ? 8.725 83.860 -250.500 1.00 25.70 386 VAL B N 1
ATOM 5705 C CA . VAL B 1 355 ? 7.646 84.629 -249.923 1.00 24.23 386 VAL B CA 1
ATOM 5706 C C . VAL B 1 355 ? 6.249 84.029 -250.034 1.00 24.90 386 VAL B C 1
ATOM 5707 O O . VAL B 1 355 ? 5.386 84.318 -249.201 1.00 23.34 386 VAL B O 1
ATOM 5711 N N . LYS B 1 356 ? 6.020 83.184 -251.033 1.00 25.27 387 LYS B N 1
ATOM 5712 C CA . LYS B 1 356 ? 4.700 82.583 -251.179 1.00 26.39 387 LYS B CA 1
ATOM 5713 C C . LYS B 1 356 ? 4.310 81.824 -249.909 1.00 26.59 387 LYS B C 1
ATOM 5714 O O . LYS B 1 356 ? 3.156 81.854 -249.485 1.00 25.10 387 LYS B O 1
ATOM 5720 N N . LEU B 1 357 ? 5.282 81.147 -249.311 1.00 26.42 388 LEU B N 1
ATOM 5721 C CA . LEU B 1 357 ? 5.036 80.378 -248.101 1.00 27.72 388 LEU B CA 1
ATOM 5722 C C . LEU B 1 357 ? 4.480 81.242 -246.957 1.00 27.55 388 LEU B C 1
ATOM 5723 O O . LEU B 1 357 ? 3.673 80.773 -246.159 1.00 26.86 388 LEU B O 1
ATOM 5728 N N . ASN B 1 358 ? 4.905 82.500 -246.883 1.00 27.00 389 ASN B N 1
ATOM 5729 C CA . ASN B 1 358 ? 4.438 83.386 -245.824 1.00 26.77 389 ASN B CA 1
ATOM 5730 C C . ASN B 1 358 ? 2.927 83.606 -245.857 1.00 26.56 389 ASN B C 1
ATOM 5731 O O . ASN B 1 358 ? 2.336 84.058 -244.877 1.00 28.19 389 ASN B O 1
ATOM 5736 N N . GLN B 1 359 ? 2.309 83.283 -246.986 1.00 25.78 390 GLN B N 1
ATOM 5737 C CA . GLN B 1 359 ? 0.870 83.432 -247.151 1.00 27.43 390 GLN B CA 1
ATOM 5738 C C . GLN B 1 359 ? 0.166 82.154 -246.698 1.00 28.48 390 GLN B C 1
ATOM 5739 O O . GLN B 1 359 ? -1.057 82.104 -246.581 1.00 28.46 390 GLN B O 1
ATOM 5745 N N . ILE B 1 360 ? 0.956 81.123 -246.431 1.00 28.99 391 ILE B N 1
ATOM 5746 C CA . ILE B 1 360 ? 0.407 79.842 -246.037 1.00 28.36 391 ILE B CA 1
ATOM 5747 C C . ILE B 1 360 ? 0.675 79.378 -244.611 1.00 29.36 391 ILE B C 1
ATOM 5748 O O . ILE B 1 360 ? -0.263 79.006 -243.900 1.00 29.18 391 ILE B O 1
ATOM 5753 N N . TYR B 1 361 ? 1.931 79.388 -244.170 1.00 28.51 392 TYR B N 1
ATOM 5754 C CA . TYR B 1 361 ? 2.171 78.885 -242.831 1.00 28.12 392 TYR B CA 1
ATOM 5755 C C . TYR B 1 361 ? 1.806 79.805 -241.677 1.00 29.13 392 TYR B C 1
ATOM 5756 O O . TYR B 1 361 ? 1.582 81.004 -241.857 1.00 29.46 392 TYR B O 1
ATOM 5765 N N . GLU B 1 362 ? 1.728 79.211 -240.488 1.00 29.57 393 GLU B N 1
ATOM 5766 C CA . GLU B 1 362 ? 1.313 79.912 -239.279 1.00 29.82 393 GLU B CA 1
ATOM 5767 C C . GLU B 1 362 ? -0.082 80.487 -239.558 1.00 29.42 393 GLU B C 1
ATOM 5768 O O . GLU B 1 362 ? -0.433 81.591 -239.127 1.00 28.38 393 GLU B O 1
ATOM 5774 N N . GLY B 1 363 ? -0.866 79.695 -240.293 1.00 27.66 394 GLY B N 1
ATOM 5775 C CA . GLY B 1 363 ? -2.219 80.079 -240.658 1.00 28.10 394 GLY B CA 1
ATOM 5776 C C . GLY B 1 363 ? -2.286 80.744 -242.018 1.00 27.79 394 GLY B C 1
ATOM 5777 O O . GLY B 1 363 ? -1.572 81.707 -242.264 1.00 26.66 394 GLY B O 1
ATOM 5778 N N . THR B 1 364 ? -3.141 80.240 -242.902 1.00 28.67 395 THR B N 1
ATOM 5779 C CA . THR B 1 364 ? -3.264 80.823 -244.235 1.00 28.52 395 THR B CA 1
ATOM 5780 C C . THR B 1 364 ? -3.909 82.199 -244.156 1.00 28.57 395 THR B C 1
ATOM 5781 O O . THR B 1 364 ? -4.559 82.529 -243.164 1.00 28.65 395 THR B O 1
ATOM 5785 N N . ASN B 1 365 ? -3.716 83.005 -245.197 1.00 27.81 396 ASN B N 1
ATOM 5786 C CA . ASN B 1 365 ? -4.293 84.340 -245.228 1.00 27.10 396 ASN B CA 1
ATOM 5787 C C . ASN B 1 365 ? -5.819 84.293 -245.221 1.00 26.17 396 ASN B C 1
ATOM 5788 O O . ASN B 1 365 ? -6.463 85.295 -244.932 1.00 26.41 396 ASN B O 1
ATOM 5793 N N . GLU B 1 366 ? -6.400 83.135 -245.532 1.00 25.53 397 GLU B N 1
ATOM 5794 C CA . GLU B 1 366 ? -7.855 83.006 -245.503 1.00 26.04 397 GLU B CA 1
ATOM 5795 C C . GLU B 1 366 ? -8.335 82.925 -244.051 1.00 26.95 397 GLU B C 1
ATOM 5796 O O . GLU B 1 366 ? -9.308 83.590 -243.677 1.00 26.29 397 GLU B O 1
ATOM 5802 N N . ILE B 1 367 ? -7.658 82.121 -243.232 1.00 26.61 398 ILE B N 1
ATOM 5803 C CA . ILE B 1 367 ? -8.065 82.018 -241.840 1.00 28.43 398 ILE B CA 1
ATOM 5804 C C . ILE B 1 367 ? -7.640 83.316 -241.155 1.00 27.60 398 ILE B C 1
ATOM 5805 O O . ILE B 1 367 ? -8.247 83.738 -240.175 1.00 27.33 398 ILE B O 1
ATOM 5810 N N . GLN B 1 368 ? -6.613 83.967 -241.693 1.00 27.86 399 GLN B N 1
ATOM 5811 C CA . GLN B 1 368 ? -6.189 85.245 -241.137 1.00 27.28 399 GLN B CA 1
ATOM 5812 C C . GLN B 1 368 ? -7.398 86.155 -241.324 1.00 25.12 399 GLN B C 1
ATOM 5813 O O . GLN B 1 368 ? -7.822 86.845 -240.404 1.00 24.86 399 GLN B O 1
ATOM 5819 N N . ARG B 1 369 ? -7.958 86.146 -242.524 1.00 23.63 400 ARG B N 1
ATOM 5820 C CA . ARG B 1 369 ? -9.127 86.964 -242.790 1.00 24.91 400 ARG B CA 1
ATOM 5821 C C . ARG B 1 369 ? -10.307 86.516 -241.933 1.00 24.54 400 ARG B C 1
ATOM 5822 O O . ARG B 1 369 ? -11.084 87.346 -241.463 1.00 25.14 400 ARG B O 1
ATOM 5830 N N . LEU B 1 370 ? -10.439 85.208 -241.729 1.00 25.32 401 LEU B N 1
ATOM 5831 C CA . LEU B 1 370 ? -11.509 84.699 -240.880 1.00 27.19 401 LEU B CA 1
ATOM 5832 C C . LEU B 1 370 ? -11.330 85.267 -239.461 1.00 28.04 401 LEU B C 1
ATOM 5833 O O . LEU B 1 370 ? -12.311 85.586 -238.784 1.00 28.22 401 LEU B O 1
ATOM 5838 N N . ILE B 1 371 ? -10.075 85.400 -239.022 1.00 27.82 402 ILE B N 1
ATOM 5839 C CA . ILE B 1 371 ? -9.767 85.950 -237.702 1.00 29.04 402 ILE B CA 1
ATOM 5840 C C . ILE B 1 371 ? -10.205 87.409 -237.629 1.00 29.27 402 ILE B C 1
ATOM 5841 O O . ILE B 1 371 ? -10.802 87.849 -236.643 1.00 29.43 402 ILE B O 1
ATOM 5846 N N . ILE B 1 372 ? -9.892 88.155 -238.683 1.00 27.41 403 ILE B N 1
ATOM 5847 C CA . ILE B 1 372 ? -10.243 89.562 -238.752 1.00 26.36 403 ILE B CA 1
ATOM 5848 C C . ILE B 1 372 ? -11.769 89.725 -238.822 1.00 26.82 403 ILE B C 1
ATOM 5849 O O . ILE B 1 372 ? -12.346 90.575 -238.131 1.00 25.77 403 ILE B O 1
ATOM 5854 N N . ALA B 1 373 ? -12.417 88.901 -239.643 1.00 26.47 404 ALA B N 1
ATOM 5855 C CA . ALA B 1 373 ? -13.867 88.953 -239.791 1.00 27.20 404 ALA B CA 1
ATOM 5856 C C . ALA B 1 373 ? -14.550 88.839 -238.422 1.00 28.72 404 ALA B C 1
ATOM 5857 O O . ALA B 1 373 ? -15.488 89.583 -238.125 1.00 28.93 404 ALA B O 1
ATOM 5859 N N . ARG B 1 374 ? -14.062 87.917 -237.592 1.00 29.37 405 ARG B N 1
ATOM 5860 C CA . ARG B 1 374 ? -14.606 87.700 -236.255 1.00 30.35 405 ARG B CA 1
ATOM 5861 C C . ARG B 1 374 ? -14.492 88.947 -235.406 1.00 29.70 405 ARG B C 1
ATOM 5862 O O . ARG B 1 374 ? -15.436 89.348 -234.733 1.00 29.62 405 ARG B O 1
ATOM 5870 N N . HIS B 1 375 ? -13.302 89.531 -235.420 1.00 30.09 406 HIS B N 1
ATOM 5871 C CA . HIS B 1 375 ? -13.034 90.739 -234.670 1.00 29.47 406 HIS B CA 1
ATOM 5872 C C . HIS B 1 375 ? -14.026 91.798 -235.128 1.00 29.97 406 HIS B C 1
ATOM 5873 O O . HIS B 1 375 ? -14.550 92.558 -234.320 1.00 31.14 406 HIS B O 1
ATOM 5880 N N . ILE B 1 376 ? -14.288 91.825 -236.433 1.00 30.08 407 ILE B N 1
ATOM 5881 C CA . ILE B 1 376 ? -15.201 92.800 -237.023 1.00 29.44 407 ILE B CA 1
ATOM 5882 C C . ILE B 1 376 ? -16.665 92.568 -236.697 1.00 30.86 407 ILE B C 1
ATOM 5883 O O . ILE B 1 376 ? -17.362 93.496 -236.307 1.00 30.15 407 ILE B O 1
ATOM 5888 N N . LEU B 1 377 ? -17.138 91.341 -236.881 1.00 32.87 408 LEU B N 1
ATOM 5889 C CA . LEU B 1 377 ? -18.540 91.035 -236.622 1.00 34.74 408 LEU B CA 1
ATOM 5890 C C . LEU B 1 377 ? -18.882 90.869 -235.147 1.00 37.28 408 LEU B C 1
ATOM 5891 O O . LEU B 1 377 ? -20.051 90.896 -234.781 1.00 38.02 408 LEU B O 1
ATOM 5896 N N . ALA B 1 378 ? -17.876 90.694 -234.297 1.00 39.83 409 ALA B N 1
ATOM 5897 C CA . ALA B 1 378 ? -18.141 90.550 -232.869 1.00 43.60 409 ALA B CA 1
ATOM 5898 C C . ALA B 1 378 ? -19.071 91.684 -232.428 1.00 46.40 409 ALA B C 1
ATOM 5899 O O . ALA B 1 378 ? -19.223 92.698 -233.127 1.00 47.08 409 ALA B O 1
ATOM 5901 N N . ALA B 1 379 ? -19.699 91.496 -231.270 1.00 49.12 410 ALA B N 1
ATOM 5902 C CA . ALA B 1 379 ? -20.613 92.482 -230.712 1.00 51.18 410 ALA B CA 1
ATOM 5903 C C . ALA B 1 379 ? -19.996 93.050 -229.434 1.00 52.11 410 ALA B C 1
ATOM 5904 O O . ALA B 1 379 ? -19.961 94.295 -229.272 1.00 52.99 410 ALA B O 1
#

B-factor: mean 33.13, std 7.56, range [11.15, 61.07]